Protein AF-0000000076656004 (afdb_homodimer)

Sequence (1010 aa):
MGSIISTLKSTASAISAGLKTVLTLHKQFSSLLERASSEPGFPVPEPTKSYWLDDPPFPALCDIQDDKLPSEVDIVVIGSGITGAAVTKSLLELSNSGLRVVVCEARQLCSGATGRNGGHIKSAPYDEFAMFKSKLGPENARRIVRFKRRHLEMMKQLGKGIEVAEVREVETVDVFVEREDFEKAKKQVEDVRAWMPEEKHRVWESEEARKEFGLNELVVGAVTYTAGALWPYRLVTSVWNDLLERFSGLSINTHTPVEKVSHNPDGSYTVTTPRGIIKAKHVIHTTNAHAGQLLPPVRGCVVGAIAHMSAQRPGSSFPPTQGNRSWSVIYSPGFDYITQRPDRPDGTPGDLMIGGGFFRSKEDGLDQVGIWDDSKNHALPLMHIRGVIPSVYEPNWGTGSSLIKAWTGIIGFTGDLMPLVGRAPGSKGSGEWMAAGFCGEGMVYAWLCGTALAVMMLGKEGEKLGEGVGRPGGRLEEWFPGDLLGVDKERLKRAYIANAAEFFEMGSIISTLKSTASAISAGLKTVLTLHKQFSSLLERASSEPGFPVPEPTKSYWLDDPPFPALCDIQDDKLPSEVDIVVIGSGITGAAVTKSLLELSNSGLRVVVCEARQLCSGATGRNGGHIKSAPYDEFAMFKSKLGPENARRIVRFKRRHLEMMKQLGKGIEVAEVREVETVDVFVEREDFEKAKKQVEDVRAWMPEEKHRVWESEEARKEFGLNELVVGAVTYTAGALWPYRLVTSVWNDLLERFSGLSINTHTPVEKVSHNPDGSYTVTTPRGIIKAKHVIHTTNAHAGQLLPPVRGCVVGAIAHMSAQRPGSSFPPTQGNRSWSVIYSPGFDYITQRPDRPDGTPGDLMIGGGFFRSKEDGLDQVGIWDDSKNHALPLMHIRGVIPSVYEPNWGTGSSLIKAWTGIIGFTGDLMPLVGRAPGSKGSGEWMAAGFCGEGMVYAWLCGTALAVMMLGKEGEKLGEGVGRPGGRLEEWFPGDLLGVDKERLKRAYIANAAEFFE

Radius of gyration: 32.16 Å; Cα contacts (8 Å, |Δi|>4): 2377; chains: 2; bounding box: 55×98×78 Å

Foldseek 3Di:
DVVVVCVVVVVVVVVVVVVVVVVVVVVLLVVLLVLLQDALDDFDAFFFDAPLPPPAPDPCQFQFADPADDAEFAEEEEAQALLSLLLVVLLCVVDDQPHFYEYEAQYTHNCAPLQHALQWLDDDLLLQQVLVCVPPNNVVSLLVSLLLVVLLVLLVLLCVVPVQFVKDKAKEKEWEQDPVVLVVSVVSQVVSCVSPVVWDKDKFAQVRVCVVQLWDNSTGIIMITMIIGTSRSNSSVVSVVVCVVPHVSYHYHYSWHFQEWDADPVQWIWTDTPRGIYIHNAYEYAPAQNSCNHFVLLRLLWWKFKWKKFWKFFAPLRDAPQQRYWYWYDDAPWIKTWGFHGADPVRRGGIIIIIICCLQAPPRNSVRISHSHFRDDDDRSVVCRVPPVCVGNPVSRHDDMDTPGMTMHIHIAFLSQAWEWFARPPDPHRRYTYTYHNHSNCSSHSSVSSSLNSCVNVVNQQPQADDDSSYDGGHSVVNDVCVQRYDDDVNSVNRRNVNNVVSSD/DVVVVCVVVVVVVVVVVVVVVVVVVVVLLVVLLVLLQDALDDFDAFFFDAPLPPPAPCVCQFQFADPADDAEFAEEEEAQALLSLLLVVLLCVVDDQPHFYEYEAQYTHNCAPLQHALQWLDDDLLLQQVLVCVPPNNVVSLQVSLLLVVLLVLLVLLCVVPVQFVKDKAKEKEWEQDPVVLVVSVVSQVVSCVSPVVWDKDKFAQVRCCVVQLWDNSTGIIMITMIIGTSRSNSSVVSVVVCVVPHVSYHYHYSWHFQEWDADPVQWIWTDTPRGIYIHNAYEYAPAQNSCNHFVLLRLLWWKFKWKKFWKFFAPLRDAPQQRYWYWYDDAPWIKTWGFHGADPVRRGGIIIIIICCLQAPPRNSVRISHSHFRDDDDRSVVCRVPPVCVGNPVSRHDDMDTPGMTMHIHIAFLSQAWEWFARPPDPHRRYTYTYHNHSNCSSHSSVSSSLNSCVNVVNQQPQADDDSSRDGGHSVVNDVCVQRYDDDVNSVSRRNVNNVVSSD

Structure (mmCIF, N/CA/C/O backbone):
data_AF-0000000076656004-model_v1
#
loop_
_entity.id
_entity.type
_entity.pdbx_description
1 polymer 'Related to FAD dependent oxidoreductase'
#
loop_
_atom_site.group_PDB
_atom_site.id
_atom_site.type_symbol
_atom_site.label_atom_id
_atom_site.label_alt_id
_atom_site.label_comp_id
_atom_site.label_asym_id
_atom_site.label_entity_id
_atom_site.label_seq_id
_atom_site.pdbx_PDB_ins_code
_atom_site.Cartn_x
_atom_site.Cartn_y
_atom_site.Cartn_z
_atom_site.occupancy
_atom_site.B_iso_or_equiv
_atom_site.auth_seq_id
_atom_site.auth_comp_id
_atom_site.auth_asym_id
_atom_site.auth_atom_id
_atom_site.pdbx_PDB_model_num
ATOM 1 N N . MET A 1 1 ? -3.578 -7.617 -43.719 1 31.55 1 MET A N 1
ATOM 2 C CA . MET A 1 1 ? -4.938 -7.254 -43.344 1 31.55 1 MET A CA 1
ATOM 3 C C . MET A 1 1 ? -5.25 -7.719 -41.906 1 31.55 1 MET A C 1
ATOM 5 O O . MET A 1 1 ? -5.922 -7.016 -41.156 1 31.55 1 MET A O 1
ATOM 9 N N . GLY A 1 2 ? -4.734 -8.812 -41.406 1 35.94 2 GLY A N 1
ATOM 10 C CA . GLY A 1 2 ? -4.852 -9.438 -40.125 1 35.94 2 GLY A CA 1
ATOM 11 C C . GLY A 1 2 ? -4.109 -8.695 -39.031 1 35.94 2 GLY A C 1
ATOM 12 O O . GLY A 1 2 ? -4.594 -8.586 -37.906 1 35.94 2 GLY A O 1
ATOM 13 N N . SER A 1 3 ? -2.971 -8.234 -39.375 1 37.84 3 SER A N 1
ATOM 14 C CA . SER A 1 3 ? -2.164 -7.426 -38.469 1 37.84 3 SER A CA 1
ATOM 15 C C . SER A 1 3 ? -2.84 -6.09 -38.156 1 37.84 3 SER A C 1
ATOM 17 O O . SER A 1 3 ? -2.785 -5.602 -37.031 1 37.84 3 SER A O 1
ATOM 19 N N . ILE A 1 4 ? -3.533 -5.598 -39.125 1 38.84 4 ILE A N 1
ATOM 20 C CA . ILE A 1 4 ? -4.227 -4.32 -39 1 38.84 4 ILE A CA 1
ATOM 21 C C . ILE A 1 4 ? -5.488 -4.488 -38.156 1 38.84 4 ILE A C 1
ATOM 23 O O . ILE A 1 4 ? -5.777 -3.658 -37.312 1 38.84 4 ILE A O 1
ATOM 27 N N . ILE A 1 5 ? -6.164 -5.5 -38.375 1 38.81 5 ILE A N 1
ATOM 28 C CA . ILE A 1 5 ? -7.414 -5.754 -37.656 1 38.81 5 ILE A CA 1
ATOM 29 C C . ILE A 1 5 ? -7.113 -6.07 -36.188 1 38.81 5 ILE A C 1
ATOM 31 O O . ILE A 1 5 ? -7.801 -5.582 -35.312 1 38.81 5 ILE A O 1
ATOM 35 N N . SER A 1 6 ? -6.098 -6.859 -36 1 41.84 6 SER A N 1
ATOM 36 C CA . SER A 1 6 ? -5.648 -7.168 -34.625 1 41.84 6 SER A CA 1
ATOM 37 C C . SER A 1 6 ? -5.203 -5.906 -33.906 1 41.84 6 SER A C 1
ATOM 39 O O . SER A 1 6 ? -5.508 -5.727 -32.719 1 41.84 6 SER A O 1
ATOM 41 N N . THR A 1 7 ? -4.598 -5.074 -34.625 1 43.38 7 THR A N 1
ATOM 42 C CA . THR A 1 7 ? -4.211 -3.773 -34.094 1 43.38 7 THR A CA 1
ATOM 43 C C . THR A 1 7 ? -5.445 -2.912 -33.812 1 43.38 7 THR A C 1
ATOM 45 O O . THR A 1 7 ? -5.488 -2.164 -32.844 1 43.38 7 THR A O 1
ATOM 48 N N . LEU A 1 8 ? -6.445 -3.086 -34.625 1 42.22 8 LEU A N 1
ATOM 49 C CA . LEU A 1 8 ? -7.648 -2.27 -34.5 1 42.22 8 LEU A CA 1
ATOM 50 C C . LEU A 1 8 ? -8.5 -2.744 -33.312 1 42.22 8 LEU A C 1
ATOM 52 O O . LEU A 1 8 ? -9.039 -1.929 -32.562 1 42.22 8 LEU A O 1
ATOM 56 N N . LYS A 1 9 ? -8.75 -4.066 -33.125 1 47.41 9 LYS A N 1
ATOM 57 C CA . LYS A 1 9 ? -9.547 -4.621 -32.031 1 47.41 9 LYS A CA 1
ATOM 58 C C . LYS A 1 9 ? -8.836 -4.449 -30.703 1 47.41 9 LYS A C 1
ATOM 60 O O . LYS A 1 9 ? -9.469 -4.141 -29.688 1 47.41 9 LYS A O 1
ATOM 65 N N . SER A 1 10 ? -7.512 -4.684 -30.828 1 51.84 10 SER A N 1
ATOM 66 C CA . SER A 1 10 ? -6.652 -4.363 -29.703 1 51.84 10 SER A CA 1
ATOM 67 C C . SER A 1 10 ? -6.754 -2.889 -29.328 1 51.84 10 SER A C 1
ATOM 69 O O . SER A 1 10 ? -6.824 -2.545 -28.141 1 51.84 10 SER A O 1
ATOM 71 N N . THR A 1 11 ? -6.961 -2.193 -30.406 1 50.56 11 THR A N 1
ATOM 72 C CA . THR A 1 11 ? -7.113 -0.756 -30.203 1 50.56 11 THR A CA 1
ATOM 73 C C . THR A 1 11 ? -8.492 -0.427 -29.656 1 50.56 11 THR A C 1
ATOM 75 O O . THR A 1 11 ? -8.625 0.424 -28.766 1 50.56 11 THR A O 1
ATOM 78 N N . ALA A 1 12 ? -9.477 -1.176 -30.062 1 51.28 12 ALA A N 1
ATOM 79 C CA . ALA A 1 12 ? -10.836 -0.898 -29.609 1 51.28 12 ALA A CA 1
ATOM 80 C C . ALA A 1 12 ? -11.023 -1.294 -28.141 1 51.28 12 ALA A C 1
ATOM 82 O O . ALA A 1 12 ? -11.641 -0.562 -27.375 1 51.28 12 ALA A O 1
ATOM 83 N N . SER A 1 13 ? -10.578 -2.584 -27.938 1 54.94 13 SER A N 1
ATOM 84 C CA . SER A 1 13 ? -10.625 -3.039 -26.547 1 54.94 13 SER A CA 1
ATOM 85 C C . SER A 1 13 ? -9.812 -2.125 -25.641 1 54.94 13 SER A C 1
ATOM 87 O O . SER A 1 13 ? -10.242 -1.798 -24.531 1 54.94 13 SER A O 1
ATOM 89 N N . ALA A 1 14 ? -8.742 -1.812 -26.234 1 55.97 14 ALA A N 1
ATOM 90 C CA . ALA A 1 14 ? -7.922 -0.841 -25.516 1 55.97 14 ALA A CA 1
ATOM 91 C C . ALA A 1 14 ? -8.656 0.485 -25.344 1 55.97 14 ALA A C 1
ATOM 93 O O . ALA A 1 14 ? -8.617 1.095 -24.266 1 55.97 14 ALA A O 1
ATOM 94 N N . ILE A 1 15 ? -9.406 0.75 -26.297 1 55.22 15 ILE A N 1
ATOM 95 C CA . ILE A 1 15 ? -10.172 1.99 -26.266 1 55.22 15 ILE A CA 1
ATOM 96 C C . ILE A 1 15 ? -11.336 1.849 -25.281 1 55.22 15 ILE A C 1
ATOM 98 O O . ILE A 1 15 ? -11.578 2.74 -24.469 1 55.22 15 ILE A O 1
ATOM 102 N N . SER A 1 16 ? -11.984 0.728 -25.344 1 61.31 16 SER A N 1
ATOM 103 C CA . SER A 1 16 ? -13.109 0.519 -24.438 1 61.31 16 SER A CA 1
ATOM 104 C C . SER A 1 16 ? -12.648 0.471 -22.984 1 61.31 16 SER A C 1
ATOM 106 O O . SER A 1 16 ? -13.266 1.081 -22.109 1 61.31 16 SER A O 1
ATOM 108 N N . ALA A 1 17 ? -11.633 -0.26 -22.828 1 62.03 17 ALA A N 1
ATOM 109 C CA . ALA A 1 17 ? -11.055 -0.296 -21.5 1 62.03 17 ALA A CA 1
ATOM 110 C C . ALA A 1 17 ? -10.602 1.093 -21.047 1 62.03 17 ALA A C 1
ATOM 112 O O . ALA A 1 17 ? -10.805 1.481 -19.906 1 62.03 17 ALA A O 1
ATOM 113 N N . GLY A 1 18 ? -10.102 1.726 -21.969 1 62.16 18 GLY A N 1
ATOM 114 C CA . GLY A 1 18 ? -9.719 3.104 -21.703 1 62.16 18 GLY A CA 1
ATOM 115 C C . GLY A 1 18 ? -10.891 3.99 -21.344 1 62.16 18 GLY A C 1
ATOM 116 O O . GLY A 1 18 ? -10.812 4.777 -20.406 1 62.16 18 GLY A O 1
ATOM 117 N N . LEU A 1 19 ? -11.992 3.717 -22 1 63.56 19 LEU A N 1
ATOM 118 C CA . LEU A 1 19 ? -13.188 4.512 -21.75 1 63.56 19 LEU A CA 1
ATOM 119 C C . LEU A 1 19 ? -13.773 4.207 -20.375 1 63.56 19 LEU A C 1
ATOM 121 O O . LEU A 1 19 ? -14.18 5.117 -19.641 1 63.56 19 LEU A O 1
ATOM 125 N N . LYS A 1 20 ? -13.906 3.023 -20.031 1 69.31 20 LYS A N 1
ATOM 126 C CA . LYS A 1 20 ? -14.43 2.639 -18.719 1 69.31 20 LYS A CA 1
ATOM 127 C C . LYS A 1 20 ? -13.562 3.207 -17.594 1 69.31 20 LYS A C 1
ATOM 129 O O . LYS A 1 20 ? -14.078 3.682 -16.578 1 69.31 20 LYS A O 1
ATOM 134 N N . THR A 1 21 ? -12.312 3.094 -17.844 1 70.19 21 THR A N 1
ATOM 135 C CA . THR A 1 21 ? -11.391 3.668 -16.859 1 70.19 21 THR A CA 1
ATOM 136 C C . THR A 1 21 ? -11.617 5.172 -16.734 1 70.19 21 THR A C 1
ATOM 138 O O . THR A 1 21 ? -11.625 5.699 -15.617 1 70.19 21 THR A O 1
ATOM 141 N N . VAL A 1 22 ? -11.883 5.758 -17.781 1 68.12 22 VAL A N 1
ATOM 142 C CA . VAL A 1 22 ? -12.125 7.195 -17.781 1 68.12 22 VAL A CA 1
ATOM 143 C C . VAL A 1 22 ? -13.422 7.496 -17.031 1 68.12 22 VAL A C 1
ATOM 145 O O . VAL A 1 22 ? -13.477 8.445 -16.234 1 68.12 22 VAL A O 1
ATOM 148 N N . LEU A 1 23 ? -14.391 6.68 -17.25 1 71.31 23 LEU A N 1
ATOM 149 C CA . LEU A 1 23 ? -15.672 6.883 -16.594 1 71.31 23 LEU A CA 1
ATOM 150 C C . LEU A 1 23 ? -15.547 6.672 -15.078 1 71.31 23 LEU A C 1
ATOM 152 O O . LEU A 1 23 ? -16.141 7.418 -14.297 1 71.31 23 LEU A O 1
ATOM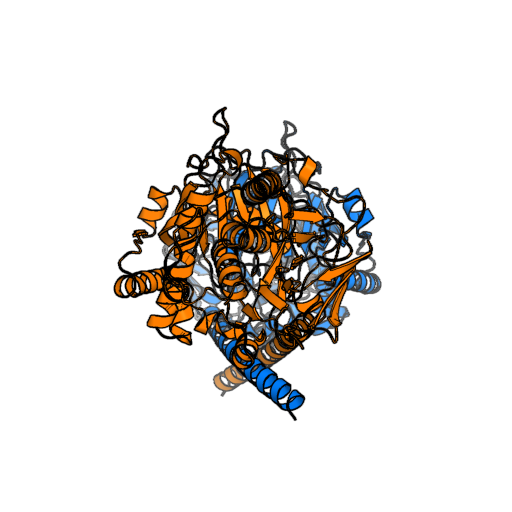 156 N N . THR A 1 24 ? -14.82 5.695 -14.734 1 76.31 24 THR A N 1
ATOM 157 C CA . THR A 1 24 ? -14.602 5.426 -13.312 1 76.31 24 THR A CA 1
ATOM 158 C C . THR A 1 24 ? -13.859 6.586 -12.656 1 76.31 24 THR A C 1
ATOM 160 O O . THR A 1 24 ? -14.234 7.031 -11.57 1 76.31 24 THR A O 1
ATOM 163 N N . LEU A 1 25 ? -12.914 7.051 -13.297 1 76 25 LEU A N 1
ATOM 164 C CA . LEU A 1 25 ? -12.141 8.18 -12.781 1 76 25 LEU A CA 1
ATOM 165 C C . LEU A 1 25 ? -13.016 9.422 -12.656 1 76 25 LEU A C 1
ATOM 167 O O . LEU A 1 25 ? -12.914 10.164 -11.68 1 76 25 LEU A O 1
ATOM 171 N N . HIS A 1 26 ? -13.875 9.625 -13.609 1 75.81 26 HIS A N 1
ATOM 172 C CA . HIS A 1 26 ? -14.812 10.75 -13.57 1 75.81 26 HIS A CA 1
ATOM 173 C C . HIS A 1 26 ? -15.734 10.648 -12.359 1 75.81 26 HIS A C 1
ATOM 175 O O . HIS A 1 26 ? -15.984 11.648 -11.68 1 75.81 26 HIS A O 1
ATOM 181 N N . LYS A 1 27 ? -16.188 9.469 -12.141 1 80.25 27 LYS A N 1
ATOM 182 C CA . LYS A 1 27 ? -17.078 9.266 -11 1 80.25 27 LYS A CA 1
ATOM 183 C C . LYS A 1 27 ? -16.359 9.523 -9.688 1 80.25 27 LYS A C 1
ATOM 185 O O . LYS A 1 27 ? -16.922 10.141 -8.773 1 80.25 27 LYS A O 1
ATOM 190 N N . GLN A 1 28 ? -15.203 9.047 -9.625 1 81.81 28 GLN A N 1
ATOM 191 C CA . GLN A 1 28 ? -14.398 9.242 -8.422 1 81.81 28 GLN A CA 1
ATOM 192 C C . GLN A 1 28 ? -14.109 10.719 -8.18 1 81.81 28 GLN A C 1
ATOM 194 O O . GLN A 1 28 ? -14.211 11.203 -7.051 1 81.81 28 GLN A O 1
ATOM 199 N N . PHE A 1 29 ? -13.781 11.445 -9.18 1 81.94 29 PHE A N 1
ATOM 200 C CA . PHE A 1 29 ? -13.477 12.867 -9.078 1 81.94 29 PHE A CA 1
ATOM 201 C C . PHE A 1 29 ? -14.734 13.664 -8.711 1 81.94 29 PHE A C 1
ATOM 203 O O . PHE A 1 29 ? -14.672 14.586 -7.902 1 81.94 29 PHE A O 1
ATOM 210 N N . SER A 1 30 ? -15.812 13.297 -9.32 1 83.44 30 SER A N 1
ATOM 211 C CA . SER A 1 30 ? -17.078 13.953 -9.008 1 83.44 30 SER A CA 1
ATOM 212 C C . SER A 1 30 ? -17.453 13.742 -7.543 1 83.44 30 SER A C 1
ATOM 214 O O . SER A 1 30 ? -17.891 14.68 -6.871 1 83.44 30 SER A O 1
ATOM 216 N N . SER A 1 31 ? -17.281 12.539 -7.117 1 86.94 31 SER A N 1
ATOM 217 C CA . SER A 1 31 ? -17.562 12.227 -5.723 1 86.94 31 SER A CA 1
ATOM 218 C C . SER A 1 31 ? -16.672 13.031 -4.785 1 86.94 31 SER A C 1
ATOM 220 O O . SER A 1 31 ? -17.125 13.531 -3.758 1 86.94 31 SER A O 1
ATOM 222 N N . LEU A 1 32 ? -15.461 13.188 -5.121 1 88.12 32 LEU A N 1
ATOM 223 C CA . LEU A 1 32 ? -14.508 13.961 -4.332 1 88.12 32 LEU A CA 1
ATOM 224 C C . LEU A 1 32 ? -14.938 15.422 -4.246 1 88.12 32 LEU A C 1
ATOM 226 O O . LEU A 1 32 ? -14.914 16.016 -3.168 1 88.12 32 LEU A O 1
ATOM 230 N N . LEU A 1 33 ? -15.312 15.984 -5.332 1 88.38 33 LEU A N 1
ATOM 231 C CA . LEU A 1 33 ? -15.695 17.391 -5.359 1 88.38 33 LEU A CA 1
ATOM 232 C C . LEU A 1 33 ? -16.969 17.625 -4.547 1 88.38 33 LEU A C 1
ATOM 234 O O . LEU A 1 33 ? -17.109 18.672 -3.895 1 88.38 33 LEU A O 1
ATOM 238 N N . GLU A 1 34 ? -17.828 16.641 -4.59 1 91 34 GLU A N 1
ATOM 239 C CA . GLU A 1 34 ? -19.047 16.734 -3.779 1 91 34 GLU A CA 1
ATOM 240 C C . GLU A 1 34 ? -18.719 16.734 -2.291 1 91 34 GLU A C 1
ATOM 242 O O . GLU A 1 34 ? -19.219 17.578 -1.536 1 91 34 GLU A O 1
ATOM 247 N N . ARG A 1 35 ? -17.875 15.891 -1.854 1 92.06 35 ARG A N 1
ATOM 248 C CA . ARG A 1 35 ? -17.438 15.852 -0.46 1 92.06 35 ARG A CA 1
ATOM 249 C C . ARG A 1 35 ? -16.719 17.141 -0.075 1 92.06 35 ARG A C 1
ATOM 251 O O . ARG A 1 35 ? -16.969 17.703 0.99 1 92.06 35 ARG A O 1
ATOM 258 N N . ALA A 1 36 ? -15.852 17.562 -0.961 1 91.25 36 ALA A N 1
ATOM 259 C CA . ALA A 1 36 ? -15.008 18.734 -0.702 1 91.25 36 ALA A CA 1
ATOM 260 C C . ALA A 1 36 ? -15.844 19.984 -0.501 1 91.25 36 ALA A C 1
ATOM 262 O O . ALA A 1 36 ? -15.461 20.891 0.252 1 91.25 36 ALA A O 1
ATOM 263 N N . SER A 1 37 ? -16.969 20.062 -1.106 1 91.69 37 SER A N 1
ATOM 264 C CA . SER A 1 37 ? -17.797 21.266 -1.069 1 91.69 37 SER A CA 1
ATOM 265 C C . SER A 1 37 ? -18.828 21.188 0.059 1 91.69 37 SER A C 1
ATOM 267 O O . SER A 1 37 ? -19.531 22.156 0.331 1 91.69 37 SER A O 1
ATOM 269 N N . SER A 1 38 ? -18.859 20.062 0.715 1 93.19 38 SER A N 1
ATOM 270 C CA . SER A 1 38 ? -19.828 19.875 1.79 1 93.19 38 SER A CA 1
ATOM 271 C C . SER A 1 38 ? -19.359 20.547 3.076 1 93.19 38 SER A C 1
ATOM 273 O O . SER A 1 38 ? -18.188 20.938 3.197 1 93.19 38 SER A O 1
ATOM 275 N N . GLU A 1 39 ? -20.297 20.75 3.98 1 95.44 39 GLU A N 1
ATOM 276 C CA . GLU A 1 39 ? -19.953 21.234 5.316 1 95.44 39 GLU A CA 1
ATOM 277 C C . GLU A 1 39 ? -19.109 20.203 6.066 1 95.44 39 GLU A C 1
ATOM 279 O O . GLU A 1 39 ? -19.484 19.016 6.121 1 95.44 39 GLU A O 1
ATOM 284 N N . PRO A 1 40 ? -18.016 20.641 6.621 1 96.69 40 PRO A N 1
ATOM 285 C CA . PRO A 1 40 ? -17.156 19.703 7.352 1 96.69 40 PRO A CA 1
ATOM 286 C C . PRO A 1 40 ? -17.859 19.078 8.555 1 96.69 40 PRO A C 1
ATOM 288 O O . PRO A 1 40 ? -17.547 17.938 8.922 1 96.69 40 PRO A O 1
ATOM 291 N N . GLY A 1 41 ? -18.812 19.844 9.102 1 96.38 41 GLY A N 1
ATOM 292 C CA . GLY A 1 41 ? -19.281 19.484 10.43 1 96.38 41 GLY A CA 1
ATOM 293 C C . GLY A 1 41 ? -18.281 19.781 11.523 1 96.38 41 GLY A C 1
ATOM 294 O O . GLY A 1 41 ? -17.156 20.234 11.242 1 96.38 41 GLY A O 1
ATOM 295 N N . PHE A 1 42 ? -18.688 19.625 12.82 1 96.69 42 PHE A N 1
ATOM 296 C CA . PHE A 1 42 ? -17.797 19.828 13.953 1 96.69 42 PHE A CA 1
ATOM 297 C C . PHE A 1 42 ? -16.859 18.641 14.133 1 96.69 42 PHE A C 1
ATOM 299 O O . PHE A 1 42 ? -17.156 17.531 13.656 1 96.69 42 PHE A O 1
ATOM 306 N N . PRO A 1 43 ? -15.656 18.844 14.742 1 97.38 43 PRO A N 1
ATOM 307 C CA . PRO A 1 43 ? -14.789 17.703 15.047 1 97.38 43 PRO A CA 1
ATOM 308 C C . PRO A 1 43 ? -15.508 16.594 15.812 1 97.38 43 PRO A C 1
ATOM 310 O O . PRO A 1 43 ? -16.234 16.875 16.766 1 97.38 43 PRO A O 1
ATOM 313 N N . VAL A 1 44 ? -15.32 15.398 15.367 1 96.75 44 VAL A N 1
ATOM 314 C CA . VAL A 1 44 ? -15.984 14.273 16.016 1 96.75 44 VAL A CA 1
ATOM 315 C C . VAL A 1 44 ? -15.555 14.195 17.484 1 96.75 44 VAL A C 1
ATOM 317 O O . VAL A 1 44 ? -14.375 14.406 17.797 1 96.75 44 VAL A O 1
ATOM 320 N N . PRO A 1 45 ? -16.453 13.953 18.375 1 95.31 45 PRO A N 1
ATOM 321 C CA . PRO A 1 45 ? -16.156 14.023 19.812 1 95.31 45 PRO A CA 1
ATOM 322 C C . PRO A 1 45 ? -15.211 12.922 20.266 1 95.31 45 PRO A C 1
ATOM 324 O O . PRO A 1 45 ? -14.492 13.094 21.25 1 95.31 45 PRO A O 1
ATOM 327 N N . GLU A 1 46 ? -15.242 11.695 19.578 1 96.06 46 GLU A N 1
ATOM 328 C CA . GLU A 1 46 ? -14.406 10.57 19.969 1 96.06 46 GLU A CA 1
ATOM 329 C C . GLU A 1 46 ? -13.414 10.195 18.875 1 96.06 46 GLU A C 1
ATOM 331 O O . GLU A 1 46 ? -13.562 9.156 18.219 1 96.06 46 GLU A O 1
ATOM 336 N N . PRO A 1 47 ? -12.383 10.961 18.703 1 97.94 47 PRO A N 1
ATOM 337 C CA . PRO A 1 47 ? -11.375 10.648 17.688 1 97.94 47 PRO A CA 1
ATOM 338 C C . PRO A 1 47 ? -10.469 9.492 18.094 1 97.94 47 PRO A C 1
ATOM 340 O O . PRO A 1 47 ? -10.516 9.039 19.234 1 97.94 47 PRO A O 1
ATOM 343 N N . THR A 1 48 ? -9.742 8.953 17.156 1 98.12 48 THR A N 1
ATOM 344 C CA . THR A 1 48 ? -8.672 8.023 17.5 1 98.12 48 THR A CA 1
ATOM 345 C C . THR A 1 48 ? -7.703 8.656 18.5 1 98.12 48 THR A C 1
ATOM 347 O O . THR A 1 48 ? -7.613 9.883 18.594 1 98.12 48 THR A O 1
ATOM 350 N N . LYS A 1 49 ? -6.992 7.91 19.234 1 97.44 49 LYS A N 1
ATOM 351 C CA . LYS A 1 49 ? -6.109 8.406 20.297 1 97.44 49 LYS A CA 1
ATOM 352 C C . LYS A 1 49 ? -4.688 8.594 19.766 1 97.44 49 LYS A C 1
ATOM 354 O O . LYS A 1 49 ? -4.027 7.629 19.391 1 97.44 49 LYS A O 1
ATOM 359 N N . SER A 1 50 ? -4.238 9.758 19.797 1 98.38 50 SER A N 1
ATOM 360 C CA . SER A 1 50 ? -2.902 10.102 19.328 1 98.38 50 SER A CA 1
ATOM 361 C C . SER A 1 50 ? -1.854 9.844 20.406 1 98.38 50 SER A C 1
ATOM 363 O O . SER A 1 50 ? -2.068 10.156 21.578 1 98.38 50 SER A O 1
ATOM 365 N N . TYR A 1 51 ? -0.748 9.344 19.984 1 98.56 51 TYR A N 1
ATOM 366 C CA . TYR A 1 51 ? 0.435 9.109 20.797 1 98.56 51 TYR A CA 1
ATOM 367 C C . TYR A 1 51 ? 0.88 10.391 21.484 1 98.56 51 TYR A C 1
ATOM 369 O O . TYR A 1 51 ? 1.312 10.367 22.641 1 98.56 51 TYR A O 1
ATOM 377 N N . TRP A 1 52 ? 0.753 11.484 20.906 1 98.69 52 TRP A N 1
ATOM 378 C CA . TRP A 1 52 ? 1.298 12.758 21.359 1 98.69 52 TRP A CA 1
ATOM 379 C C . TRP A 1 52 ? 0.566 13.258 22.594 1 98.69 52 TRP A C 1
ATOM 381 O O . TRP A 1 52 ? 1.093 14.086 23.344 1 98.69 52 TRP A O 1
ATOM 391 N N . LEU A 1 53 ? -0.638 12.789 22.781 1 98.38 53 LEU A N 1
ATOM 392 C CA . LEU A 1 53 ? -1.473 13.312 23.859 1 98.38 53 LEU A CA 1
ATOM 393 C C . LEU A 1 53 ? -1.262 12.508 25.141 1 98.38 53 LEU A C 1
ATOM 395 O O . LEU A 1 53 ? -1.772 12.883 26.188 1 98.38 53 LEU A O 1
ATOM 399 N N . ASP A 1 54 ? -0.481 11.469 25.047 1 97.75 54 ASP A N 1
ATOM 400 C CA . ASP A 1 54 ? -0.242 10.633 26.219 1 97.75 54 ASP A CA 1
ATOM 401 C C . ASP A 1 54 ? 0.619 11.359 27.25 1 97.75 54 ASP A C 1
ATOM 403 O O . ASP A 1 54 ? 1.539 12.094 26.891 1 97.75 54 ASP A O 1
ATOM 407 N N . ASP A 1 55 ? 0.353 11.172 28.5 1 97.31 55 ASP A N 1
ATOM 408 C CA . ASP A 1 55 ? 1.12 11.703 29.625 1 97.31 55 ASP A CA 1
ATOM 409 C C . ASP A 1 55 ? 1.354 13.211 29.453 1 97.31 55 ASP A C 1
ATOM 411 O O . ASP A 1 55 ? 2.5 13.656 29.406 1 97.31 55 ASP A O 1
ATOM 415 N N . PRO A 1 56 ? 0.308 14 29.422 1 98.31 56 PRO A N 1
ATOM 416 C CA . PRO A 1 56 ? 0.436 15.445 29.234 1 98.31 56 PRO A CA 1
ATOM 417 C C . PRO A 1 56 ? 1.256 16.109 30.328 1 98.31 56 PRO A C 1
ATOM 419 O O . PRO A 1 56 ? 1.067 15.82 31.516 1 98.31 56 PRO A O 1
ATOM 422 N N . PRO A 1 57 ? 2.125 17.031 29.984 1 97.94 57 PRO A N 1
ATOM 423 C CA . PRO A 1 57 ? 2.936 17.719 30.984 1 97.94 57 PRO A CA 1
ATOM 424 C C . PRO A 1 57 ? 2.109 18.641 31.875 1 97.94 57 PRO A C 1
ATOM 426 O O . PRO A 1 57 ? 2.5 18.922 33 1 97.94 57 PRO A O 1
ATOM 429 N N . PHE A 1 58 ? 0.982 19.125 31.438 1 98.38 58 PHE A N 1
ATOM 430 C CA . PHE A 1 58 ? 0.049 19.953 32.188 1 98.38 58 PHE A CA 1
ATOM 431 C C . PHE A 1 58 ? -1.356 19.375 32.125 1 98.38 58 PHE A C 1
ATOM 433 O O . PHE A 1 58 ? -2.24 19.906 31.469 1 98.38 58 PHE A O 1
ATOM 440 N N . PRO A 1 59 ? -1.635 18.406 32.938 1 98.19 59 PRO A N 1
ATOM 441 C CA . PRO A 1 59 ? -2.908 17.688 32.844 1 98.19 59 PRO A CA 1
ATOM 442 C C . PRO A 1 59 ? -4.113 18.594 33.094 1 98.19 59 PRO A C 1
ATOM 444 O O . PRO A 1 59 ? -5.184 18.359 32.5 1 98.19 59 PRO A O 1
ATOM 447 N N . ALA A 1 60 ? -3.943 19.672 33.875 1 97.81 60 ALA A N 1
ATOM 448 C CA . ALA A 1 60 ? -5.047 20.578 34.188 1 97.81 60 ALA A CA 1
ATOM 449 C C . ALA A 1 60 ? -5.512 21.344 32.938 1 97.81 60 ALA A C 1
ATOM 451 O O . ALA A 1 60 ? -6.652 21.797 32.875 1 97.81 60 ALA A O 1
ATOM 452 N N . LEU A 1 61 ? -4.664 21.438 31.938 1 98.56 61 LEU A N 1
ATOM 453 C CA . LEU A 1 61 ? -4.988 22.188 30.734 1 98.56 61 LEU A CA 1
ATOM 454 C C . LEU A 1 61 ? -5.82 21.328 29.781 1 98.56 61 LEU A C 1
ATOM 456 O O . LEU A 1 61 ? -6.5 21.859 28.891 1 98.56 61 LEU A O 1
ATOM 460 N N . CYS A 1 62 ? -5.758 20.031 29.922 1 98.5 62 CYS A N 1
ATOM 461 C CA . CYS A 1 62 ? -6.363 19.125 28.953 1 98.5 62 CYS A CA 1
ATOM 462 C C . CYS A 1 62 ? -7.848 19.422 28.781 1 98.5 62 CYS A C 1
ATOM 464 O O . CYS A 1 62 ? -8.352 19.5 27.656 1 98.5 62 CYS A O 1
ATOM 466 N N . ASP A 1 63 ? -8.555 19.609 29.875 1 98.44 63 ASP A N 1
ATOM 467 C CA . ASP A 1 63 ? -9.992 19.844 29.891 1 98.44 63 ASP A CA 1
ATOM 468 C C . ASP A 1 63 ? -10.336 21.156 30.594 1 98.44 63 ASP A C 1
ATOM 470 O O . ASP A 1 63 ? -11.344 21.25 31.297 1 98.44 63 ASP A O 1
ATOM 474 N N . ILE A 1 64 ? -9.438 22.156 30.406 1 98.56 64 ILE A N 1
ATOM 475 C CA . ILE A 1 64 ? -9.602 23.422 31.094 1 98.56 64 ILE A CA 1
ATOM 476 C C . ILE A 1 64 ? -10.859 24.125 30.594 1 98.56 64 ILE A C 1
ATOM 478 O O . ILE A 1 64 ? -11.164 24.094 29.406 1 98.56 64 ILE A O 1
ATOM 482 N N . GLN A 1 65 ? -11.656 24.703 31.5 1 96.75 65 GLN A N 1
ATOM 483 C CA . GLN A 1 65 ? -12.867 25.484 31.234 1 96.75 65 GLN A CA 1
ATOM 484 C C . GLN A 1 65 ? -13.203 26.406 32.375 1 96.75 65 GLN A C 1
ATOM 486 O O . GLN A 1 65 ? -13.031 26.047 33.562 1 96.75 65 GLN A O 1
ATOM 491 N N . ASP A 1 66 ? -13.672 27.594 32.031 1 96.81 66 ASP A N 1
ATOM 492 C CA . ASP A 1 66 ? -14.258 28.453 33.062 1 96.81 66 ASP A CA 1
ATOM 493 C C . ASP A 1 66 ? -15.641 27.969 33.469 1 96.81 66 ASP A C 1
ATOM 495 O O . ASP A 1 66 ? -16.328 27.297 32.688 1 96.81 66 ASP A O 1
ATOM 499 N N . ASP A 1 67 ? -16.016 28.312 34.688 1 96.25 67 ASP A N 1
ATOM 500 C CA . ASP A 1 67 ? -17.375 27.969 35.125 1 96.25 67 ASP A CA 1
ATOM 501 C C . ASP A 1 67 ? -18.422 28.625 34.219 1 96.25 67 ASP A C 1
ATOM 503 O O . ASP A 1 67 ? -19.391 27.984 33.812 1 96.25 67 ASP A O 1
ATOM 507 N N . LYS A 1 68 ? -18.156 29.875 33.969 1 96.25 68 LYS A N 1
ATOM 508 C CA . LYS A 1 68 ? -19.016 30.641 33.062 1 96.25 68 LYS A CA 1
ATOM 509 C C . LYS A 1 68 ? -18.203 31.422 32.031 1 96.25 68 LYS A C 1
ATOM 511 O O . LYS A 1 68 ? -17.172 32.031 32.406 1 96.25 68 LYS A O 1
ATOM 516 N N . LEU A 1 69 ? -18.719 31.375 30.828 1 97.81 69 LEU A N 1
ATOM 517 C CA . LEU A 1 69 ? -18.062 32.188 29.797 1 97.81 69 LEU A CA 1
ATOM 518 C C . LEU A 1 69 ? -18.297 33.656 30.047 1 97.81 69 LEU A C 1
ATOM 520 O O . LEU A 1 69 ? -19.375 34.062 30.469 1 97.81 69 LEU A O 1
ATOM 524 N N . PRO A 1 70 ? -17.312 34.438 29.781 1 96.44 70 PRO A N 1
ATOM 525 C CA . PRO A 1 70 ? -17.578 35.875 29.844 1 96.44 70 PRO A CA 1
ATOM 526 C C . PRO A 1 70 ? -18.594 36.344 28.797 1 96.44 70 PRO A C 1
ATOM 528 O O . PRO A 1 70 ? -18.625 35.812 27.688 1 96.44 70 PRO A O 1
ATOM 531 N N . SER A 1 71 ? -19.328 37.406 29.141 1 97.06 71 SER A N 1
ATOM 532 C CA . SER A 1 71 ? -20.359 37.875 28.234 1 97.06 71 SER A CA 1
ATOM 533 C C . SER A 1 71 ? -19.766 38.719 27.109 1 97.06 71 SER A C 1
ATOM 535 O O . SER A 1 71 ? -20.328 38.812 26.016 1 97.06 71 SER A O 1
ATOM 537 N N . GLU A 1 72 ? -18.656 39.406 27.422 1 97.62 72 GLU A N 1
ATOM 538 C CA . GLU A 1 72 ? -18.016 40.281 26.438 1 97.62 72 GLU A CA 1
ATOM 539 C C . GLU A 1 72 ? -16.5 40.25 26.578 1 97.62 72 GLU A C 1
ATOM 541 O O . GLU A 1 72 ? -15.969 40.25 27.688 1 97.62 72 GLU A O 1
ATOM 546 N N . VAL A 1 73 ? -15.852 40.188 25.469 1 98.06 73 VAL A N 1
ATOM 547 C CA . VAL A 1 73 ? -14.391 40.188 25.453 1 98.06 73 VAL A CA 1
ATOM 548 C C . VAL A 1 73 ? -13.906 40.969 24.219 1 98.06 73 VAL A C 1
ATOM 550 O O . VAL A 1 73 ? -14.711 41.375 23.391 1 98.06 73 VAL A O 1
ATOM 553 N N . ASP A 1 74 ? -12.602 41.219 24.172 1 97.56 74 ASP A N 1
ATOM 554 C CA . ASP A 1 74 ? -12.023 41.875 23 1 97.56 74 ASP A CA 1
ATOM 555 C C . ASP A 1 74 ? -11.883 40.906 21.828 1 97.56 74 ASP A C 1
ATOM 557 O O . ASP A 1 74 ? -12.141 41.281 20.688 1 97.56 74 ASP A O 1
ATOM 561 N N . ILE A 1 75 ? -11.438 39.688 22.156 1 98.31 75 ILE A N 1
ATOM 562 C CA . ILE A 1 75 ? -11.109 38.75 21.078 1 98.31 75 ILE A CA 1
ATOM 563 C C . ILE A 1 75 ? -11.57 37.344 21.453 1 98.31 75 ILE A C 1
ATOM 565 O O . ILE A 1 75 ? -11.367 36.906 22.578 1 98.31 75 ILE A O 1
ATOM 569 N N . VAL A 1 76 ? -12.203 36.594 20.531 1 98.88 76 VAL A N 1
ATOM 570 C CA . VAL A 1 76 ? -12.43 35.156 20.609 1 98.88 76 VAL A CA 1
ATOM 571 C C . VAL A 1 76 ? -11.555 34.438 19.594 1 98.88 76 VAL A C 1
ATOM 573 O O . VAL A 1 76 ? -11.57 34.781 18.406 1 98.88 76 VAL A O 1
ATOM 576 N N . VAL A 1 77 ? -10.727 33.562 20.047 1 98.94 77 VAL A N 1
ATOM 577 C CA . VAL A 1 77 ? -9.938 32.688 19.188 1 98.94 77 VAL A CA 1
ATOM 578 C C . VAL A 1 77 ? -10.586 31.297 19.141 1 98.94 77 VAL A C 1
ATOM 580 O O . VAL A 1 77 ? -10.828 30.688 20.188 1 98.94 77 VAL A O 1
ATOM 583 N N . ILE A 1 78 ? -10.906 30.812 17.953 1 98.94 78 ILE A N 1
ATOM 584 C CA . ILE A 1 78 ? -11.547 29.516 17.797 1 98.94 78 ILE A CA 1
ATOM 585 C C . ILE A 1 78 ? -10.5 28.484 17.375 1 98.94 78 ILE A C 1
ATOM 587 O O . ILE A 1 78 ? -10.078 28.453 16.219 1 98.94 78 ILE A O 1
ATOM 591 N N . GLY A 1 79 ? -10.141 27.578 18.297 1 98.81 79 GLY A N 1
ATOM 592 C CA . GLY A 1 79 ? -9.109 26.578 18.094 1 98.81 79 GLY A CA 1
ATOM 593 C C . GLY A 1 79 ? -7.883 26.812 18.953 1 98.81 79 GLY A C 1
ATOM 594 O O . GLY A 1 79 ? -7.391 27.938 19.062 1 98.81 79 GLY A O 1
ATOM 595 N N . SER A 1 80 ? -7.375 25.781 19.562 1 98.88 80 SER A N 1
ATOM 596 C CA . SER A 1 80 ? -6.277 25.922 20.516 1 98.88 80 SER A CA 1
ATOM 597 C C . SER A 1 80 ? -4.996 25.297 19.984 1 98.88 80 SER A C 1
ATOM 599 O O . SER A 1 80 ? -4.035 25.094 20.734 1 98.88 80 SER A O 1
ATOM 601 N N . GLY A 1 81 ? -4.926 24.969 18.703 1 98.81 81 GLY A N 1
ATOM 602 C CA . GLY A 1 81 ? -3.711 24.422 18.109 1 98.81 81 GLY A CA 1
ATOM 603 C C . GLY A 1 81 ? -2.598 25.453 18 1 98.81 81 GLY A C 1
ATOM 604 O O . GLY A 1 81 ? -2.672 26.531 18.594 1 98.81 81 GLY A O 1
ATOM 605 N N . ILE A 1 82 ? -1.655 25.062 17.203 1 98.94 82 ILE A N 1
ATOM 606 C CA . ILE A 1 82 ? -0.429 25.844 17.109 1 98.94 82 ILE A CA 1
ATOM 607 C C . ILE A 1 82 ? -0.742 27.219 16.531 1 98.94 82 ILE A C 1
ATOM 609 O O . ILE A 1 82 ? -0.143 28.219 16.922 1 98.94 82 ILE A O 1
ATOM 613 N N . THR A 1 83 ? -1.662 27.312 15.586 1 98.94 83 THR A N 1
ATOM 614 C CA . THR A 1 83 ? -2.037 28.594 15 1 98.94 83 THR A CA 1
ATOM 615 C C . THR A 1 83 ? -2.686 29.484 16.047 1 98.94 83 THR A C 1
ATOM 617 O O . THR A 1 83 ? -2.355 30.672 16.141 1 98.94 83 THR A O 1
ATOM 620 N N . GLY A 1 84 ? -3.629 28.938 16.812 1 98.94 84 GLY A N 1
ATOM 621 C CA . GLY A 1 84 ? -4.266 29.703 17.875 1 98.94 84 GLY A CA 1
ATOM 622 C C . GLY A 1 84 ? -3.287 30.188 18.922 1 98.94 84 GLY A C 1
ATOM 623 O O . GLY A 1 84 ? -3.373 31.344 19.375 1 98.94 84 GLY A O 1
ATOM 624 N N . ALA A 1 85 ? -2.393 29.344 19.297 1 98.88 85 ALA A N 1
ATOM 625 C CA . ALA A 1 85 ? -1.37 29.719 20.266 1 98.88 85 ALA A CA 1
ATOM 626 C C . ALA A 1 85 ? -0.5 30.844 19.734 1 98.88 85 ALA A C 1
ATOM 628 O O . ALA A 1 85 ? -0.187 31.797 20.469 1 98.88 85 ALA A O 1
ATOM 629 N N . ALA A 1 86 ? -0.109 30.766 18.5 1 98.88 86 ALA A N 1
ATOM 630 C CA . ALA A 1 86 ? 0.764 31.766 17.891 1 98.88 86 ALA A CA 1
ATOM 631 C C . ALA A 1 86 ? 0.084 33.125 17.844 1 98.88 86 ALA A C 1
ATOM 633 O O . ALA A 1 86 ? 0.689 34.156 18.188 1 98.88 86 ALA A O 1
ATOM 634 N N . VAL A 1 87 ? -1.173 33.125 17.375 1 98.5 87 VAL A N 1
ATOM 635 C CA . VAL A 1 87 ? -1.909 34.406 17.266 1 98.5 87 VAL A CA 1
ATOM 636 C C . VAL A 1 87 ? -2.098 35 18.656 1 98.5 87 VAL A C 1
ATOM 638 O O . VAL A 1 87 ? -1.864 36.188 18.844 1 98.5 87 VAL A O 1
ATOM 641 N N . THR A 1 88 ? -2.482 34.219 19.609 1 98.56 88 THR A N 1
ATOM 642 C CA . THR A 1 88 ? -2.754 34.688 20.953 1 98.56 88 THR A CA 1
ATOM 643 C C . THR A 1 88 ? -1.482 35.219 21.609 1 98.56 88 THR A C 1
ATOM 645 O O . THR A 1 88 ? -1.488 36.312 22.188 1 98.56 88 THR A O 1
ATOM 648 N N . LYS A 1 89 ? -0.406 34.469 21.5 1 98.31 89 LYS A N 1
ATOM 649 C CA . LYS A 1 89 ? 0.87 34.875 22.062 1 98.31 89 LYS A CA 1
ATOM 650 C C . LYS A 1 89 ? 1.29 36.25 21.5 1 98.31 89 LYS A C 1
ATOM 652 O O . LYS A 1 89 ? 1.677 37.125 22.25 1 98.31 89 LYS A O 1
ATOM 657 N N . SER A 1 90 ? 1.247 36.344 20.219 1 98.19 90 SER A N 1
ATOM 658 C CA . SER A 1 90 ? 1.684 37.562 19.562 1 98.19 90 SER A CA 1
ATOM 659 C C . SER A 1 90 ? 0.786 38.75 19.938 1 98.19 90 SER A C 1
ATOM 661 O O . SER A 1 90 ? 1.271 39.844 20.172 1 98.19 90 SER A O 1
ATOM 663 N N . LEU A 1 91 ? -0.525 38.531 19.969 1 97.81 91 LEU A N 1
ATOM 664 C CA . LEU A 1 91 ? -1.463 39.594 20.328 1 97.81 91 LEU A CA 1
ATOM 665 C C . LEU A 1 91 ? -1.172 40.094 21.734 1 97.81 91 LEU A C 1
ATOM 667 O O . LEU A 1 91 ? -1.088 41.312 21.953 1 97.81 91 LEU A O 1
ATOM 671 N N . LEU A 1 92 ? -1.019 39.188 22.641 1 97.69 92 LEU A N 1
ATOM 672 C CA . LEU A 1 92 ? -0.843 39.562 24.047 1 97.69 92 LEU A CA 1
ATOM 673 C C . LEU A 1 92 ? 0.501 40.25 24.266 1 97.69 92 LEU A C 1
ATOM 675 O O . LEU A 1 92 ? 0.595 41.188 25.031 1 97.69 92 LEU A O 1
ATOM 679 N N . GLU A 1 93 ? 1.537 39.781 23.578 1 96.94 93 GLU A N 1
ATOM 680 C CA . GLU A 1 93 ? 2.881 40.312 23.781 1 96.94 93 GLU A CA 1
ATOM 681 C C . GLU A 1 93 ? 3.057 41.656 23.078 1 96.94 93 GLU A C 1
ATOM 683 O O . GLU A 1 93 ? 3.848 42.5 23.531 1 96.94 93 GLU A O 1
ATOM 688 N N . LEU A 1 94 ? 2.338 41.844 21.984 1 95.88 94 LEU A N 1
ATOM 689 C CA . LEU A 1 94 ? 2.523 43.062 21.188 1 95.88 94 LEU A CA 1
ATOM 690 C C . LEU A 1 94 ? 1.532 44.125 21.609 1 95.88 94 LEU A C 1
ATOM 692 O O . LEU A 1 94 ? 1.653 45.281 21.203 1 95.88 94 LEU A O 1
ATOM 696 N N . SER A 1 95 ? 0.564 43.688 22.328 1 90.88 95 SER A N 1
ATOM 697 C CA . SER A 1 95 ? -0.417 44.656 22.812 1 90.88 95 SER A CA 1
ATOM 698 C C . SER A 1 95 ? -0.127 45.094 24.234 1 90.88 95 SER A C 1
ATOM 700 O O . SER A 1 95 ? 0.793 44.562 24.875 1 90.88 95 SER A O 1
ATOM 702 N N . ASN A 1 96 ? -0.965 46.062 24.688 1 76.88 96 ASN A N 1
ATOM 703 C CA . ASN A 1 96 ? -0.862 46.469 26.094 1 76.88 96 ASN A CA 1
ATOM 704 C C . ASN A 1 96 ? -1.588 45.5 27.016 1 76.88 96 ASN A C 1
ATOM 706 O O . ASN A 1 96 ? -2.49 44.781 26.578 1 76.88 96 ASN A O 1
ATOM 710 N N . SER A 1 97 ? -1.201 45.062 28.188 1 67.94 97 SER A N 1
ATOM 711 C CA . SER A 1 97 ? -1.554 44.031 29.172 1 67.94 97 SER A CA 1
ATOM 712 C C . SER A 1 97 ? -3.055 44.031 29.438 1 67.94 97 SER A C 1
ATOM 714 O O . SER A 1 97 ? -3.6 43 29.891 1 67.94 97 SER A O 1
ATOM 716 N N . GLY A 1 98 ? -3.922 44.719 28.766 1 87.25 98 GLY A N 1
ATOM 717 C CA . GLY A 1 98 ? -5.309 44.75 29.203 1 87.25 98 GLY A CA 1
ATOM 718 C C . GLY A 1 98 ? -6.25 44.062 28.219 1 87.25 98 GLY A C 1
ATOM 719 O O . GLY A 1 98 ? -7.473 44.125 28.391 1 87.25 98 GLY A O 1
ATOM 720 N N . LEU A 1 99 ? -5.723 43.312 27.312 1 94.44 99 LEU A N 1
ATOM 721 C CA . LEU A 1 99 ? -6.535 42.656 26.297 1 94.44 99 LEU A CA 1
ATOM 722 C C . LEU A 1 99 ? -7.242 41.438 26.891 1 94.44 99 LEU A C 1
ATOM 724 O O . LEU A 1 99 ? -6.621 40.625 27.578 1 94.44 99 LEU A O 1
ATOM 728 N N . ARG A 1 100 ? -8.586 41.25 26.766 1 97.31 100 ARG A N 1
ATOM 729 C CA . ARG A 1 100 ? -9.367 40.094 27.156 1 97.31 100 ARG A CA 1
ATOM 730 C C . ARG A 1 100 ? -9.562 39.125 25.984 1 97.31 100 ARG A C 1
ATOM 732 O O . ARG A 1 100 ? -10.234 39.469 25.016 1 97.31 100 ARG A O 1
ATOM 739 N N . VAL A 1 101 ? -8.977 37.969 26.125 1 98.12 101 VAL A N 1
ATOM 740 C CA . VAL A 1 101 ? -9 36.969 25.047 1 98.12 101 VAL A CA 1
ATOM 741 C C . VAL A 1 101 ? -9.617 35.656 25.578 1 98.12 101 VAL A C 1
ATOM 743 O O . VAL A 1 101 ? -9.227 35.156 26.625 1 98.12 101 VAL A O 1
ATOM 746 N N . VAL A 1 102 ? -10.602 35.094 24.859 1 98.69 102 VAL A N 1
ATOM 747 C CA . VAL A 1 102 ? -11.156 33.781 25.156 1 98.69 102 VAL A CA 1
ATOM 748 C C . VAL A 1 102 ? -10.82 32.812 24.016 1 98.69 102 VAL A C 1
ATOM 750 O O . VAL A 1 102 ? -11.07 33.125 22.844 1 98.69 102 VAL A O 1
ATOM 753 N N . VAL A 1 103 ? -10.203 31.734 24.359 1 98.88 103 VAL A N 1
ATOM 754 C CA . VAL A 1 103 ? -9.945 30.656 23.406 1 98.88 103 VAL A CA 1
ATOM 755 C C . VAL A 1 103 ? -11.008 29.562 23.562 1 98.88 103 VAL A C 1
ATOM 757 O O . VAL A 1 103 ? -11.234 29.062 24.656 1 98.88 103 VAL A O 1
ATOM 760 N N . CYS A 1 104 ? -11.695 29.25 22.469 1 98.88 104 CYS A N 1
ATOM 761 C CA . CYS A 1 104 ? -12.672 28.172 22.438 1 98.88 104 CYS A CA 1
ATOM 762 C C . CYS A 1 104 ? -12.133 26.969 21.672 1 98.88 104 CYS A C 1
ATOM 764 O O . CYS A 1 104 ? -11.727 27.094 20.516 1 98.88 104 CYS A O 1
ATOM 766 N N . GLU A 1 105 ? -12.07 25.859 22.25 1 98.75 105 GLU A N 1
ATOM 767 C CA . GLU A 1 105 ? -11.656 24.578 21.672 1 98.75 105 GLU A CA 1
ATOM 768 C C . GLU A 1 105 ? -12.789 23.562 21.719 1 98.75 105 GLU A C 1
ATOM 770 O O . GLU A 1 105 ? -13.438 23.391 22.75 1 98.75 105 GLU A O 1
ATOM 775 N N . ALA A 1 106 ? -13.062 22.938 20.562 1 98.44 106 ALA A N 1
ATOM 776 C CA . ALA A 1 106 ? -14.211 22.047 20.438 1 98.44 106 ALA A CA 1
ATOM 777 C C . ALA A 1 106 ? -14 20.766 21.234 1 98.44 106 ALA A C 1
ATOM 779 O O . ALA A 1 106 ? -14.953 20.172 21.75 1 98.44 106 ALA A O 1
ATOM 780 N N . ARG A 1 107 ? -12.742 20.312 21.312 1 98.12 107 ARG A N 1
ATOM 781 C CA . ARG A 1 107 ? -12.391 19.094 22.031 1 98.12 107 ARG A CA 1
ATOM 782 C C . ARG A 1 107 ? -11.453 19.375 23.188 1 98.12 107 ARG A C 1
ATOM 784 O O . ARG A 1 107 ? -11.641 20.359 23.922 1 98.12 107 ARG A O 1
ATOM 791 N N . GLN A 1 108 ? -10.57 18.484 23.469 1 98.38 108 GLN A N 1
ATOM 792 C CA . GLN A 1 108 ? -9.492 18.734 24.422 1 98.38 108 GLN A CA 1
ATOM 793 C C . GLN A 1 108 ? -8.461 19.703 23.828 1 98.38 108 GLN A C 1
ATOM 795 O O . GLN A 1 108 ? -8.336 19.812 22.609 1 98.38 108 GLN A O 1
ATOM 800 N N . LEU A 1 109 ? -7.777 20.359 24.719 1 98.62 109 LEU A N 1
ATOM 801 C CA . LEU A 1 109 ? -6.797 21.359 24.312 1 98.62 109 LEU A CA 1
ATOM 802 C C . LEU A 1 109 ? -5.797 20.781 23.328 1 98.62 109 LEU A C 1
ATOM 804 O O . LEU A 1 109 ? -5.203 19.734 23.594 1 98.62 109 LEU A O 1
ATOM 808 N N . CYS A 1 110 ? -5.629 21.391 22.188 1 98.56 110 CYS A N 1
ATOM 809 C CA . CYS A 1 110 ? -4.582 21.109 21.203 1 98.56 110 CYS A CA 1
ATOM 810 C C . CYS A 1 110 ? -4.66 19.672 20.719 1 98.56 110 CYS A C 1
ATOM 812 O O . CYS A 1 110 ? -3.631 19.047 20.453 1 98.56 110 CYS A O 1
ATOM 814 N N . SER A 1 111 ? -5.879 19.094 20.609 1 98.12 111 SER A N 1
ATOM 815 C CA . SER A 1 111 ? -6.016 17.672 20.312 1 98.12 111 SER A CA 1
ATOM 816 C C . SER A 1 111 ? -6.293 17.438 18.828 1 98.12 111 SER A C 1
ATOM 818 O O . SER A 1 111 ? -6.367 16.281 18.391 1 98.12 111 SER A O 1
ATOM 820 N N . GLY A 1 112 ? -6.469 18.547 18.031 1 97.94 112 GLY A N 1
ATOM 821 C CA . GLY A 1 112 ? -6.703 18.406 16.609 1 97.94 112 GLY A CA 1
ATOM 822 C C . GLY A 1 112 ? -5.441 18.125 15.82 1 97.94 112 GLY A C 1
ATOM 823 O O . GLY A 1 112 ? -4.617 17.312 16.234 1 97.94 112 GLY A O 1
ATOM 824 N N . ALA A 1 113 ? -5.246 18.766 14.656 1 98.25 113 ALA A N 1
ATOM 825 C CA . ALA A 1 113 ? -4.16 18.484 13.727 1 98.25 113 ALA A CA 1
ATOM 826 C C . ALA A 1 113 ? -2.801 18.641 14.406 1 98.25 113 ALA A C 1
ATOM 828 O O . ALA A 1 113 ? -1.89 17.844 14.172 1 98.25 113 ALA A O 1
ATOM 829 N N . THR A 1 114 ? -2.629 19.578 15.281 1 98.62 114 THR A N 1
ATOM 830 C CA . THR A 1 114 ? -1.354 19.828 15.953 1 98.62 114 THR A CA 1
ATOM 831 C C . THR A 1 114 ? -0.97 18.641 16.828 1 98.62 114 THR A C 1
ATOM 833 O O . THR A 1 114 ? 0.194 18.234 16.859 1 98.62 114 THR A O 1
ATOM 836 N N . GLY A 1 115 ? -1.878 18.062 17.516 1 98.56 115 GLY A N 1
ATOM 837 C CA . GLY A 1 115 ? -1.61 16.953 18.391 1 98.56 115 GLY A CA 1
ATOM 838 C C . GLY A 1 115 ? -1.631 15.609 17.672 1 98.56 115 GLY A C 1
ATOM 839 O O . GLY A 1 115 ? -1.666 14.555 18.328 1 98.56 115 GLY A O 1
ATOM 840 N N . ARG A 1 116 ? -1.578 15.602 16.312 1 98.62 116 ARG A N 1
ATOM 841 C CA . ARG A 1 116 ? -1.769 14.336 15.609 1 98.62 116 ARG A CA 1
ATOM 842 C C . ARG A 1 116 ? -0.79 14.195 14.445 1 98.62 116 ARG A C 1
ATOM 844 O O . ARG A 1 116 ? -0.829 13.211 13.711 1 98.62 116 ARG A O 1
ATOM 851 N N . ASN A 1 117 ? 0.105 15.125 14.234 1 98.12 117 ASN A N 1
ATOM 852 C CA . ASN A 1 117 ? 0.988 15.141 13.078 1 98.12 117 ASN A CA 1
ATOM 853 C C . ASN A 1 117 ? 2.227 14.281 13.305 1 98.12 117 ASN A C 1
ATOM 855 O O . ASN A 1 117 ? 2.273 13.484 14.25 1 98.12 117 ASN A O 1
ATOM 859 N N . GLY A 1 118 ? 3.223 14.359 12.438 1 98.19 118 GLY A N 1
ATOM 860 C CA . GLY A 1 118 ? 4.359 13.453 12.438 1 98.19 118 GLY A CA 1
ATOM 861 C C . GLY A 1 118 ? 5.512 13.938 13.297 1 98.19 118 GLY A C 1
ATOM 862 O O . GLY A 1 118 ? 6.516 13.242 13.445 1 98.19 118 GLY A O 1
ATOM 863 N N . GLY A 1 119 ? 5.41 15.148 13.852 1 98.62 119 GLY A N 1
ATOM 864 C CA . GLY A 1 119 ? 6.449 15.688 14.719 1 98.62 119 GLY A CA 1
ATOM 865 C C . GLY A 1 119 ? 7.621 16.266 13.945 1 98.62 119 GLY A C 1
ATOM 866 O O . GLY A 1 119 ? 8.734 16.344 14.469 1 98.62 119 GLY A O 1
ATOM 867 N N . HIS A 1 120 ? 7.371 16.625 12.727 1 98.62 120 HIS A N 1
ATOM 868 C CA . HIS A 1 120 ? 8.414 17.188 11.883 1 98.62 120 HIS A CA 1
ATOM 869 C C . HIS A 1 120 ? 8.391 18.719 11.93 1 98.62 120 HIS A C 1
ATOM 871 O O . HIS A 1 120 ? 7.32 19.328 11.969 1 98.62 120 HIS A O 1
ATOM 877 N N . ILE A 1 121 ? 9.508 19.312 11.992 1 98.69 121 ILE A N 1
ATOM 878 C CA . ILE A 1 121 ? 9.719 20.656 11.492 1 98.69 121 ILE A CA 1
ATOM 879 C C . ILE A 1 121 ? 10.492 20.609 10.172 1 98.69 121 ILE A C 1
ATOM 881 O O . ILE A 1 121 ? 11.719 20.766 10.164 1 98.69 121 ILE A O 1
ATOM 885 N N . LYS A 1 122 ? 9.742 20.312 9.094 1 98.19 122 LYS A N 1
ATOM 886 C CA . LYS A 1 122 ? 10.461 19.969 7.863 1 98.19 122 LYS A CA 1
ATOM 887 C C . LYS A 1 122 ? 9.812 20.641 6.652 1 98.19 122 LYS A C 1
ATOM 889 O O . LYS A 1 122 ? 8.609 20.516 6.438 1 98.19 122 LYS A O 1
ATOM 894 N N . SER A 1 123 ? 10.578 21.391 5.934 1 97.25 123 SER A N 1
ATOM 895 C CA . SER A 1 123 ? 10.383 21.812 4.551 1 97.25 123 SER A CA 1
ATOM 896 C C . SER A 1 123 ? 11.477 21.266 3.643 1 97.25 123 SER A C 1
ATOM 898 O O . SER A 1 123 ? 12.656 21.281 4 1 97.25 123 SER A O 1
ATOM 900 N N . ALA A 1 124 ? 11.078 20.656 2.553 1 97.94 124 ALA A N 1
ATOM 901 C CA . ALA A 1 124 ? 12.047 20.156 1.581 1 97.94 124 ALA A CA 1
ATOM 902 C C . ALA A 1 124 ? 12.305 21.203 0.488 1 97.94 124 ALA A C 1
ATOM 904 O O . ALA A 1 124 ? 11.633 21.203 -0.545 1 97.94 124 ALA A O 1
ATOM 905 N N . PRO A 1 125 ? 13.344 21.969 0.625 1 98.31 125 PRO A N 1
ATOM 906 C CA . PRO A 1 125 ? 13.523 23.125 -0.261 1 98.31 125 PRO A CA 1
ATOM 907 C C . PRO A 1 125 ? 13.602 22.734 -1.733 1 98.31 125 PRO A C 1
ATOM 909 O O . PRO A 1 125 ? 13.016 23.406 -2.59 1 98.31 125 PRO A O 1
ATOM 912 N N . TYR A 1 126 ? 14.305 21.656 -2.07 1 98.19 126 TYR A N 1
ATOM 913 C CA . TYR A 1 126 ? 14.5 21.297 -3.469 1 98.19 126 TYR A CA 1
ATOM 914 C C . TYR A 1 126 ? 13.172 20.906 -4.121 1 98.19 126 TYR A C 1
ATOM 916 O O . TYR A 1 126 ? 12.883 21.328 -5.242 1 98.19 126 TYR A O 1
ATOM 924 N N . ASP A 1 127 ? 12.445 20.203 -3.436 1 97.06 127 ASP A N 1
ATOM 925 C CA . ASP A 1 127 ? 11.172 19.719 -3.959 1 97.06 127 ASP A CA 1
ATOM 926 C C . ASP A 1 127 ? 10.133 20.844 -4 1 97.06 127 ASP A C 1
ATOM 928 O O . ASP A 1 127 ? 9.438 21.016 -5.004 1 97.06 127 ASP A O 1
ATOM 932 N N . GLU A 1 128 ? 10.016 21.609 -2.908 1 96.88 128 GLU A N 1
ATOM 933 C CA . GLU A 1 128 ? 9.016 22.656 -2.795 1 96.88 128 GLU A CA 1
ATOM 934 C C . GLU A 1 128 ? 9.32 23.812 -3.75 1 96.88 128 GLU A C 1
ATOM 936 O O . GLU A 1 128 ? 8.406 24.406 -4.324 1 96.88 128 GLU A O 1
ATOM 941 N N . PHE A 1 129 ? 10.586 24.141 -3.889 1 98.06 129 PHE A N 1
ATOM 942 C CA . PHE A 1 129 ? 10.953 25.172 -4.855 1 98.06 129 PHE A CA 1
ATOM 943 C C . PHE A 1 129 ? 10.5 24.781 -6.258 1 98.06 129 PHE A C 1
ATOM 945 O O . PHE A 1 129 ? 9.906 25.594 -6.969 1 98.06 129 PHE A O 1
ATOM 952 N N . ALA A 1 130 ? 10.82 23.562 -6.645 1 96.94 130 ALA A N 1
ATOM 953 C CA . ALA A 1 130 ? 10.43 23.078 -7.969 1 96.94 130 ALA A CA 1
ATOM 954 C C . ALA A 1 130 ? 8.914 23.125 -8.148 1 96.94 130 ALA A C 1
ATOM 956 O O . ALA A 1 130 ? 8.422 23.531 -9.203 1 96.94 130 ALA A O 1
ATOM 957 N N . MET A 1 131 ? 8.203 22.719 -7.156 1 94.75 131 MET A N 1
ATOM 958 C CA . MET A 1 131 ? 6.746 22.672 -7.199 1 94.75 131 MET A CA 1
ATOM 959 C C . MET A 1 131 ? 6.156 24.062 -7.418 1 94.75 131 MET A C 1
ATOM 961 O O . MET A 1 131 ? 5.316 24.25 -8.297 1 94.75 131 MET A O 1
ATOM 965 N N . PHE A 1 132 ? 6.562 25.047 -6.645 1 96.31 132 PHE A N 1
ATOM 966 C CA . PHE A 1 132 ? 5.98 26.375 -6.691 1 96.31 132 PHE A CA 1
ATOM 967 C C . PHE A 1 132 ? 6.535 27.172 -7.871 1 96.31 132 PHE A C 1
ATOM 969 O O . PHE A 1 132 ? 5.867 28.062 -8.398 1 96.31 132 PHE A O 1
ATOM 976 N N . LYS A 1 133 ? 7.805 26.891 -8.273 1 96.38 133 LYS A N 1
ATOM 977 C CA . LYS A 1 133 ? 8.422 27.578 -9.398 1 96.38 133 LYS A CA 1
ATOM 978 C C . LYS A 1 133 ? 7.574 27.438 -10.664 1 96.38 133 LYS A C 1
ATOM 980 O O . LYS A 1 133 ? 7.422 28.406 -11.422 1 96.38 133 LYS A O 1
ATOM 985 N N . SER A 1 134 ? 7.039 26.312 -10.828 1 89.5 134 SER A N 1
ATOM 986 C CA . SER A 1 134 ? 6.258 26 -12.023 1 89.5 134 SER A CA 1
ATOM 987 C C . SER A 1 134 ? 5.004 26.859 -12.094 1 89.5 134 SER A C 1
ATOM 989 O O . SER A 1 134 ? 4.535 27.188 -13.188 1 89.5 134 SER A O 1
ATOM 991 N N . LYS A 1 135 ? 4.5 27.344 -10.977 1 89.38 135 LYS A N 1
ATOM 992 C CA . LYS A 1 135 ? 3.213 28.047 -10.93 1 89.38 135 LYS A CA 1
ATOM 993 C C . LYS A 1 135 ? 3.395 29.516 -10.609 1 89.38 135 LYS A C 1
ATOM 995 O O . LYS A 1 135 ? 2.625 30.359 -11.078 1 89.38 135 LYS A O 1
ATOM 1000 N N . LEU A 1 136 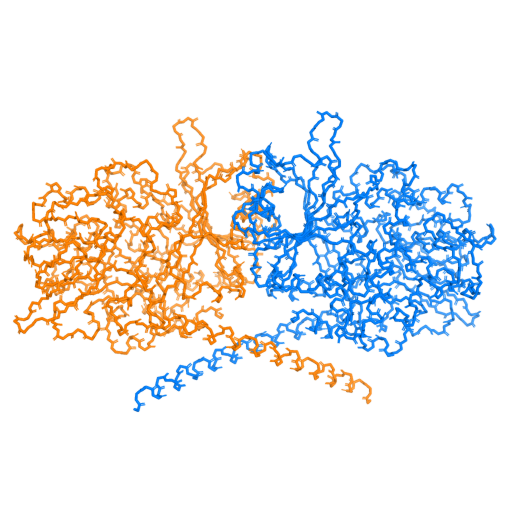? 4.422 29.844 -9.812 1 95.38 136 LEU A N 1
ATOM 1001 C CA . LEU A 1 136 ? 4.527 31.188 -9.266 1 95.38 136 LEU A CA 1
ATOM 1002 C C . LEU A 1 136 ? 5.762 31.906 -9.805 1 95.38 136 LEU A C 1
ATOM 1004 O O . LEU A 1 136 ? 5.926 33.125 -9.602 1 95.38 136 LEU A O 1
ATOM 1008 N N . GLY A 1 137 ? 6.629 31.219 -10.562 1 96.75 137 GLY A N 1
ATOM 1009 C CA . GLY A 1 137 ? 7.938 31.734 -10.906 1 96.75 137 GLY A CA 1
ATOM 1010 C C . GLY A 1 137 ? 8.961 31.562 -9.805 1 96.75 137 GLY A C 1
ATOM 1011 O O . GLY A 1 137 ? 8.602 31.312 -8.648 1 96.75 137 GLY A O 1
ATOM 1012 N N . PRO A 1 138 ? 10.234 31.641 -10.133 1 97.38 138 PRO A N 1
ATOM 1013 C CA . PRO A 1 138 ? 11.305 31.297 -9.188 1 97.38 138 PRO A CA 1
ATOM 1014 C C . PRO A 1 138 ? 11.359 32.25 -8 1 97.38 138 PRO A C 1
ATOM 1016 O O . PRO A 1 138 ? 11.633 31.828 -6.875 1 97.38 138 PRO A O 1
ATOM 1019 N N . GLU A 1 139 ? 11.078 33.531 -8.195 1 97.81 139 GLU A N 1
ATOM 1020 C CA . GLU A 1 139 ? 11.188 34.5 -7.113 1 97.81 139 GLU A CA 1
ATOM 1021 C C . GLU A 1 139 ? 10.141 34.25 -6.031 1 97.81 139 GLU A C 1
ATOM 1023 O O . GLU A 1 139 ? 10.453 34.281 -4.84 1 97.81 139 GLU A O 1
ATOM 1028 N N . ASN A 1 140 ? 8.945 34.031 -6.43 1 98 140 ASN A N 1
ATOM 1029 C CA . ASN A 1 140 ? 7.875 33.781 -5.473 1 98 140 ASN A CA 1
ATOM 1030 C C . ASN A 1 140 ? 8.039 32.406 -4.816 1 98 140 ASN A C 1
ATOM 1032 O O . ASN A 1 140 ? 7.734 32.25 -3.633 1 98 140 ASN A O 1
ATOM 1036 N N . ALA A 1 141 ? 8.523 31.438 -5.59 1 98.06 141 ALA A N 1
ATOM 1037 C CA . ALA A 1 141 ? 8.812 30.125 -5.016 1 98.06 141 ALA A CA 1
ATOM 1038 C C . ALA A 1 141 ? 9.844 30.234 -3.895 1 98.06 141 ALA A C 1
ATOM 1040 O O . ALA A 1 141 ? 9.664 29.641 -2.822 1 98.06 141 ALA A O 1
ATOM 1041 N N . ARG A 1 142 ? 10.859 31 -4.176 1 98 142 ARG A N 1
ATOM 1042 C CA . ARG A 1 142 ? 11.906 31.219 -3.184 1 98 142 ARG A CA 1
ATOM 1043 C C . ARG A 1 142 ? 11.344 31.875 -1.929 1 98 142 ARG A C 1
ATOM 1045 O O . ARG A 1 142 ? 11.703 31.5 -0.811 1 98 142 ARG A O 1
ATOM 1052 N N . ARG A 1 143 ? 10.453 32.844 -2.035 1 98.06 143 ARG A N 1
ATOM 1053 C CA . ARG A 1 143 ? 9.859 33.562 -0.902 1 98.06 143 ARG A CA 1
ATOM 1054 C C . ARG A 1 143 ? 9.055 32.594 -0.028 1 98.06 143 ARG A C 1
ATOM 1056 O O . ARG A 1 143 ? 9.141 32.656 1.201 1 98.06 143 ARG A O 1
ATOM 1063 N N . ILE A 1 144 ? 8.312 31.688 -0.661 1 98.19 144 ILE A N 1
ATOM 1064 C CA . ILE A 1 144 ? 7.488 30.734 0.07 1 98.19 144 ILE A CA 1
ATOM 1065 C C . ILE A 1 144 ? 8.383 29.75 0.821 1 98.19 144 ILE A C 1
ATOM 1067 O O . ILE A 1 144 ? 8.172 29.484 2.006 1 98.19 144 ILE A O 1
ATOM 1071 N N . VAL A 1 145 ? 9.406 29.25 0.138 1 98.38 145 VAL A N 1
ATOM 1072 C CA . VAL A 1 145 ? 10.281 28.25 0.738 1 98.38 145 VAL A CA 1
ATOM 1073 C C . VAL A 1 145 ? 11.07 28.875 1.89 1 98.38 145 VAL A C 1
ATOM 1075 O O . VAL A 1 145 ? 11.227 28.25 2.945 1 98.38 145 VAL A O 1
ATOM 1078 N N . ARG A 1 146 ? 11.523 30.078 1.732 1 98.31 146 ARG A N 1
ATOM 1079 C CA . ARG A 1 146 ? 12.25 30.766 2.799 1 98.31 146 ARG A CA 1
ATOM 1080 C C . ARG A 1 146 ? 11.352 31 4.008 1 98.31 146 ARG A C 1
ATOM 1082 O O . ARG A 1 146 ? 11.797 30.875 5.152 1 98.31 146 ARG A O 1
ATOM 1089 N N . PHE A 1 147 ? 10.156 31.391 3.713 1 98.56 147 PHE A N 1
ATOM 1090 C CA . PHE A 1 147 ? 9.195 31.562 4.793 1 98.56 147 PHE A CA 1
ATOM 1091 C C . PHE A 1 147 ? 9.039 30.281 5.59 1 98.56 147 PHE A C 1
ATOM 1093 O O . PHE A 1 147 ? 9.102 30.297 6.82 1 98.56 147 PHE A O 1
ATOM 1100 N N . LYS A 1 148 ? 8.883 29.156 4.918 1 98.69 148 LYS A N 1
ATOM 1101 C CA . LYS A 1 148 ? 8.734 27.859 5.562 1 98.69 148 LYS A CA 1
ATOM 1102 C C . LYS A 1 148 ? 9.992 27.484 6.344 1 98.69 148 LYS A C 1
ATOM 1104 O O . LYS A 1 148 ? 9.906 27.047 7.492 1 98.69 148 LYS A O 1
ATOM 1109 N N . ARG A 1 149 ? 11.125 27.734 5.73 1 98.44 149 ARG A N 1
ATOM 1110 C CA . ARG A 1 149 ? 12.406 27.359 6.316 1 98.44 149 ARG A CA 1
ATOM 1111 C C . ARG A 1 149 ? 12.688 28.156 7.582 1 98.44 149 ARG A C 1
ATOM 1113 O O . ARG A 1 149 ? 13.383 27.688 8.484 1 98.44 149 ARG A O 1
ATOM 1120 N N . ARG A 1 150 ? 12.102 29.297 7.754 1 98.19 150 ARG A N 1
ATOM 1121 C CA . ARG A 1 150 ? 12.297 30.156 8.914 1 98.19 150 ARG A CA 1
ATOM 1122 C C . ARG A 1 150 ? 11.711 29.531 10.172 1 98.19 150 ARG A C 1
ATOM 1124 O O . ARG A 1 150 ? 12.125 29.844 11.289 1 98.19 150 ARG A O 1
ATOM 1131 N N . HIS A 1 151 ? 10.797 28.625 10 1 98.75 151 HIS A N 1
ATOM 1132 C CA . HIS A 1 151 ? 10.102 28.047 11.141 1 98.75 151 HIS A CA 1
ATOM 1133 C C . HIS A 1 151 ? 11.047 27.219 12.008 1 98.75 151 HIS A C 1
ATOM 1135 O O . HIS A 1 151 ? 10.859 27.125 13.219 1 98.75 151 HIS A O 1
ATOM 1141 N N . LEU A 1 152 ? 12.047 26.609 11.375 1 98.44 152 LEU A N 1
ATOM 1142 C CA . LEU A 1 152 ? 12.969 25.797 12.164 1 98.44 152 LEU A CA 1
ATOM 1143 C C . LEU A 1 152 ? 13.586 26.625 13.289 1 98.44 152 LEU A C 1
ATOM 1145 O O . LEU A 1 152 ? 13.555 26.219 14.453 1 98.44 152 LEU A O 1
ATOM 1149 N N . GLU A 1 153 ? 14.102 27.766 12.945 1 97.94 153 GLU A N 1
ATOM 1150 C CA . GLU A 1 153 ? 14.719 28.625 13.961 1 97.94 153 GLU A CA 1
ATOM 1151 C C . GLU A 1 153 ? 13.68 29.125 14.953 1 97.94 153 GLU A C 1
ATOM 1153 O O . GLU A 1 153 ? 13.953 29.219 16.156 1 97.94 153 GLU A O 1
ATOM 1158 N N . MET A 1 154 ? 12.5 29.484 14.523 1 98.38 154 MET A N 1
ATOM 1159 C CA . MET A 1 154 ? 11.438 29.969 15.398 1 98.38 154 MET A CA 1
ATOM 1160 C C . MET A 1 154 ? 11.016 28.906 16.391 1 98.38 154 MET A C 1
ATOM 1162 O O . MET A 1 154 ? 10.82 29.188 17.578 1 98.38 154 MET A O 1
ATOM 1166 N N . MET A 1 155 ? 10.867 27.656 15.898 1 98.44 155 MET A N 1
ATOM 1167 C CA . MET A 1 155 ? 10.453 26.562 16.766 1 98.44 155 MET A CA 1
ATOM 1168 C C . MET A 1 155 ? 11.531 26.234 17.797 1 98.44 155 MET A C 1
ATOM 1170 O O . MET A 1 155 ? 11.227 25.906 18.938 1 98.44 155 MET A O 1
ATOM 1174 N N . LYS A 1 156 ? 12.773 26.328 17.359 1 98.38 156 LYS A N 1
ATOM 1175 C CA . LYS A 1 156 ? 13.875 26.125 18.297 1 98.38 156 LYS A CA 1
ATOM 1176 C C . LYS A 1 156 ? 13.859 27.172 19.406 1 98.38 156 LYS A C 1
ATOM 1178 O O . LYS A 1 156 ? 14.078 26.844 20.578 1 98.38 156 LYS A O 1
ATOM 1183 N N . GLN A 1 157 ? 13.578 28.406 19.031 1 98.38 157 GLN A N 1
ATOM 1184 C CA . GLN A 1 157 ? 13.461 29.469 20.031 1 98.38 157 GLN A CA 1
ATOM 1185 C C . GLN A 1 157 ? 12.328 29.172 21.016 1 98.38 157 GLN A C 1
ATOM 1187 O O . GLN A 1 157 ? 12.492 29.312 22.219 1 98.38 157 GLN A O 1
ATOM 1192 N N . LEU A 1 158 ? 11.25 28.781 20.469 1 98.06 158 LEU A N 1
ATOM 1193 C CA . LEU A 1 158 ? 10.078 28.5 21.297 1 98.06 158 LEU A CA 1
ATOM 1194 C C . LEU A 1 158 ? 10.359 27.359 22.266 1 98.06 158 LEU A C 1
ATOM 1196 O O . LEU A 1 158 ? 9.836 27.344 23.375 1 98.06 158 LEU A O 1
ATOM 1200 N N . GLY A 1 159 ? 11.086 26.422 21.797 1 98.19 159 GLY A N 1
ATOM 1201 C CA . GLY A 1 159 ? 11.344 25.219 22.578 1 98.19 159 GLY A CA 1
ATOM 1202 C C . GLY A 1 159 ? 12.453 25.391 23.594 1 98.19 159 GLY A C 1
ATOM 1203 O O . GLY A 1 159 ? 12.656 24.531 24.453 1 98.19 159 GLY A O 1
ATOM 1204 N N . LYS A 1 160 ? 13.188 26.547 23.469 1 97.56 160 LYS A N 1
ATOM 1205 C CA . LYS A 1 160 ? 14.281 26.781 24.406 1 97.56 160 LYS A CA 1
ATOM 1206 C C . LYS A 1 160 ? 13.789 26.781 25.844 1 97.56 160 LYS A C 1
ATOM 1208 O O . LYS A 1 160 ? 12.859 27.516 26.188 1 97.56 160 LYS A O 1
ATOM 1213 N N . GLY A 1 161 ? 14.336 25.938 26.688 1 95.88 161 GLY A N 1
ATOM 1214 C CA . GLY A 1 161 ? 13.953 25.844 28.094 1 95.88 161 GLY A CA 1
ATOM 1215 C C . GLY A 1 161 ? 12.781 24.906 28.328 1 95.88 161 GLY A C 1
ATOM 1216 O O . GLY A 1 161 ? 12.375 24.688 29.469 1 95.88 161 GLY A O 1
ATOM 1217 N N . ILE A 1 162 ? 12.227 24.359 27.281 1 97.75 162 ILE A N 1
ATOM 1218 C CA . ILE A 1 162 ? 11.125 23.406 27.391 1 97.75 162 ILE A CA 1
ATOM 1219 C C . ILE A 1 162 ? 11.602 22.031 26.969 1 97.75 162 ILE A C 1
ATOM 1221 O O . ILE A 1 162 ? 11.203 21.531 25.906 1 97.75 162 ILE A O 1
ATOM 1225 N N . GLU A 1 163 ? 12.25 21.344 27.797 1 96.5 163 GLU A N 1
ATOM 1226 C CA . GLU A 1 163 ? 12.891 20.078 27.469 1 96.5 163 GLU A CA 1
ATOM 1227 C C . GLU A 1 163 ? 11.867 19.016 27.078 1 96.5 163 GLU A C 1
ATOM 1229 O O . GLU A 1 163 ? 12.125 18.172 26.219 1 96.5 163 GLU A O 1
ATOM 1234 N N . VAL A 1 164 ? 10.703 19.078 27.641 1 96.94 164 VAL A N 1
ATOM 1235 C CA . VAL A 1 164 ? 9.68 18.062 27.438 1 96.94 164 VAL A CA 1
ATOM 1236 C C . VAL A 1 164 ? 9.18 18.109 26 1 96.94 164 VAL A C 1
ATOM 1238 O O . VAL A 1 164 ? 8.625 17.141 25.484 1 96.94 164 VAL A O 1
ATOM 1241 N N . ALA A 1 165 ? 9.422 19.234 25.328 1 98.25 165 ALA A N 1
ATOM 1242 C CA . ALA A 1 165 ? 8.945 19.406 23.969 1 98.25 165 ALA A CA 1
ATOM 1243 C C . ALA A 1 165 ? 9.891 18.766 22.953 1 98.25 165 ALA A C 1
ATOM 1245 O O . ALA A 1 165 ? 9.531 18.578 21.797 1 98.25 165 ALA A O 1
ATOM 1246 N N . GLU A 1 166 ? 11.109 18.453 23.328 1 98.06 166 GLU A N 1
ATOM 1247 C CA . GLU A 1 166 ? 12.094 17.719 22.531 1 98.06 166 GLU A CA 1
ATOM 1248 C C . GLU A 1 166 ? 12.375 18.438 21.203 1 98.06 166 GLU A C 1
ATOM 1250 O O . GLU A 1 166 ? 12.555 17.781 20.172 1 98.06 166 GLU A O 1
ATOM 1255 N N . VAL A 1 167 ? 12.258 19.797 21.156 1 98.69 167 VAL A N 1
ATOM 1256 C CA . VAL A 1 167 ? 12.57 20.516 19.938 1 98.69 167 VAL A CA 1
ATOM 1257 C C . VAL A 1 167 ? 14.055 20.406 19.625 1 98.69 167 VAL A C 1
ATOM 1259 O O . VAL A 1 167 ? 14.898 20.75 20.453 1 98.69 167 VAL A O 1
ATOM 1262 N N . ARG A 1 168 ? 14.359 19.953 18.406 1 98.25 168 ARG A N 1
ATOM 1263 C CA . ARG A 1 168 ? 15.758 19.75 18.047 1 98.25 168 ARG A CA 1
ATOM 1264 C C . ARG A 1 168 ? 15.938 19.797 16.531 1 98.25 168 ARG A C 1
ATOM 1266 O O . ARG A 1 168 ? 15 19.516 15.781 1 98.25 168 ARG A O 1
ATOM 1273 N N . GLU A 1 169 ? 17.109 20.203 16.141 1 98.19 169 GLU A N 1
ATOM 1274 C CA . GLU A 1 169 ? 17.5 20.078 14.742 1 98.19 169 GLU A CA 1
ATOM 1275 C C . GLU A 1 169 ? 17.922 18.656 14.398 1 98.19 169 GLU A C 1
ATOM 1277 O O . GLU A 1 169 ? 18.547 17.984 15.219 1 98.19 169 GLU A O 1
ATOM 1282 N N . VAL A 1 170 ? 17.562 18.156 13.203 1 98.69 170 VAL A N 1
ATOM 1283 C CA . VAL A 1 170 ? 17.953 16.828 12.773 1 98.69 170 VAL A CA 1
ATOM 1284 C C . VAL A 1 170 ? 18.438 16.875 11.328 1 98.69 170 VAL A C 1
ATOM 1286 O O . VAL A 1 170 ? 18.188 17.844 10.609 1 98.69 170 VAL A O 1
ATOM 1289 N N . GLU A 1 171 ? 19.219 15.875 10.961 1 98.38 171 GLU A N 1
ATOM 1290 C CA . GLU A 1 171 ? 19.438 15.586 9.547 1 98.38 171 GLU A CA 1
ATOM 1291 C C . GLU A 1 171 ? 18.281 14.758 8.969 1 98.38 171 GLU A C 1
ATOM 1293 O O . GLU A 1 171 ? 17.953 13.695 9.492 1 98.38 171 GLU A O 1
ATOM 1298 N N . THR A 1 172 ? 17.656 15.312 7.973 1 98.81 172 THR A N 1
ATOM 1299 C CA . THR A 1 172 ? 16.625 14.523 7.316 1 98.81 172 THR A CA 1
ATOM 1300 C C . THR A 1 172 ? 17.172 13.828 6.074 1 98.81 172 THR A C 1
ATOM 1302 O O . THR A 1 172 ? 18.031 14.375 5.387 1 98.81 172 THR A O 1
ATOM 1305 N N . VAL A 1 173 ? 16.75 12.594 5.871 1 98.81 173 VAL A N 1
ATOM 1306 C CA . VAL A 1 173 ? 17.156 11.781 4.73 1 98.81 173 VAL A CA 1
ATOM 1307 C C . VAL A 1 173 ? 15.945 11.414 3.887 1 98.81 173 VAL A C 1
ATOM 1309 O O . VAL A 1 173 ? 15.086 10.648 4.328 1 98.81 173 VAL A O 1
ATOM 1312 N N . ASP A 1 174 ? 15.82 11.992 2.709 1 98.88 174 ASP A N 1
ATOM 1313 C CA . ASP A 1 174 ? 14.844 11.523 1.726 1 98.88 174 ASP A CA 1
ATOM 1314 C C . ASP A 1 174 ? 15.367 10.305 0.976 1 98.88 174 ASP A C 1
ATOM 1316 O O . ASP A 1 174 ? 16.344 10.391 0.23 1 98.88 174 ASP A O 1
ATOM 1320 N N . VAL A 1 175 ? 14.711 9.211 1.192 1 98.81 175 VAL A N 1
ATOM 1321 C CA . VAL A 1 175 ? 15.102 7.922 0.622 1 98.81 175 VAL A CA 1
ATOM 1322 C C . VAL A 1 175 ? 14.234 7.613 -0.596 1 98.81 175 VAL A C 1
ATOM 1324 O O . VAL A 1 175 ? 13.008 7.605 -0.504 1 98.81 175 VAL A O 1
ATOM 1327 N N . PHE A 1 176 ? 14.898 7.348 -1.758 1 98.88 176 PHE A N 1
ATOM 1328 C CA . PHE A 1 176 ? 14.164 7.105 -2.994 1 98.88 176 PHE A CA 1
ATOM 1329 C C . PHE A 1 176 ? 14.141 5.617 -3.328 1 98.88 176 PHE A C 1
ATOM 1331 O O . PHE A 1 176 ? 15.18 4.961 -3.324 1 98.88 176 PHE A O 1
ATOM 1338 N N . VAL A 1 177 ? 12.953 5.074 -3.695 1 98.44 177 VAL A N 1
ATOM 1339 C CA . VAL A 1 177 ? 12.844 3.65 -4 1 98.44 177 VAL A CA 1
ATOM 1340 C C . VAL A 1 177 ? 12.57 3.463 -5.492 1 98.44 177 VAL A C 1
ATOM 1342 O O . VAL A 1 177 ? 12.484 2.332 -5.977 1 98.44 177 VAL A O 1
ATOM 1345 N N . GLU A 1 178 ? 12.438 4.539 -6.234 1 96.94 178 GLU A N 1
ATOM 1346 C CA . GLU A 1 178 ? 12.289 4.535 -7.688 1 96.94 178 GLU A CA 1
ATOM 1347 C C . GLU A 1 178 ? 13.359 5.391 -8.359 1 96.94 178 GLU A C 1
ATOM 1349 O O . GLU A 1 178 ? 13.57 6.543 -7.969 1 96.94 178 GLU A O 1
ATOM 1354 N N . ARG A 1 179 ? 13.984 4.91 -9.359 1 96.94 179 ARG A N 1
ATOM 1355 C CA . ARG A 1 179 ? 15.102 5.574 -10.016 1 96.94 179 ARG A CA 1
ATOM 1356 C C . ARG A 1 179 ? 14.664 6.891 -10.648 1 96.94 179 ARG A C 1
ATOM 1358 O O . ARG A 1 179 ? 15.375 7.898 -10.555 1 96.94 179 ARG A O 1
ATOM 1365 N N . GLU A 1 180 ? 13.523 6.887 -11.281 1 96.25 180 GLU A N 1
ATOM 1366 C CA . GLU A 1 180 ? 13.031 8.086 -11.945 1 96.25 180 GLU A CA 1
ATOM 1367 C C . GLU A 1 180 ? 12.828 9.227 -10.953 1 96.25 180 GLU A C 1
ATOM 1369 O O . GLU A 1 180 ? 13.133 10.383 -11.25 1 96.25 180 GLU A O 1
ATOM 1374 N N . ASP A 1 181 ? 12.32 8.914 -9.82 1 97.56 181 ASP A N 1
ATOM 1375 C CA . ASP A 1 181 ? 12.109 9.914 -8.773 1 97.56 181 ASP A CA 1
ATOM 1376 C C . ASP A 1 181 ? 13.438 10.484 -8.281 1 97.56 181 ASP A C 1
ATOM 1378 O O . ASP A 1 181 ? 13.547 11.695 -8.047 1 97.56 181 ASP A O 1
ATOM 1382 N N . PHE A 1 182 ? 14.438 9.594 -8.133 1 98.75 182 PHE A N 1
ATOM 1383 C CA . PHE A 1 182 ? 15.75 10.016 -7.656 1 98.75 182 PHE A CA 1
ATOM 1384 C C . PHE A 1 182 ? 16.422 10.93 -8.664 1 98.75 182 PHE A C 1
ATOM 1386 O O . PHE A 1 182 ? 17 11.953 -8.297 1 98.75 182 PHE A O 1
ATOM 1393 N N . GLU A 1 183 ? 16.328 10.586 -9.938 1 98.62 183 GLU A N 1
ATOM 1394 C CA . GLU A 1 183 ? 16.922 11.414 -10.984 1 98.62 183 GLU A CA 1
ATOM 1395 C C . GLU A 1 183 ? 16.266 12.789 -11.039 1 98.62 183 GLU A C 1
ATOM 1397 O O . GLU A 1 183 ? 16.938 13.805 -11.234 1 98.62 183 GLU A O 1
ATOM 1402 N N . LYS A 1 184 ? 14.992 12.797 -10.852 1 98 184 LYS A N 1
ATOM 1403 C CA . LYS A 1 184 ? 14.273 14.062 -10.781 1 98 184 LYS A CA 1
ATOM 1404 C C . LYS A 1 184 ? 14.75 14.898 -9.594 1 98 184 LYS A C 1
ATOM 1406 O O . LYS A 1 184 ? 14.969 16.109 -9.719 1 98 184 LYS A O 1
ATOM 1411 N N . ALA A 1 185 ? 14.914 14.281 -8.461 1 98.56 185 ALA A N 1
ATOM 1412 C CA . ALA A 1 185 ? 15.375 14.969 -7.254 1 98.56 185 ALA A CA 1
ATOM 1413 C C . ALA A 1 185 ? 16.766 15.562 -7.453 1 98.56 185 ALA A C 1
ATOM 1415 O O . ALA A 1 185 ? 17.047 16.672 -6.98 1 98.56 185 ALA A O 1
ATOM 1416 N N . LYS A 1 186 ? 17.641 14.82 -8.117 1 98.44 186 LYS A N 1
ATOM 1417 C CA . LYS A 1 186 ? 18.984 15.32 -8.398 1 98.44 186 LYS A CA 1
ATOM 1418 C C . LYS A 1 186 ? 18.922 16.625 -9.188 1 98.44 186 LYS A C 1
ATOM 1420 O O . LYS A 1 186 ? 19.656 17.578 -8.875 1 98.44 186 LYS A O 1
ATOM 1425 N N . LYS A 1 187 ? 18.078 16.672 -10.148 1 98.31 187 LYS A N 1
ATOM 1426 C CA . LYS A 1 187 ? 17.922 17.875 -10.961 1 98.31 187 LYS A CA 1
ATOM 1427 C C . LYS A 1 187 ? 17.344 19.016 -10.141 1 98.31 187 LYS A C 1
ATOM 1429 O O . LYS A 1 187 ? 17.734 20.172 -10.32 1 98.31 187 LYS A O 1
ATOM 1434 N N . GLN A 1 188 ? 16.422 18.703 -9.297 1 98.38 188 GLN A N 1
ATOM 1435 C CA . GLN A 1 188 ? 15.805 19.719 -8.438 1 98.38 188 GLN A CA 1
ATOM 1436 C C . GLN A 1 188 ? 16.828 20.297 -7.465 1 98.38 188 GLN A C 1
ATOM 1438 O O . GLN A 1 188 ? 16.797 21.5 -7.172 1 98.38 188 GLN A O 1
ATOM 1443 N N . VAL A 1 189 ? 17.672 19.453 -6.895 1 98.5 189 VAL A N 1
ATOM 1444 C CA . VAL A 1 189 ? 18.719 19.906 -5.98 1 98.5 189 VAL A CA 1
ATOM 1445 C C . VAL A 1 189 ? 19.641 20.891 -6.695 1 98.5 189 VAL A C 1
ATOM 1447 O O . VAL A 1 189 ? 20.031 21.906 -6.133 1 98.5 189 VAL A O 1
ATOM 1450 N N . GLU A 1 190 ? 19.984 20.609 -7.922 1 97.19 190 GLU A N 1
ATOM 1451 C CA . GLU A 1 190 ? 20.828 21.5 -8.711 1 97.19 190 GLU A CA 1
ATOM 1452 C C . GLU A 1 190 ? 20.125 22.828 -8.953 1 97.19 190 GLU A C 1
ATOM 1454 O O . GLU A 1 190 ? 20.75 23.891 -8.859 1 97.19 190 GLU A O 1
ATOM 1459 N N . ASP A 1 191 ? 18.906 22.75 -9.203 1 96.5 191 ASP A N 1
ATOM 1460 C CA . ASP A 1 191 ? 18.125 23.953 -9.508 1 96.5 191 ASP A CA 1
ATOM 1461 C C . ASP A 1 191 ? 18.016 24.859 -8.281 1 96.5 191 ASP A C 1
ATOM 1463 O O . ASP A 1 191 ? 18.219 26.078 -8.391 1 96.5 191 ASP A O 1
ATOM 1467 N N . VAL A 1 192 ? 17.703 24.312 -7.141 1 97.31 192 VAL A N 1
ATOM 1468 C CA . VAL A 1 192 ? 17.484 25.125 -5.949 1 97.31 192 VAL A CA 1
ATOM 1469 C C . VAL A 1 192 ? 18.797 25.734 -5.48 1 97.31 192 VAL A C 1
ATOM 1471 O O . VAL A 1 192 ? 18.812 26.828 -4.91 1 97.31 192 VAL A O 1
ATOM 1474 N N . ARG A 1 193 ? 19.859 25.094 -5.723 1 96.31 193 ARG A N 1
ATOM 1475 C CA . ARG A 1 193 ? 21.172 25.625 -5.352 1 96.31 193 ARG A CA 1
ATOM 1476 C C . ARG A 1 193 ? 21.422 26.969 -5.996 1 96.31 193 ARG A C 1
ATOM 1478 O O . ARG A 1 193 ? 22.047 27.844 -5.391 1 96.31 193 ARG A O 1
ATOM 1485 N N . ALA A 1 194 ? 20.953 27.203 -7.137 1 95.75 194 ALA A N 1
ATOM 1486 C CA . ALA A 1 194 ? 21.125 28.453 -7.867 1 95.75 194 ALA A CA 1
ATOM 1487 C C . ALA A 1 194 ? 20.281 29.562 -7.27 1 95.75 194 ALA A C 1
ATOM 1489 O O . ALA A 1 194 ? 20.688 30.734 -7.262 1 95.75 194 ALA A O 1
ATOM 1490 N N . TRP A 1 195 ? 19.172 29.234 -6.75 1 96.62 195 TRP A N 1
ATOM 1491 C CA . TRP A 1 195 ? 18.188 30.219 -6.32 1 96.62 195 TRP A CA 1
ATOM 1492 C C . TRP A 1 195 ? 18.25 30.438 -4.812 1 96.62 195 TRP A C 1
ATOM 1494 O O . TRP A 1 195 ? 17.906 31.5 -4.316 1 96.62 195 TRP A O 1
ATOM 1504 N N . MET A 1 196 ? 18.672 29.406 -4.102 1 97.56 196 MET A N 1
ATOM 1505 C CA . MET A 1 196 ? 18.766 29.438 -2.643 1 97.56 196 MET A CA 1
ATOM 1506 C C . MET A 1 196 ? 20.078 28.828 -2.166 1 97.56 196 MET A C 1
ATOM 1508 O O . MET A 1 196 ? 20.078 27.781 -1.508 1 97.56 196 MET A O 1
ATOM 1512 N N . PRO A 1 197 ? 21.141 29.516 -2.342 1 96.12 197 PRO A N 1
ATOM 1513 C CA . PRO A 1 197 ? 22.469 28.969 -2.033 1 96.12 197 PRO A CA 1
ATOM 1514 C C . PRO A 1 197 ? 22.656 28.703 -0.542 1 96.12 197 PRO A C 1
ATOM 1516 O O . PRO A 1 197 ? 23.562 27.953 -0.157 1 96.12 197 PRO A O 1
ATOM 1519 N N . GLU A 1 198 ? 21.844 29.266 0.318 1 96.06 198 GLU A N 1
ATOM 1520 C CA . GLU A 1 198 ? 21.938 29.047 1.759 1 96.06 198 GLU A CA 1
ATOM 1521 C C . GLU A 1 198 ? 21.453 27.656 2.139 1 96.06 198 GLU A C 1
ATOM 1523 O O . GLU A 1 198 ? 21.75 27.156 3.23 1 96.06 198 GLU A O 1
ATOM 1528 N N . GLU A 1 199 ? 20.688 27.031 1.227 1 96.81 199 GLU A N 1
ATOM 1529 C CA . GLU A 1 199 ? 20.203 25.688 1.478 1 96.81 199 GLU A CA 1
ATOM 1530 C C . GLU A 1 199 ? 21.219 24.625 1.034 1 96.81 199 GLU A C 1
ATOM 1532 O O . GLU A 1 199 ? 21.609 24.594 -0.135 1 96.81 199 GLU A O 1
ATOM 1537 N N . LYS A 1 200 ? 21.656 23.828 1.937 1 97.44 200 LYS A N 1
ATOM 1538 C CA . LYS A 1 200 ? 22.656 22.812 1.645 1 97.44 200 LYS A CA 1
ATOM 1539 C C . LYS A 1 200 ? 22.016 21.422 1.537 1 97.44 200 LYS A C 1
ATOM 1541 O O . LYS A 1 200 ? 21.312 20.984 2.455 1 97.44 200 LYS A O 1
ATOM 1546 N N . HIS A 1 201 ? 22.203 20.797 0.402 1 98.38 201 HIS A N 1
ATOM 1547 C CA . HIS A 1 201 ? 21.766 19.438 0.145 1 98.38 201 HIS A CA 1
ATOM 1548 C C . HIS A 1 201 ? 22.953 18.547 -0.221 1 98.38 201 HIS A C 1
ATOM 1550 O O . HIS A 1 201 ? 23.891 19 -0.864 1 98.38 201 HIS A O 1
ATOM 1556 N N . ARG A 1 202 ? 22.891 17.359 0.173 1 98.56 202 ARG A N 1
ATOM 1557 C CA . ARG A 1 202 ? 23.828 16.344 -0.295 1 98.56 202 ARG A CA 1
ATOM 1558 C C . ARG A 1 202 ? 23.109 15.195 -0.988 1 98.56 202 ARG A C 1
ATOM 1560 O O . ARG A 1 202 ? 22.141 14.656 -0.452 1 98.56 202 ARG A O 1
ATOM 1567 N N . VAL A 1 203 ? 23.547 14.891 -2.189 1 98.75 203 VAL A N 1
ATOM 1568 C CA . VAL A 1 203 ? 23.016 13.773 -2.959 1 98.75 203 VAL A CA 1
ATOM 1569 C C . VAL A 1 203 ? 23.859 12.523 -2.715 1 98.75 203 VAL A C 1
ATOM 1571 O O . VAL A 1 203 ? 25.094 12.586 -2.777 1 98.75 203 VAL A O 1
ATOM 1574 N N . TRP A 1 204 ? 23.203 11.398 -2.367 1 98.81 204 TRP A N 1
ATOM 1575 C CA . TRP A 1 204 ? 23.859 10.109 -2.146 1 98.81 204 TRP A CA 1
ATOM 1576 C C . TRP A 1 204 ? 23.422 9.094 -3.191 1 98.81 204 TRP A C 1
ATOM 1578 O O . TRP A 1 204 ? 22.266 8.703 -3.236 1 98.81 204 TRP A O 1
ATOM 1588 N N . GLU A 1 205 ? 24.359 8.625 -4.027 1 98.56 205 GLU A N 1
ATOM 1589 C CA . GLU A 1 205 ? 24.047 7.578 -4.992 1 98.56 205 GLU A CA 1
ATOM 1590 C C . GLU A 1 205 ? 23.75 6.254 -4.289 1 98.56 205 GLU A C 1
ATOM 1592 O O . GLU A 1 205 ? 23.953 6.129 -3.08 1 98.56 205 GLU A O 1
ATOM 1597 N N . SER A 1 206 ? 23.266 5.289 -5.02 1 97.5 206 SER A N 1
ATOM 1598 C CA . SER A 1 206 ? 22.641 4.074 -4.5 1 97.5 206 SER A CA 1
ATOM 1599 C C . SER A 1 206 ? 23.547 3.389 -3.477 1 97.5 206 SER A C 1
ATOM 1601 O O . SER A 1 206 ? 23.219 3.324 -2.291 1 97.5 206 SER A O 1
ATOM 1603 N N . GLU A 1 207 ? 24.734 2.953 -3.818 1 97.75 207 GLU A N 1
ATOM 1604 C CA . GLU A 1 207 ? 25.625 2.213 -2.938 1 97.75 207 GLU A CA 1
ATOM 1605 C C . GLU A 1 207 ? 26.062 3.066 -1.749 1 97.75 207 GLU A C 1
ATOM 1607 O O . GLU A 1 207 ? 26.141 2.578 -0.619 1 97.75 207 GLU A O 1
ATOM 1612 N N . GLU A 1 208 ? 26.375 4.34 -1.996 1 98.38 208 GLU A N 1
ATOM 1613 C CA . GLU A 1 208 ? 26.781 5.262 -0.942 1 98.38 208 GLU A CA 1
ATOM 1614 C C . GLU A 1 208 ? 25.672 5.469 0.078 1 98.38 208 GLU A C 1
ATOM 1616 O O . GLU A 1 208 ? 25.922 5.461 1.286 1 98.38 208 GLU A O 1
ATOM 1621 N N . ALA A 1 209 ? 24.469 5.688 -0.405 1 98.56 209 ALA A N 1
ATOM 1622 C CA . ALA A 1 209 ? 23.328 5.875 0.484 1 98.56 209 ALA A CA 1
ATOM 1623 C C . ALA A 1 209 ? 23.109 4.645 1.362 1 98.56 209 ALA A C 1
ATOM 1625 O O . ALA A 1 209 ? 22.875 4.77 2.568 1 98.56 209 ALA A O 1
ATOM 1626 N N . ARG A 1 210 ? 23.141 3.465 0.75 1 98.31 210 ARG A N 1
ATOM 1627 C CA . ARG A 1 210 ? 22.922 2.211 1.462 1 98.31 210 ARG A CA 1
ATOM 1628 C C . ARG A 1 210 ? 23.969 2.002 2.551 1 98.31 210 ARG A C 1
ATOM 1630 O O . ARG A 1 210 ? 23.625 1.632 3.678 1 98.31 210 ARG A O 1
ATOM 1637 N N . LYS A 1 211 ? 25.203 2.318 2.256 1 98.12 211 LYS A N 1
ATOM 1638 C CA . LYS A 1 211 ? 26.281 2.166 3.217 1 98.12 211 LYS A CA 1
ATOM 1639 C C . LYS A 1 211 ? 26.188 3.201 4.336 1 98.12 211 LYS A C 1
ATOM 1641 O O . LYS A 1 211 ? 26.312 2.863 5.512 1 98.12 211 LYS A O 1
ATOM 1646 N N . GLU A 1 212 ? 25.938 4.43 3.986 1 98.12 212 GLU A N 1
ATOM 1647 C CA . GLU A 1 212 ? 25.938 5.535 4.938 1 98.12 212 GLU A CA 1
ATOM 1648 C C . GLU A 1 212 ? 24.797 5.414 5.938 1 98.12 212 GLU A C 1
ATOM 1650 O O . GLU A 1 212 ? 24.969 5.707 7.125 1 98.12 212 GLU A O 1
ATOM 1655 N N . PHE A 1 213 ? 23.688 4.938 5.48 1 98.31 213 PHE A N 1
ATOM 1656 C CA . PHE A 1 213 ? 22.5 5.039 6.32 1 98.31 213 PHE A CA 1
ATOM 1657 C C . PHE A 1 213 ? 21.984 3.658 6.711 1 98.31 213 PHE A C 1
ATOM 1659 O O . PHE A 1 213 ? 20.969 3.533 7.387 1 98.31 213 PHE A O 1
ATOM 1666 N N . GLY A 1 214 ? 22.672 2.586 6.277 1 98.06 214 GLY A N 1
ATOM 1667 C CA . GLY A 1 214 ? 22.297 1.228 6.629 1 98.06 214 GLY A CA 1
ATOM 1668 C C . GLY A 1 214 ? 21.062 0.743 5.875 1 98.06 214 GLY A C 1
ATOM 1669 O O . GLY A 1 214 ? 20.312 -0.105 6.371 1 98.06 214 GLY A O 1
ATOM 1670 N N . LEU A 1 215 ? 20.766 1.281 4.68 1 98.5 215 LEU A N 1
ATOM 1671 C CA . LEU A 1 215 ? 19.609 0.936 3.861 1 98.5 215 LEU A CA 1
ATOM 1672 C C . LEU A 1 215 ? 19.922 -0.255 2.961 1 98.5 215 LEU A C 1
ATOM 1674 O O . LEU A 1 215 ? 21.078 -0.662 2.836 1 98.5 215 LEU A O 1
ATOM 1678 N N . ASN A 1 216 ? 18.906 -0.825 2.391 1 98 216 ASN A N 1
ATOM 1679 C CA . ASN A 1 216 ? 19.141 -2.023 1.59 1 98 216 ASN A CA 1
ATOM 1680 C C . ASN A 1 216 ? 18.953 -1.745 0.101 1 98 216 ASN A C 1
ATOM 1682 O O . ASN A 1 216 ? 18.938 -0.588 -0.323 1 98 216 ASN A O 1
ATOM 1686 N N . GLU A 1 217 ? 18.828 -2.773 -0.729 1 97.12 217 GLU A N 1
ATOM 1687 C CA . GLU A 1 217 ? 18.922 -2.699 -2.184 1 97.12 217 GLU A CA 1
ATOM 1688 C C . GLU A 1 217 ? 17.641 -2.113 -2.785 1 97.12 217 GLU A C 1
ATOM 1690 O O . GLU A 1 217 ? 17.625 -1.739 -3.959 1 97.12 217 GLU A O 1
ATOM 1695 N N . LEU A 1 218 ? 16.609 -1.996 -2.018 1 98.06 218 LEU A N 1
ATOM 1696 C CA . LEU A 1 218 ? 15.391 -1.365 -2.512 1 98.06 218 LEU A CA 1
ATOM 1697 C C . LEU A 1 218 ? 15.609 0.123 -2.76 1 98.06 218 LEU A C 1
ATOM 1699 O O . LEU A 1 218 ? 14.836 0.759 -3.477 1 98.06 218 LEU A O 1
ATOM 1703 N N . VAL A 1 219 ? 16.625 0.723 -2.109 1 98.62 219 VAL A N 1
ATOM 1704 C CA . VAL A 1 219 ? 16.891 2.158 -2.152 1 98.62 219 VAL A CA 1
ATOM 1705 C C . VAL A 1 219 ? 17.844 2.479 -3.305 1 98.62 219 VAL A C 1
ATOM 1707 O O . VAL A 1 219 ? 18.906 1.88 -3.42 1 98.62 219 VAL A O 1
ATOM 1710 N N . VAL A 1 220 ? 17.453 3.492 -4.109 1 98.5 220 VAL A N 1
ATOM 1711 C CA . VAL A 1 220 ? 18.219 3.781 -5.32 1 98.5 220 VAL A CA 1
ATOM 1712 C C . VAL A 1 220 ? 18.969 5.094 -5.148 1 98.5 220 VAL A C 1
ATOM 1714 O O . VAL A 1 220 ? 19.719 5.512 -6.043 1 98.5 220 VAL A O 1
ATOM 1717 N N . GLY A 1 221 ? 18.797 5.758 -4.055 1 98.81 221 GLY A N 1
ATOM 1718 C CA . GLY A 1 221 ? 19.484 6.996 -3.734 1 98.81 221 GLY A CA 1
ATOM 1719 C C . GLY A 1 221 ? 18.844 7.758 -2.592 1 98.81 221 GLY A C 1
ATOM 1720 O O . GLY A 1 221 ? 17.797 7.355 -2.076 1 98.81 221 GLY A O 1
ATOM 1721 N N . ALA A 1 222 ? 19.484 8.852 -2.15 1 98.94 222 ALA A N 1
ATOM 1722 C CA . ALA A 1 222 ? 18.984 9.656 -1.046 1 98.94 222 ALA A CA 1
ATOM 1723 C C . ALA A 1 222 ? 19.422 11.109 -1.178 1 98.94 222 ALA A C 1
ATOM 1725 O O . ALA A 1 222 ? 20.375 11.414 -1.912 1 98.94 222 ALA A O 1
ATOM 1726 N N . VAL A 1 223 ? 18.734 12.016 -0.612 1 98.94 223 VAL A N 1
ATOM 1727 C CA . VAL A 1 223 ? 19.094 13.422 -0.45 1 98.94 223 VAL A CA 1
ATOM 1728 C C . VAL A 1 223 ? 19 13.812 1.022 1 98.94 223 VAL A C 1
ATOM 1730 O O . VAL A 1 223 ? 18.016 13.492 1.693 1 98.94 223 VAL A O 1
ATOM 1733 N N . THR A 1 224 ? 20.047 14.438 1.566 1 98.81 224 THR A N 1
ATOM 1734 C CA . THR A 1 224 ? 20 14.898 2.951 1 98.81 224 THR A CA 1
ATOM 1735 C C . THR A 1 224 ? 20.047 16.422 3.016 1 98.81 224 THR A C 1
ATOM 1737 O O . THR A 1 224 ? 20.594 17.078 2.127 1 98.81 224 THR A O 1
ATOM 1740 N N . TYR A 1 225 ? 19.422 16.984 3.973 1 98.62 225 TYR A N 1
ATOM 1741 C CA . TYR A 1 225 ? 19.422 18.391 4.328 1 98.62 225 TYR A CA 1
ATOM 1742 C C . TYR A 1 225 ? 18.953 18.594 5.762 1 98.62 225 TYR A C 1
ATOM 1744 O O . TYR A 1 225 ? 18.703 17.625 6.484 1 98.62 225 TYR A O 1
ATOM 1752 N N . THR A 1 226 ? 18.875 19.828 6.219 1 98.38 226 THR A N 1
ATOM 1753 C CA . THR A 1 226 ? 18.562 20.125 7.609 1 98.38 226 THR A CA 1
ATOM 1754 C C . THR A 1 226 ? 17.062 20.234 7.816 1 98.38 226 THR A C 1
ATOM 1756 O O . THR A 1 226 ? 16.344 20.781 6.977 1 98.38 226 THR A O 1
ATOM 1759 N N . ALA A 1 227 ? 16.547 19.719 8.898 1 98.62 227 ALA A N 1
ATOM 1760 C CA . ALA A 1 227 ? 15.164 19.797 9.359 1 98.62 227 ALA A CA 1
ATOM 1761 C C . ALA A 1 227 ? 15.102 19.812 10.883 1 98.62 227 ALA A C 1
ATOM 1763 O O . ALA A 1 227 ? 16.094 20.109 11.555 1 98.62 227 ALA A O 1
ATOM 1764 N N . GLY A 1 228 ? 13.945 19.672 11.414 1 98.75 228 GLY A N 1
ATOM 1765 C CA . GLY A 1 228 ? 13.758 19.562 12.852 1 98.75 228 GLY A CA 1
ATOM 1766 C C . GLY A 1 228 ? 12.703 18.547 13.25 1 98.75 228 GLY A C 1
ATOM 1767 O O . GLY A 1 228 ? 11.984 18.031 12.391 1 98.75 228 GLY A O 1
ATOM 1768 N N . ALA A 1 229 ? 12.672 18.188 14.492 1 98.81 229 ALA A N 1
ATOM 1769 C CA . ALA A 1 229 ? 11.664 17.312 15.094 1 98.81 229 ALA A CA 1
ATOM 1770 C C . ALA A 1 229 ? 11.273 17.797 16.484 1 98.81 229 ALA A C 1
ATOM 1772 O O . ALA A 1 229 ? 12.008 18.562 17.109 1 98.81 229 ALA A O 1
ATOM 1773 N N . LEU A 1 230 ? 10.109 17.422 16.922 1 98.81 230 LEU A N 1
ATOM 1774 C CA . LEU A 1 230 ? 9.609 17.859 18.219 1 98.81 230 LEU A CA 1
ATOM 1775 C C . LEU A 1 230 ? 8.43 17 18.656 1 98.81 230 LEU A C 1
ATOM 1777 O O . LEU A 1 230 ? 7.949 16.156 17.906 1 98.81 230 LEU A O 1
ATOM 1781 N N . TRP A 1 231 ? 8.055 17.109 19.938 1 98.81 231 TRP A N 1
ATOM 1782 C CA . TRP A 1 231 ? 6.75 16.719 20.453 1 98.81 231 TRP A CA 1
ATOM 1783 C C . TRP A 1 231 ? 5.762 17.875 20.375 1 98.81 231 TRP A C 1
ATOM 1785 O O . TRP A 1 231 ? 5.719 18.719 21.266 1 98.81 231 TRP A O 1
ATOM 1795 N N . PRO A 1 232 ? 4.895 17.891 19.328 1 98.75 232 PRO A N 1
ATOM 1796 C CA . PRO A 1 232 ? 4.113 19.094 19.047 1 98.75 232 PRO A CA 1
ATOM 1797 C C . PRO A 1 232 ? 3.154 19.469 20.172 1 98.75 232 PRO A C 1
ATOM 1799 O O . PRO A 1 232 ? 3.088 20.625 20.562 1 98.75 232 PRO A O 1
ATOM 1802 N N . TYR A 1 233 ? 2.428 18.516 20.688 1 98.75 233 TYR A N 1
ATOM 1803 C CA . TYR A 1 233 ? 1.467 18.75 21.766 1 98.75 233 TYR A CA 1
ATOM 1804 C C . TYR A 1 233 ? 2.146 19.359 22.984 1 98.75 233 TYR A C 1
ATOM 1806 O O . TYR A 1 233 ? 1.634 20.312 23.578 1 98.75 233 TYR A O 1
ATOM 1814 N N . ARG A 1 234 ? 3.254 18.875 23.344 1 98.88 234 ARG A N 1
ATOM 1815 C CA . ARG A 1 234 ? 3.936 19.344 24.531 1 98.88 234 ARG A CA 1
ATOM 1816 C C . ARG A 1 234 ? 4.48 20.766 24.344 1 98.88 234 ARG A C 1
ATOM 1818 O O . ARG A 1 234 ? 4.465 21.578 25.266 1 98.88 234 ARG A O 1
ATOM 1825 N N . LEU A 1 235 ? 4.957 21.031 23.141 1 98.81 235 LEU A N 1
ATOM 1826 C CA . LEU A 1 235 ? 5.41 22.391 22.891 1 98.81 235 LEU A CA 1
ATOM 1827 C C . LEU A 1 235 ? 4.254 23.391 23.016 1 98.81 235 LEU A C 1
ATOM 1829 O O . LEU A 1 235 ? 4.355 24.375 23.734 1 98.81 235 LEU A O 1
ATOM 1833 N N . VAL A 1 236 ? 3.15 23.109 22.375 1 98.81 236 VAL A N 1
ATOM 1834 C CA . VAL A 1 236 ? 2.049 24.047 22.281 1 98.81 236 VAL A CA 1
ATOM 1835 C C . VAL A 1 236 ? 1.373 24.203 23.641 1 98.81 236 VAL A C 1
ATOM 1837 O O . VAL A 1 236 ? 0.997 25.312 24.047 1 98.81 236 VAL A O 1
ATOM 1840 N N . THR A 1 237 ? 1.238 23.109 24.406 1 98.81 237 THR A N 1
ATOM 1841 C CA . THR A 1 237 ? 0.624 23.203 25.719 1 98.81 237 THR A CA 1
ATOM 1842 C C . THR A 1 237 ? 1.53 23.969 26.688 1 98.81 237 THR A C 1
ATOM 1844 O O . THR A 1 237 ? 1.048 24.672 27.578 1 98.81 237 THR A O 1
ATOM 1847 N N . SER A 1 238 ? 2.842 23.828 26.484 1 98.81 238 SER A N 1
ATOM 1848 C CA . SER A 1 238 ? 3.77 24.625 27.281 1 98.81 238 SER A CA 1
ATOM 1849 C C . SER A 1 238 ? 3.615 26.125 27 1 98.81 238 SER A C 1
ATOM 1851 O O . SER A 1 238 ? 3.691 26.938 27.906 1 98.81 238 SER A O 1
ATOM 1853 N N . VAL A 1 239 ? 3.391 26.438 25.75 1 98.75 239 VAL A N 1
ATOM 1854 C CA . VAL A 1 239 ? 3.16 27.828 25.359 1 98.75 239 VAL A CA 1
ATOM 1855 C C . VAL A 1 239 ? 1.875 28.344 26.016 1 98.75 239 VAL A C 1
ATOM 1857 O O . VAL A 1 239 ? 1.854 29.422 26.609 1 98.75 239 VAL A O 1
ATOM 1860 N N . TRP A 1 240 ? 0.812 27.562 25.953 1 98.81 240 TRP A N 1
ATOM 1861 C CA . TRP A 1 240 ? -0.455 27.953 26.562 1 98.81 240 TRP A CA 1
ATOM 1862 C C . TRP A 1 240 ? -0.3 28.141 28.078 1 98.81 240 TRP A C 1
ATOM 1864 O O . TRP A 1 240 ? -0.826 29.094 28.641 1 98.81 240 TRP A O 1
ATOM 1874 N N . ASN A 1 241 ? 0.381 27.172 28.688 1 98.69 241 ASN A N 1
ATOM 1875 C CA . ASN A 1 241 ? 0.6 27.266 30.125 1 98.69 241 ASN A CA 1
ATOM 1876 C C . ASN A 1 241 ? 1.301 28.562 30.5 1 98.69 241 ASN A C 1
ATOM 1878 O O . ASN A 1 241 ? 0.9 29.234 31.453 1 98.69 241 ASN A O 1
ATOM 1882 N N . ASP A 1 242 ? 2.352 28.906 29.797 1 98.12 242 ASP A N 1
ATOM 1883 C CA . ASP A 1 242 ? 3.105 30.125 30.031 1 98.12 242 ASP A CA 1
ATOM 1884 C C . ASP A 1 242 ? 2.215 31.359 29.859 1 98.12 242 ASP A C 1
ATOM 1886 O O . ASP A 1 242 ? 2.271 32.281 30.672 1 98.12 242 ASP A O 1
ATOM 1890 N N . LEU A 1 243 ? 1.396 31.406 28.828 1 97.88 243 LEU A N 1
ATOM 1891 C CA . LEU A 1 243 ? 0.531 32.531 28.547 1 97.88 243 LEU A CA 1
ATOM 1892 C C . LEU A 1 243 ? -0.49 32.719 29.672 1 97.88 243 LEU A C 1
ATOM 1894 O O . LEU A 1 243 ? -0.756 33.875 30.078 1 97.88 243 LEU A O 1
ATOM 1898 N N . LEU A 1 244 ? -1.058 31.625 30.109 1 97.94 244 LEU A N 1
ATOM 1899 C CA . LEU A 1 244 ? -2.049 31.703 31.188 1 97.94 244 LEU A CA 1
ATOM 1900 C C . LEU A 1 244 ? -1.434 32.25 32.469 1 97.94 244 LEU A C 1
ATOM 1902 O O . LEU A 1 244 ? -2.102 32.969 33.219 1 97.94 244 LEU A O 1
ATOM 1906 N N . GLU A 1 245 ? -0.201 31.969 32.688 1 97.31 245 GLU A N 1
ATOM 1907 C CA . GLU A 1 245 ? 0.501 32.438 33.875 1 97.31 245 GLU A CA 1
ATOM 1908 C C . GLU A 1 245 ? 0.808 33.938 33.75 1 97.31 245 GLU A C 1
ATOM 1910 O O . GLU A 1 245 ? 0.769 34.656 34.75 1 97.31 245 GLU A O 1
ATOM 1915 N N . ARG A 1 246 ? 1.053 34.406 32.594 1 96.25 246 ARG A N 1
ATOM 1916 C CA . ARG A 1 246 ? 1.559 35.75 32.375 1 96.25 246 ARG A CA 1
ATOM 1917 C C . ARG A 1 246 ? 0.414 36.75 32.188 1 96.25 246 ARG A C 1
ATOM 1919 O O . ARG A 1 246 ? 0.557 37.938 32.469 1 96.25 246 ARG A O 1
ATOM 1926 N N . PHE A 1 247 ? -0.711 36.281 31.703 1 97.06 247 PHE A N 1
ATOM 1927 C CA . PHE A 1 247 ? -1.746 37.219 31.266 1 97.06 247 PHE A CA 1
ATOM 1928 C C . PHE A 1 247 ? -3.094 36.844 31.875 1 97.06 247 PHE A C 1
ATOM 1930 O O . PHE A 1 247 ? -3.748 35.906 31.422 1 97.06 247 PHE A O 1
ATOM 1937 N N . SER A 1 248 ? -3.639 37.656 32.75 1 95.56 248 SER A N 1
ATOM 1938 C CA . SER A 1 248 ? -4.852 37.344 33.5 1 95.56 248 SER A CA 1
ATOM 1939 C C . SER A 1 248 ? -6.098 37.531 32.625 1 95.56 248 SER A C 1
ATOM 1941 O O . SER A 1 248 ? -7.168 37.031 32.969 1 95.56 248 SER A O 1
ATOM 1943 N N . GLY A 1 249 ? -5.965 38.188 31.531 1 95.94 249 GLY A N 1
ATOM 1944 C CA . GLY A 1 249 ? -7.094 38.438 30.656 1 95.94 249 GLY A CA 1
ATOM 1945 C C . GLY A 1 249 ? -7.352 37.281 29.703 1 95.94 249 GLY A C 1
ATOM 1946 O O . GLY A 1 249 ? -8.336 37.281 28.953 1 95.94 249 GLY A O 1
ATOM 1947 N N . LEU A 1 250 ? -6.516 36.281 29.75 1 97.56 250 LEU A N 1
ATOM 1948 C CA . LEU A 1 250 ? -6.641 35.125 28.875 1 97.56 250 LEU A CA 1
ATOM 1949 C C . LEU A 1 250 ? -7.461 34.031 29.547 1 97.56 250 LEU A C 1
ATOM 1951 O O . LEU A 1 250 ? -7.227 33.688 30.703 1 97.56 250 LEU A O 1
ATOM 1955 N N . SER A 1 251 ? -8.422 33.531 28.844 1 97.88 251 SER A N 1
ATOM 1956 C CA . SER A 1 251 ? -9.195 32.375 29.266 1 97.88 251 SER A CA 1
ATOM 1957 C C . SER A 1 251 ? -9.25 31.328 28.156 1 97.88 251 SER A C 1
ATOM 1959 O O . SER A 1 251 ? -9.398 31.672 26.969 1 97.88 251 SER A O 1
ATOM 1961 N N . ILE A 1 252 ? -9.047 30.062 28.531 1 98.81 252 ILE A N 1
ATOM 1962 C CA . ILE A 1 252 ? -9.148 28.953 27.578 1 98.81 252 ILE A CA 1
ATOM 1963 C C . ILE A 1 252 ? -10.305 28.047 27.984 1 98.81 252 ILE A C 1
ATOM 1965 O O . ILE A 1 252 ? -10.414 27.641 29.141 1 98.81 252 ILE A O 1
ATOM 1969 N N . ASN A 1 253 ? -11.172 27.766 27.062 1 98.81 253 ASN A N 1
ATOM 1970 C CA . ASN A 1 253 ? -12.344 26.938 27.312 1 98.81 253 ASN A CA 1
ATOM 1971 C C . ASN A 1 253 ? -12.414 25.766 26.344 1 98.81 253 ASN A C 1
ATOM 1973 O O . ASN A 1 253 ? -12.781 25.938 25.172 1 98.81 253 ASN A O 1
ATOM 1977 N N . THR A 1 254 ? -12.109 24.562 26.812 1 98.62 254 THR A N 1
ATOM 1978 C CA . THR A 1 254 ? -12.211 23.328 26.047 1 98.62 254 THR A CA 1
ATOM 1979 C C . THR A 1 254 ? -13.648 22.812 26.031 1 98.62 254 THR A C 1
ATOM 1981 O O . THR A 1 254 ? -14.516 23.375 26.719 1 98.62 254 THR A O 1
ATOM 1984 N N . HIS A 1 255 ? -13.906 21.812 25.125 1 98.06 255 HIS A N 1
ATOM 1985 C CA . HIS A 1 255 ? -15.25 21.25 24.969 1 98.06 255 HIS A CA 1
ATOM 1986 C C . HIS A 1 255 ? -16.281 22.359 24.75 1 98.06 255 HIS A C 1
ATOM 1988 O O . HIS A 1 255 ? -17.359 22.328 25.344 1 98.06 255 HIS A O 1
ATOM 1994 N N . THR A 1 256 ? -15.906 23.328 24.047 1 98.5 256 THR A N 1
ATOM 1995 C CA . THR A 1 256 ? -16.719 24.5 23.75 1 98.5 256 THR A CA 1
ATOM 1996 C C . THR A 1 256 ? -16.719 24.797 22.25 1 98.5 256 THR A C 1
ATOM 1998 O O . THR A 1 256 ? -16.156 25.797 21.812 1 98.5 256 THR A O 1
ATOM 2001 N N . PRO A 1 257 ? -17.391 23.922 21.5 1 98.5 257 PRO A N 1
ATOM 2002 C CA . PRO A 1 257 ? -17.453 24.172 20.062 1 98.5 257 PRO A CA 1
ATOM 2003 C C . PRO A 1 257 ? -18.234 25.453 19.734 1 98.5 257 PRO A C 1
ATOM 2005 O O . PRO A 1 257 ? -19.344 25.641 20.234 1 98.5 257 PRO A O 1
ATOM 2008 N N . VAL A 1 258 ? -17.625 26.312 18.953 1 98.88 258 VAL A N 1
ATOM 2009 C CA . VAL A 1 258 ? -18.359 27.469 18.438 1 98.88 258 VAL A CA 1
ATOM 2010 C C . VAL A 1 258 ? -19.312 27.031 17.328 1 98.88 258 VAL A C 1
ATOM 2012 O O . VAL A 1 258 ? -18.875 26.406 16.344 1 98.88 258 VAL A O 1
ATOM 2015 N N . GLU A 1 259 ? -20.547 27.422 17.438 1 98.5 259 GLU A N 1
ATOM 2016 C CA . GLU A 1 259 ? -21.562 26.938 16.5 1 98.5 259 GLU A CA 1
ATOM 2017 C C . GLU A 1 259 ? -21.891 27.984 15.453 1 98.5 259 GLU A C 1
ATOM 2019 O O . GLU A 1 259 ? -22.281 27.656 14.336 1 98.5 259 GLU A O 1
ATOM 2024 N N . LYS A 1 260 ? -21.75 29.203 15.906 1 98.12 260 LYS A N 1
ATOM 2025 C CA . LYS A 1 260 ? -22.156 30.281 15.023 1 98.12 260 LYS A CA 1
ATOM 2026 C C . LYS A 1 260 ? -21.438 31.578 15.375 1 98.12 260 LYS A C 1
ATOM 2028 O O . LYS A 1 260 ? -21.156 31.859 16.547 1 98.12 260 LYS A O 1
ATOM 2033 N N . VAL A 1 261 ? -21.062 32.375 14.391 1 98.25 261 VAL A N 1
ATOM 2034 C CA . VAL A 1 261 ? -20.531 33.719 14.516 1 98.25 261 VAL A CA 1
ATOM 2035 C C . VAL A 1 261 ? -21.406 34.688 13.719 1 98.25 261 VAL A C 1
ATOM 2037 O O . VAL A 1 261 ? -21.641 34.5 12.523 1 98.25 261 VAL A O 1
ATOM 2040 N N . SER A 1 262 ? -21.906 35.688 14.383 1 97 262 SER A N 1
ATOM 2041 C CA . SER A 1 262 ? -22.75 36.656 13.719 1 97 262 SER A CA 1
ATOM 2042 C C . SER A 1 262 ? -22.234 38.062 13.938 1 97 262 SER A C 1
ATOM 2044 O O . SER A 1 262 ? -21.688 38.375 15.008 1 97 262 SER A O 1
ATOM 2046 N N . HIS A 1 263 ? -22.375 38.875 12.945 1 97.12 263 HIS A N 1
ATOM 2047 C CA . HIS A 1 263 ? -22 40.281 13.023 1 97.12 263 HIS A CA 1
ATOM 2048 C C . HIS A 1 263 ? -23.141 41.125 13.531 1 97.12 263 HIS A C 1
ATOM 2050 O O . HIS A 1 263 ? -24.281 40.969 13.086 1 97.12 263 HIS A O 1
ATOM 2056 N N . ASN A 1 264 ? -22.844 42.031 14.43 1 96.69 264 ASN A N 1
ATOM 2057 C CA . ASN A 1 264 ? -23.844 42.906 15 1 96.69 264 ASN A CA 1
ATOM 2058 C C . ASN A 1 264 ? -23.812 44.281 14.352 1 96.69 264 ASN A C 1
ATOM 2060 O O . ASN A 1 264 ? -22.781 44.719 13.82 1 96.69 264 ASN A O 1
ATOM 2064 N N . PRO A 1 265 ? -24.875 45.031 14.5 1 95.06 265 PRO A N 1
ATOM 2065 C CA . PRO A 1 265 ? -24.938 46.375 13.906 1 95.06 265 PRO A CA 1
ATOM 2066 C C . PRO A 1 265 ? -23.891 47.312 14.477 1 95.06 265 PRO A C 1
ATOM 2068 O O . PRO A 1 265 ? -23.422 48.219 13.781 1 95.06 265 PRO A O 1
ATOM 2071 N N . ASP A 1 266 ? -23.516 47.094 15.703 1 95.25 266 ASP A N 1
ATOM 2072 C CA . ASP A 1 266 ? -22.562 48 16.344 1 95.25 266 ASP A CA 1
ATOM 2073 C C . ASP A 1 266 ? -21.125 47.625 15.984 1 95.25 266 ASP A C 1
ATOM 2075 O O . ASP A 1 266 ? -20.172 48.219 16.516 1 95.25 266 ASP A O 1
ATOM 2079 N N . GLY A 1 267 ? -20.984 46.688 15.172 1 94.88 267 GLY A N 1
ATOM 2080 C CA . GLY A 1 267 ? -19.656 46.312 14.695 1 94.88 267 GLY A CA 1
ATOM 2081 C C . GLY A 1 267 ? -19.062 45.156 15.43 1 94.88 267 GLY A C 1
ATOM 2082 O O . GLY A 1 267 ? -18.094 44.531 14.953 1 94.88 267 GLY A O 1
ATOM 2083 N N . SER A 1 268 ? -19.656 44.781 16.516 1 96.94 268 SER A N 1
ATOM 2084 C CA . SER A 1 268 ? -19.172 43.625 17.297 1 96.94 268 SER A CA 1
ATOM 2085 C C . SER A 1 268 ? -19.672 42.312 16.703 1 96.94 268 SER A C 1
ATOM 2087 O O . SER A 1 268 ? -20.391 42.312 15.695 1 96.94 268 SER A O 1
ATOM 2089 N N . TYR A 1 269 ? -19.188 41.25 17.312 1 98.25 269 TYR A N 1
ATOM 2090 C CA . TYR A 1 269 ? -19.594 39.906 16.891 1 98.25 269 TYR A CA 1
ATOM 2091 C C . TYR A 1 269 ? -20.219 39.156 18.062 1 98.25 269 TYR A C 1
ATOM 2093 O O . TYR A 1 269 ? -19.844 39.375 19.219 1 98.25 269 TYR A O 1
ATOM 2101 N N . THR A 1 270 ? -21.203 38.312 17.703 1 98.56 270 THR A N 1
ATOM 2102 C CA . THR A 1 270 ? -21.766 37.375 18.641 1 98.56 270 THR A CA 1
ATOM 2103 C C . THR A 1 270 ? -21.281 35.969 18.344 1 98.56 270 THR A C 1
ATOM 2105 O O . THR A 1 270 ? -21.5 35.438 17.234 1 98.56 270 THR A O 1
ATOM 2108 N N . VAL A 1 271 ? -20.594 35.344 19.266 1 98.75 271 VAL A N 1
ATOM 2109 C CA . VAL A 1 271 ? -20.109 33.969 19.172 1 98.75 271 VAL A CA 1
ATOM 2110 C C . VAL A 1 271 ? -21 33.062 20 1 98.75 271 VAL A C 1
ATOM 2112 O O . VAL A 1 271 ? -21.078 33.219 21.234 1 98.75 271 VAL A O 1
ATOM 2115 N N . THR A 1 272 ? -21.641 32.094 19.359 1 98.75 272 THR A N 1
ATOM 2116 C CA . THR A 1 272 ? -22.5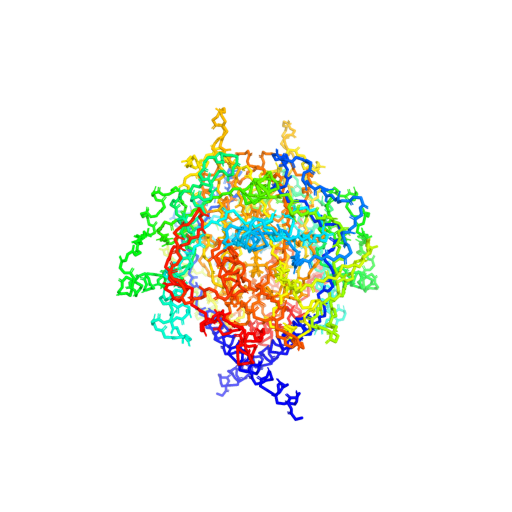94 31.203 20.016 1 98.75 272 THR A CA 1
ATOM 2117 C C . THR A 1 272 ? -21.969 29.844 20.25 1 98.75 272 THR A C 1
ATOM 2119 O O . THR A 1 272 ? -21.406 29.234 19.328 1 98.75 272 THR A O 1
ATOM 2122 N N . THR A 1 273 ? -22.016 29.344 21.469 1 98.44 273 THR A N 1
ATOM 2123 C CA . THR A 1 273 ? -21.578 28 21.859 1 98.44 273 THR A CA 1
ATOM 2124 C C . THR A 1 273 ? -22.641 27.312 22.688 1 98.44 273 THR A C 1
ATOM 2126 O O . THR A 1 273 ? -23.578 27.953 23.188 1 98.44 273 THR A O 1
ATOM 2129 N N . PRO A 1 274 ? -22.531 25.984 22.844 1 97.56 274 PRO A N 1
ATOM 2130 C CA . PRO A 1 274 ? -23.469 25.297 23.75 1 97.56 274 PRO A CA 1
ATOM 2131 C C . PRO A 1 274 ? -23.344 25.75 25.203 1 97.56 274 PRO A C 1
ATOM 2133 O O . PRO A 1 274 ? -24.25 25.531 26 1 97.56 274 PRO A O 1
ATOM 2136 N N . ARG A 1 275 ? -22.281 26.453 25.531 1 97.88 275 ARG A N 1
ATOM 2137 C CA . ARG A 1 275 ? -22.031 26.844 26.906 1 97.88 275 ARG A CA 1
ATOM 2138 C C . ARG A 1 275 ? -22.422 28.297 27.141 1 97.88 275 ARG A C 1
ATOM 2140 O O . ARG A 1 275 ? -22.344 28.797 28.266 1 97.88 275 ARG A O 1
ATOM 2147 N N . GLY A 1 276 ? -22.859 29 26.031 1 97.88 276 GLY A N 1
ATOM 2148 C CA . GLY A 1 276 ? -23.266 30.391 26.156 1 97.88 276 GLY A CA 1
ATOM 2149 C C . GLY A 1 276 ? -22.828 31.25 24.984 1 97.88 276 GLY A C 1
ATOM 2150 O O . GLY A 1 276 ? -22.312 30.75 23.984 1 97.88 276 GLY A O 1
ATOM 2151 N N . ILE A 1 277 ? -23.094 32.531 25.172 1 98.38 277 ILE A N 1
ATOM 2152 C CA . ILE A 1 277 ? -22.844 33.5 24.109 1 98.38 277 ILE A CA 1
ATOM 2153 C C . ILE A 1 277 ? -21.766 34.5 24.547 1 98.38 277 ILE A C 1
ATOM 2155 O O . ILE A 1 277 ? -21.75 34.938 25.703 1 98.38 277 ILE A O 1
ATOM 2159 N N . ILE A 1 278 ? -20.859 34.812 23.641 1 98.75 278 ILE A N 1
ATOM 2160 C CA . ILE A 1 278 ? -19.828 35.781 23.906 1 98.75 278 ILE A CA 1
ATOM 2161 C C . ILE A 1 278 ? -19.906 36.906 22.875 1 98.75 278 ILE A C 1
ATOM 2163 O O . ILE A 1 278 ? -19.922 36.656 21.656 1 98.75 278 ILE A O 1
ATOM 2167 N N . LYS A 1 279 ? -20.016 38.094 23.297 1 98.62 279 LYS A N 1
ATOM 2168 C CA . LYS A 1 279 ? -19.828 39.25 22.422 1 98.62 279 LYS A CA 1
ATOM 2169 C C . LYS A 1 279 ? -18.359 39.625 22.328 1 98.62 279 LYS A C 1
ATOM 2171 O O . LYS A 1 279 ? -17.656 39.656 23.328 1 98.62 279 LYS A O 1
ATOM 2176 N N . ALA A 1 280 ? -17.875 39.906 21.141 1 98.38 280 ALA A N 1
ATOM 2177 C CA . ALA A 1 280 ? -16.469 40.188 20.953 1 98.38 280 ALA A CA 1
ATOM 2178 C C . ALA A 1 280 ? -16.25 41.219 19.859 1 98.38 280 ALA A C 1
ATOM 2180 O O . ALA A 1 280 ? -17.078 41.375 18.953 1 98.38 280 ALA A O 1
ATOM 2181 N N . LYS A 1 281 ? -15.172 41.969 19.938 1 97.44 281 LYS A N 1
ATOM 2182 C CA . LYS A 1 281 ? -14.789 42.906 18.891 1 97.44 281 LYS A CA 1
ATOM 2183 C C . LYS A 1 281 ? -14.164 42.188 17.703 1 97.44 281 LYS A C 1
ATOM 2185 O O . LYS A 1 281 ? -14.383 42.562 16.547 1 97.44 281 LYS A O 1
ATOM 2190 N N . HIS A 1 282 ? -13.375 41.188 17.953 1 98 282 HIS A N 1
ATOM 2191 C CA . HIS A 1 282 ? -12.711 40.406 16.922 1 98 282 HIS A CA 1
ATOM 2192 C C . HIS A 1 282 ? -12.953 38.906 17.141 1 98 282 HIS A C 1
ATOM 2194 O O . HIS A 1 282 ? -13.07 38.469 18.281 1 98 282 HIS A O 1
ATOM 2200 N N . VAL A 1 283 ? -13.062 38.156 16.047 1 98.81 283 VAL A N 1
ATOM 2201 C CA . VAL A 1 283 ? -13.141 36.719 16.047 1 98.81 283 VAL A CA 1
ATOM 2202 C C . VAL A 1 283 ? -12.07 36.125 15.117 1 98.81 283 VAL A C 1
ATOM 2204 O O . VAL A 1 283 ? -11.938 36.562 13.969 1 98.81 283 VAL A O 1
ATOM 2207 N N . ILE A 1 284 ? -11.281 35.188 15.594 1 98.88 284 ILE A N 1
ATOM 2208 C CA . ILE A 1 284 ? -10.188 34.625 14.82 1 98.88 284 ILE A CA 1
ATOM 2209 C C . ILE A 1 284 ? -10.43 33.125 14.625 1 98.88 284 ILE A C 1
ATOM 2211 O O . ILE A 1 284 ? -10.461 32.375 15.594 1 98.88 284 ILE A O 1
ATOM 2215 N N . HIS A 1 285 ? -10.539 32.719 13.375 1 98.81 285 HIS A N 1
ATOM 2216 C CA . HIS A 1 285 ? -10.727 31.312 13.016 1 98.81 285 HIS A CA 1
ATOM 2217 C C . HIS A 1 285 ? -9.391 30.625 12.789 1 98.81 285 HIS A C 1
ATOM 2219 O O . HIS A 1 285 ? -8.734 30.828 11.766 1 98.81 285 HIS A O 1
ATOM 2225 N N . THR A 1 286 ? -8.992 29.781 13.695 1 98.81 286 THR A N 1
ATOM 2226 C CA . THR A 1 286 ? -7.812 28.938 13.57 1 98.81 286 THR A CA 1
ATOM 2227 C C . THR A 1 286 ? -8.203 27.453 13.586 1 98.81 286 THR A C 1
ATOM 2229 O O . THR A 1 286 ? -7.582 26.656 14.289 1 98.81 286 THR A O 1
ATOM 2232 N N . THR A 1 287 ? -9.195 27.094 12.719 1 98.44 287 THR A N 1
ATOM 2233 C CA . THR A 1 287 ? -9.844 25.797 12.773 1 98.44 287 THR A CA 1
ATOM 2234 C C . THR A 1 287 ? -9.359 24.906 11.633 1 98.44 287 THR A C 1
ATOM 2236 O O . THR A 1 287 ? -9.844 23.781 11.469 1 98.44 287 THR A O 1
ATOM 2239 N N . ASN A 1 288 ? -8.445 25.391 10.844 1 98.31 288 ASN A N 1
ATOM 2240 C CA . ASN A 1 288 ? -7.785 24.641 9.781 1 98.31 288 ASN A CA 1
ATOM 2241 C C . ASN A 1 288 ? -8.789 23.891 8.922 1 98.31 288 ASN A C 1
ATOM 2243 O O . ASN A 1 288 ? -9.688 24.484 8.328 1 98.31 288 ASN A O 1
ATOM 2247 N N . ALA A 1 289 ? -8.828 22.594 8.945 1 98.06 289 ALA A N 1
ATOM 2248 C CA . ALA A 1 289 ? -9.633 21.766 8.047 1 98.06 289 ALA A CA 1
ATOM 2249 C C . ALA A 1 289 ? -11.117 22.047 8.227 1 98.06 289 ALA A C 1
ATOM 2251 O O . ALA A 1 289 ? -11.914 21.828 7.31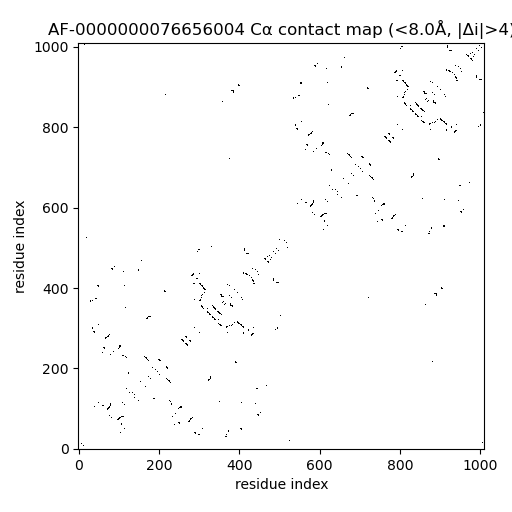6 1 98.06 289 ALA A O 1
ATOM 2252 N N . HIS A 1 290 ? -11.531 22.562 9.359 1 98.25 290 HIS A N 1
ATOM 2253 C CA . HIS A 1 290 ? -12.945 22.734 9.664 1 98.25 290 HIS A CA 1
ATOM 2254 C C . HIS A 1 290 ? -13.375 24.188 9.438 1 98.25 290 HIS A C 1
ATOM 2256 O O . HIS A 1 290 ? -14.469 24.578 9.852 1 98.25 290 HIS A O 1
ATOM 2262 N N . ALA A 1 291 ? -12.531 24.984 8.867 1 98.06 291 ALA A N 1
ATOM 2263 C CA . ALA A 1 291 ? -12.797 26.406 8.672 1 98.06 291 ALA A CA 1
ATOM 2264 C C . ALA A 1 291 ? -14.133 26.625 7.973 1 98.06 291 ALA A C 1
ATOM 2266 O O . ALA A 1 291 ? -14.875 27.547 8.305 1 98.06 291 ALA A O 1
ATOM 2267 N N . GLY A 1 292 ? -14.461 25.719 7.035 1 97.5 292 GLY A N 1
ATOM 2268 C CA . GLY A 1 292 ? -15.656 25.875 6.227 1 97.5 292 GLY A CA 1
ATOM 2269 C C . GLY A 1 292 ? -16.938 25.719 7.023 1 97.5 292 GLY A C 1
ATOM 2270 O O . GLY A 1 292 ? -18.016 26.078 6.551 1 97.5 292 GLY A O 1
ATOM 2271 N N . GLN A 1 293 ? -16.828 25.172 8.211 1 97.94 293 GLN A N 1
ATOM 2272 C CA . GLN A 1 293 ? -18.016 25.016 9.039 1 97.94 293 GLN A CA 1
ATOM 2273 C C . GLN A 1 293 ? -18.578 26.359 9.453 1 97.94 293 GLN A C 1
ATOM 2275 O O . GLN A 1 293 ? -19.797 26.547 9.508 1 97.94 293 GLN A O 1
ATOM 2280 N N . LEU A 1 294 ? -17.672 27.344 9.758 1 97.81 294 LEU A N 1
ATOM 2281 C CA . LEU A 1 294 ? -18.094 28.641 10.258 1 97.81 294 LEU A CA 1
ATOM 2282 C C . LEU A 1 294 ? -17.891 29.719 9.203 1 97.81 294 LEU A C 1
ATOM 2284 O O . LEU A 1 294 ? -18.406 30.828 9.344 1 97.81 294 LEU A O 1
ATOM 2288 N N . LEU A 1 295 ? -17.141 29.391 8.141 1 97.25 295 LEU A N 1
ATOM 2289 C CA . LEU A 1 295 ? -16.875 30.312 7.039 1 97.25 295 LEU A CA 1
ATOM 2290 C C . LEU A 1 295 ? -17.281 29.688 5.703 1 97.25 295 LEU A C 1
ATOM 2292 O O . LEU A 1 295 ? -16.438 29.234 4.934 1 97.25 295 LEU A O 1
ATOM 2296 N N . PRO A 1 296 ? -18.516 29.781 5.348 1 95.88 296 PRO A N 1
ATOM 2297 C CA . PRO A 1 296 ? -19.031 29.125 4.148 1 95.88 296 PRO A CA 1
ATOM 2298 C C . PRO A 1 296 ? -18.266 29.516 2.885 1 95.88 296 PRO A C 1
ATOM 2300 O O . PRO A 1 296 ? -18.047 28.672 2.008 1 95.88 296 PRO A O 1
ATOM 2303 N N . PRO A 1 297 ? -17.766 30.719 2.738 1 95.62 297 PRO A N 1
ATOM 2304 C CA . PRO A 1 297 ? -17.109 31.078 1.485 1 95.62 297 PRO A CA 1
ATOM 2305 C C . PRO A 1 297 ? -15.844 30.266 1.217 1 95.62 297 PRO A C 1
ATOM 2307 O O . PRO A 1 297 ? -15.352 30.234 0.086 1 95.62 297 PRO A O 1
ATOM 2310 N N . VAL A 1 298 ? -15.266 29.578 2.238 1 97.25 298 VAL A N 1
ATOM 2311 C CA . VAL A 1 298 ? -14.023 28.859 2 1 97.25 298 VAL A CA 1
ATOM 2312 C C . VAL A 1 298 ? -14.328 27.391 1.7 1 97.25 298 VAL A C 1
ATOM 2314 O O . VAL A 1 298 ? -13.406 26.594 1.494 1 97.25 298 VAL A O 1
ATOM 2317 N N . ARG A 1 299 ? -15.648 27 1.7 1 96.06 299 ARG A N 1
ATOM 2318 C CA . ARG A 1 299 ? -16 25.641 1.306 1 96.06 299 ARG A CA 1
ATOM 2319 C C . ARG A 1 299 ? -15.531 25.344 -0.113 1 96.06 299 ARG A C 1
ATOM 2321 O O . ARG A 1 299 ? -15.695 26.172 -1.014 1 96.06 299 ARG A O 1
ATOM 2328 N N . GLY A 1 300 ? -14.875 24.188 -0.243 1 95.56 300 GLY A N 1
ATOM 2329 C CA . GLY A 1 300 ? -14.289 23.828 -1.523 1 95.56 300 GLY A CA 1
ATOM 2330 C C . GLY A 1 300 ? -12.883 24.344 -1.713 1 95.56 300 GLY A C 1
ATOM 2331 O O . GLY A 1 300 ? -12.156 23.891 -2.592 1 95.56 300 GLY A O 1
ATOM 2332 N N . CYS A 1 301 ? -12.492 25.344 -0.9 1 96.31 301 CYS A N 1
ATOM 2333 C CA . CYS A 1 301 ? -11.164 25.922 -0.977 1 96.31 301 CYS A CA 1
ATOM 2334 C C . CYS A 1 301 ? -10.266 25.391 0.128 1 96.31 301 CYS A C 1
ATOM 2336 O O . CYS A 1 301 ? -9.086 25.109 -0.106 1 96.31 301 CYS A O 1
ATOM 2338 N N . VAL A 1 302 ? -10.766 25.297 1.309 1 97.75 302 VAL A N 1
ATOM 2339 C CA . VAL A 1 302 ? -10.141 24.594 2.418 1 97.75 302 VAL A CA 1
ATOM 2340 C C . VAL A 1 302 ? -10.891 23.281 2.67 1 97.75 302 VAL A C 1
ATOM 2342 O O . VAL A 1 302 ? -12 23.281 3.197 1 97.75 302 VAL A O 1
ATOM 2345 N N . VAL A 1 303 ? -10.227 22.172 2.338 1 97.69 303 VAL A N 1
ATOM 2346 C CA . VAL A 1 303 ? -10.906 20.875 2.318 1 97.69 303 VAL A CA 1
ATOM 2347 C C . VAL A 1 303 ? -10.195 19.906 3.266 1 97.69 303 VAL A C 1
ATOM 2349 O O . VAL A 1 303 ? -8.969 19.875 3.322 1 97.69 303 VAL A O 1
ATOM 2352 N N . GLY A 1 304 ? -11.023 19.234 4.023 1 97.94 304 GLY A N 1
ATOM 2353 C CA . GLY A 1 304 ? -10.461 18.203 4.887 1 97.94 304 GLY A CA 1
ATOM 2354 C C . GLY A 1 304 ? -9.953 17 4.125 1 97.94 304 GLY A C 1
ATOM 2355 O O . GLY A 1 304 ? -10.531 16.609 3.109 1 97.94 304 GLY A O 1
ATOM 2356 N N . ALA A 1 305 ? -8.867 16.438 4.562 1 97.69 305 ALA A N 1
ATOM 2357 C CA . ALA A 1 305 ? -8.352 15.133 4.141 1 97.69 305 ALA A CA 1
ATOM 2358 C C . ALA A 1 305 ? -7.848 14.328 5.332 1 97.69 305 ALA A C 1
ATOM 2360 O O . ALA A 1 305 ? -7.211 14.875 6.238 1 97.69 305 ALA A O 1
ATOM 2361 N N . ILE A 1 306 ? -8.156 13.07 5.305 1 98.19 306 ILE A N 1
ATOM 2362 C CA . ILE A 1 306 ? -7.758 12.242 6.434 1 98.19 306 ILE A CA 1
ATOM 2363 C C . ILE A 1 306 ? -6.371 11.656 6.172 1 98.19 306 ILE A C 1
ATOM 2365 O O . ILE A 1 306 ? -6.078 11.211 5.059 1 98.19 306 ILE A O 1
ATOM 2369 N N . ALA A 1 307 ? -5.457 11.781 7.133 1 98.25 307 ALA A N 1
ATOM 2370 C CA . ALA A 1 307 ? -4.109 11.219 7.086 1 98.25 307 ALA A CA 1
ATOM 2371 C C . ALA A 1 307 ? -3.896 10.211 8.219 1 98.25 307 ALA A C 1
ATOM 2373 O O . ALA A 1 307 ? -4.688 10.156 9.164 1 98.25 307 ALA A O 1
ATOM 2374 N N . HIS A 1 308 ? -2.852 9.375 8.117 1 98.75 308 HIS A N 1
ATOM 2375 C CA . HIS A 1 308 ? -2.625 8.273 9.047 1 98.75 308 HIS A CA 1
ATOM 2376 C C . HIS A 1 308 ? -1.237 8.359 9.68 1 98.75 308 HIS A C 1
ATOM 2378 O O . HIS A 1 308 ? -0.268 8.719 9.008 1 98.75 308 HIS A O 1
ATOM 2384 N N . MET A 1 309 ? -1.177 8.07 10.984 1 98.69 309 MET A N 1
ATOM 2385 C CA . MET A 1 309 ? 0.04 8.086 11.797 1 98.69 309 MET A CA 1
ATOM 2386 C C . MET A 1 309 ? 0.167 6.812 12.617 1 98.69 309 MET A C 1
ATOM 2388 O O . MET A 1 309 ? -0.834 6.16 12.914 1 98.69 309 MET A O 1
ATOM 2392 N N . SER A 1 310 ? 1.415 6.484 12.953 1 98.62 310 SER A N 1
ATOM 2393 C CA . SER A 1 310 ? 1.674 5.406 13.906 1 98.62 310 SER A CA 1
ATOM 2394 C C . SER A 1 310 ? 2.936 5.68 14.719 1 98.62 310 SER A C 1
ATOM 2396 O O . SER A 1 310 ? 3.812 6.426 14.273 1 98.62 310 SER A O 1
ATOM 2398 N N . ALA A 1 311 ? 2.979 5.242 15.906 1 98.5 311 ALA A N 1
ATOM 2399 C CA . ALA A 1 311 ? 4.18 5.117 16.734 1 98.5 311 ALA A CA 1
ATOM 2400 C C . ALA A 1 311 ? 4.625 3.662 16.828 1 98.5 311 ALA A C 1
ATOM 2402 O O . ALA A 1 311 ? 3.836 2.783 17.188 1 98.5 311 ALA A O 1
ATOM 2403 N N . GLN A 1 312 ? 5.859 3.43 16.453 1 97.38 312 GLN A N 1
ATOM 2404 C CA . GLN A 1 312 ? 6.367 2.061 16.406 1 97.38 312 GLN A CA 1
ATOM 2405 C C . GLN A 1 312 ? 7.719 1.953 17.109 1 97.38 312 GLN A C 1
ATOM 2407 O O . GLN A 1 312 ? 8.562 2.844 16.984 1 97.38 312 GLN A O 1
ATOM 2412 N N . ARG A 1 313 ? 7.941 0.855 17.844 1 96.44 313 ARG A N 1
ATOM 2413 C CA . ARG A 1 313 ? 9.273 0.515 18.344 1 96.44 313 ARG A CA 1
ATOM 2414 C C . ARG A 1 313 ? 10.156 -0.016 17.219 1 96.44 313 ARG A C 1
ATOM 2416 O O . ARG A 1 313 ? 9.742 -0.891 16.453 1 96.44 313 ARG A O 1
ATOM 2423 N N . PRO A 1 314 ? 11.328 0.542 17.094 1 96.25 314 PRO A N 1
ATOM 2424 C CA . PRO A 1 314 ? 12.203 0.022 16.031 1 96.25 314 PRO A CA 1
ATOM 2425 C C . PRO A 1 314 ? 12.711 -1.389 16.328 1 96.25 314 PRO A C 1
ATOM 2427 O O . PRO A 1 314 ? 12.68 -1.83 17.484 1 96.25 314 PRO A O 1
ATOM 2430 N N . GLY A 1 315 ? 13.109 -2.088 15.273 1 95.12 315 GLY A N 1
ATOM 2431 C CA . GLY A 1 315 ? 13.75 -3.381 15.461 1 95.12 315 GLY A CA 1
ATOM 2432 C C . GLY A 1 315 ? 15.086 -3.289 16.188 1 95.12 315 GLY A C 1
ATOM 2433 O O . GLY A 1 315 ? 15.672 -2.213 16.266 1 95.12 315 GLY A O 1
ATOM 2434 N N . SER A 1 316 ? 15.555 -4.406 16.641 1 94.69 316 SER A N 1
ATOM 2435 C CA . SER A 1 316 ? 16.719 -4.465 17.516 1 94.69 316 SER A CA 1
ATOM 2436 C C . SER A 1 316 ? 18 -4.098 16.75 1 94.69 316 SER A C 1
ATOM 2438 O O . SER A 1 316 ? 19 -3.727 17.375 1 94.69 316 SER A O 1
ATOM 2440 N N . SER A 1 317 ? 18 -4.164 15.414 1 96.25 317 SER A N 1
ATOM 2441 C CA . SER A 1 317 ? 19.219 -3.912 14.648 1 96.25 317 SER A CA 1
ATOM 2442 C C . SER A 1 317 ? 19.141 -2.572 13.922 1 96.25 317 SER A C 1
ATOM 2444 O O . SER A 1 317 ? 20.047 -2.229 13.148 1 96.25 317 SER A O 1
ATOM 2446 N N . PHE A 1 318 ? 18.031 -1.825 14.172 1 96.81 318 PHE A N 1
ATOM 2447 C CA . PHE A 1 318 ? 17.906 -0.509 13.555 1 96.81 318 PHE A CA 1
ATOM 2448 C C . PHE A 1 318 ? 19.062 0.396 13.969 1 96.81 318 PHE A C 1
ATOM 2450 O O . PHE A 1 318 ? 19.391 0.488 15.156 1 96.81 318 PHE A O 1
ATOM 2457 N N . PRO A 1 319 ? 19.672 1.108 12.977 1 96.12 319 PRO A N 1
ATOM 2458 C CA . PRO A 1 319 ? 20.844 1.929 13.312 1 96.12 319 PRO A CA 1
ATOM 2459 C C . PRO A 1 319 ? 20.516 3.018 14.336 1 96.12 319 PRO A C 1
ATOM 2461 O O . PRO A 1 319 ? 19.516 3.73 14.195 1 96.12 319 PRO A O 1
ATOM 2464 N N . PRO A 1 320 ? 21.281 3.088 15.344 1 93.62 320 PRO A N 1
ATOM 2465 C CA . PRO A 1 320 ? 21.062 4.113 16.359 1 93.62 320 PRO A CA 1
ATOM 2466 C C . PRO A 1 320 ? 21.25 5.531 15.828 1 93.62 320 PRO A C 1
ATOM 2468 O O . PRO A 1 320 ? 22.266 5.832 15.211 1 93.62 320 PRO A O 1
ATOM 2471 N N . THR A 1 321 ? 20.281 6.406 16.031 1 94.62 321 THR A N 1
ATOM 2472 C CA . THR A 1 321 ? 20.391 7.801 15.617 1 94.62 321 THR A CA 1
ATOM 2473 C C . THR A 1 321 ? 20.281 8.727 16.828 1 94.62 321 THR A C 1
ATOM 2475 O O . THR A 1 321 ? 20.562 9.922 16.719 1 94.62 321 THR A O 1
ATOM 2478 N N . GLN A 1 322 ? 19.859 8.211 17.969 1 95.62 322 GLN A N 1
ATOM 2479 C CA . GLN A 1 322 ? 19.625 8.969 19.203 1 95.62 322 GLN A CA 1
ATOM 2480 C C . GLN A 1 322 ? 18.594 10.07 18.969 1 95.62 322 GLN A C 1
ATOM 2482 O O . GLN A 1 322 ? 18.656 11.125 19.609 1 95.62 322 GLN A O 1
ATOM 2487 N N . GLY A 1 323 ? 17.797 9.914 18.016 1 97 323 GLY A N 1
ATOM 2488 C CA . GLY A 1 323 ? 16.766 10.875 17.719 1 97 323 GLY A CA 1
ATOM 2489 C C . GLY A 1 323 ? 17.25 12.039 16.875 1 97 323 GLY A C 1
ATOM 2490 O O . GLY A 1 323 ? 16.547 13.039 16.719 1 97 323 GLY A O 1
ATOM 2491 N N . ASN A 1 324 ? 18.391 11.969 16.234 1 97.81 324 ASN A N 1
ATOM 2492 C CA . ASN A 1 324 ? 19 13.086 15.516 1 97.81 324 ASN A CA 1
ATOM 2493 C C . ASN A 1 324 ? 18.812 12.953 14.008 1 97.81 324 ASN A C 1
ATOM 2495 O O . ASN A 1 324 ? 19.5 13.625 13.234 1 97.81 324 ASN A O 1
ATOM 2499 N N . ARG A 1 325 ? 17.906 12.117 13.594 1 98.12 325 ARG A N 1
ATOM 2500 C CA . ARG A 1 325 ? 17.625 11.914 12.18 1 98.12 325 ARG A CA 1
ATOM 2501 C C . ARG A 1 325 ? 16.125 11.766 11.938 1 98.12 325 ARG A C 1
ATOM 2503 O O . ARG A 1 325 ? 15.414 11.227 12.781 1 98.12 325 ARG A O 1
ATOM 2510 N N . SER A 1 326 ? 15.648 12.266 10.852 1 98.69 326 SER A N 1
ATOM 2511 C CA . SER A 1 326 ? 14.312 11.977 10.336 1 98.69 326 SER A CA 1
ATOM 2512 C C . SER A 1 326 ? 14.375 11.469 8.898 1 98.69 326 SER A C 1
ATOM 2514 O O . SER A 1 326 ? 15.414 11.562 8.242 1 98.69 326 SER A O 1
ATOM 2516 N N . TRP A 1 327 ? 13.336 10.867 8.367 1 98.75 327 TRP A N 1
ATOM 2517 C CA . TRP A 1 327 ? 13.344 10.234 7.055 1 98.75 327 TRP A CA 1
ATOM 2518 C C . TRP A 1 327 ? 12.094 10.609 6.266 1 98.75 327 TRP A C 1
ATOM 2520 O O . TRP A 1 327 ? 11.07 10.969 6.848 1 98.75 327 TRP A O 1
ATOM 2530 N N . SER A 1 328 ? 12.188 10.578 5.012 1 98.75 328 SER A N 1
ATOM 2531 C CA . SER A 1 328 ? 11.078 10.406 4.078 1 98.75 328 SER A CA 1
ATOM 2532 C C . SER A 1 328 ? 11.359 9.273 3.098 1 98.75 328 SER A C 1
ATOM 2534 O O . SER A 1 328 ? 12.492 9.117 2.627 1 98.75 328 SER A O 1
ATOM 2536 N N . VAL A 1 329 ? 10.484 8.406 2.924 1 98.81 329 VAL A N 1
ATOM 2537 C CA . VAL A 1 329 ? 10.547 7.441 1.834 1 98.81 329 VAL A CA 1
ATOM 2538 C C . VAL A 1 329 ? 9.711 7.934 0.655 1 98.81 329 VAL A C 1
ATOM 2540 O O . VAL A 1 329 ? 8.492 8.062 0.764 1 98.81 329 VAL A O 1
ATOM 2543 N N . ILE A 1 330 ? 10.398 8.133 -0.488 1 98.44 330 ILE A N 1
ATOM 2544 C CA . ILE A 1 330 ? 9.797 8.852 -1.602 1 98.44 330 ILE A CA 1
ATOM 2545 C C . ILE A 1 330 ? 9.438 7.875 -2.717 1 98.44 330 ILE A C 1
ATOM 2547 O O . ILE A 1 330 ? 10.266 7.059 -3.125 1 98.44 330 ILE A O 1
ATOM 2551 N N . TYR A 1 331 ? 8.219 7.922 -3.125 1 95.69 331 TYR A N 1
ATOM 2552 C CA . TYR A 1 331 ? 7.688 7.281 -4.324 1 95.69 331 TYR A CA 1
ATOM 2553 C C . TYR A 1 331 ? 6.641 8.156 -4.996 1 95.69 331 TYR A C 1
ATOM 2555 O O . TYR A 1 331 ? 6.086 9.07 -4.367 1 95.69 331 TYR A O 1
ATOM 2563 N N . SER A 1 332 ? 6.324 7.996 -6.281 1 90.5 332 SER A N 1
ATOM 2564 C CA . SER A 1 332 ? 5.387 8.867 -6.98 1 90.5 332 SER A CA 1
ATOM 2565 C C . SER A 1 332 ? 4.133 8.109 -7.402 1 90.5 332 SER A C 1
ATOM 2567 O O . SER A 1 332 ? 4.223 7.035 -7.992 1 90.5 332 SER A O 1
ATOM 2569 N N . PRO A 1 333 ? 3.082 8.68 -7.117 1 89.5 333 PRO A N 1
ATOM 2570 C CA . PRO A 1 333 ? 2.898 9.828 -6.219 1 89.5 333 PRO A CA 1
ATOM 2571 C C . PRO A 1 333 ? 2.986 9.438 -4.746 1 89.5 333 PRO A C 1
ATOM 2573 O O . PRO A 1 333 ? 2.656 8.312 -4.379 1 89.5 333 PRO A O 1
ATOM 2576 N N . GLY A 1 334 ? 3.479 10.328 -3.955 1 92.44 334 GLY A N 1
ATOM 2577 C CA . GLY A 1 334 ? 3.369 10.172 -2.512 1 92.44 334 GLY A CA 1
ATOM 2578 C C . GLY A 1 334 ? 4.711 10 -1.827 1 92.44 334 GLY A C 1
ATOM 2579 O O . GLY A 1 334 ? 5.754 9.961 -2.488 1 92.44 334 GLY A O 1
ATOM 2580 N N . PHE A 1 335 ? 4.691 9.992 -0.6 1 97.06 335 PHE A N 1
ATOM 2581 C CA . PHE A 1 335 ? 5.82 9.789 0.3 1 97.06 335 PHE A CA 1
ATOM 2582 C C . PHE A 1 335 ? 5.34 9.43 1.7 1 97.06 335 PHE A C 1
ATOM 2584 O O . PHE A 1 335 ? 4.168 9.625 2.029 1 97.06 335 PHE A O 1
ATOM 2591 N N . ASP A 1 336 ? 6.18 8.867 2.438 1 98.38 336 ASP A N 1
ATOM 2592 C CA . ASP A 1 336 ? 6.004 8.641 3.871 1 98.38 336 ASP A CA 1
ATOM 2593 C C . ASP A 1 336 ? 7.023 9.438 4.68 1 98.38 336 ASP A C 1
ATOM 2595 O O . ASP A 1 336 ? 8.094 9.781 4.172 1 98.38 336 ASP A O 1
ATOM 2599 N N . TYR A 1 337 ? 6.688 9.828 5.844 1 98.62 337 TYR A N 1
ATOM 2600 C CA . TYR A 1 337 ? 7.543 10.672 6.668 1 98.62 337 TYR A CA 1
ATOM 2601 C C . TYR A 1 337 ? 7.711 10.086 8.062 1 98.62 337 TYR A C 1
ATOM 2603 O O . TYR A 1 337 ? 6.754 9.562 8.641 1 98.62 337 TYR A O 1
ATOM 2611 N N . ILE A 1 338 ? 8.961 10.125 8.625 1 98.81 338 ILE A N 1
ATOM 2612 C CA . ILE A 1 338 ? 9.32 9.445 9.867 1 98.81 338 ILE A CA 1
ATOM 2613 C C . ILE A 1 338 ? 10.195 10.359 10.727 1 98.81 338 ILE A C 1
ATOM 2615 O O . ILE A 1 338 ? 11.156 10.953 10.227 1 98.81 338 ILE A O 1
ATOM 2619 N N . THR A 1 339 ? 9.852 10.539 11.945 1 98.75 339 THR A N 1
ATOM 2620 C CA . THR A 1 339 ? 10.766 11.039 12.969 1 98.75 339 THR A CA 1
ATOM 2621 C C . THR A 1 339 ? 11.031 9.969 14.023 1 98.75 339 THR A C 1
ATOM 2623 O O . THR A 1 339 ? 10.32 8.969 14.102 1 98.75 339 THR A O 1
ATOM 2626 N N . GLN A 1 340 ? 12.086 10.156 14.758 1 98.62 340 GLN A N 1
ATOM 2627 C CA . GLN A 1 340 ? 12.383 9.297 15.898 1 98.62 340 GLN A CA 1
ATOM 2628 C C . GLN A 1 340 ? 12.562 10.117 17.172 1 98.62 340 GLN A C 1
ATOM 2630 O O . GLN A 1 340 ? 13.25 11.141 17.172 1 98.62 340 GLN A O 1
ATOM 2635 N N . ARG A 1 341 ? 11.938 9.711 18.203 1 98.38 341 ARG A N 1
ATOM 2636 C CA . ARG A 1 341 ? 12.148 10.359 19.484 1 98.38 341 ARG A CA 1
ATOM 2637 C C . ARG A 1 341 ? 13.555 10.094 20 1 98.38 341 ARG A C 1
ATOM 2639 O O . ARG A 1 341 ? 14.188 9.109 19.625 1 98.38 341 ARG A O 1
ATOM 2646 N N . PRO A 1 342 ? 14.055 10.945 20.906 1 97.75 342 PRO A N 1
ATOM 2647 C CA . PRO A 1 342 ? 15.336 10.656 21.547 1 97.75 342 PRO A CA 1
ATOM 2648 C C . PRO A 1 342 ? 15.328 9.344 22.328 1 97.75 342 PRO A C 1
ATOM 2650 O O . PRO A 1 342 ? 14.258 8.875 22.734 1 97.75 342 PRO A O 1
ATOM 2653 N N . ASP A 1 343 ? 16.516 8.781 22.5 1 97.19 343 ASP A N 1
ATOM 2654 C CA . ASP A 1 343 ? 16.641 7.574 23.312 1 97.19 343 ASP A CA 1
ATOM 2655 C C . ASP A 1 343 ? 16.141 7.816 24.734 1 97.19 343 ASP A C 1
ATOM 2657 O O . ASP A 1 343 ? 16.234 8.93 25.25 1 97.19 343 ASP A O 1
ATOM 2661 N N . ARG A 1 344 ? 15.609 6.785 25.266 1 94.06 344 ARG A N 1
ATOM 2662 C CA . ARG A 1 344 ? 15.234 6.84 26.672 1 94.06 344 ARG A CA 1
ATOM 2663 C C . ARG A 1 344 ? 16.469 6.848 27.562 1 94.06 344 ARG A C 1
ATOM 2665 O O . ARG A 1 344 ? 17.562 6.508 27.125 1 94.06 344 ARG A O 1
ATOM 2672 N N . PRO A 1 345 ? 16.281 7.246 28.766 1 92.69 345 PRO A N 1
ATOM 2673 C CA . PRO A 1 345 ? 17.422 7.332 29.672 1 92.69 345 PRO A CA 1
ATOM 2674 C C . PRO A 1 345 ? 18.172 6.004 29.812 1 92.69 345 PRO A C 1
ATOM 2676 O O . PRO A 1 345 ? 19.375 5.988 30.031 1 92.69 345 PRO A O 1
ATOM 2679 N N . ASP A 1 346 ? 17.516 4.859 29.625 1 93.88 346 ASP A N 1
ATOM 2680 C CA . ASP A 1 346 ? 18.125 3.543 29.797 1 93.88 346 ASP A CA 1
ATOM 2681 C C . ASP A 1 346 ? 18.828 3.088 28.516 1 93.88 346 ASP A C 1
ATOM 2683 O O . ASP A 1 346 ? 19.328 1.966 28.438 1 93.88 346 ASP A O 1
ATOM 2687 N N . GLY A 1 347 ? 18.797 3.877 27.531 1 91.5 347 GLY A N 1
ATOM 2688 C CA . GLY A 1 347 ? 19.5 3.578 26.281 1 91.5 347 GLY A CA 1
ATOM 2689 C C . GLY A 1 347 ? 18.594 2.963 25.234 1 91.5 347 GLY A C 1
ATOM 2690 O O . GLY A 1 347 ? 19.016 2.785 24.078 1 91.5 347 GLY A O 1
ATOM 2691 N N . THR A 1 348 ? 17.406 2.656 25.594 1 93 348 THR A N 1
ATOM 2692 C CA . THR A 1 348 ? 16.453 2.119 24.625 1 93 348 THR A CA 1
ATOM 2693 C C . THR A 1 348 ? 16.156 3.146 23.547 1 93 348 THR A C 1
ATOM 2695 O O . THR A 1 348 ? 15.883 4.312 23.844 1 93 348 THR A O 1
ATOM 2698 N N . PRO A 1 349 ? 16.234 2.682 22.312 1 95.62 349 PRO A N 1
ATOM 2699 C CA . PRO A 1 349 ? 15.953 3.631 21.234 1 95.62 349 PRO A CA 1
ATOM 2700 C C . PRO A 1 349 ? 14.547 4.227 21.312 1 95.62 349 PRO A C 1
ATOM 2702 O O . PRO A 1 349 ? 13.602 3.529 21.703 1 95.62 349 PRO A O 1
ATOM 2705 N N . GLY A 1 350 ? 14.445 5.512 21 1 97.5 350 GLY A N 1
ATOM 2706 C CA . GLY A 1 350 ? 13.141 6.148 20.953 1 97.5 350 GLY A CA 1
ATOM 2707 C C . GLY A 1 350 ? 12.227 5.562 19.891 1 97.5 350 GLY A C 1
ATOM 2708 O O . GLY A 1 350 ? 12.695 4.961 18.922 1 97.5 350 GLY A O 1
ATOM 2709 N N . ASP A 1 351 ? 10.953 5.715 20.078 1 97.88 351 ASP A N 1
ATOM 2710 C CA . ASP A 1 351 ? 9.953 5.219 19.141 1 97.88 351 ASP A CA 1
ATOM 2711 C C . ASP A 1 351 ? 10.031 5.969 17.812 1 97.88 351 ASP A C 1
ATOM 2713 O O . ASP A 1 351 ? 10.43 7.133 17.781 1 97.88 351 ASP A O 1
ATOM 2717 N N . LEU A 1 352 ? 9.711 5.277 16.766 1 98.5 352 LEU A N 1
ATOM 2718 C CA . LEU A 1 352 ? 9.547 5.875 15.453 1 98.5 352 LEU A CA 1
ATOM 2719 C C . LEU A 1 352 ? 8.117 6.387 15.266 1 98.5 352 LEU A C 1
ATOM 2721 O O . LEU A 1 352 ? 7.156 5.656 15.5 1 98.5 352 LEU A O 1
ATOM 2725 N N . MET A 1 353 ? 7.984 7.676 14.922 1 98.81 353 MET A N 1
ATOM 2726 C CA . MET A 1 353 ? 6.711 8.25 14.5 1 98.81 353 MET A CA 1
ATOM 2727 C C . MET A 1 353 ? 6.566 8.188 12.984 1 98.81 353 MET A C 1
ATOM 2729 O O . MET A 1 353 ? 7.234 8.93 12.258 1 98.81 353 MET A O 1
ATOM 2733 N N . ILE A 1 354 ? 5.723 7.344 12.469 1 98.81 354 ILE A N 1
ATOM 2734 C CA . ILE A 1 354 ? 5.648 7.035 11.039 1 98.81 354 ILE A CA 1
ATOM 2735 C C . ILE A 1 354 ? 4.277 7.441 10.5 1 98.81 354 ILE A C 1
ATOM 2737 O O . ILE A 1 354 ? 3.25 6.93 10.938 1 98.81 354 ILE A O 1
ATOM 2741 N N . GLY A 1 355 ? 4.242 8.391 9.594 1 98.69 355 GLY A N 1
ATOM 2742 C CA . GLY A 1 355 ? 3.039 8.797 8.891 1 98.69 355 GLY A CA 1
ATOM 2743 C C . GLY A 1 355 ? 3.15 8.648 7.383 1 98.69 355 GLY A C 1
ATOM 2744 O O . GLY A 1 355 ? 4.254 8.516 6.848 1 98.69 355 GLY A O 1
ATOM 2745 N N . GLY A 1 356 ? 2.094 8.625 6.75 1 98.19 356 GLY A N 1
ATOM 2746 C CA . GLY A 1 356 ? 2.064 8.5 5.305 1 98.19 356 GLY A CA 1
ATOM 2747 C C . GLY A 1 356 ? 0.946 7.602 4.805 1 98.19 356 GLY A C 1
ATOM 2748 O O . GLY A 1 356 ? -0.135 7.562 5.398 1 98.19 356 GLY A O 1
ATOM 2749 N N . GLY A 1 357 ? 1.121 7.035 3.666 1 97.88 357 GLY A N 1
ATOM 2750 C CA . GLY A 1 357 ? 0.185 6.098 3.061 1 97.88 357 GLY A CA 1
ATOM 2751 C C . GLY A 1 357 ? -1.013 6.781 2.426 1 97.88 357 GLY A C 1
ATOM 2752 O O . GLY A 1 357 ? -1.995 6.121 2.076 1 97.88 357 GLY A O 1
ATOM 2753 N N . PHE A 1 358 ? -0.976 8.109 2.25 1 96.81 358 PHE A N 1
ATOM 2754 C CA . PHE A 1 358 ? -2.121 8.844 1.726 1 96.81 358 PHE A CA 1
ATOM 2755 C C . PHE A 1 358 ? -2.518 8.32 0.35 1 96.81 358 PHE A C 1
ATOM 2757 O O . PHE A 1 358 ? -3.682 7.988 0.118 1 96.81 358 PHE A O 1
ATOM 2764 N N . PHE A 1 359 ? -1.554 8.148 -0.529 1 94.88 359 PHE A N 1
ATOM 2765 C CA . PHE A 1 359 ? -1.814 7.707 -1.895 1 94.88 359 PHE A CA 1
ATOM 2766 C C . PHE A 1 359 ? -1.844 6.188 -1.976 1 94.88 359 PHE A C 1
ATOM 2768 O O . PHE A 1 359 ? -1.963 5.621 -3.064 1 94.88 359 PHE A O 1
ATOM 2775 N N . ARG A 1 360 ? -1.669 5.531 -0.847 1 96.81 360 ARG A N 1
ATOM 2776 C CA . ARG A 1 360 ? -1.737 4.074 -0.771 1 96.81 360 ARG A CA 1
ATOM 2777 C C . ARG A 1 360 ? -3.096 3.615 -0.251 1 96.81 360 ARG A C 1
ATOM 2779 O O . ARG A 1 360 ? -3.273 2.441 0.082 1 96.81 360 ARG A O 1
ATOM 2786 N N . SER A 1 361 ? -4.043 4.562 -0.121 1 95.81 361 SER A N 1
ATOM 2787 C CA . SER A 1 361 ? -5.43 4.219 0.193 1 95.81 361 SER A CA 1
ATOM 2788 C C . SER A 1 361 ? -6.164 3.701 -1.039 1 95.81 361 SER A C 1
ATOM 2790 O O . SER A 1 361 ? -5.566 3.551 -2.107 1 95.81 361 SER A O 1
ATOM 2792 N N . LYS A 1 362 ? -7.461 3.457 -0.742 1 91.12 362 LYS A N 1
ATOM 2793 C CA . LYS A 1 362 ? -8.32 3.109 -1.867 1 91.12 362 LYS A CA 1
ATOM 2794 C C . LYS A 1 362 ? -8.391 4.25 -2.879 1 91.12 362 LYS A C 1
ATOM 2796 O O . LYS A 1 362 ? -8.297 5.422 -2.51 1 91.12 362 LYS A O 1
ATOM 2801 N N . GLU A 1 363 ? -8.453 4.02 -4.129 1 88 363 GLU A N 1
ATOM 2802 C CA . GLU A 1 363 ? -8.602 4.996 -5.203 1 88 363 GLU A CA 1
ATOM 2803 C C . GLU A 1 363 ? -7.426 5.969 -5.238 1 88 363 GLU A C 1
ATOM 2805 O O . GLU A 1 363 ? -7.605 7.16 -5.492 1 88 363 GLU A O 1
ATOM 2810 N N . ASP A 1 364 ? -6.215 5.582 -4.773 1 88.88 364 ASP A N 1
ATOM 2811 C CA . ASP A 1 364 ? -4.969 6.34 -4.867 1 88.88 364 ASP A CA 1
ATOM 2812 C C . ASP A 1 364 ? -5.074 7.664 -4.117 1 88.88 364 ASP A C 1
ATOM 2814 O O . ASP A 1 364 ? -4.594 8.695 -4.594 1 88.88 364 ASP A O 1
ATOM 2818 N N . GLY A 1 365 ? -5.84 7.684 -3.025 1 92.75 365 GLY A N 1
ATOM 2819 C CA . GLY A 1 365 ? -5.906 8.859 -2.176 1 92.75 365 GLY A CA 1
ATOM 2820 C C . GLY A 1 365 ? -7.152 9.695 -2.406 1 92.75 365 GLY A C 1
ATOM 2821 O O . GLY A 1 365 ? -7.516 10.523 -1.57 1 92.75 365 GLY A O 1
ATOM 2822 N N . LEU A 1 366 ? -7.922 9.539 -3.537 1 90.88 366 LEU A N 1
ATOM 2823 C CA . LEU A 1 366 ? -9.102 10.344 -3.824 1 90.88 366 LEU A CA 1
ATOM 2824 C C . LEU A 1 366 ? -10.18 10.133 -2.768 1 90.88 366 LEU A C 1
ATOM 2826 O O . LEU A 1 366 ? -10.93 11.055 -2.441 1 90.88 366 LEU A O 1
ATOM 2830 N N . ASP A 1 367 ? -10.172 8.914 -2.191 1 93.38 367 ASP A N 1
ATOM 2831 C CA . ASP A 1 367 ? -11.188 8.57 -1.194 1 93.38 367 ASP A CA 1
ATOM 2832 C C . ASP A 1 367 ? -10.867 9.203 0.156 1 93.38 367 ASP A C 1
ATOM 2834 O O . ASP A 1 367 ? -11.711 9.211 1.057 1 93.38 367 ASP A O 1
ATOM 2838 N N . GLN A 1 368 ? -9.68 9.797 0.276 1 95.81 368 GLN A N 1
ATOM 2839 C CA . GLN A 1 368 ? -9.234 10.367 1.546 1 95.81 368 GLN A CA 1
ATOM 2840 C C . GLN A 1 368 ? -9.562 11.852 1.629 1 95.81 368 GLN A C 1
ATOM 2842 O O . GLN A 1 368 ? -9.453 12.461 2.695 1 95.81 368 GLN A O 1
ATOM 2847 N N . VAL A 1 369 ? -9.984 12.508 0.538 1 95.12 369 VAL A N 1
ATOM 2848 C CA . VAL A 1 369 ? -10.25 13.938 0.458 1 95.12 369 VAL A CA 1
ATOM 2849 C C . VAL A 1 369 ? -11.727 14.211 0.748 1 95.12 369 VAL A C 1
ATOM 2851 O O . VAL A 1 369 ? -12.602 13.453 0.312 1 95.12 369 VAL A O 1
ATOM 2854 N N . GLY A 1 370 ? -11.977 15.242 1.459 1 96.62 370 GLY A N 1
ATOM 2855 C CA . GLY A 1 370 ? -13.336 15.547 1.867 1 96.62 370 GLY A CA 1
ATOM 2856 C C . GLY A 1 370 ? -13.82 14.703 3.031 1 96.62 370 GLY A C 1
ATOM 2857 O O . GLY A 1 370 ? -15.016 14.453 3.178 1 96.62 370 GLY A O 1
ATOM 2858 N N . ILE A 1 371 ? -12.875 14.172 3.758 1 96.44 371 ILE A N 1
ATOM 2859 C CA . ILE A 1 371 ? -13.164 13.359 4.934 1 96.44 371 ILE A CA 1
ATOM 2860 C C . ILE A 1 371 ? -12.758 14.117 6.195 1 96.44 371 ILE A C 1
ATOM 2862 O O . ILE A 1 371 ? -11.633 14.594 6.305 1 96.44 371 ILE A O 1
ATOM 2866 N N . TRP A 1 372 ? -13.68 14.266 7.211 1 97.25 372 TRP A N 1
ATOM 2867 C CA . TRP A 1 372 ? -13.406 15.023 8.43 1 97.25 372 TRP A CA 1
ATOM 2868 C C . TRP A 1 372 ? -13.609 14.156 9.664 1 97.25 372 TRP A C 1
ATOM 2870 O O . TRP A 1 372 ? -13.602 14.656 10.797 1 97.25 372 TRP A O 1
ATOM 2880 N N . ASP A 1 373 ? -13.852 12.812 9.469 1 97.19 373 ASP A N 1
ATOM 2881 C CA . ASP A 1 373 ? -14.07 11.867 10.57 1 97.19 373 ASP A CA 1
ATOM 2882 C C . ASP A 1 373 ? -12.781 11.141 10.93 1 97.19 373 ASP A C 1
ATOM 2884 O O . ASP A 1 373 ? -12.406 10.156 10.281 1 97.19 373 ASP A O 1
ATOM 2888 N N . ASP A 1 374 ? -12.148 11.578 11.969 1 98.31 374 ASP A N 1
ATOM 2889 C CA . ASP A 1 374 ? -10.898 10.953 12.398 1 98.31 374 ASP A CA 1
ATOM 2890 C C . ASP A 1 374 ? -11.141 9.992 13.562 1 98.31 374 ASP A C 1
ATOM 2892 O O . ASP A 1 374 ? -10.258 9.781 14.398 1 98.31 374 ASP A O 1
ATOM 2896 N N . SER A 1 375 ? -12.336 9.406 13.672 1 97.88 375 SER A N 1
ATOM 2897 C CA . SER A 1 375 ? -12.664 8.445 14.719 1 97.88 375 SER A CA 1
ATOM 2898 C C . SER A 1 375 ? -12.242 7.031 14.328 1 97.88 375 SER A C 1
ATOM 2900 O O . SER A 1 375 ? -12.359 6.098 15.125 1 97.88 375 SER A O 1
ATOM 2902 N N . LYS A 1 376 ? -11.68 6.848 13.148 1 95.62 376 LYS A N 1
ATOM 2903 C CA . LYS A 1 376 ? -11.328 5.512 12.68 1 95.62 376 LYS A CA 1
ATOM 2904 C C . LYS A 1 376 ? -10.023 5.535 11.891 1 95.62 376 LYS A C 1
ATOM 2906 O O . LYS A 1 376 ? -9.648 6.57 11.336 1 95.62 376 LYS A O 1
ATOM 2911 N N . ASN A 1 377 ? -9.344 4.387 11.906 1 97 377 ASN A N 1
ATOM 2912 C CA . ASN A 1 377 ? -8.234 4.137 10.984 1 97 377 ASN A CA 1
ATOM 2913 C C . ASN A 1 377 ? -8.719 3.461 9.703 1 97 377 ASN A C 1
ATOM 2915 O O . ASN A 1 377 ? -9.773 2.82 9.695 1 97 377 ASN A O 1
ATOM 2919 N N . HIS A 1 378 ? -8.016 3.678 8.648 1 97.69 378 HIS A N 1
ATOM 2920 C CA . HIS A 1 378 ? -8.281 2.955 7.41 1 97.69 378 HIS A CA 1
ATOM 2921 C C . HIS A 1 378 ? -7.211 1.905 7.145 1 97.69 378 HIS A C 1
ATOM 2923 O O . HIS A 1 378 ? -6.027 2.139 7.41 1 97.69 378 HIS A O 1
ATOM 2929 N N . ALA A 1 379 ? -7.578 0.821 6.57 1 98.31 379 ALA A N 1
ATOM 2930 C CA . ALA A 1 379 ? -6.766 -0.391 6.527 1 98.31 379 ALA A CA 1
ATOM 2931 C C . ALA A 1 379 ? -5.555 -0.208 5.621 1 98.31 379 ALA A C 1
ATOM 2933 O O . ALA A 1 379 ? -4.414 -0.395 6.051 1 98.31 379 ALA A O 1
ATOM 2934 N N . LEU A 1 380 ? -5.789 0.205 4.379 1 98.31 380 LEU A N 1
ATOM 2935 C CA . LEU A 1 380 ? -4.746 0.16 3.359 1 98.31 380 LEU A CA 1
ATOM 2936 C C . LEU A 1 380 ? -3.609 1.118 3.705 1 98.31 380 LEU A C 1
ATOM 2938 O O . LEU A 1 380 ? -2.439 0.731 3.686 1 98.31 380 LEU A O 1
ATOM 2942 N N . PRO A 1 381 ? -3.926 2.367 4.133 1 98.44 381 PRO A N 1
ATOM 2943 C CA . PRO A 1 381 ? -2.818 3.23 4.547 1 98.44 381 PRO A CA 1
ATOM 2944 C C . PRO A 1 381 ? -2.053 2.674 5.746 1 98.44 381 PRO A C 1
ATOM 2946 O O . PRO A 1 381 ? -0.821 2.75 5.785 1 98.44 381 PRO A O 1
ATOM 2949 N N . LEU A 1 382 ? -2.76 2.113 6.695 1 98.5 382 LEU A N 1
ATOM 2950 C CA . LEU A 1 382 ? -2.113 1.581 7.891 1 98.5 382 LEU A CA 1
ATOM 2951 C C . LEU A 1 382 ? -1.21 0.404 7.543 1 98.5 382 LEU A C 1
ATOM 2953 O O . LEU A 1 382 ? -0.101 0.289 8.07 1 98.5 382 LEU A O 1
ATOM 2957 N N . MET A 1 383 ? -1.679 -0.497 6.648 1 98.56 383 MET A N 1
ATOM 2958 C CA . MET A 1 383 ? -0.855 -1.611 6.188 1 98.56 383 MET A CA 1
ATOM 2959 C C . MET A 1 383 ? 0.453 -1.109 5.586 1 98.56 383 MET A C 1
ATOM 2961 O O . MET A 1 383 ? 1.52 -1.663 5.855 1 98.56 383 MET A O 1
ATOM 2965 N N . HIS A 1 384 ? 0.372 -0.077 4.816 1 98.56 384 HIS A N 1
ATOM 2966 C CA . HIS A 1 384 ? 1.535 0.496 4.148 1 98.56 384 HIS A CA 1
ATOM 2967 C C . HIS A 1 384 ? 2.523 1.071 5.16 1 98.56 384 HIS A C 1
ATOM 2969 O O . HIS A 1 384 ? 3.711 0.747 5.125 1 98.56 384 HIS A O 1
ATOM 2975 N N . ILE A 1 385 ? 2.068 1.897 6.109 1 98.19 385 ILE A N 1
ATOM 2976 C CA . ILE A 1 385 ? 2.986 2.607 6.992 1 98.19 385 ILE A CA 1
ATOM 2977 C C . ILE A 1 385 ? 3.615 1.629 7.98 1 98.19 385 ILE A C 1
ATOM 2979 O O . ILE A 1 385 ? 4.73 1.846 8.453 1 98.19 385 ILE A O 1
ATOM 2983 N N . ARG A 1 386 ? 2.959 0.517 8.25 1 97.62 386 ARG A N 1
ATOM 2984 C CA . ARG A 1 386 ? 3.521 -0.503 9.133 1 97.62 386 ARG A CA 1
ATOM 2985 C C . ARG A 1 386 ? 4.734 -1.171 8.484 1 97.62 386 ARG A C 1
ATOM 2987 O O . ARG A 1 386 ? 5.637 -1.633 9.188 1 97.62 386 ARG A O 1
ATOM 2994 N N . GLY A 1 387 ? 4.746 -1.178 7.16 1 98 387 GLY A N 1
ATOM 2995 C CA . GLY A 1 387 ? 5.766 -1.946 6.469 1 98 387 GLY A CA 1
ATOM 2996 C C . GLY A 1 387 ? 6.852 -1.081 5.855 1 98 387 GLY A C 1
ATOM 2997 O O . GLY A 1 387 ? 7.875 -1.592 5.395 1 98 387 GLY A O 1
ATOM 2998 N N . VAL A 1 388 ? 6.758 0.261 5.898 1 98.44 388 VAL A N 1
ATOM 2999 C CA . VAL A 1 388 ? 7.598 1.14 5.086 1 98.44 388 VAL A CA 1
ATOM 3000 C C . VAL A 1 388 ? 9.039 1.09 5.594 1 98.44 388 VAL A C 1
ATOM 3002 O O . VAL A 1 388 ? 9.953 0.751 4.844 1 98.44 388 VAL A O 1
ATOM 3005 N N . ILE A 1 389 ? 9.32 1.302 6.887 1 98.31 389 ILE A N 1
ATOM 3006 C CA . ILE A 1 389 ? 10.688 1.44 7.379 1 98.31 389 ILE A CA 1
ATOM 3007 C C . ILE A 1 389 ? 11.336 0.064 7.48 1 98.31 389 ILE A C 1
ATOM 3009 O O . ILE A 1 389 ? 12.469 -0.129 7.027 1 98.31 389 ILE A O 1
ATOM 3013 N N . PRO A 1 390 ? 10.633 -0.969 8.023 1 97.88 390 PRO A N 1
ATOM 3014 C CA . PRO A 1 390 ? 11.273 -2.285 8.055 1 97.88 390 PRO A CA 1
ATOM 3015 C C . PRO A 1 390 ? 11.703 -2.77 6.676 1 97.88 390 PRO A C 1
ATOM 3017 O O . PRO A 1 390 ? 12.727 -3.441 6.547 1 97.88 390 PRO A O 1
ATOM 3020 N N . SER A 1 391 ? 10.969 -2.447 5.641 1 98.19 391 SER A N 1
ATOM 3021 C CA . SER A 1 391 ? 11.258 -2.951 4.301 1 98.19 391 SER A CA 1
ATOM 3022 C C . SER A 1 391 ? 12.57 -2.379 3.77 1 98.19 391 SER A C 1
ATOM 3024 O O . SER A 1 391 ? 13.328 -3.076 3.088 1 98.19 391 SER A O 1
ATOM 3026 N N . VAL A 1 392 ? 12.867 -1.13 4.031 1 98.5 392 VAL A N 1
ATOM 3027 C CA . VAL A 1 392 ? 14.039 -0.516 3.418 1 98.5 392 VAL A CA 1
ATOM 3028 C C . VAL A 1 392 ? 15.258 -0.736 4.309 1 98.5 392 VAL A C 1
ATOM 3030 O O . VAL A 1 392 ? 16.391 -0.529 3.877 1 98.5 392 VAL A O 1
ATOM 3033 N N . TYR A 1 393 ? 15.117 -1.259 5.543 1 98.38 393 TYR A N 1
ATOM 3034 C CA . TYR A 1 393 ? 16.25 -1.413 6.457 1 98.38 393 TYR A CA 1
ATOM 3035 C C . TYR A 1 393 ? 16.578 -2.885 6.66 1 98.38 393 TYR A C 1
ATOM 3037 O O . TYR A 1 393 ? 17.641 -3.215 7.211 1 98.38 393 TYR A O 1
ATOM 3045 N N . GLU A 1 394 ? 15.656 -3.799 6.289 1 96.94 394 GLU A N 1
ATOM 3046 C CA . GLU A 1 394 ? 15.977 -5.219 6.418 1 96.94 394 GLU A CA 1
ATOM 3047 C C . GLU A 1 394 ? 17.219 -5.574 5.609 1 96.94 394 GLU A C 1
ATOM 3049 O O . GLU A 1 394 ? 17.328 -5.219 4.434 1 96.94 394 GLU A O 1
ATOM 3054 N N . PRO A 1 395 ? 18.172 -6.199 6.172 1 95.62 395 PRO A N 1
ATOM 3055 C CA . PRO A 1 395 ? 18.188 -6.945 7.434 1 95.62 395 PRO A CA 1
ATOM 3056 C C . PRO A 1 395 ? 18.641 -6.09 8.617 1 95.62 395 PRO A C 1
ATOM 3058 O O . PRO A 1 395 ? 18.688 -6.574 9.75 1 95.62 395 PRO A O 1
ATOM 3061 N N . ASN A 1 396 ? 18.938 -4.84 8.469 1 97.25 396 ASN A N 1
ATOM 3062 C CA . ASN A 1 396 ? 19.359 -3.967 9.562 1 97.25 396 ASN A CA 1
ATOM 3063 C C . ASN A 1 396 ? 18.156 -3.477 10.367 1 97.25 396 ASN A C 1
ATOM 3065 O O . ASN A 1 396 ? 18.203 -2.391 10.945 1 97.25 396 ASN A O 1
ATOM 3069 N N . TRP A 1 397 ? 17.078 -4.098 10.297 1 96.19 397 TRP A N 1
ATOM 3070 C CA . TRP A 1 397 ? 15.891 -3.816 11.102 1 96.19 397 TRP A CA 1
ATOM 3071 C C . TRP A 1 397 ? 15.859 -4.695 12.352 1 96.19 397 TRP A C 1
ATOM 3073 O O . TRP A 1 397 ? 15.766 -4.191 13.469 1 96.19 397 TRP A O 1
ATOM 3083 N N . GLY A 1 398 ? 16.078 -6.039 12.109 1 91.69 398 GLY A N 1
ATOM 3084 C CA . GLY A 1 398 ? 16.156 -6.973 13.219 1 91.69 398 GLY A CA 1
ATOM 3085 C C . GLY A 1 398 ? 14.797 -7.332 13.797 1 91.69 398 GLY A C 1
ATOM 3086 O O . GLY A 1 398 ? 13.773 -7.176 13.125 1 91.69 398 GLY A O 1
ATOM 3087 N N . THR A 1 399 ? 14.695 -7.91 15.031 1 89.5 399 THR A N 1
ATOM 3088 C CA . THR A 1 399 ? 13.492 -8.43 15.664 1 89.5 399 THR A CA 1
ATOM 3089 C C . THR A 1 399 ? 12.992 -7.465 16.75 1 89.5 399 THR A C 1
ATOM 3091 O O . THR A 1 399 ? 13.641 -6.449 17.016 1 89.5 399 THR A O 1
ATOM 3094 N N . GLY A 1 400 ? 11.797 -7.711 17.219 1 88.75 400 GLY A N 1
ATOM 3095 C CA . GLY A 1 400 ? 11.336 -7.027 18.422 1 88.75 400 GLY A CA 1
ATOM 3096 C C . GLY A 1 400 ? 10.539 -5.773 18.109 1 88.75 400 GLY A C 1
ATOM 3097 O O . GLY A 1 400 ? 10.039 -5.113 19.031 1 88.75 400 GLY A O 1
ATOM 3098 N N . SER A 1 401 ? 10.43 -5.402 16.859 1 93.44 401 SER A N 1
ATOM 3099 C CA . SER A 1 401 ? 9.617 -4.234 16.516 1 93.44 401 SER A CA 1
ATOM 3100 C C . SER A 1 401 ? 8.148 -4.465 16.859 1 93.44 401 SER A C 1
ATOM 3102 O O . SER A 1 401 ? 7.68 -5.605 16.875 1 93.44 401 SER A O 1
ATOM 3104 N N . SER A 1 402 ? 7.43 -3.408 17.219 1 94.25 402 SER A N 1
ATOM 3105 C CA . SER A 1 402 ? 6.02 -3.514 17.562 1 94.25 402 SER A CA 1
ATOM 3106 C C . SER A 1 402 ? 5.281 -2.205 17.297 1 94.25 402 SER A C 1
ATOM 3108 O O . SER A 1 402 ? 5.898 -1.14 17.25 1 94.25 402 SER A O 1
ATOM 3110 N N . LEU A 1 403 ? 4.02 -2.273 17.094 1 96.19 403 LEU A N 1
ATOM 3111 C CA . LEU A 1 403 ? 3.145 -1.108 17.031 1 96.19 403 LEU A CA 1
ATOM 3112 C C . LEU A 1 403 ? 2.738 -0.646 18.422 1 96.19 403 LEU A C 1
ATOM 3114 O O . LEU A 1 403 ? 2.225 -1.438 19.219 1 96.19 403 LEU A O 1
ATOM 3118 N N . ILE A 1 404 ? 3.008 0.567 18.719 1 96.81 404 ILE A N 1
ATOM 3119 C CA . ILE A 1 404 ? 2.588 1.137 20 1 96.81 404 ILE A CA 1
ATOM 3120 C C . ILE A 1 404 ? 1.18 1.714 19.859 1 96.81 404 ILE A C 1
ATOM 3122 O O . ILE A 1 404 ? 0.316 1.458 20.703 1 96.81 404 ILE A O 1
ATOM 3126 N N . LYS A 1 405 ? 0.984 2.506 18.797 1 97.19 405 LYS A N 1
ATOM 3127 C CA . LYS A 1 405 ? -0.294 3.17 18.562 1 97.19 405 LYS A CA 1
ATOM 3128 C C . LYS A 1 405 ? -0.451 3.547 17.094 1 97.19 405 LYS A C 1
ATOM 3130 O O . LYS A 1 405 ? 0.54 3.779 16.391 1 97.19 405 LYS A O 1
ATOM 3135 N N . ALA A 1 406 ? -1.673 3.559 16.609 1 98.25 406 ALA A N 1
ATOM 3136 C CA . ALA A 1 406 ? -2.043 4.086 15.289 1 98.25 406 ALA A CA 1
ATOM 3137 C C . ALA A 1 406 ? -3.23 5.039 15.398 1 98.25 406 ALA A C 1
ATOM 3139 O O . ALA A 1 406 ? -4.16 4.801 16.172 1 98.25 406 ALA A O 1
ATOM 3140 N N . TRP A 1 407 ? -3.199 6.184 14.672 1 98.69 407 TRP A N 1
ATOM 3141 C CA . TRP A 1 407 ? -4.289 7.156 14.734 1 98.69 407 TRP A CA 1
ATOM 3142 C C . TRP A 1 407 ? -4.406 7.926 13.422 1 98.69 407 TRP A C 1
ATOM 3144 O O . TRP A 1 407 ? -3.576 7.773 12.531 1 98.69 407 TRP A O 1
ATOM 3154 N N . THR A 1 408 ? -5.477 8.633 13.266 1 98.69 408 THR A N 1
ATOM 3155 C CA . THR A 1 408 ? -5.73 9.469 12.094 1 98.69 408 THR A CA 1
ATOM 3156 C C . THR A 1 408 ? -5.84 10.938 12.5 1 98.69 408 THR A C 1
ATOM 3158 O O . THR A 1 408 ? -5.977 11.25 13.68 1 98.69 408 THR A O 1
ATOM 3161 N N . GLY A 1 409 ? -5.68 11.812 11.633 1 98.44 409 GLY A N 1
ATOM 3162 C CA . GLY A 1 409 ? -5.895 13.25 11.742 1 98.44 409 GLY A CA 1
ATOM 3163 C C . GLY A 1 409 ? -6.41 13.875 10.453 1 98.44 409 GLY A C 1
ATOM 3164 O O . GLY A 1 409 ? -6.312 13.273 9.383 1 98.44 409 GLY A O 1
ATOM 3165 N N . ILE A 1 410 ? -6.98 15.047 10.586 1 98.56 410 ILE A N 1
ATOM 3166 C CA . ILE A 1 410 ? -7.559 15.742 9.438 1 98.56 410 ILE A CA 1
ATOM 3167 C C . ILE A 1 410 ? -6.664 16.922 9.047 1 98.56 410 ILE A C 1
ATOM 3169 O O . ILE A 1 410 ? -6.402 17.812 9.859 1 98.56 410 ILE A O 1
ATOM 3173 N N . ILE A 1 411 ? -6.199 16.906 7.836 1 97.69 411 ILE A N 1
ATOM 3174 C CA . ILE A 1 411 ? -5.402 17.969 7.242 1 97.69 411 ILE A CA 1
ATOM 3175 C C . ILE A 1 411 ? -6.309 18.938 6.492 1 97.69 411 ILE A C 1
ATOM 3177 O O . ILE A 1 411 ? -7.289 18.531 5.867 1 97.69 411 ILE A O 1
ATOM 3181 N N . GLY A 1 412 ? -6.047 20.219 6.598 1 98 412 GLY A N 1
ATOM 3182 C CA . GLY A 1 412 ? -6.68 21.203 5.742 1 98 412 GLY A CA 1
ATOM 3183 C C . GLY A 1 412 ? -5.906 21.484 4.465 1 98 412 GLY A C 1
ATOM 3184 O O . GLY A 1 412 ? -4.801 22.016 4.508 1 98 412 GLY A O 1
ATOM 3185 N N . PHE A 1 413 ? -6.578 21.172 3.338 1 96.12 413 PHE A N 1
ATOM 3186 C CA . PHE A 1 413 ? -5.918 21.266 2.041 1 96.12 413 PHE A CA 1
ATOM 3187 C C . PHE A 1 413 ? -6.52 22.375 1.192 1 96.12 413 PHE A C 1
ATOM 3189 O O . PHE A 1 413 ? -7.738 22.578 1.205 1 96.12 413 PHE A O 1
ATOM 3196 N N . THR A 1 414 ? -5.664 23.062 0.462 1 97.12 414 THR A N 1
ATOM 3197 C CA . THR A 1 414 ? -6.117 24.016 -0.545 1 97.12 414 THR A CA 1
ATOM 3198 C C . THR A 1 414 ? -5.668 23.594 -1.938 1 97.12 414 THR A C 1
ATOM 3200 O O . THR A 1 414 ? -4.738 22.797 -2.078 1 97.12 414 THR A O 1
ATOM 3203 N N . GLY A 1 415 ? -6.293 24.141 -2.922 1 94.25 415 GLY A N 1
ATOM 3204 C CA . GLY A 1 415 ? -6.039 23.734 -4.297 1 94.25 415 GLY A CA 1
ATOM 3205 C C . GLY A 1 415 ? -4.711 24.234 -4.832 1 94.25 415 GLY A C 1
ATOM 3206 O O . GLY A 1 415 ? -4.176 23.672 -5.793 1 94.25 415 GLY A O 1
ATOM 3207 N N . ASP A 1 416 ? -4.18 25.25 -4.234 1 94.31 416 ASP A N 1
ATOM 3208 C CA . ASP A 1 416 ? -2.898 25.781 -4.699 1 94.31 416 ASP A CA 1
ATOM 3209 C C . ASP A 1 416 ? -1.79 25.484 -3.688 1 94.31 416 ASP A C 1
ATOM 3211 O O . ASP A 1 416 ? -0.698 26.047 -3.779 1 94.31 416 ASP A O 1
ATOM 3215 N N . LEU A 1 417 ? -2.062 24.766 -2.641 1 95.88 417 LEU A N 1
ATOM 3216 C CA . LEU A 1 417 ? -1.132 24.203 -1.673 1 95.88 417 LEU A CA 1
ATOM 3217 C C . LEU A 1 417 ? -0.502 25.281 -0.813 1 95.88 417 LEU A C 1
ATOM 3219 O O . LEU A 1 417 ? 0.64 25.156 -0.367 1 95.88 417 LEU A O 1
ATOM 3223 N N . MET A 1 418 ? -1.209 26.375 -0.625 1 97.75 418 MET A N 1
ATOM 3224 C CA . MET A 1 418 ? -0.788 27.453 0.259 1 97.75 418 MET A CA 1
ATOM 3225 C C . MET A 1 418 ? -1.906 27.828 1.223 1 97.75 418 MET A C 1
ATOM 3227 O O . MET A 1 418 ? -3.084 27.781 0.867 1 97.75 418 MET A O 1
ATOM 3231 N N . PRO A 1 419 ? -1.551 28.234 2.441 1 98.5 419 PRO A N 1
ATOM 3232 C CA . PRO A 1 419 ? -2.582 28.594 3.418 1 98.5 419 PRO A CA 1
ATOM 3233 C C . PRO A 1 419 ? -3.295 29.891 3.072 1 98.5 419 PRO A C 1
ATOM 3235 O O . PRO A 1 419 ? -2.814 30.656 2.234 1 98.5 419 PRO A O 1
ATOM 3238 N N . LEU A 1 420 ? -4.457 30.094 3.656 1 98.5 420 LEU A N 1
ATOM 3239 C CA . LEU A 1 420 ? -5.234 31.328 3.621 1 98.5 420 LEU A CA 1
ATOM 3240 C C . LEU A 1 420 ? -5.105 32.094 4.938 1 98.5 420 LEU A C 1
ATOM 3242 O O . LEU A 1 420 ? -5.527 31.609 5.984 1 98.5 420 LEU A O 1
ATOM 3246 N N . VAL A 1 421 ? -4.559 33.312 4.863 1 98.75 421 VAL A N 1
ATOM 3247 C CA . VAL A 1 421 ? -4.27 34.062 6.074 1 98.75 421 VAL A CA 1
ATOM 3248 C C . VAL A 1 421 ? -4.73 35.531 5.898 1 98.75 421 VAL A C 1
ATOM 3250 O O . VAL A 1 421 ? -4.312 36.188 4.961 1 98.75 421 VAL A O 1
ATOM 3253 N N . GLY A 1 422 ? -5.602 36 6.742 1 98.12 422 GLY A N 1
ATOM 3254 C CA . GLY A 1 422 ? -6.09 37.375 6.688 1 98.12 422 GLY A CA 1
ATOM 3255 C C . GLY A 1 422 ? -7.531 37.5 7.137 1 98.12 422 GLY A C 1
ATOM 3256 O O . GLY A 1 422 ? -7.992 36.75 8 1 98.12 422 GLY A O 1
ATOM 3257 N N . ARG A 1 423 ? -8.188 38.531 6.609 1 97.25 423 ARG A N 1
ATOM 3258 C CA . ARG A 1 423 ? -9.602 38.75 6.922 1 97.25 423 ARG A CA 1
ATOM 3259 C C . ARG A 1 423 ? -10.445 37.594 6.367 1 97.25 423 ARG A C 1
ATOM 3261 O O . ARG A 1 423 ? -10.211 37.125 5.254 1 97.25 423 ARG A O 1
ATOM 3268 N N . ALA A 1 424 ? -11.352 37.188 7.227 1 97.25 424 ALA A N 1
ATOM 3269 C CA . ALA A 1 424 ? -12.234 36.094 6.777 1 97.25 424 ALA A CA 1
ATOM 3270 C C . ALA A 1 424 ? -13.07 36.531 5.578 1 97.25 424 ALA A C 1
ATOM 3272 O O . ALA A 1 424 ? -13.656 37.625 5.586 1 97.25 424 ALA A O 1
ATOM 3273 N N . PRO A 1 425 ? -13.078 35.719 4.617 1 95.56 425 PRO A N 1
ATOM 3274 C CA . PRO A 1 425 ? -13.883 36.094 3.455 1 95.56 425 PRO A CA 1
ATOM 3275 C C . PRO A 1 425 ? -15.383 36.094 3.754 1 95.56 425 PRO A C 1
ATOM 3277 O O . PRO A 1 425 ? -15.867 35.25 4.508 1 95.56 425 PRO A O 1
ATOM 3280 N N . GLY A 1 426 ? -16.047 37.094 3.16 1 89.31 426 GLY A N 1
ATOM 3281 C CA . GLY A 1 426 ? -17.484 37.188 3.326 1 89.31 426 GLY A CA 1
ATOM 3282 C C . GLY A 1 426 ? -17.891 37.875 4.625 1 89.31 426 GLY A C 1
ATOM 3283 O O . GLY A 1 426 ? -19.078 38.031 4.902 1 89.31 426 GLY A O 1
ATOM 3284 N N . SER A 1 427 ? -17 38.25 5.375 1 87.75 427 SER A N 1
ATOM 3285 C CA . SER A 1 427 ? -17.297 38.875 6.645 1 87.75 427 SER A CA 1
ATOM 3286 C C . SER A 1 427 ? -17.922 40.25 6.426 1 87.75 427 SER A C 1
ATOM 3288 O O . SER A 1 427 ? -17.531 41 5.523 1 87.75 427 SER A O 1
ATOM 3290 N N . LYS A 1 428 ? -19 40.688 7.129 1 87.12 428 LYS A N 1
ATOM 3291 C CA . LYS A 1 428 ? -19.672 41.969 7.039 1 87.12 428 LYS A CA 1
ATOM 3292 C C . LYS A 1 428 ? -18.906 43.062 7.797 1 87.12 428 LYS A C 1
ATOM 3294 O O . LYS A 1 428 ? -19.031 44.25 7.496 1 87.12 428 LYS A O 1
ATOM 3299 N N . GLY A 1 429 ? -17.938 42.625 8.648 1 86.88 429 GLY A N 1
ATOM 3300 C CA . GLY A 1 429 ? -17.125 43.562 9.43 1 86.88 429 GLY A CA 1
ATOM 3301 C C . GLY A 1 429 ? -15.633 43.344 9.266 1 86.88 429 GLY A C 1
ATOM 3302 O O . GLY A 1 429 ? -15.219 42.469 8.492 1 86.88 429 GLY A O 1
ATOM 3303 N N . SER A 1 430 ? -14.891 44.25 9.867 1 89.56 430 SER A N 1
ATOM 3304 C CA . SER A 1 430 ? -13.438 44.188 9.742 1 89.56 430 SER A CA 1
ATOM 3305 C C . SER A 1 430 ? -12.828 43.375 10.875 1 89.56 430 SER A C 1
ATOM 3307 O O . SER A 1 430 ? -11.609 43.25 10.977 1 89.56 430 SER A O 1
ATOM 3309 N N . GLY A 1 431 ? -13.602 42.781 11.75 1 96.75 431 GLY A N 1
ATOM 3310 C CA . GLY A 1 431 ? -13.078 42.156 12.961 1 96.75 431 GLY A CA 1
ATOM 3311 C C . GLY A 1 431 ? -13.039 40.656 12.906 1 96.75 431 GLY A C 1
ATOM 3312 O O . GLY A 1 431 ? -12.797 40 13.922 1 96.75 431 GLY A O 1
ATOM 3313 N N . GLU A 1 432 ? -13.234 40.062 11.734 1 97.75 432 GLU A N 1
ATOM 3314 C CA . GLU A 1 432 ? -13.219 38.625 11.586 1 97.75 432 GLU A CA 1
ATOM 3315 C C . GLU A 1 432 ? -12.023 38.156 10.758 1 97.75 432 GLU A C 1
ATOM 3317 O O . GLU A 1 432 ? -11.781 38.688 9.664 1 97.75 432 GLU A O 1
ATOM 3322 N N . TRP A 1 433 ? -11.227 37.219 11.312 1 98.5 433 TRP A N 1
ATOM 3323 C CA . TRP A 1 433 ? -9.938 36.844 10.742 1 98.5 433 TRP A CA 1
ATOM 3324 C C . TRP A 1 433 ? -9.812 35.344 10.641 1 98.5 433 TRP A 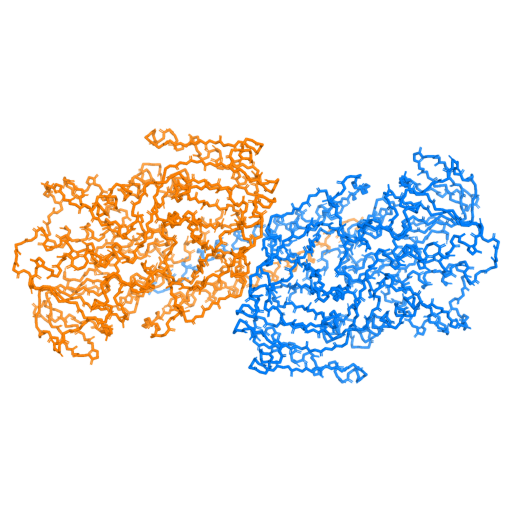C 1
ATOM 3326 O O . TRP A 1 433 ? -10.562 34.594 11.297 1 98.5 433 TRP A O 1
ATOM 3336 N N . MET A 1 434 ? -8.828 34.906 9.766 1 98.62 434 MET A N 1
ATOM 3337 C CA . MET A 1 434 ? -8.633 33.469 9.656 1 98.62 434 MET A CA 1
ATOM 3338 C C . MET A 1 434 ? -7.188 33.125 9.281 1 98.62 434 MET A C 1
ATOM 3340 O O . MET A 1 434 ? -6.496 33.969 8.68 1 98.62 434 MET A O 1
ATOM 3344 N N . ALA A 1 435 ? -6.711 32 9.664 1 98.81 435 ALA A N 1
ATOM 3345 C CA . ALA A 1 435 ? -5.543 31.281 9.156 1 98.81 435 ALA A CA 1
ATOM 3346 C C . ALA A 1 435 ? -5.812 29.781 9.094 1 98.81 435 ALA A C 1
ATOM 3348 O O . ALA A 1 435 ? -6.098 29.156 10.109 1 98.81 435 ALA A O 1
ATOM 3349 N N . ALA A 1 436 ? -5.781 29.188 7.879 1 98.56 436 ALA A N 1
ATOM 3350 C CA . ALA A 1 436 ? -6.172 27.797 7.668 1 98.56 436 ALA A CA 1
ATOM 3351 C C . ALA A 1 436 ? -5.617 27.266 6.352 1 98.56 436 ALA A C 1
ATOM 3353 O O . ALA A 1 436 ? -5.066 28.016 5.551 1 98.56 436 ALA A O 1
ATOM 3354 N N . GLY A 1 437 ? -5.699 25.938 6.215 1 98.44 437 GLY A N 1
ATOM 3355 C CA . GLY A 1 437 ? -5.336 25.312 4.953 1 98.44 437 GLY A CA 1
ATOM 3356 C C . GLY A 1 437 ? -3.844 25.094 4.797 1 98.44 437 GLY A C 1
ATOM 3357 O O . GLY A 1 437 ? -3.256 25.484 3.783 1 98.44 437 GLY A O 1
ATOM 3358 N N . PHE A 1 438 ? -3.246 24.406 5.699 1 98.5 438 PHE A N 1
ATOM 3359 C CA . PHE A 1 438 ? -1.792 24.328 5.77 1 98.5 438 PHE A CA 1
ATOM 3360 C C . PHE A 1 438 ? -1.276 23.125 4.996 1 98.5 438 PHE A C 1
ATOM 3362 O O . PHE A 1 438 ? -0.089 22.797 5.062 1 98.5 438 PHE A O 1
ATOM 3369 N N . CYS A 1 439 ? -2.068 22.391 4.355 1 97.06 439 CYS A N 1
ATOM 3370 C CA . CYS A 1 439 ? -1.774 21.375 3.344 1 97.06 439 CYS A CA 1
ATOM 3371 C C . CYS A 1 439 ? -0.857 20.297 3.902 1 97.06 439 CYS A C 1
ATOM 3373 O O . CYS A 1 439 ? 0.043 19.828 3.209 1 97.06 439 CYS A O 1
ATOM 3375 N N . GLY A 1 440 ? -1.002 20 5.168 1 96.56 440 GLY A N 1
ATOM 3376 C CA . GLY A 1 440 ? -0.213 18.953 5.785 1 96.56 440 GLY A CA 1
ATOM 3377 C C . GLY A 1 440 ? 1.146 19.422 6.262 1 96.56 440 GLY A C 1
ATOM 3378 O O . GLY A 1 440 ? 1.913 18.641 6.84 1 96.56 440 GLY A O 1
ATOM 3379 N N . GLU A 1 441 ? 1.403 20.672 6.09 1 97.31 441 GLU A N 1
ATOM 3380 C CA . GLU A 1 441 ? 2.691 21.25 6.465 1 97.31 441 GLU A CA 1
ATOM 3381 C C . GLU A 1 441 ? 2.52 22.344 7.512 1 97.31 441 GLU A C 1
ATOM 3383 O O . GLU A 1 441 ? 3.164 23.391 7.43 1 97.31 441 GLU A O 1
ATOM 3388 N N . GLY A 1 442 ? 1.658 22.109 8.438 1 97.88 442 GLY A N 1
ATOM 3389 C CA . GLY A 1 442 ? 1.336 23.109 9.445 1 97.88 442 GLY A CA 1
ATOM 3390 C C . GLY A 1 442 ? 2.529 23.5 10.297 1 97.88 442 GLY A C 1
ATOM 3391 O O . GLY A 1 442 ? 2.658 24.656 10.688 1 97.88 442 GLY A O 1
ATOM 3392 N N . MET A 1 443 ? 3.436 22.594 10.492 1 98.06 443 MET A N 1
ATOM 3393 C CA . MET A 1 443 ? 4.543 22.844 11.406 1 98.06 443 MET A CA 1
ATOM 3394 C C . MET A 1 443 ? 5.543 23.828 10.797 1 98.06 443 MET A C 1
ATOM 3396 O O . MET A 1 443 ? 6.383 24.391 11.508 1 98.06 443 MET A O 1
ATOM 3400 N N . VAL A 1 444 ? 5.41 24.062 9.461 1 98.5 444 VAL A N 1
ATOM 3401 C CA . VAL A 1 444 ? 6.324 25.016 8.836 1 98.5 444 VAL A CA 1
ATOM 3402 C C . VAL A 1 444 ? 5.523 26.094 8.125 1 98.5 444 VAL A C 1
ATOM 3404 O O . VAL A 1 444 ? 6.031 26.766 7.215 1 98.5 444 VAL A O 1
ATOM 3407 N N . TYR A 1 445 ? 4.254 26.266 8.508 1 98.75 445 TYR A N 1
ATOM 3408 C CA . TYR A 1 445 ? 3.404 27.359 8.062 1 98.75 445 TYR A CA 1
ATOM 3409 C C . TYR A 1 445 ? 2.725 28.047 9.242 1 98.75 445 TYR A C 1
ATOM 3411 O O . TYR A 1 445 ? 2.799 29.266 9.383 1 98.75 445 TYR A O 1
ATOM 3419 N N . ALA A 1 446 ? 2.162 27.297 10.133 1 98.81 446 ALA A N 1
ATOM 3420 C CA . ALA A 1 446 ? 1.06 27.703 11 1 98.81 446 ALA A CA 1
ATOM 3421 C C . ALA A 1 446 ? 1.521 28.734 12.031 1 98.81 446 ALA A C 1
ATOM 3423 O O . ALA A 1 446 ? 0.825 29.719 12.289 1 98.81 446 ALA A O 1
ATOM 3424 N N . TRP A 1 447 ? 2.693 28.5 12.633 1 98.94 447 TRP A N 1
ATOM 3425 C CA . TRP A 1 447 ? 3.139 29.391 13.703 1 98.94 447 TRP A CA 1
ATOM 3426 C C . TRP A 1 447 ? 3.342 30.812 13.188 1 98.94 447 TRP A C 1
ATOM 3428 O O . TRP A 1 447 ? 2.787 31.766 13.734 1 98.94 447 TRP A O 1
ATOM 3438 N N . LEU A 1 448 ? 4.055 30.938 12.125 1 98.88 448 LEU A N 1
ATOM 3439 C CA . LEU A 1 448 ? 4.344 32.281 11.609 1 98.88 448 LEU A CA 1
ATOM 3440 C C . LEU A 1 448 ? 3.119 32.875 10.914 1 98.88 448 LEU A C 1
ATOM 3442 O O . LEU A 1 448 ? 2.949 34.094 10.883 1 98.88 448 LEU A O 1
ATOM 3446 N N . CYS A 1 449 ? 2.258 32.031 10.344 1 98.94 449 CYS A N 1
ATOM 3447 C CA . CYS A 1 449 ? 0.991 32.562 9.836 1 98.94 449 CYS A CA 1
ATOM 3448 C C . CYS A 1 449 ? 0.156 33.156 10.961 1 98.94 449 CYS A C 1
ATOM 3450 O O . CYS A 1 449 ? -0.434 34.219 10.797 1 98.94 449 CYS A O 1
ATOM 3452 N N . GLY A 1 450 ? 0.103 32.438 12.102 1 98.88 450 GLY A N 1
ATOM 3453 C CA . GLY A 1 450 ? -0.585 32.969 13.258 1 98.88 450 GLY A CA 1
ATOM 3454 C C . GLY A 1 450 ? 0.036 34.281 13.758 1 98.88 450 GLY A C 1
ATOM 3455 O O . GLY A 1 450 ? -0.675 35.219 14.086 1 98.88 450 GLY A O 1
ATOM 3456 N N . THR A 1 451 ? 1.353 34.312 13.805 1 98.81 451 THR A N 1
ATOM 3457 C CA . THR A 1 451 ? 2.08 35.5 14.211 1 98.81 451 THR A CA 1
ATOM 3458 C C . THR A 1 451 ? 1.767 36.656 13.281 1 98.81 451 THR A C 1
ATOM 3460 O O . THR A 1 451 ? 1.493 37.781 13.742 1 98.81 451 THR A O 1
ATOM 3463 N N . ALA A 1 452 ? 1.815 36.375 12.008 1 98.88 452 ALA A N 1
ATOM 3464 C CA . ALA A 1 452 ? 1.516 37.406 11.008 1 98.88 452 ALA A CA 1
ATOM 3465 C C . ALA A 1 452 ? 0.093 37.938 11.172 1 98.88 452 ALA A C 1
ATOM 3467 O O . ALA A 1 452 ? -0.146 39.156 11.062 1 98.88 452 ALA A O 1
ATOM 3468 N N . LEU A 1 453 ? -0.792 37.062 11.391 1 98.69 453 LEU A N 1
ATOM 3469 C CA . LEU A 1 453 ? -2.193 37.438 11.555 1 98.69 453 LEU A CA 1
ATOM 3470 C C . LEU A 1 453 ? -2.365 38.406 12.711 1 98.69 453 LEU A C 1
ATOM 3472 O O . LEU A 1 453 ? -3.131 39.375 12.617 1 98.69 453 LEU A O 1
ATOM 3476 N N . ALA A 1 454 ? -1.712 38.125 13.836 1 98.31 454 ALA A N 1
ATOM 3477 C CA . ALA A 1 454 ? -1.765 39.031 14.992 1 98.31 454 ALA A CA 1
ATOM 3478 C C . ALA A 1 454 ? -1.26 40.406 14.633 1 98.31 454 ALA A C 1
ATOM 3480 O O . ALA A 1 454 ? -1.864 41.406 15.016 1 98.31 454 ALA A O 1
ATOM 3481 N N . VAL A 1 455 ? -0.158 40.469 13.93 1 98.31 455 VAL A N 1
ATOM 3482 C CA . VAL A 1 455 ? 0.429 41.75 13.523 1 98.31 455 VAL A CA 1
ATOM 3483 C C . VAL A 1 455 ? -0.561 42.531 12.656 1 98.31 455 VAL A C 1
ATOM 3485 O O . VAL A 1 455 ? -0.745 43.719 12.836 1 98.31 455 VAL A O 1
ATOM 3488 N N . MET A 1 456 ? -1.208 41.844 11.75 1 97.75 456 MET A N 1
ATOM 3489 C CA . MET A 1 456 ? -2.211 42.469 10.883 1 97.75 456 MET A CA 1
ATOM 3490 C C . MET A 1 456 ? -3.383 43 11.703 1 97.75 456 MET A C 1
ATOM 3492 O O . MET A 1 456 ? -3.836 44.125 11.492 1 97.75 456 MET A O 1
ATOM 3496 N N . MET A 1 457 ? -3.869 42.188 12.586 1 96.69 457 MET A N 1
ATOM 3497 C CA . MET A 1 457 ? -5.027 42.562 13.398 1 96.69 457 MET A CA 1
ATOM 3498 C C . MET A 1 457 ? -4.754 43.812 14.219 1 96.69 457 MET A C 1
ATOM 3500 O O . MET A 1 457 ? -5.645 44.656 14.414 1 96.69 457 MET A O 1
ATOM 3504 N N . LEU A 1 458 ? -3.555 43.969 14.672 1 96.06 458 LEU A N 1
ATOM 3505 C CA . LEU A 1 458 ? -3.174 45.094 15.523 1 96.06 458 LEU A CA 1
ATOM 3506 C C . LEU A 1 458 ? -2.846 46.312 14.68 1 96.06 458 LEU A C 1
ATOM 3508 O O . LEU A 1 458 ? -2.561 47.375 15.227 1 96.06 458 LEU A O 1
ATOM 3512 N N . GLY A 1 459 ? -2.822 46.156 13.328 1 96.19 459 GLY A N 1
ATOM 3513 C CA . GLY A 1 459 ? -2.488 47.25 12.453 1 96.19 459 GLY A CA 1
ATOM 3514 C C . GLY A 1 459 ? -1.021 47.656 12.5 1 96.19 459 GLY A C 1
ATOM 3515 O O . GLY A 1 459 ? -0.67 48.812 12.359 1 96.19 459 GLY A O 1
ATOM 3516 N N . LYS A 1 460 ? -0.158 46.688 12.727 1 96.94 460 LYS A N 1
ATOM 3517 C CA . LYS A 1 460 ? 1.261 47 12.922 1 96.94 460 LYS A CA 1
ATOM 3518 C C . LYS A 1 460 ? 2.09 46.469 11.75 1 96.94 460 LYS A C 1
ATOM 3520 O O . LYS A 1 460 ? 3.291 46.219 11.891 1 96.94 460 LYS A O 1
ATOM 3525 N N . GLU A 1 461 ? 1.555 46.25 10.602 1 96.94 461 GLU A N 1
ATOM 3526 C CA . GLU A 1 461 ? 2.232 45.656 9.445 1 96.94 461 GLU A CA 1
ATOM 3527 C C . GLU A 1 461 ? 3.426 46.531 9.016 1 96.94 461 GLU A C 1
ATOM 3529 O O . GLU A 1 461 ? 4.461 45.969 8.609 1 96.94 461 GLU A O 1
ATOM 3534 N N . GLY A 1 462 ? 3.254 47.844 9.102 1 96.75 462 GLY A N 1
ATOM 3535 C CA . GLY A 1 462 ? 4.293 48.75 8.633 1 96.75 462 GLY A CA 1
ATOM 3536 C C . GLY A 1 462 ? 5.305 49.094 9.703 1 96.75 462 GLY A C 1
ATOM 3537 O O . GLY A 1 462 ? 6.297 49.75 9.43 1 96.75 462 GLY A O 1
ATOM 3538 N N . GLU A 1 463 ? 5.098 48.625 10.898 1 97.25 463 GLU A N 1
ATOM 3539 C CA . GLU A 1 463 ? 5.98 48.938 12.023 1 97.25 463 GLU A CA 1
ATOM 3540 C C . GLU A 1 463 ? 7.18 48 12.062 1 97.25 463 GLU A C 1
ATOM 3542 O O . GLU A 1 463 ? 7.043 46.812 11.812 1 97.25 463 GLU A O 1
ATOM 3547 N N . LYS A 1 464 ? 8.305 48.531 12.328 1 98.12 464 LYS A N 1
ATOM 3548 C CA . LYS A 1 464 ? 9.477 47.688 12.602 1 98.12 464 LYS A CA 1
ATOM 3549 C C . LYS A 1 464 ? 9.43 47.125 14.023 1 98.12 464 LYS A C 1
ATOM 3551 O O . LYS A 1 464 ? 9.953 47.75 14.953 1 98.12 464 LYS A O 1
ATOM 3556 N N . LEU A 1 465 ? 8.969 46 14.148 1 97.69 465 LEU A N 1
ATOM 3557 C CA . LEU A 1 465 ? 8.781 45.375 15.445 1 97.69 465 LEU A CA 1
ATOM 3558 C C . LEU A 1 465 ? 10.078 44.75 15.945 1 97.69 465 LEU A C 1
ATOM 3560 O O . LEU A 1 465 ? 10.906 44.312 15.141 1 97.69 465 LEU A O 1
ATOM 3564 N N . GLY A 1 466 ? 10.273 44.719 17.234 1 96.56 466 GLY A N 1
ATOM 3565 C CA . GLY A 1 466 ? 11.391 43.969 17.812 1 96.56 466 GLY A CA 1
ATOM 3566 C C . GLY A 1 466 ? 11.203 42.469 17.719 1 96.56 466 GLY A C 1
ATOM 3567 O O . GLY A 1 466 ? 10.078 41.969 17.609 1 96.56 466 GLY A O 1
ATOM 3568 N N . GLU A 1 467 ? 12.305 41.812 17.828 1 96.25 467 GLU A N 1
ATOM 3569 C CA . GLU A 1 467 ? 12.258 40.344 17.875 1 96.25 467 GLU A CA 1
ATOM 3570 C C . GLU A 1 467 ? 11.625 39.875 19.172 1 96.25 467 GLU A C 1
ATOM 3572 O O . GLU A 1 467 ? 11.727 40.531 20.203 1 96.25 467 GLU A O 1
ATOM 3577 N N . GLY A 1 468 ? 10.914 38.812 19.109 1 96.12 468 GLY A N 1
ATOM 3578 C CA . GLY A 1 468 ? 10.406 38.031 20.234 1 96.12 468 GLY A CA 1
ATOM 3579 C C . GLY A 1 468 ? 10.656 36.562 20.094 1 96.12 468 GLY A C 1
ATOM 3580 O O . GLY A 1 468 ? 11.039 36.094 19.016 1 96.12 468 GLY A O 1
ATOM 3581 N N . VAL A 1 469 ? 10.492 35.844 21.172 1 97.44 469 VAL A N 1
ATOM 3582 C CA . VAL A 1 469 ? 10.633 34.375 21.109 1 97.44 469 VAL A CA 1
ATOM 3583 C C . VAL A 1 469 ? 9.633 33.812 20.109 1 97.44 469 VAL A C 1
ATOM 3585 O O . VAL A 1 469 ? 8.422 33.844 20.328 1 97.44 469 VAL A O 1
ATOM 3588 N N . GLY A 1 470 ? 10.133 33.281 19.016 1 97.81 470 GLY A N 1
ATOM 3589 C CA . GLY A 1 470 ? 9.297 32.719 17.984 1 97.81 470 GLY A CA 1
ATOM 3590 C C . GLY A 1 470 ? 8.695 33.75 17.047 1 97.81 470 GLY A C 1
ATOM 3591 O O . GLY A 1 470 ? 7.809 33.438 16.25 1 97.81 470 GLY A O 1
ATOM 3592 N N . ARG A 1 471 ? 9.094 35 17.125 1 98.19 471 ARG A N 1
ATOM 3593 C CA . ARG A 1 471 ? 8.57 36.062 16.281 1 98.19 471 ARG A CA 1
ATOM 3594 C C . ARG A 1 471 ? 9.695 36.875 15.648 1 98.19 471 ARG A C 1
ATOM 3596 O O . ARG A 1 471 ? 10.461 37.531 16.344 1 98.19 471 ARG A O 1
ATOM 3603 N N . PRO A 1 472 ? 9.75 36.812 14.352 1 97.75 472 PRO A N 1
ATOM 3604 C CA . PRO A 1 472 ? 10.773 37.625 13.68 1 97.75 472 PRO A CA 1
ATOM 3605 C C . PRO A 1 472 ? 10.602 39.125 13.93 1 97.75 472 PRO A C 1
ATOM 3607 O O . PRO A 1 472 ? 9.477 39.594 14.086 1 97.75 472 PRO A O 1
ATOM 3610 N N . GLY A 1 473 ? 11.695 39.844 14.016 1 97.06 473 GLY A N 1
ATOM 3611 C CA . GLY A 1 473 ? 11.633 41.312 14.031 1 97.06 473 GLY A CA 1
ATOM 3612 C C . GLY A 1 473 ? 11.453 41.906 12.656 1 97.06 473 GLY A C 1
ATOM 3613 O O . GLY A 1 473 ? 11.281 41.188 11.672 1 97.06 473 GLY A O 1
ATOM 3614 N N . GLY A 1 474 ? 11.328 43.281 12.625 1 97.69 474 GLY A N 1
ATOM 3615 C CA . GLY A 1 474 ? 11.18 43.938 11.344 1 97.69 474 GLY A CA 1
ATOM 3616 C C . GLY A 1 474 ? 9.727 44.156 10.953 1 97.69 474 GLY A C 1
ATOM 3617 O O . GLY A 1 474 ? 8.82 43.938 11.758 1 97.69 474 GLY A O 1
ATOM 3618 N N . ARG A 1 475 ? 9.562 44.594 9.742 1 98.31 475 ARG A N 1
ATOM 3619 C CA . ARG A 1 475 ? 8.227 44.781 9.188 1 98.31 475 ARG A CA 1
ATOM 3620 C C . ARG A 1 475 ? 7.652 43.438 8.695 1 98.31 475 ARG A C 1
ATOM 3622 O O . ARG A 1 475 ? 8.398 42.562 8.297 1 98.31 475 ARG A O 1
ATOM 3629 N N . LEU A 1 476 ? 6.355 43.375 8.734 1 98.38 476 LEU A N 1
ATOM 3630 C CA . LEU A 1 476 ? 5.668 42.156 8.398 1 98.38 476 LEU A CA 1
ATOM 3631 C C . LEU A 1 476 ? 6.074 41.656 7.008 1 98.38 476 LEU A C 1
ATOM 3633 O O . LEU A 1 476 ? 6.359 40.469 6.82 1 98.38 476 LEU A O 1
ATOM 3637 N N . GLU A 1 477 ? 6.168 42.531 6.008 1 97.75 477 GLU A N 1
ATOM 3638 C CA . GLU A 1 477 ? 6.406 42.156 4.613 1 97.75 477 GLU A CA 1
ATOM 3639 C C . GLU A 1 477 ? 7.816 41.625 4.422 1 97.75 477 GLU A C 1
ATOM 3641 O O . GLU A 1 477 ? 8.109 41 3.402 1 97.75 477 GLU A O 1
ATOM 3646 N N . GLU A 1 478 ? 8.664 41.781 5.426 1 97.69 478 GLU A N 1
ATOM 3647 C CA . GLU A 1 478 ? 10.047 41.344 5.32 1 97.69 478 GLU A CA 1
ATOM 3648 C C . GLU A 1 478 ? 10.156 39.812 5.527 1 97.69 478 GLU A C 1
ATOM 3650 O O . GLU A 1 478 ? 11.156 39.219 5.156 1 97.69 478 GLU A O 1
ATOM 3655 N N . TRP A 1 479 ? 9.094 39.281 6.09 1 97.88 479 TRP A N 1
ATOM 3656 C CA . TRP A 1 479 ? 9.242 37.844 6.352 1 97.88 479 TRP A CA 1
ATOM 3657 C C . TRP A 1 479 ? 7.961 37.094 6.02 1 97.88 479 TRP A C 1
ATOM 3659 O O . TRP A 1 479 ? 7.965 35.875 5.91 1 97.88 479 TRP A O 1
ATOM 3669 N N . PHE A 1 480 ? 6.875 37.719 5.895 1 98.44 480 PHE A N 1
ATOM 3670 C CA . PHE A 1 480 ? 5.602 37.094 5.578 1 98.44 480 PHE A CA 1
ATOM 3671 C C . PHE A 1 480 ? 5.148 37.469 4.172 1 98.44 480 PHE A C 1
ATOM 3673 O O . PHE A 1 480 ? 4.914 38.625 3.879 1 98.44 480 PHE A O 1
ATOM 3680 N N . PRO A 1 481 ? 5.043 36.469 3.316 1 98.25 481 PRO A N 1
ATOM 3681 C CA . PRO A 1 481 ? 4.586 36.781 1.957 1 98.25 481 PRO A CA 1
ATOM 3682 C C . PRO A 1 481 ? 3.072 36.938 1.867 1 98.25 481 PRO A C 1
ATOM 3684 O O . PRO A 1 481 ? 2.396 36.156 1.193 1 98.25 481 PRO A O 1
ATOM 3687 N N . GLY A 1 482 ? 2.592 38.031 2.33 1 97.31 482 GLY A N 1
ATOM 3688 C CA . GLY A 1 482 ? 1.168 38.312 2.463 1 97.31 482 GLY A CA 1
ATOM 3689 C C . GLY A 1 482 ? 0.453 38.406 1.128 1 97.31 482 GLY A C 1
ATOM 3690 O O . GLY A 1 482 ? -0.729 38.062 1.026 1 97.31 482 GLY A O 1
ATOM 3691 N N . ASP A 1 483 ? 1.114 38.875 0.104 1 96.06 483 ASP A N 1
ATOM 3692 C CA . ASP A 1 483 ? 0.528 38.969 -1.227 1 96.06 483 ASP A CA 1
ATOM 3693 C C . ASP A 1 483 ? 0.225 37.594 -1.82 1 96.06 483 ASP A C 1
ATOM 3695 O O . ASP A 1 483 ? -0.621 37.469 -2.707 1 96.06 483 ASP A O 1
ATOM 3699 N N . LEU A 1 484 ? 0.953 36.594 -1.342 1 97.12 484 LEU A N 1
ATOM 3700 C CA . LEU A 1 484 ? 0.754 35.219 -1.832 1 97.12 484 LEU A CA 1
ATOM 3701 C C . LEU A 1 484 ? -0.203 34.469 -0.928 1 97.12 484 LEU A C 1
ATOM 3703 O O . LEU A 1 484 ? -0.991 33.625 -1.405 1 97.12 484 LEU A O 1
ATOM 3707 N N . LEU A 1 485 ? -0.182 34.75 0.426 1 98.06 485 LEU A N 1
ATOM 3708 C CA . LEU A 1 485 ? -0.892 33.906 1.391 1 98.06 485 LEU A CA 1
ATOM 3709 C C . LEU A 1 485 ? -2.18 34.594 1.848 1 98.06 485 LEU A C 1
ATOM 3711 O O . LEU A 1 485 ? -3.02 33.938 2.496 1 98.06 485 LEU A O 1
ATOM 3715 N N . GLY A 1 486 ? -2.408 35.781 1.489 1 96.81 486 GLY A N 1
ATOM 3716 C CA . GLY A 1 486 ? -3.588 36.531 1.898 1 96.81 486 GLY A CA 1
ATOM 3717 C C . GLY A 1 486 ? -4.875 35.969 1.319 1 96.81 486 GLY A C 1
ATOM 3718 O O . GLY A 1 486 ? -4.844 35.094 0.447 1 96.81 486 GLY A O 1
ATOM 3719 N N . VAL A 1 487 ? -5.973 36.5 1.85 1 93.88 487 VAL A N 1
ATOM 3720 C CA . VAL A 1 487 ? -7.289 36.031 1.421 1 93.88 487 VAL A CA 1
ATOM 3721 C C . VAL A 1 487 ? -7.953 37.125 0.564 1 93.88 487 VAL A C 1
ATOM 3723 O O . VAL A 1 487 ? -8.125 38.25 1.008 1 93.88 487 VAL A O 1
ATOM 3726 N N . ASP A 1 488 ? -8.289 36.812 -0.608 1 92.06 488 ASP A N 1
ATOM 3727 C CA . ASP A 1 488 ? -9.125 37.656 -1.478 1 92.06 488 ASP A CA 1
ATOM 3728 C C . ASP A 1 488 ? -9.875 36.781 -2.494 1 92.06 488 ASP A C 1
ATOM 3730 O O . ASP A 1 488 ? -9.766 35.562 -2.473 1 92.06 488 ASP A O 1
ATOM 3734 N N . LYS A 1 489 ? -10.633 37.375 -3.258 1 91.81 489 LYS A N 1
ATOM 3735 C CA . LYS A 1 489 ? -11.5 36.625 -4.18 1 91.81 489 LYS A CA 1
ATOM 3736 C C . LYS A 1 489 ? -10.672 35.844 -5.18 1 91.81 489 LYS A C 1
ATOM 3738 O O . LYS A 1 489 ? -11.016 34.688 -5.496 1 91.81 489 LYS A O 1
ATOM 3743 N N . GLU A 1 490 ? -9.664 36.438 -5.656 1 93 490 GLU A N 1
ATOM 3744 C CA . GLU A 1 490 ? -8.812 35.75 -6.629 1 93 490 GLU A CA 1
ATOM 3745 C C . GLU A 1 490 ? -8.078 34.594 -5.996 1 93 490 GLU A C 1
ATOM 3747 O O . GLU A 1 490 ? -7.898 33.531 -6.633 1 93 490 GLU A O 1
ATOM 3752 N N . ARG A 1 491 ? -7.652 34.812 -4.816 1 95.06 491 ARG A N 1
ATOM 3753 C CA . ARG A 1 491 ? -6.98 33.719 -4.082 1 95.06 491 ARG A CA 1
ATOM 3754 C C . ARG A 1 491 ? -7.918 32.562 -3.852 1 95.06 491 ARG A C 1
ATOM 3756 O O . ARG A 1 491 ? -7.484 31.391 -3.854 1 95.06 491 ARG A O 1
ATOM 3763 N N . LEU A 1 492 ? -9.109 32.781 -3.52 1 95.44 492 LEU A N 1
ATOM 3764 C CA . LEU A 1 492 ? -10.086 31.719 -3.281 1 95.44 492 LEU A CA 1
ATOM 3765 C C . LEU A 1 492 ? -10.305 30.891 -4.5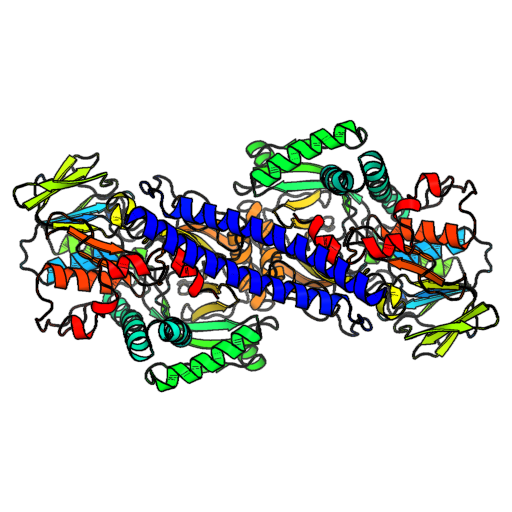43 1 95.44 492 LEU A C 1
ATOM 3767 O O . LEU A 1 492 ? -10.445 29.672 -4.477 1 95.44 492 LEU A O 1
ATOM 3771 N N . LYS A 1 493 ? -10.305 31.547 -5.656 1 92.88 493 LYS A N 1
ATOM 3772 C CA . LYS A 1 493 ? -10.445 30.828 -6.918 1 92.88 493 LYS A CA 1
ATOM 3773 C C . LYS A 1 493 ? -9.281 29.875 -7.137 1 92.88 493 LYS A C 1
ATOM 3775 O O . LYS A 1 493 ? -9.477 28.734 -7.555 1 92.88 493 LYS A O 1
ATOM 3780 N N . ARG A 1 494 ? -8.086 30.297 -6.828 1 92.62 494 ARG A N 1
ATOM 3781 C CA . ARG A 1 494 ? -6.898 29.484 -7.004 1 92.62 494 ARG A CA 1
ATOM 3782 C C . ARG A 1 494 ? -6.852 28.344 -5.977 1 92.62 494 ARG A C 1
ATOM 3784 O O . ARG A 1 494 ? -6.309 27.281 -6.25 1 92.62 494 ARG A O 1
ATOM 3791 N N . ALA A 1 495 ? -7.527 28.625 -4.867 1 95.56 495 ALA A N 1
ATOM 3792 C CA . ALA A 1 495 ? -7.5 27.656 -3.768 1 95.56 495 ALA A CA 1
ATOM 3793 C C . ALA A 1 495 ? -8.578 26.594 -3.938 1 95.56 495 ALA A C 1
ATOM 3795 O O . ALA A 1 495 ? -8.648 25.641 -3.16 1 95.56 495 ALA A O 1
ATOM 3796 N N . TYR A 1 496 ? -9.398 26.734 -4.93 1 94.12 496 TYR A N 1
ATOM 3797 C CA . TYR A 1 496 ? -10.406 25.719 -5.156 1 94.12 496 TYR A CA 1
ATOM 3798 C C . TYR A 1 496 ? -9.766 24.344 -5.367 1 94.12 496 TYR A C 1
ATOM 3800 O O . TYR A 1 496 ? -8.812 24.219 -6.137 1 94.12 496 TYR A O 1
ATOM 3808 N N . ILE A 1 497 ? -10.312 23.312 -4.805 1 93.19 497 ILE A N 1
ATOM 3809 C CA . ILE A 1 497 ? -9.641 22.031 -4.582 1 93.19 497 ILE A CA 1
ATOM 3810 C C . ILE A 1 497 ? -9.383 21.344 -5.922 1 93.19 497 ILE A C 1
ATOM 3812 O O . ILE A 1 497 ? -8.43 20.578 -6.062 1 93.19 497 ILE A O 1
ATOM 3816 N N . ALA A 1 498 ? -10.148 21.578 -6.898 1 87.12 498 ALA A N 1
ATOM 3817 C CA . ALA A 1 498 ? -9.969 20.969 -8.211 1 87.12 498 ALA A CA 1
ATOM 3818 C C . ALA A 1 498 ? -8.617 21.344 -8.812 1 87.12 498 ALA A C 1
ATOM 3820 O O . ALA A 1 498 ? -8.047 20.578 -9.594 1 87.12 498 ALA A O 1
ATOM 3821 N N . ASN A 1 499 ? -8.086 22.484 -8.344 1 87.75 499 ASN A N 1
ATOM 3822 C CA . ASN A 1 499 ? -6.82 22.969 -8.891 1 87.75 499 ASN A CA 1
ATOM 3823 C C . ASN A 1 499 ? -5.637 22.172 -8.352 1 87.75 499 ASN A C 1
ATOM 3825 O O . ASN A 1 499 ? -4.535 22.234 -8.891 1 87.75 499 ASN A O 1
ATOM 3829 N N . ALA A 1 500 ? -5.883 21.391 -7.34 1 88.38 500 ALA A N 1
ATOM 3830 C CA . ALA A 1 500 ? -4.801 20.625 -6.727 1 88.38 500 ALA A CA 1
ATOM 3831 C C . ALA A 1 500 ? -4.254 19.578 -7.691 1 88.38 500 ALA A C 1
ATOM 3833 O O . ALA A 1 500 ? -3.102 19.156 -7.574 1 88.38 500 ALA A O 1
ATOM 3834 N N . ALA A 1 501 ? -5.039 19.125 -8.609 1 80.25 501 ALA A N 1
ATOM 3835 C CA . ALA A 1 501 ? -4.652 18.094 -9.57 1 80.25 501 ALA A CA 1
ATOM 3836 C C . ALA A 1 501 ? -3.406 18.516 -10.352 1 80.25 501 ALA A C 1
ATOM 3838 O O . ALA A 1 501 ? -2.619 17.672 -10.773 1 80.25 501 ALA A O 1
ATOM 3839 N N . GLU A 1 502 ? -3.152 19.766 -10.359 1 77 502 GLU A N 1
ATOM 3840 C CA . GLU A 1 502 ? -2.031 20.312 -11.125 1 77 502 GLU A CA 1
ATOM 3841 C C . GLU A 1 502 ? -0.707 20.078 -10.398 1 77 502 GLU A C 1
ATOM 3843 O O . GLU A 1 502 ? 0.36 20.125 -11.016 1 77 502 GLU A O 1
ATOM 3848 N N . PHE A 1 503 ? -0.788 19.859 -9.164 1 75.88 503 PHE A N 1
ATOM 3849 C CA . PHE A 1 503 ? 0.426 19.734 -8.367 1 75.88 503 PHE A CA 1
ATOM 3850 C C . PHE A 1 503 ? 0.838 18.281 -8.219 1 75.88 503 PHE A C 1
ATOM 3852 O O . PHE A 1 503 ? 1.941 17.984 -7.758 1 75.88 503 PHE A O 1
ATOM 3859 N N . PHE A 1 504 ? 0.104 17.312 -8.492 1 66.81 504 PHE A N 1
ATOM 3860 C CA . PHE A 1 504 ? 0.421 15.914 -8.273 1 66.81 504 PHE A CA 1
ATOM 3861 C C . PHE A 1 504 ? 0.677 15.203 -9.602 1 66.81 504 PHE A C 1
ATOM 3863 O O . PHE A 1 504 ? 0.759 13.977 -9.648 1 66.81 504 PHE A O 1
ATOM 3870 N N . GLU A 1 505 ? 0.872 15.961 -10.648 1 58.88 505 GLU A N 1
ATOM 3871 C CA . GLU A 1 505 ? 1.186 15.406 -11.961 1 58.88 505 GLU A CA 1
ATOM 3872 C C . GLU A 1 505 ? 2.688 15.195 -12.125 1 58.88 505 GLU A C 1
ATOM 3874 O O . GLU A 1 505 ? 3.492 15.93 -11.547 1 58.88 505 GLU A O 1
ATOM 3879 N N . MET B 1 1 ? -25.094 33.969 -12.805 1 32.28 1 MET B N 1
ATOM 3880 C CA . MET B 1 1 ? -24.078 33.906 -13.859 1 32.28 1 MET B CA 1
ATOM 3881 C C . MET B 1 1 ? -22.734 33.438 -13.297 1 32.28 1 MET B C 1
ATOM 3883 O O . MET B 1 1 ? -22.016 32.719 -13.961 1 32.28 1 MET B O 1
ATOM 3887 N N . GLY B 1 2 ? -22.359 33.75 -12.086 1 35.69 2 GLY B N 1
ATOM 3888 C CA . GLY B 1 2 ? -21.172 33.375 -11.328 1 35.69 2 GLY B CA 1
ATOM 3889 C C . GLY B 1 2 ? -21.141 31.922 -10.914 1 35.69 2 GLY B C 1
ATOM 3890 O O . GLY B 1 2 ? -20.078 31.297 -10.93 1 35.69 2 GLY B O 1
ATOM 3891 N N . SER B 1 3 ? -22.266 31.469 -10.539 1 37.59 3 SER B N 1
ATOM 3892 C CA . SER B 1 3 ? -22.422 30.062 -10.164 1 37.59 3 SER B CA 1
ATOM 3893 C C . SER B 1 3 ? -22.219 29.156 -11.375 1 37.59 3 SER B C 1
ATOM 3895 O O . SER B 1 3 ? -21.625 28.078 -11.25 1 37.59 3 SER B O 1
ATOM 3897 N N . ILE B 1 4 ? -22.609 29.641 -12.492 1 38.28 4 ILE B N 1
ATOM 3898 C CA . ILE B 1 4 ? -22.5 28.891 -13.734 1 38.28 4 ILE B CA 1
ATOM 3899 C C . ILE B 1 4 ? -21.062 28.875 -14.219 1 38.28 4 ILE B C 1
ATOM 3901 O O . ILE B 1 4 ? -20.547 27.844 -14.633 1 38.28 4 ILE B O 1
ATOM 3905 N N . ILE B 1 5 ? -20.453 29.969 -14.125 1 38.88 5 ILE B N 1
ATOM 3906 C CA . ILE B 1 5 ? -19.078 30.078 -14.602 1 38.88 5 ILE B CA 1
ATOM 3907 C C . ILE B 1 5 ? -18.156 29.281 -13.695 1 38.88 5 ILE B C 1
ATOM 3909 O O . ILE B 1 5 ? -17.25 28.594 -14.18 1 38.88 5 ILE B O 1
ATOM 3913 N N . SER B 1 6 ? -18.391 29.359 -12.398 1 41.78 6 SER B N 1
ATOM 3914 C CA . SER B 1 6 ? -17.625 28.578 -11.438 1 41.78 6 SER B CA 1
ATOM 3915 C C . SER B 1 6 ? -17.812 27.078 -11.672 1 41.78 6 SER B C 1
ATOM 3917 O O . SER B 1 6 ? -16.844 26.312 -11.609 1 41.78 6 SER B O 1
ATOM 3919 N N . THR B 1 7 ? -18.984 26.766 -12.016 1 42.88 7 THR B N 1
ATOM 3920 C CA . THR B 1 7 ? -19.281 25.375 -12.391 1 42.88 7 THR B CA 1
ATOM 3921 C C . THR B 1 7 ? -18.594 25.016 -13.703 1 42.88 7 THR B C 1
ATOM 3923 O O . THR B 1 7 ? -18.078 23.906 -13.852 1 42.88 7 THR B O 1
ATOM 3926 N N . LEU B 1 8 ? -18.453 26.031 -14.531 1 41.06 8 LEU B N 1
ATOM 3927 C CA . LEU B 1 8 ? -17.859 25.766 -15.836 1 41.06 8 LEU B CA 1
ATOM 3928 C C . LEU B 1 8 ? -16.359 25.625 -15.727 1 41.06 8 LEU B C 1
ATOM 3930 O O . LEU B 1 8 ? -15.758 24.75 -16.359 1 41.06 8 LEU B O 1
ATOM 3934 N N . LYS B 1 9 ? -15.641 26.531 -15.047 1 47.38 9 LYS B N 1
ATOM 3935 C CA . LYS B 1 9 ? -14.188 26.484 -14.891 1 47.38 9 LYS B CA 1
ATOM 3936 C C . LYS B 1 9 ? -13.766 25.297 -14.031 1 47.38 9 LYS B C 1
ATOM 3938 O O . LYS B 1 9 ? -12.758 24.641 -14.32 1 47.38 9 LYS B O 1
ATOM 3943 N N . SER B 1 10 ? -14.617 25.125 -13.023 1 51.41 10 SER B N 1
ATOM 3944 C CA . SER B 1 10 ? -14.477 23.906 -12.234 1 51.41 10 SER B CA 1
ATOM 3945 C C . SER B 1 10 ? -14.641 22.656 -13.102 1 51.41 10 SER B C 1
ATOM 3947 O O . SER B 1 10 ? -13.883 21.688 -12.969 1 51.41 10 SER B O 1
ATOM 3949 N N . THR B 1 11 ? -15.492 22.922 -14.055 1 50.25 11 THR B N 1
ATOM 3950 C CA . THR B 1 11 ? -15.734 21.828 -15 1 50.25 11 THR B CA 1
ATOM 3951 C C . THR B 1 11 ? -14.578 21.703 -15.984 1 50.25 11 THR B C 1
ATOM 3953 O O . THR B 1 11 ? -14.148 20.594 -16.312 1 50.25 11 THR B O 1
ATOM 3956 N N . ALA B 1 12 ? -14.008 22.797 -16.344 1 51.5 12 ALA B N 1
ATOM 3957 C CA . ALA B 1 12 ? -12.922 22.75 -17.328 1 51.5 12 ALA B CA 1
ATOM 3958 C C . ALA B 1 12 ? -11.648 22.188 -16.703 1 51.5 12 ALA B C 1
ATOM 3960 O O . ALA B 1 12 ? -10.945 21.375 -17.328 1 51.5 12 ALA B O 1
ATOM 3961 N N . SER B 1 13 ? -11.328 22.812 -15.5 1 54.19 13 SER B N 1
ATOM 3962 C CA . SER B 1 13 ? -10.188 22.281 -14.773 1 54.19 13 SER B CA 1
ATOM 3963 C C . SER B 1 13 ? -10.367 20.797 -14.477 1 54.19 13 SER B C 1
ATOM 3965 O O . SER B 1 13 ? -9.43 20 -14.602 1 54.19 13 SER B O 1
ATOM 3967 N N . ALA B 1 14 ? -11.562 20.594 -14.133 1 55.59 14 ALA B N 1
ATOM 3968 C CA . ALA B 1 14 ? -11.906 19.188 -13.93 1 55.59 14 ALA B CA 1
ATOM 3969 C C . ALA B 1 14 ? -11.758 18.406 -15.219 1 55.59 14 ALA B C 1
ATOM 3971 O O . ALA B 1 14 ? -11.242 17.281 -15.211 1 55.59 14 ALA B O 1
ATOM 3972 N N . ILE B 1 15 ? -12.047 19.062 -16.234 1 54.75 15 ILE B N 1
ATOM 3973 C CA . ILE B 1 15 ? -11.945 18.422 -17.547 1 54.75 15 ILE B CA 1
ATOM 3974 C C . ILE B 1 15 ? -10.469 18.281 -17.938 1 54.75 15 ILE B C 1
ATOM 3976 O O . ILE B 1 15 ? -10.039 17.219 -18.391 1 54.75 15 ILE B O 1
ATOM 3980 N N . SER B 1 16 ? -9.719 19.328 -17.688 1 60.66 16 SER B N 1
ATOM 3981 C CA . SER B 1 16 ? -8.305 19.266 -18.047 1 60.66 16 SER B CA 1
ATOM 3982 C C . SER B 1 16 ? -7.57 18.234 -17.203 1 60.66 16 SER B C 1
ATOM 3984 O O . SER B 1 16 ? -6.77 17.453 -17.719 1 60.66 16 SER B O 1
ATOM 3986 N N . ALA B 1 17 ? -7.855 18.328 -15.977 1 61.78 17 ALA B N 1
ATOM 3987 C CA . ALA B 1 17 ? -7.277 17.312 -15.094 1 61.78 17 ALA B CA 1
ATOM 3988 C C . ALA B 1 17 ? -7.719 15.914 -15.508 1 61.78 17 ALA B C 1
ATOM 3990 O O . ALA B 1 17 ? -6.918 14.977 -15.508 1 61.78 17 ALA B O 1
ATOM 3991 N N . GLY B 1 18 ? -8.891 15.891 -15.867 1 61.84 18 GLY B N 1
ATOM 3992 C CA . GLY B 1 18 ? -9.406 14.625 -16.375 1 61.84 18 GLY B CA 1
ATOM 3993 C C . GLY B 1 18 ? -8.703 14.164 -17.641 1 61.84 18 GLY B C 1
ATOM 3994 O O . GLY B 1 18 ? -8.359 12.984 -17.766 1 61.84 18 GLY B O 1
ATOM 3995 N N . LEU B 1 19 ? -8.359 15.133 -18.453 1 63.06 19 LEU B N 1
ATOM 3996 C CA . LEU B 1 19 ? -7.695 14.812 -19.703 1 63.06 19 LEU B CA 1
ATOM 3997 C C . LEU B 1 19 ? -6.266 14.344 -19.453 1 63.06 19 LEU B C 1
ATOM 3999 O O . LEU B 1 19 ? -5.805 13.375 -20.078 1 63.06 19 LEU B O 1
ATOM 4003 N N . LYS B 1 20 ? -5.539 15 -18.688 1 69 20 LYS B N 1
ATOM 4004 C CA . LYS B 1 20 ? -4.168 14.609 -18.375 1 69 20 LYS B CA 1
ATOM 4005 C C . LYS B 1 20 ? -4.129 13.211 -17.75 1 69 20 LYS B C 1
ATOM 4007 O O . LYS B 1 20 ? -3.252 12.406 -18.078 1 69 20 LYS B O 1
ATOM 4012 N N . THR B 1 21 ? -5.051 13.031 -16.891 1 70.06 21 THR B N 1
ATOM 4013 C CA . THR B 1 21 ? -5.152 11.703 -16.281 1 70.06 21 THR B CA 1
ATOM 4014 C C . THR B 1 21 ? -5.414 10.641 -17.344 1 70.06 21 THR B C 1
ATOM 4016 O O . THR B 1 21 ? -4.809 9.57 -17.312 1 70.06 21 THR B O 1
ATOM 4019 N N . VAL B 1 22 ? -6.172 10.992 -18.234 1 68.06 22 VAL B N 1
ATOM 4020 C CA . VAL B 1 22 ? -6.496 10.07 -19.328 1 68.06 22 VAL B CA 1
ATOM 4021 C C . VAL B 1 22 ? -5.25 9.797 -20.156 1 68.06 22 VAL B C 1
ATOM 4023 O O . VAL B 1 22 ? -4.977 8.648 -20.531 1 68.06 22 VAL B O 1
ATOM 4026 N N . LEU B 1 23 ? -4.512 10.828 -20.406 1 71.19 23 LEU B N 1
ATOM 4027 C CA . LEU B 1 23 ? -3.303 10.68 -21.203 1 71.19 23 LEU B CA 1
ATOM 4028 C C . LEU B 1 23 ? -2.264 9.836 -20.484 1 71.19 23 LEU B C 1
ATOM 4030 O O . LEU B 1 23 ? -1.593 9.008 -21.094 1 71.19 23 LEU B O 1
ATOM 4034 N N . THR B 1 24 ? -2.156 10.062 -19.234 1 76.31 24 THR B N 1
ATOM 4035 C CA . THR B 1 24 ? -1.223 9.273 -18.438 1 76.31 24 THR B CA 1
ATOM 4036 C C . THR B 1 24 ? -1.622 7.801 -18.438 1 76.31 24 THR B C 1
ATOM 4038 O O . THR B 1 24 ? -0.776 6.922 -18.609 1 76.31 24 THR B O 1
ATOM 4041 N N . LEU B 1 25 ? -2.824 7.574 -18.281 1 75.81 25 LEU B N 1
ATOM 4042 C CA . LEU B 1 25 ? -3.326 6.203 -18.281 1 75.81 25 LEU B CA 1
ATOM 4043 C C . LEU B 1 25 ? -3.104 5.543 -19.641 1 75.81 25 LEU B C 1
ATOM 4045 O O . LEU B 1 25 ? -2.736 4.367 -19.719 1 75.81 25 LEU B O 1
ATOM 4049 N N . HIS B 1 26 ? -3.293 6.277 -20.688 1 75.75 26 HIS B N 1
ATOM 4050 C CA . HIS B 1 26 ? -3.043 5.773 -22.031 1 75.75 26 HIS B CA 1
ATOM 4051 C C . HIS B 1 26 ? -1.582 5.379 -22.219 1 75.75 26 HIS B C 1
ATOM 4053 O O . HIS B 1 26 ? -1.283 4.332 -22.797 1 75.75 26 HIS B O 1
ATOM 4059 N N . LYS B 1 27 ? -0.745 6.227 -21.719 1 80.25 27 LYS B N 1
ATOM 4060 C CA . LYS B 1 27 ? 0.682 5.941 -21.828 1 80.25 27 LYS B CA 1
ATOM 4061 C C . LYS B 1 27 ? 1.049 4.68 -21.047 1 80.25 27 LYS B C 1
ATOM 4063 O O . LYS B 1 27 ? 1.834 3.857 -21.516 1 80.25 27 LYS B O 1
ATOM 4068 N N . GLN B 1 28 ? 0.517 4.586 -19.922 1 82.06 28 GLN B N 1
ATOM 4069 C CA . GLN B 1 28 ? 0.784 3.426 -19.078 1 82.06 28 GLN B CA 1
ATOM 4070 C C . GLN B 1 28 ? 0.276 2.145 -19.734 1 82.06 28 GLN B C 1
ATOM 4072 O O . GLN B 1 28 ? 0.965 1.122 -19.734 1 82.06 28 GLN B O 1
ATOM 4077 N N . PHE B 1 29 ? -0.87 2.156 -20.297 1 82 29 PHE B N 1
ATOM 4078 C CA . PHE B 1 29 ? -1.463 0.996 -20.953 1 82 29 PHE B CA 1
ATOM 4079 C C . PHE B 1 29 ? -0.68 0.623 -22.203 1 82 29 PHE B C 1
ATOM 4081 O O . PHE B 1 29 ? -0.455 -0.559 -22.469 1 82 29 PHE B O 1
ATOM 4088 N N . SER B 1 30 ? -0.304 1.623 -22.938 1 83.69 30 SER B N 1
ATOM 4089 C CA . SER B 1 30 ? 0.5 1.377 -24.125 1 83.69 30 SER B CA 1
ATOM 4090 C C . SER B 1 30 ? 1.83 0.722 -23.766 1 83.69 30 SER B C 1
ATOM 4092 O O . SER B 1 30 ? 2.266 -0.215 -24.438 1 83.69 30 SER B O 1
ATOM 4094 N N . SER B 1 31 ? 2.42 1.244 -22.75 1 87.12 31 SER B N 1
ATOM 4095 C CA . SER B 1 31 ? 3.678 0.67 -22.281 1 87.12 31 SER B CA 1
ATOM 4096 C C . SER B 1 31 ? 3.496 -0.781 -21.844 1 87.12 31 SER B C 1
ATOM 4098 O O . SER B 1 31 ? 4.336 -1.633 -22.141 1 87.12 31 SER B O 1
ATOM 4100 N N . LEU B 1 32 ? 2.441 -1.073 -21.203 1 88.25 32 LEU B N 1
ATOM 4101 C CA . LEU B 1 32 ? 2.125 -2.428 -20.766 1 88.25 32 LEU B CA 1
ATOM 4102 C C . LEU B 1 32 ? 1.97 -3.363 -21.969 1 88.25 32 LEU B C 1
ATOM 4104 O O . LEU B 1 32 ? 2.508 -4.473 -21.953 1 88.25 32 LEU B O 1
ATOM 4108 N N . LEU B 1 33 ? 1.269 -2.941 -22.953 1 88.56 33 LEU B N 1
ATOM 4109 C CA . LEU B 1 33 ? 1.023 -3.785 -24.109 1 88.56 33 LEU B CA 1
ATOM 4110 C C . LEU B 1 33 ? 2.318 -4.047 -24.875 1 88.56 33 LEU B C 1
ATOM 4112 O O . LEU B 1 33 ? 2.516 -5.141 -25.406 1 88.56 33 LEU B O 1
ATOM 4116 N N . GLU B 1 34 ? 3.166 -3.051 -24.891 1 91.19 34 GLU B N 1
ATOM 4117 C CA . GLU B 1 34 ? 4.469 -3.232 -25.516 1 91.19 34 GLU B CA 1
ATOM 4118 C C . GLU B 1 34 ? 5.297 -4.289 -24.781 1 91.19 34 GLU B C 1
ATOM 4120 O O . GLU B 1 34 ? 5.863 -5.184 -25.406 1 91.19 34 GLU B O 1
ATOM 4125 N N . ARG B 1 35 ? 5.34 -4.242 -23.5 1 92.31 35 ARG B N 1
ATOM 4126 C CA . ARG B 1 35 ? 6.055 -5.242 -22.719 1 92.31 35 ARG B CA 1
ATOM 4127 C C . ARG B 1 35 ? 5.434 -6.625 -22.891 1 92.31 35 ARG B C 1
ATOM 4129 O O . ARG B 1 35 ? 6.148 -7.613 -23.078 1 92.31 35 ARG B O 1
ATOM 4136 N N . ALA B 1 36 ? 4.125 -6.648 -22.859 1 91.38 36 ALA B N 1
ATOM 4137 C CA . ALA B 1 36 ? 3.379 -7.902 -22.922 1 91.38 36 ALA B CA 1
ATOM 4138 C C . ALA B 1 36 ? 3.633 -8.633 -24.234 1 91.38 36 ALA B C 1
ATOM 4140 O O . ALA B 1 36 ? 3.615 -9.867 -24.281 1 91.38 36 ALA B O 1
ATOM 4141 N N . SER B 1 37 ? 3.895 -7.93 -25.266 1 91.94 37 SER B N 1
ATOM 4142 C CA . SER B 1 37 ? 4.051 -8.516 -26.594 1 91.94 37 SER B CA 1
ATOM 4143 C C . SER B 1 37 ? 5.512 -8.844 -26.891 1 91.94 37 SER B C 1
ATOM 4145 O O . SER B 1 37 ? 5.824 -9.469 -27.906 1 91.94 37 SER B O 1
ATOM 4147 N N . SER B 1 38 ? 6.371 -8.461 -25.984 1 93.38 38 SER B N 1
ATOM 4148 C CA . SER B 1 38 ? 7.797 -8.695 -26.188 1 93.38 38 SER B CA 1
ATOM 4149 C C . SER B 1 38 ? 8.172 -10.133 -25.859 1 93.38 38 SER B C 1
ATOM 4151 O O . SER B 1 38 ? 7.395 -10.859 -25.234 1 93.38 38 SER B O 1
ATOM 4153 N N . GLU B 1 39 ? 9.336 -10.555 -26.344 1 95.5 39 GLU B N 1
ATOM 4154 C CA . GLU B 1 39 ? 9.883 -11.844 -25.938 1 95.5 39 GLU B CA 1
ATOM 4155 C C . GLU B 1 39 ? 10.219 -11.867 -24.453 1 95.5 39 GLU B C 1
ATOM 4157 O O . GLU B 1 39 ? 10.883 -10.961 -23.953 1 95.5 39 GLU B O 1
ATOM 4162 N N . PRO B 1 40 ? 9.766 -12.891 -23.781 1 96.75 40 PRO B N 1
ATOM 4163 C CA . PRO B 1 40 ? 10.031 -12.984 -22.344 1 96.75 40 PRO B CA 1
ATOM 4164 C C . PRO B 1 40 ? 11.523 -13.078 -22.016 1 96.75 40 PRO B C 1
ATOM 4166 O O . PRO B 1 40 ? 11.969 -12.602 -20.969 1 96.75 40 PRO B O 1
ATOM 4169 N N . GLY B 1 41 ? 12.258 -13.648 -23 1 96.38 41 GLY B N 1
ATOM 4170 C CA . GLY B 1 41 ? 13.609 -14.07 -22.641 1 96.38 41 GLY B CA 1
ATOM 4171 C C . GLY B 1 41 ? 13.633 -15.312 -21.781 1 96.38 41 GLY B C 1
ATOM 4172 O O . GLY B 1 41 ? 12.586 -15.82 -21.375 1 96.38 41 GLY B O 1
ATOM 4173 N N . PHE B 1 42 ? 14.852 -15.875 -21.531 1 96.75 42 PHE B N 1
ATOM 4174 C CA . PHE B 1 42 ? 15.016 -17.031 -20.656 1 96.75 42 PHE B CA 1
ATOM 4175 C C . PHE B 1 42 ? 14.945 -16.625 -19.188 1 96.75 42 PHE B C 1
ATOM 4177 O O . PHE B 1 42 ? 15.164 -15.461 -18.859 1 96.75 42 PHE B O 1
ATOM 4184 N N . PRO B 1 43 ? 14.539 -17.562 -18.266 1 97.38 43 PRO B N 1
ATOM 4185 C CA . PRO B 1 43 ? 14.57 -17.234 -16.844 1 97.38 43 PRO B CA 1
ATOM 4186 C C . PRO B 1 43 ? 15.93 -16.703 -16.375 1 97.38 43 PRO B C 1
ATOM 4188 O O . PRO B 1 43 ? 16.969 -17.266 -16.75 1 97.38 43 PRO B O 1
ATOM 4191 N N . VAL B 1 44 ? 15.898 -15.648 -15.641 1 96.81 44 VAL B N 1
ATOM 4192 C CA . VAL B 1 44 ? 17.156 -15.047 -15.188 1 96.81 44 VAL B CA 1
ATOM 4193 C C . VAL B 1 44 ? 17.922 -16.062 -14.344 1 96.81 44 VAL B C 1
ATOM 4195 O O . VAL B 1 44 ? 17.344 -16.797 -13.547 1 96.81 44 VAL B O 1
ATOM 4198 N N . PRO B 1 45 ? 19.203 -16.156 -14.516 1 95.31 45 PRO B N 1
ATOM 4199 C CA . PRO B 1 45 ? 20 -17.203 -13.875 1 95.31 45 PRO B CA 1
ATOM 4200 C C . PRO B 1 45 ? 20.078 -17.031 -12.359 1 95.31 45 PRO B C 1
ATOM 4202 O O . PRO B 1 45 ? 20.266 -18.016 -11.633 1 95.31 45 PRO B O 1
ATOM 4205 N N . GLU B 1 46 ? 20.016 -15.727 -11.836 1 96.06 46 GLU B N 1
ATOM 4206 C CA . GLU B 1 46 ? 20.125 -15.469 -10.406 1 96.06 46 GLU B CA 1
ATOM 4207 C C . GLU B 1 46 ? 18.859 -14.836 -9.852 1 96.06 46 GLU B C 1
ATOM 4209 O O . GLU B 1 46 ? 18.844 -13.648 -9.508 1 96.06 46 GLU B O 1
ATOM 4214 N N . PRO B 1 47 ? 17.828 -15.609 -9.672 1 97.94 47 PRO B N 1
ATOM 4215 C CA . PRO B 1 47 ? 16.578 -15.086 -9.109 1 97.94 47 PRO B CA 1
ATOM 4216 C C . PRO B 1 47 ? 16.672 -14.828 -7.609 1 97.94 47 PRO B C 1
ATOM 4218 O O . PRO B 1 47 ? 17.656 -15.219 -6.969 1 97.94 47 PRO B O 1
ATOM 4221 N N . THR B 1 48 ? 15.734 -14.094 -7.074 1 98.12 48 THR B N 1
ATOM 4222 C CA . THR B 1 48 ? 15.594 -14.016 -5.625 1 98.12 48 THR B CA 1
ATOM 4223 C C . THR B 1 48 ? 15.469 -15.406 -5.016 1 98.12 48 THR B C 1
ATOM 4225 O O . THR B 1 48 ? 15.062 -16.359 -5.695 1 98.12 48 THR B O 1
ATOM 4228 N N . LYS B 1 49 ? 15.789 -15.586 -3.797 1 97.5 49 LYS B N 1
ATOM 4229 C CA . LYS B 1 49 ? 15.797 -16.891 -3.137 1 97.5 49 LYS B CA 1
ATOM 4230 C C . LYS B 1 49 ? 14.469 -17.156 -2.439 1 97.5 49 LYS B C 1
ATOM 4232 O O . LYS B 1 49 ? 14.094 -16.453 -1.504 1 97.5 49 LYS B O 1
ATOM 4237 N N . SER B 1 50 ? 13.828 -18.156 -2.85 1 98.44 50 SER B N 1
ATOM 4238 C CA . SER B 1 50 ? 12.531 -18.531 -2.295 1 98.44 50 SER B CA 1
ATOM 4239 C C . SER B 1 50 ? 12.695 -19.391 -1.042 1 98.44 50 SER B C 1
ATOM 4241 O O . SER B 1 50 ? 13.547 -20.281 -1.001 1 98.44 50 SER B O 1
ATOM 4243 N N . TYR B 1 51 ? 11.867 -19.125 -0.096 1 98.56 51 TYR B N 1
ATOM 4244 C CA . TYR B 1 51 ? 11.766 -19.875 1.15 1 98.56 51 TYR B CA 1
ATOM 4245 C C . TYR B 1 51 ? 11.539 -21.359 0.878 1 98.56 51 TYR B C 1
ATOM 4247 O O . TYR B 1 51 ? 12.078 -22.219 1.583 1 98.56 51 TYR B O 1
ATOM 4255 N N . TRP B 1 52 ? 10.852 -21.703 -0.093 1 98.69 52 TRP B N 1
ATOM 4256 C CA . TRP B 1 52 ? 10.398 -23.062 -0.373 1 98.69 52 TRP B CA 1
ATOM 4257 C C . TRP B 1 52 ? 11.562 -23.953 -0.783 1 98.69 52 TRP B C 1
ATOM 4259 O O . TRP B 1 52 ? 11.477 -25.188 -0.69 1 98.69 52 TRP B O 1
ATOM 4269 N N . LEU B 1 53 ? 12.609 -23.344 -1.271 1 98.38 53 LEU B N 1
ATOM 4270 C CA . LEU B 1 53 ? 13.719 -24.109 -1.823 1 98.38 53 LEU B CA 1
ATOM 4271 C C . LEU B 1 53 ? 14.75 -24.422 -0.743 1 98.38 53 LEU B C 1
ATOM 4273 O O . LEU B 1 53 ? 15.695 -25.188 -0.984 1 98.38 53 LEU B O 1
ATOM 4277 N N . ASP B 1 54 ? 14.531 -23.906 0.43 1 97.81 54 ASP B N 1
ATOM 4278 C CA . ASP B 1 54 ? 15.477 -24.156 1.517 1 97.81 54 ASP B CA 1
ATOM 4279 C C . ASP B 1 54 ? 15.414 -25.594 2 1 97.81 54 ASP B C 1
ATOM 4281 O O . ASP B 1 54 ? 14.328 -26.188 2.051 1 97.81 54 ASP B O 1
ATOM 4285 N N . ASP B 1 55 ? 16.516 -26.172 2.357 1 97.31 55 ASP B N 1
ATOM 4286 C CA . ASP B 1 55 ? 16.641 -27.5 2.934 1 97.31 55 ASP B CA 1
ATOM 4287 C C . ASP B 1 55 ? 15.883 -28.531 2.098 1 97.31 55 ASP B C 1
ATOM 4289 O O . ASP B 1 55 ? 14.969 -29.188 2.598 1 97.31 55 ASP B O 1
ATOM 4293 N N . PRO B 1 56 ? 16.25 -28.719 0.862 1 98.31 56 PRO B N 1
ATOM 4294 C CA . PRO B 1 56 ? 15.555 -29.656 -0.027 1 98.31 56 PRO B CA 1
ATOM 4295 C C . PRO B 1 56 ? 15.578 -31.094 0.486 1 98.31 56 PRO B C 1
ATOM 4297 O O . PRO B 1 56 ? 16.625 -31.578 0.933 1 98.31 56 PRO B O 1
ATOM 4300 N N . PRO B 1 57 ? 14.484 -31.797 0.405 1 97.88 57 PRO B N 1
ATOM 4301 C CA . PRO B 1 57 ? 14.445 -33.188 0.871 1 97.88 57 PRO B CA 1
A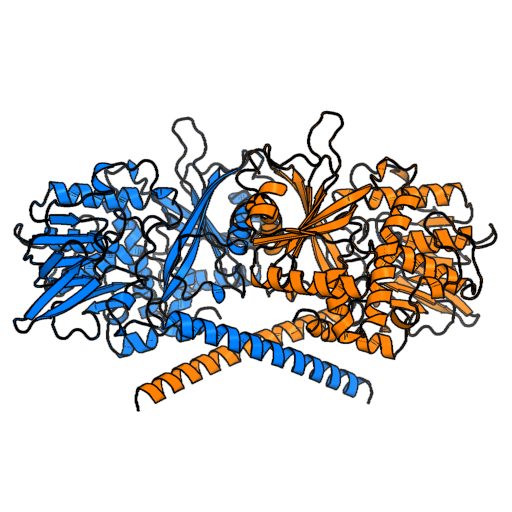TOM 4302 C C . PRO B 1 57 ? 15.281 -34.125 0.001 1 97.88 57 PRO B C 1
ATOM 4304 O O . PRO B 1 57 ? 15.734 -35.156 0.474 1 97.88 57 PRO B O 1
ATOM 4307 N N . PHE B 1 58 ? 15.516 -33.812 -1.239 1 98.38 58 PHE B N 1
ATOM 4308 C CA . PHE B 1 58 ? 16.344 -34.562 -2.176 1 98.38 58 PHE B CA 1
ATOM 4309 C C . PHE B 1 58 ? 17.406 -33.656 -2.801 1 98.38 58 PHE B C 1
ATOM 4311 O O . PHE B 1 58 ? 17.312 -33.312 -3.982 1 98.38 58 PHE B O 1
ATOM 4318 N N . PRO B 1 59 ? 18.453 -33.375 -2.119 1 98.19 59 PRO B N 1
ATOM 4319 C CA . PRO B 1 59 ? 19.453 -32.406 -2.576 1 98.19 59 PRO B CA 1
ATOM 4320 C C . PRO B 1 59 ? 20.078 -32.781 -3.914 1 98.19 59 PRO B C 1
ATOM 4322 O O . PRO B 1 59 ? 20.438 -31.922 -4.707 1 98.19 59 PRO B O 1
ATOM 4325 N N . ALA B 1 60 ? 20.156 -34.094 -4.223 1 97.81 60 ALA B N 1
ATOM 4326 C CA . ALA B 1 60 ? 20.781 -34.562 -5.457 1 97.81 60 ALA B CA 1
ATOM 4327 C C . ALA B 1 60 ? 19.953 -34.156 -6.676 1 97.81 60 ALA B C 1
ATOM 4329 O O . ALA B 1 60 ? 20.484 -34.062 -7.785 1 97.81 60 ALA B O 1
ATOM 4330 N N . LEU B 1 61 ? 18.688 -33.875 -6.477 1 98.56 61 LEU B N 1
ATOM 4331 C CA . LEU B 1 61 ? 17.797 -33.531 -7.582 1 98.56 61 LEU B CA 1
ATOM 4332 C C . LEU B 1 61 ? 17.938 -32.062 -7.949 1 98.56 61 LEU B C 1
ATOM 4334 O O . LEU B 1 61 ? 17.578 -31.656 -9.055 1 98.56 61 LEU B O 1
ATOM 4338 N N . CYS B 1 62 ? 18.438 -31.266 -7.031 1 98.5 62 CYS B N 1
ATOM 4339 C CA . CYS B 1 62 ? 18.438 -29.812 -7.211 1 98.5 62 CYS B CA 1
ATOM 4340 C C . CYS B 1 62 ? 19.172 -29.422 -8.492 1 98.5 62 CYS B C 1
ATOM 4342 O O . CYS B 1 62 ? 18.688 -28.609 -9.266 1 98.5 62 CYS B O 1
ATOM 4344 N N . ASP B 1 63 ? 20.312 -30.016 -8.734 1 98.44 63 ASP B N 1
ATOM 4345 C CA . ASP B 1 63 ? 21.156 -29.719 -9.891 1 98.44 63 ASP B CA 1
ATOM 4346 C C . ASP B 1 63 ? 21.422 -30.969 -10.719 1 98.44 63 ASP B C 1
ATOM 4348 O O . ASP B 1 63 ? 22.531 -31.141 -11.258 1 98.44 63 ASP B O 1
ATOM 4352 N N . ILE B 1 64 ? 20.406 -31.844 -10.781 1 98.56 64 ILE B N 1
ATOM 4353 C CA . ILE B 1 64 ? 20.562 -33.125 -11.469 1 98.56 64 ILE B CA 1
ATOM 4354 C C . ILE B 1 64 ? 20.797 -32.875 -12.961 1 98.56 64 ILE B C 1
ATOM 4356 O O . ILE B 1 64 ? 20.156 -32 -13.555 1 98.56 64 ILE B O 1
ATOM 4360 N N . GLN B 1 65 ? 21.719 -33.594 -13.57 1 96.81 65 GLN B N 1
ATOM 4361 C CA . GLN B 1 65 ? 22.047 -33.562 -14.992 1 96.81 65 GLN B CA 1
ATOM 4362 C C . GLN B 1 65 ? 22.766 -34.844 -15.438 1 96.81 65 GLN B C 1
ATOM 4364 O O . GLN B 1 65 ? 23.594 -35.375 -14.695 1 96.81 65 GLN B O 1
ATOM 4369 N N . ASP B 1 66 ? 22.438 -35.281 -16.641 1 96.81 66 ASP B N 1
ATOM 4370 C CA . ASP B 1 66 ? 23.234 -36.344 -17.25 1 96.81 66 ASP B CA 1
ATOM 4371 C C . ASP B 1 66 ? 24.562 -35.781 -17.766 1 96.81 66 ASP B C 1
ATOM 4373 O O . ASP B 1 66 ? 24.672 -34.594 -18.078 1 96.81 66 ASP B O 1
ATOM 4377 N N . ASP B 1 67 ? 25.531 -36.688 -17.844 1 96.31 67 ASP B N 1
ATOM 4378 C CA . ASP B 1 67 ? 26.797 -36.281 -18.422 1 96.31 67 ASP B CA 1
ATOM 4379 C C . ASP B 1 67 ? 26.609 -35.812 -19.875 1 96.31 67 ASP B C 1
ATOM 4381 O O . ASP B 1 67 ? 27.172 -34.812 -20.281 1 96.31 67 ASP B O 1
ATOM 4385 N N . LYS B 1 68 ? 25.859 -36.625 -20.562 1 96.38 68 LYS B N 1
ATOM 4386 C CA . LYS B 1 68 ? 25.531 -36.281 -21.953 1 96.38 68 LYS B CA 1
ATOM 4387 C C . LYS B 1 68 ? 24.031 -36.469 -22.219 1 96.38 68 LYS B C 1
ATOM 4389 O O . LYS B 1 68 ? 23.438 -37.438 -21.766 1 96.38 68 LYS B O 1
ATOM 4394 N N . LEU B 1 69 ? 23.531 -35.5 -22.953 1 97.81 69 LEU B N 1
ATOM 4395 C CA . LEU B 1 69 ? 22.125 -35.625 -23.344 1 97.81 69 LEU B CA 1
ATOM 4396 C C . LEU B 1 69 ? 21.938 -36.75 -24.359 1 97.81 69 LEU B C 1
ATOM 4398 O O . LEU B 1 69 ? 22.797 -36.938 -25.234 1 97.81 69 LEU B O 1
ATOM 4402 N N . PRO B 1 70 ? 20.875 -37.469 -24.266 1 96.44 70 PRO B N 1
ATOM 4403 C CA . PRO B 1 70 ? 20.625 -38.406 -25.344 1 96.44 70 PRO B CA 1
ATOM 4404 C C . PRO B 1 70 ? 20.391 -37.719 -26.688 1 96.44 70 PRO B C 1
ATOM 4406 O O . PRO B 1 70 ? 19.797 -36.656 -26.734 1 96.44 70 PRO B O 1
ATOM 4409 N N . SER B 1 71 ? 20.75 -38.438 -27.75 1 97.06 71 SER B N 1
ATOM 4410 C CA . SER B 1 71 ? 20.609 -37.875 -29.078 1 97.06 71 SER B CA 1
ATOM 4411 C C . SER B 1 71 ? 19.172 -37.938 -29.562 1 97.06 71 SER B C 1
ATOM 4413 O O . SER B 1 71 ? 18.734 -37.125 -30.375 1 97.06 71 SER B O 1
ATOM 4415 N N . GLU B 1 72 ? 18.453 -39 -29.125 1 97.62 72 GLU B N 1
ATOM 4416 C CA . GLU B 1 72 ? 17.078 -39.188 -29.562 1 97.62 72 GLU B CA 1
ATOM 4417 C C . GLU B 1 72 ? 16.219 -39.75 -28.438 1 97.62 72 GLU B C 1
ATOM 4419 O O . GLU B 1 72 ? 16.656 -40.625 -27.688 1 97.62 72 GLU B O 1
ATOM 4424 N N . VAL B 1 73 ? 15.055 -39.219 -28.312 1 98.06 73 VAL B N 1
ATOM 4425 C CA . VAL B 1 73 ? 14.109 -39.688 -27.312 1 98.06 73 VAL B CA 1
ATOM 4426 C C . VAL B 1 73 ? 12.688 -39.625 -27.875 1 98.06 73 VAL B C 1
ATOM 4428 O O . VAL B 1 73 ? 12.477 -39.125 -28.969 1 98.06 73 VAL B O 1
ATOM 4431 N N . ASP B 1 74 ? 11.734 -40.188 -27.125 1 97.5 74 ASP B N 1
ATOM 4432 C CA . ASP B 1 74 ? 10.336 -40.125 -27.531 1 97.5 74 ASP B CA 1
ATOM 4433 C C . ASP B 1 74 ? 9.75 -38.719 -27.219 1 97.5 74 ASP B C 1
ATOM 4435 O O . ASP B 1 74 ? 9 -38.188 -28.031 1 97.5 74 ASP B O 1
ATOM 4439 N N . ILE B 1 75 ? 10.102 -38.219 -26.031 1 98.31 75 ILE B N 1
ATOM 4440 C CA . ILE B 1 75 ? 9.453 -37 -25.562 1 98.31 75 ILE B CA 1
ATOM 4441 C C . ILE B 1 75 ? 10.469 -36.094 -24.875 1 98.31 75 ILE B C 1
ATOM 4443 O O . ILE B 1 75 ? 11.281 -36.562 -24.078 1 98.31 75 ILE B O 1
ATOM 4447 N N . VAL B 1 76 ? 10.477 -34.781 -25.156 1 98.88 76 VAL B N 1
ATOM 4448 C CA . VAL B 1 76 ? 11.156 -33.75 -24.375 1 98.88 76 VAL B CA 1
ATOM 4449 C C . VAL B 1 76 ? 10.133 -32.906 -23.656 1 98.88 76 VAL B C 1
ATOM 4451 O O . VAL B 1 76 ? 9.203 -32.375 -24.281 1 98.88 76 VAL B O 1
ATOM 4454 N N . VAL B 1 77 ? 10.211 -32.844 -22.359 1 98.94 77 VAL B N 1
ATOM 4455 C CA . VAL B 1 77 ? 9.406 -31.938 -21.531 1 98.94 77 VAL B CA 1
ATOM 4456 C C . VAL B 1 77 ? 10.25 -30.719 -21.125 1 98.94 77 VAL B C 1
ATOM 4458 O O . VAL B 1 77 ? 11.336 -30.875 -20.562 1 98.94 77 VAL B O 1
ATOM 4461 N N . ILE B 1 78 ? 9.781 -29.531 -21.469 1 98.94 78 ILE B N 1
ATOM 4462 C CA . ILE B 1 78 ? 10.508 -28.312 -21.141 1 98.94 78 ILE B CA 1
ATOM 4463 C C . ILE B 1 78 ? 9.898 -27.656 -19.906 1 98.94 78 ILE B C 1
ATOM 4465 O O . ILE B 1 78 ? 8.82 -27.047 -19.969 1 98.94 78 ILE B O 1
ATOM 4469 N N . GLY B 1 79 ? 10.602 -27.719 -18.766 1 98.81 79 GLY B N 1
ATOM 4470 C CA . GLY B 1 79 ? 10.133 -27.25 -17.484 1 98.81 79 GLY B CA 1
ATOM 4471 C C . GLY B 1 79 ? 9.883 -28.359 -16.484 1 98.81 79 GLY B C 1
ATOM 4472 O O . GLY B 1 79 ? 9.258 -29.359 -16.828 1 98.81 79 GLY B O 1
ATOM 4473 N N . SER B 1 80 ? 10.328 -28.188 -15.273 1 98.88 80 SER B N 1
ATOM 4474 C CA . SER B 1 80 ? 10.258 -29.25 -14.273 1 98.88 80 SER B CA 1
ATOM 4475 C C . SER B 1 80 ? 9.273 -28.891 -13.164 1 98.88 80 SER B C 1
ATOM 4477 O O . SER B 1 80 ? 9.25 -29.547 -12.117 1 98.88 80 SER B O 1
ATOM 4479 N N . GLY B 1 81 ? 8.445 -27.875 -13.336 1 98.81 81 GLY B N 1
ATOM 4480 C CA . GLY B 1 81 ? 7.441 -27.531 -12.344 1 98.81 81 GLY B CA 1
ATOM 4481 C C . GLY B 1 81 ? 6.312 -28.531 -12.25 1 98.81 81 GLY B C 1
ATOM 4482 O O . GLY B 1 81 ? 6.418 -29.641 -12.781 1 98.81 81 GLY B O 1
ATOM 4483 N N . ILE B 1 82 ? 5.297 -28.062 -11.602 1 98.94 82 ILE B N 1
ATOM 4484 C CA . ILE B 1 82 ? 4.191 -28.969 -11.273 1 98.94 82 ILE B CA 1
ATOM 4485 C C . ILE B 1 82 ? 3.525 -29.453 -12.562 1 98.94 82 ILE B C 1
ATOM 4487 O O . ILE B 1 82 ? 3.09 -30.609 -12.641 1 98.94 82 ILE B O 1
ATOM 4491 N N . THR B 1 83 ? 3.424 -28.625 -13.57 1 98.94 83 THR B N 1
ATOM 4492 C CA . THR B 1 83 ? 2.828 -29.016 -14.836 1 98.94 83 THR B CA 1
ATOM 4493 C C . THR B 1 83 ? 3.67 -30.109 -15.508 1 98.94 83 THR B C 1
ATOM 4495 O O . THR B 1 83 ? 3.137 -31.109 -15.992 1 98.94 83 THR B O 1
ATOM 4498 N N . GLY B 1 84 ? 4.996 -29.891 -15.578 1 98.94 84 GLY B N 1
ATOM 4499 C CA . GLY B 1 84 ? 5.887 -30.891 -16.141 1 98.94 84 GLY B CA 1
ATOM 4500 C C . GLY B 1 84 ? 5.836 -32.219 -15.414 1 98.94 84 GLY B C 1
ATOM 4501 O O . GLY B 1 84 ? 5.816 -33.281 -16.047 1 98.94 84 GLY B O 1
ATOM 4502 N N . ALA B 1 85 ? 5.797 -32.156 -14.125 1 98.88 85 ALA B N 1
ATOM 4503 C CA . ALA B 1 85 ? 5.703 -33.375 -13.328 1 98.88 85 ALA B CA 1
ATOM 4504 C C . ALA B 1 85 ? 4.406 -34.125 -13.617 1 98.88 85 ALA B C 1
ATOM 4506 O O . ALA B 1 85 ? 4.406 -35.344 -13.75 1 98.88 85 ALA B O 1
ATOM 4507 N N . ALA B 1 86 ? 3.318 -33.406 -13.695 1 98.88 86 ALA B N 1
ATOM 4508 C CA . ALA B 1 86 ? 2.008 -34 -13.922 1 98.88 86 ALA B CA 1
ATOM 4509 C C . ALA B 1 86 ? 1.95 -34.688 -15.281 1 98.88 86 ALA B C 1
ATOM 4511 O O . ALA B 1 86 ? 1.473 -35.812 -15.383 1 98.88 86 ALA B O 1
ATOM 4512 N N . VAL B 1 87 ? 2.428 -34 -16.328 1 98.5 87 VAL B N 1
ATOM 4513 C CA . VAL B 1 87 ? 2.4 -34.562 -17.672 1 98.5 87 VAL B CA 1
ATOM 4514 C C . VAL B 1 87 ? 3.283 -35.812 -17.719 1 98.5 87 VAL B C 1
ATOM 4516 O O . VAL B 1 87 ? 2.871 -36.844 -18.25 1 98.5 87 VAL B O 1
ATOM 4519 N N . THR B 1 88 ? 4.457 -35.719 -17.172 1 98.56 88 THR B N 1
ATOM 4520 C CA . THR B 1 88 ? 5.414 -36.812 -17.219 1 98.56 88 THR B CA 1
ATOM 4521 C C . THR B 1 88 ? 4.879 -38.031 -16.453 1 98.56 88 THR B C 1
ATOM 4523 O O . THR B 1 88 ? 4.922 -39.156 -16.953 1 98.56 88 THR B O 1
ATOM 4526 N N . LYS B 1 89 ? 4.379 -37.781 -15.234 1 98.31 89 LYS B N 1
ATOM 4527 C CA . LYS B 1 89 ? 3.818 -38.875 -14.43 1 98.31 89 LYS B CA 1
ATOM 4528 C C . LYS B 1 89 ? 2.707 -39.594 -15.18 1 98.31 89 LYS B C 1
ATOM 4530 O O . LYS B 1 89 ? 2.686 -40.812 -15.234 1 98.31 89 LYS B O 1
ATOM 4535 N N . SER B 1 90 ? 1.802 -38.844 -15.711 1 98.19 90 SER B N 1
ATOM 4536 C CA . SER B 1 90 ? 0.657 -39.438 -16.406 1 98.19 90 SER B CA 1
ATOM 4537 C C . SER B 1 90 ? 1.092 -40.188 -17.641 1 98.19 90 SER B C 1
ATOM 4539 O O . SER B 1 90 ? 0.584 -41.281 -17.922 1 98.19 90 SER B O 1
ATOM 4541 N N . LEU B 1 91 ? 2.023 -39.625 -18.422 1 97.75 91 LEU B N 1
ATOM 4542 C CA . LEU B 1 91 ? 2.525 -40.281 -19.625 1 97.75 91 LEU B CA 1
ATOM 4543 C C . LEU B 1 91 ? 3.146 -41.625 -19.266 1 97.75 91 LEU B C 1
ATOM 4545 O O . LEU B 1 91 ? 2.84 -42.656 -19.906 1 97.75 91 LEU B O 1
ATOM 4549 N N . LEU B 1 92 ? 3.992 -41.625 -18.281 1 97.69 92 LEU B N 1
ATOM 4550 C CA . LEU B 1 92 ? 4.734 -42.812 -17.922 1 97.69 92 LEU B CA 1
ATOM 4551 C C . LEU B 1 92 ? 3.807 -43.906 -17.344 1 97.69 92 LEU B C 1
ATOM 4553 O O . LEU B 1 92 ? 3.961 -45.094 -17.625 1 97.69 92 LEU B O 1
ATOM 4557 N N . GLU B 1 93 ? 2.82 -43.469 -16.562 1 97 93 GLU B N 1
ATOM 4558 C CA . GLU B 1 93 ? 1.933 -44.406 -15.883 1 97 93 GLU B CA 1
ATOM 4559 C C . GLU B 1 93 ? 0.889 -44.969 -16.844 1 97 93 GLU B C 1
ATOM 4561 O O . GLU B 1 93 ? 0.422 -46.094 -16.688 1 97 93 GLU B O 1
ATOM 4566 N N . LEU B 1 94 ? 0.508 -44.156 -17.828 1 95.88 94 LEU B N 1
ATOM 4567 C CA . LEU B 1 94 ? -0.563 -44.562 -18.734 1 95.88 94 LEU B CA 1
ATOM 4568 C C . LEU B 1 94 ? 0.002 -45.281 -19.969 1 95.88 94 LEU B C 1
ATOM 4570 O O . LEU B 1 94 ? -0.746 -45.875 -20.75 1 95.88 94 LEU B O 1
ATOM 4574 N N . SER B 1 95 ? 1.265 -45.094 -20.125 1 90.88 95 SER B N 1
ATOM 4575 C CA . SER B 1 95 ? 1.893 -45.75 -21.266 1 90.88 95 SER B CA 1
ATOM 4576 C C . SER B 1 95 ? 2.568 -47.031 -20.859 1 90.88 95 SER B C 1
ATOM 4578 O O . SER B 1 95 ? 2.623 -47.375 -19.672 1 90.88 95 SER B O 1
ATOM 4580 N N . ASN B 1 96 ? 3.043 -47.75 -21.891 1 76.5 96 ASN B N 1
ATOM 4581 C CA . ASN B 1 96 ? 3.822 -48.938 -21.625 1 76.5 96 ASN B CA 1
ATOM 4582 C C . ASN B 1 96 ? 5.25 -48.625 -21.203 1 76.5 96 ASN B C 1
ATOM 4584 O O . ASN B 1 96 ? 5.762 -47.531 -21.547 1 76.5 96 ASN B O 1
ATOM 4588 N N . SER B 1 97 ? 5.977 -49.156 -20.219 1 67.94 97 SER B N 1
ATOM 4589 C CA . SER B 1 97 ? 7.219 -48.906 -19.484 1 67.94 97 SER B CA 1
ATOM 4590 C C . SER B 1 97 ? 8.367 -48.594 -20.438 1 67.94 97 SER B C 1
ATOM 4592 O O . SER B 1 97 ? 9.359 -47.969 -20.047 1 67.94 97 SER B O 1
ATOM 4594 N N . GLY B 1 98 ? 8.219 -48.375 -21.719 1 87.31 98 GLY B N 1
ATOM 4595 C CA . GLY B 1 98 ? 9.398 -48.25 -22.562 1 87.31 98 GLY B CA 1
ATOM 4596 C C . GLY B 1 98 ? 9.539 -46.844 -23.141 1 87.31 98 GLY B C 1
ATOM 4597 O O . GLY B 1 98 ? 10.406 -46.594 -23.984 1 87.31 98 GLY B O 1
ATOM 4598 N N . LEU B 1 99 ? 8.852 -45.906 -22.594 1 94.44 99 LEU B N 1
ATOM 4599 C CA . LEU B 1 99 ? 8.891 -44.531 -23.094 1 94.44 99 LEU B CA 1
ATOM 4600 C C . LEU B 1 99 ? 10.148 -43.812 -22.625 1 94.44 99 LEU B C 1
ATOM 4602 O O . LEU B 1 99 ? 10.508 -43.875 -21.438 1 94.44 99 LEU B O 1
ATOM 4606 N N . ARG B 1 100 ? 10.984 -43.188 -23.5 1 97.25 100 ARG B N 1
ATOM 4607 C CA . ARG B 1 100 ? 12.141 -42.375 -23.156 1 97.25 100 ARG B CA 1
ATOM 4608 C C . ARG B 1 100 ? 11.773 -40.875 -23.094 1 97.25 100 ARG B C 1
ATOM 4610 O O . ARG B 1 100 ? 11.406 -40.281 -24.109 1 97.25 100 ARG B O 1
ATOM 4617 N N . VAL B 1 101 ? 11.867 -40.344 -21.891 1 98.06 101 VAL B N 1
ATOM 4618 C CA . VAL B 1 101 ? 11.477 -38.969 -21.641 1 98.06 101 VAL B CA 1
ATOM 4619 C C . VAL B 1 101 ? 12.656 -38.188 -21.078 1 98.06 101 VAL B C 1
ATOM 4621 O O . VAL B 1 101 ? 13.312 -38.625 -20.125 1 98.06 101 VAL B O 1
ATOM 4624 N N . VAL B 1 102 ? 12.992 -37 -21.625 1 98.69 102 VAL B N 1
ATOM 4625 C CA . VAL B 1 102 ? 13.977 -36.062 -21.078 1 98.69 102 VAL B CA 1
ATOM 4626 C C . VAL B 1 102 ? 13.289 -34.781 -20.625 1 98.69 102 VAL B C 1
ATOM 4628 O O . VAL B 1 102 ? 12.531 -34.188 -21.375 1 98.69 102 VAL B O 1
ATOM 4631 N N . VAL B 1 103 ? 13.484 -34.469 -19.391 1 98.88 103 VAL B N 1
ATOM 4632 C CA . VAL B 1 103 ? 13.016 -33.188 -18.844 1 98.88 103 VAL B CA 1
ATOM 4633 C C . VAL B 1 103 ? 14.156 -32.156 -18.844 1 98.88 103 VAL B C 1
ATOM 4635 O O . VAL B 1 103 ? 15.242 -32.438 -18.312 1 98.88 103 VAL B O 1
ATOM 4638 N N . CYS B 1 104 ? 13.945 -31.031 -19.5 1 98.88 104 CYS B N 1
ATOM 4639 C CA . CYS B 1 104 ? 14.906 -29.938 -19.5 1 98.88 104 CYS B CA 1
ATOM 4640 C C . CYS B 1 104 ? 14.43 -28.781 -18.625 1 98.88 104 CYS B C 1
ATOM 4642 O O . CYS B 1 104 ? 13.32 -28.281 -18.812 1 98.88 104 CYS B O 1
ATOM 4644 N N . GLU B 1 105 ? 15.172 -28.391 -17.688 1 98.75 105 GLU B N 1
ATOM 4645 C CA . GLU B 1 105 ? 14.922 -27.266 -16.797 1 98.75 105 GLU B CA 1
ATOM 4646 C C . GLU B 1 105 ? 16.016 -26.219 -16.922 1 98.75 105 GLU B C 1
ATOM 4648 O O . GLU B 1 105 ? 17.203 -26.547 -16.922 1 98.75 105 GLU B O 1
ATOM 4653 N N . ALA B 1 106 ? 15.594 -24.953 -17.094 1 98.44 106 ALA B N 1
ATOM 4654 C CA . ALA B 1 106 ? 16.531 -23.875 -17.391 1 98.44 106 ALA B CA 1
ATOM 4655 C C . ALA B 1 106 ? 17.375 -23.547 -16.156 1 98.44 106 ALA B C 1
ATOM 4657 O O . ALA B 1 106 ? 18.531 -23.141 -16.281 1 98.44 106 ALA B O 1
ATOM 4658 N N . ARG B 1 107 ? 16.781 -23.703 -14.977 1 98.19 107 ARG B N 1
ATOM 4659 C CA . ARG B 1 107 ? 17.453 -23.406 -13.719 1 98.19 107 ARG B CA 1
ATOM 4660 C C . ARG B 1 107 ? 17.578 -24.656 -12.859 1 98.19 107 ARG B C 1
ATOM 4662 O O . ARG B 1 107 ? 17.891 -25.75 -13.359 1 98.19 107 ARG B O 1
ATOM 4669 N N . GLN B 1 108 ? 17.5 -24.5 -11.586 1 98.38 108 GLN B N 1
ATOM 4670 C CA . GLN B 1 108 ? 17.406 -25.641 -10.68 1 98.38 108 GLN B CA 1
ATOM 4671 C C . GLN B 1 108 ? 16.016 -26.281 -10.758 1 98.38 108 GLN B C 1
ATOM 4673 O O . GLN B 1 108 ? 15.047 -25.625 -11.156 1 98.38 108 GLN B O 1
ATOM 4678 N N . LEU B 1 109 ? 15.992 -27.531 -10.398 1 98.69 109 LEU B N 1
ATOM 4679 C CA . LEU B 1 109 ? 14.75 -28.297 -10.477 1 98.69 109 LEU B CA 1
ATOM 4680 C C . LEU B 1 109 ? 13.625 -27.594 -9.742 1 98.69 109 LEU B C 1
ATOM 4682 O O . LEU B 1 109 ? 13.781 -27.203 -8.578 1 98.69 109 LEU B O 1
ATOM 4686 N N . CYS B 1 110 ? 12.508 -27.359 -10.391 1 98.56 110 CYS B N 1
ATOM 4687 C CA . CYS B 1 110 ? 11.258 -26.891 -9.812 1 98.56 110 CYS B CA 1
ATOM 4688 C C . CYS B 1 110 ? 11.445 -25.547 -9.117 1 98.56 110 CYS B C 1
ATOM 4690 O O . CYS B 1 110 ? 10.82 -25.281 -8.086 1 98.56 110 CYS B O 1
ATOM 4692 N N . SER B 1 111 ? 12.32 -24.656 -9.641 1 98.12 111 SER B N 1
ATOM 4693 C CA . SER B 1 111 ? 12.688 -23.438 -8.938 1 98.12 111 SER B CA 1
ATOM 4694 C C . SER B 1 111 ? 11.906 -22.234 -9.469 1 98.12 111 SER B C 1
ATOM 4696 O O . SER B 1 111 ? 12.039 -21.125 -8.953 1 98.12 111 SER B O 1
ATOM 4698 N N . GLY B 1 112 ? 11.086 -22.453 -10.555 1 97.94 112 GLY B N 1
ATOM 4699 C CA . GLY B 1 112 ? 10.281 -21.375 -11.117 1 97.94 112 GLY B CA 1
ATOM 4700 C C . GLY B 1 112 ? 9.031 -21.094 -10.32 1 97.94 112 GLY B C 1
ATOM 4701 O O . GLY B 1 112 ? 9.062 -21.062 -9.086 1 97.94 112 GLY B O 1
ATOM 4702 N N . ALA B 1 113 ? 7.879 -20.875 -10.992 1 98.25 113 ALA B N 1
ATOM 4703 C CA . ALA B 1 113 ? 6.629 -20.453 -10.359 1 98.25 113 ALA B CA 1
ATOM 4704 C C . ALA B 1 113 ? 6.195 -21.438 -9.281 1 98.25 113 ALA B C 1
ATOM 4706 O O . ALA B 1 113 ? 5.715 -21.031 -8.219 1 98.25 113 ALA B O 1
ATOM 4707 N N . THR B 1 114 ? 6.383 -22.703 -9.461 1 98.62 114 THR B N 1
ATOM 4708 C CA . THR B 1 114 ? 5.965 -23.719 -8.508 1 98.62 114 THR B CA 1
ATOM 4709 C C . THR B 1 114 ? 6.723 -23.562 -7.191 1 98.62 114 THR B C 1
ATOM 4711 O O . THR B 1 114 ? 6.141 -23.688 -6.113 1 98.62 114 THR B O 1
ATOM 4714 N N . GLY B 1 115 ? 7.961 -23.297 -7.234 1 98.56 115 GLY B N 1
ATOM 4715 C CA . GLY B 1 115 ? 8.781 -23.156 -6.039 1 98.56 115 GLY B CA 1
ATOM 4716 C C . GLY B 1 115 ? 8.742 -21.766 -5.449 1 98.56 115 GLY B C 1
ATOM 4717 O O . GLY B 1 115 ? 9.555 -21.422 -4.594 1 98.56 115 GLY B O 1
ATOM 4718 N N . ARG B 1 116 ? 7.742 -20.906 -5.867 1 98.62 116 ARG B N 1
ATOM 4719 C CA . ARG B 1 116 ? 7.797 -19.516 -5.434 1 98.62 116 ARG B CA 1
ATOM 4720 C C . ARG B 1 116 ? 6.414 -19.016 -5.055 1 98.62 116 ARG B C 1
ATOM 4722 O O . ARG B 1 116 ? 6.25 -17.844 -4.703 1 98.62 116 ARG B O 1
ATOM 4729 N N . ASN B 1 117 ? 5.391 -19.828 -5.09 1 98.12 117 ASN B N 1
ATOM 4730 C CA . ASN B 1 117 ? 4.016 -19.391 -4.867 1 98.12 117 ASN B CA 1
ATOM 4731 C C . ASN B 1 117 ? 3.674 -19.344 -3.383 1 98.12 117 ASN B C 1
ATOM 4733 O O . ASN B 1 117 ? 4.566 -19.391 -2.535 1 98.12 117 ASN B O 1
ATOM 4737 N N . GLY B 1 118 ? 2.412 -19.172 -3.033 1 98.12 118 GLY B N 1
ATOM 4738 C CA . GLY B 1 118 ? 1.992 -18.922 -1.666 1 98.12 118 GLY B CA 1
ATOM 4739 C C . GLY B 1 118 ? 1.701 -20.188 -0.879 1 98.12 118 GLY B C 1
ATOM 4740 O O . GLY B 1 118 ? 1.402 -20.125 0.315 1 98.12 118 GLY B O 1
ATOM 4741 N N . GLY B 1 119 ? 1.761 -21.344 -1.521 1 98.62 119 GLY B N 1
ATOM 4742 C CA . GLY B 1 119 ? 1.521 -22.609 -0.848 1 98.62 119 GLY B CA 1
ATOM 4743 C C . GLY B 1 119 ? 0.048 -22.922 -0.65 1 98.62 119 GLY B C 1
ATOM 4744 O O . GLY B 1 119 ? -0.322 -23.672 0.255 1 98.62 119 GLY B O 1
ATOM 4745 N N . HIS B 1 120 ? -0.767 -22.312 -1.464 1 98.56 120 HIS B N 1
ATOM 4746 C CA . HIS B 1 120 ? -2.209 -22.516 -1.383 1 98.56 120 HIS B CA 1
ATOM 4747 C C . HIS B 1 120 ? -2.668 -23.609 -2.348 1 98.56 120 HIS B C 1
ATOM 4749 O O . HIS B 1 120 ? -2.158 -23.703 -3.467 1 98.56 120 HIS B O 1
ATOM 4755 N N . ILE B 1 121 ? -3.521 -24.422 -1.922 1 98.69 121 ILE B N 1
ATOM 4756 C CA . ILE B 1 121 ? -4.453 -25.125 -2.799 1 98.69 121 ILE B CA 1
ATOM 4757 C C . ILE B 1 121 ? -5.848 -24.516 -2.666 1 98.69 121 ILE B C 1
ATOM 4759 O O . ILE B 1 121 ? -6.684 -25.016 -1.918 1 98.69 121 ILE B O 1
ATOM 4763 N N . LYS B 1 122 ? -6.027 -23.375 -3.375 1 98.19 122 LYS B N 1
ATOM 4764 C CA . LYS B 1 122 ? -7.227 -22.594 -3.07 1 98.19 122 LYS B CA 1
ATOM 4765 C C . LYS B 1 122 ? -7.887 -22.078 -4.344 1 98.19 122 LYS B C 1
ATOM 4767 O O . LYS B 1 122 ? -7.23 -21.453 -5.18 1 98.19 122 LYS B O 1
ATOM 4772 N N . SER B 1 123 ? -9.117 -22.406 -4.527 1 97.31 123 SER B N 1
ATOM 4773 C CA . SER B 1 123 ? -10.102 -21.766 -5.391 1 97.31 123 SER B CA 1
ATOM 4774 C C . SER B 1 123 ? -11.242 -21.156 -4.578 1 97.31 123 SER B C 1
ATOM 4776 O O . SER B 1 123 ? -11.75 -21.781 -3.648 1 97.31 123 SER B O 1
ATOM 4778 N N . ALA B 1 124 ? -11.547 -19.922 -4.84 1 98 124 ALA B N 1
ATOM 4779 C CA . ALA B 1 124 ? -12.68 -19.281 -4.172 1 98 124 ALA B CA 1
ATOM 4780 C C . ALA B 1 124 ? -13.953 -19.391 -5.012 1 98 124 ALA B C 1
ATOM 4782 O O . ALA B 1 124 ? -14.242 -18.516 -5.832 1 98 124 ALA B O 1
ATOM 4783 N N . PRO B 1 125 ? -14.773 -20.359 -4.727 1 98.31 125 PRO B N 1
ATOM 4784 C CA . PRO B 1 125 ? -15.883 -20.672 -5.629 1 98.31 125 PRO B CA 1
ATOM 4785 C C . PRO B 1 125 ? -16.828 -19.484 -5.816 1 98.31 125 PRO B C 1
ATOM 4787 O O . PRO B 1 125 ? -17.281 -19.219 -6.934 1 98.31 125 PRO B O 1
ATOM 4790 N N . TYR B 1 126 ? -17.156 -18.75 -4.758 1 98.19 126 TYR B N 1
ATOM 4791 C CA . TYR B 1 126 ? -18.141 -17.672 -4.863 1 98.19 126 TYR B CA 1
ATOM 4792 C C . TYR B 1 126 ? -17.625 -16.562 -5.766 1 98.19 126 TYR B C 1
ATOM 4794 O O . TYR B 1 126 ? -18.359 -16.047 -6.609 1 98.19 126 TYR B O 1
ATOM 4802 N N . ASP B 1 127 ? -16.453 -16.25 -5.594 1 97.12 127 ASP B N 1
ATOM 4803 C CA . ASP B 1 127 ? -15.844 -15.164 -6.352 1 97.12 127 ASP B CA 1
ATOM 4804 C C . ASP B 1 127 ? -15.586 -15.578 -7.801 1 97.12 127 ASP B C 1
ATOM 4806 O O . ASP B 1 127 ? -15.898 -14.828 -8.727 1 97.12 127 ASP B O 1
ATOM 4810 N N . GLU B 1 128 ? -15 -16.766 -7.992 1 97 128 GLU B N 1
ATOM 4811 C CA . GLU B 1 128 ? -14.633 -17.234 -9.32 1 97 128 GLU B CA 1
ATOM 4812 C C . GLU B 1 128 ? -15.867 -17.547 -10.164 1 97 128 GLU B C 1
ATOM 4814 O O . GLU B 1 128 ? -15.883 -17.297 -11.367 1 97 128 GLU B O 1
ATOM 4819 N N . PHE B 1 129 ? -16.875 -18.109 -9.539 1 98.06 129 PHE B N 1
ATOM 4820 C CA . PHE B 1 129 ? -18.125 -18.328 -10.25 1 98.06 129 PHE B CA 1
ATOM 4821 C C . PHE B 1 129 ? -18.688 -17.031 -10.797 1 98.06 129 PHE B C 1
ATOM 4823 O O . PHE B 1 129 ? -19.078 -16.938 -11.961 1 98.06 129 PHE B O 1
ATOM 4830 N N . ALA B 1 130 ? -18.75 -16.031 -9.922 1 97 130 ALA B N 1
ATOM 4831 C CA . ALA B 1 130 ? -19.281 -14.734 -10.336 1 97 130 ALA B CA 1
ATOM 4832 C C . ALA B 1 130 ? -18.453 -14.148 -11.484 1 97 130 ALA B C 1
ATOM 4834 O O . ALA B 1 130 ? -19.016 -13.602 -12.438 1 97 130 ALA B O 1
ATOM 4835 N N . MET B 1 131 ? -17.172 -14.266 -11.391 1 94.88 131 MET B N 1
ATOM 4836 C CA . MET B 1 131 ? -16.25 -13.719 -12.383 1 94.88 131 MET B CA 1
ATOM 4837 C C . MET B 1 131 ? -16.5 -14.352 -13.75 1 94.88 131 MET B C 1
ATOM 4839 O O . MET B 1 131 ? -16.641 -13.648 -14.75 1 94.88 131 MET B O 1
ATOM 4843 N N . PHE B 1 132 ? -16.547 -15.664 -13.844 1 96.38 132 PHE B N 1
ATOM 4844 C CA . PHE B 1 132 ? -16.656 -16.375 -15.109 1 96.38 132 PHE B CA 1
ATOM 4845 C C . PHE B 1 132 ? -18.094 -16.359 -15.617 1 96.38 132 PHE B C 1
ATOM 4847 O O . PHE B 1 132 ? -18.328 -16.422 -16.828 1 96.38 132 PHE B O 1
ATOM 4854 N N . LYS B 1 133 ? -19.078 -16.328 -14.688 1 96.44 133 LYS B N 1
ATOM 4855 C CA . LYS B 1 133 ? -20.484 -16.312 -15.078 1 96.44 133 LYS B CA 1
ATOM 4856 C C . LYS B 1 133 ? -20.797 -15.141 -16 1 96.44 133 LYS B C 1
ATOM 4858 O O . LYS B 1 133 ? -21.547 -15.281 -16.969 1 96.44 133 LYS B O 1
ATOM 4863 N N . SER B 1 134 ? -20.188 -14.062 -15.719 1 89.44 134 SER B N 1
ATOM 4864 C CA . SER B 1 134 ? -20.438 -12.836 -16.469 1 89.44 134 SER B CA 1
ATOM 4865 C C . SER B 1 134 ? -19.984 -12.977 -17.922 1 89.44 134 SER B C 1
ATOM 4867 O O . SER B 1 134 ? -20.562 -12.367 -18.812 1 89.44 134 SER B O 1
ATOM 4869 N N . LYS B 1 135 ? -19.047 -13.852 -18.203 1 89.5 135 LYS B N 1
ATOM 4870 C CA . LYS B 1 135 ? -18.422 -13.938 -19.531 1 89.5 135 LYS B CA 1
ATOM 4871 C C . LYS B 1 135 ? -18.812 -15.242 -20.219 1 89.5 135 LYS B C 1
ATOM 4873 O O . LYS B 1 135 ? -18.938 -15.289 -21.438 1 89.5 135 LYS B O 1
ATOM 4878 N N . LEU B 1 136 ? -19 -16.312 -19.438 1 95.44 136 LEU B N 1
ATOM 4879 C CA . LEU B 1 136 ? -19.125 -17.641 -20.016 1 95.44 136 LEU B CA 1
ATOM 4880 C C . LEU B 1 136 ? -20.531 -18.203 -19.797 1 95.44 136 LEU B C 1
ATOM 4882 O O . LEU B 1 136 ? -20.891 -19.234 -20.375 1 95.44 136 LEU B O 1
ATOM 4886 N N . GLY B 1 137 ? -21.375 -17.516 -19 1 96.75 137 GLY B N 1
ATOM 4887 C CA . GLY B 1 137 ? -22.625 -18.109 -18.531 1 96.75 137 GLY B CA 1
ATOM 4888 C C . GLY B 1 137 ? -22.438 -19.016 -17.344 1 96.75 137 GLY B C 1
ATOM 4889 O O . GLY B 1 137 ? -21.328 -19.453 -17.047 1 96.75 137 GLY B O 1
ATOM 4890 N N . PRO B 1 138 ? -23.5 -19.281 -16.609 1 97.38 138 PRO B N 1
ATOM 4891 C CA . PRO B 1 138 ? -23.406 -20 -15.328 1 97.38 138 PRO B CA 1
ATOM 4892 C C . PRO B 1 138 ? -22.922 -21.438 -15.492 1 97.38 138 PRO B C 1
ATOM 4894 O O . PRO B 1 138 ? -22.172 -21.938 -14.656 1 97.38 138 PRO B O 1
ATOM 4897 N N . GLU B 1 139 ? -23.312 -22.125 -16.562 1 97.81 139 GLU B N 1
ATOM 4898 C CA . GLU B 1 139 ? -22.953 -23.531 -16.75 1 97.81 139 GLU B CA 1
ATOM 4899 C C . GLU B 1 139 ? -21.453 -23.688 -16.953 1 97.81 139 GLU B C 1
ATOM 4901 O O . GLU B 1 139 ? -20.828 -24.547 -16.344 1 97.81 139 GLU B O 1
ATOM 4906 N N . ASN B 1 140 ? -20.906 -22.891 -17.797 1 98 140 ASN B N 1
ATOM 4907 C CA . ASN B 1 140 ? -19.469 -22.953 -18.047 1 98 140 ASN B CA 1
ATOM 4908 C C . ASN B 1 140 ? -18.656 -22.469 -16.859 1 98 140 ASN B C 1
ATOM 4910 O O . ASN B 1 140 ? -17.578 -23 -16.562 1 98 140 ASN B O 1
ATOM 4914 N N . ALA B 1 141 ? -19.172 -21.453 -16.172 1 98.12 141 ALA B N 1
ATOM 4915 C CA . ALA B 1 141 ? -18.516 -20.984 -14.945 1 98.12 141 ALA B CA 1
ATOM 4916 C C . ALA B 1 141 ? -18.422 -22.109 -13.914 1 98.12 141 ALA B C 1
ATOM 4918 O O . ALA B 1 141 ? -17.375 -22.328 -13.312 1 98.12 141 ALA B O 1
ATOM 4919 N N . ARG B 1 142 ? -19.531 -22.812 -13.781 1 98 142 ARG B N 1
ATOM 4920 C CA . ARG B 1 142 ? -19.578 -23.938 -12.852 1 98 142 ARG B CA 1
ATOM 4921 C C . ARG B 1 142 ? -18.562 -25 -13.242 1 98 142 ARG B C 1
ATOM 4923 O O . ARG B 1 142 ? -17.891 -25.578 -12.383 1 98 142 ARG B O 1
ATOM 4930 N N . ARG B 1 143 ? -18.391 -25.328 -14.516 1 98.12 143 ARG B N 1
ATOM 4931 C CA . ARG B 1 143 ? -17.453 -26.344 -14.992 1 98.12 143 ARG B CA 1
ATOM 4932 C C . ARG B 1 143 ? -16.016 -25.969 -14.664 1 98.12 143 ARG B C 1
ATOM 4934 O O . ARG B 1 143 ? -15.234 -26.812 -14.234 1 98.12 143 ARG B O 1
ATOM 4941 N N . ILE B 1 144 ? -15.688 -24.688 -14.828 1 98.25 144 ILE B N 1
ATOM 4942 C CA . ILE B 1 144 ? -14.344 -24.203 -14.555 1 98.25 144 ILE B CA 1
ATOM 4943 C C . ILE B 1 144 ? -14.055 -24.297 -13.055 1 98.25 144 ILE B C 1
ATOM 4945 O O . ILE B 1 144 ? -13.008 -24.797 -12.641 1 98.25 144 ILE B O 1
ATOM 4949 N N . VAL B 1 145 ? -15.023 -23.859 -12.25 1 98.38 145 VAL B N 1
ATOM 4950 C CA . VAL B 1 145 ? -14.82 -23.812 -10.805 1 98.38 145 VAL B CA 1
ATOM 4951 C C . VAL B 1 145 ? -14.727 -25.234 -10.266 1 98.38 145 VAL B C 1
ATOM 4953 O O . VAL B 1 145 ? -13.891 -25.531 -9.406 1 98.38 145 VAL B O 1
ATOM 4956 N N . ARG B 1 146 ? -15.516 -26.125 -10.758 1 98.31 146 ARG B N 1
ATOM 4957 C CA . ARG B 1 146 ? -15.453 -27.531 -10.32 1 98.31 146 ARG B CA 1
ATOM 4958 C C . ARG B 1 146 ? -14.117 -28.156 -10.695 1 98.31 146 ARG B C 1
ATOM 4960 O O . ARG B 1 146 ? -13.562 -28.938 -9.922 1 98.31 146 ARG B O 1
ATOM 4967 N N . PHE B 1 147 ? -13.719 -27.859 -11.867 1 98.56 147 PHE B N 1
ATOM 4968 C CA . PHE B 1 147 ? -12.414 -28.344 -12.297 1 98.56 147 PHE B CA 1
ATOM 4969 C C . PHE B 1 147 ? -11.32 -27.891 -11.328 1 98.56 147 PHE B C 1
ATOM 4971 O O . PHE B 1 147 ? -10.516 -28.703 -10.875 1 98.56 147 PHE B O 1
ATOM 4978 N N . LYS B 1 148 ? -11.32 -26.641 -10.961 1 98.69 148 LYS B N 1
ATOM 4979 C CA . LYS B 1 148 ? -10.344 -26.078 -10.023 1 98.69 148 LYS B CA 1
ATOM 4980 C C . LYS B 1 148 ? -10.469 -26.734 -8.648 1 98.69 148 LYS B C 1
ATOM 4982 O O . LYS B 1 148 ? -9.469 -27.125 -8.047 1 98.69 148 LYS B O 1
ATOM 4987 N N . ARG B 1 149 ? -11.695 -26.891 -8.211 1 98.44 149 ARG B N 1
ATOM 4988 C CA . ARG B 1 149 ? -11.977 -27.422 -6.883 1 98.44 149 ARG B CA 1
ATOM 4989 C C . ARG B 1 149 ? -11.539 -28.875 -6.773 1 98.44 149 ARG B C 1
ATOM 4991 O O . ARG B 1 149 ? -11.195 -29.344 -5.688 1 98.44 149 ARG B O 1
ATOM 4998 N N . ARG B 1 150 ? -11.43 -29.594 -7.836 1 98.19 150 ARG B N 1
ATOM 4999 C CA . ARG B 1 150 ? -11.039 -31 -7.855 1 98.19 150 ARG B CA 1
ATOM 5000 C C . ARG B 1 150 ? -9.578 -31.156 -7.453 1 98.19 150 ARG B C 1
ATOM 5002 O O . ARG B 1 150 ? -9.164 -32.219 -6.996 1 98.19 150 ARG B O 1
ATOM 5009 N N . HIS B 1 151 ? -8.812 -30.125 -7.586 1 98.75 151 HIS B N 1
ATOM 5010 C CA . HIS B 1 151 ? -7.383 -30.203 -7.32 1 98.75 151 HIS B CA 1
ATOM 5011 C C . HIS B 1 151 ? -7.113 -30.484 -5.848 1 98.75 151 HIS B C 1
ATOM 5013 O O . HIS B 1 151 ? -6.109 -31.109 -5.504 1 98.75 151 HIS B O 1
ATOM 5019 N N . LEU B 1 152 ? -7.984 -29.984 -4.977 1 98.44 152 LEU B N 1
ATOM 5020 C CA . LEU B 1 152 ? -7.754 -30.219 -3.555 1 98.44 152 LEU B CA 1
ATOM 5021 C C . LEU B 1 152 ? -7.633 -31.719 -3.26 1 98.44 152 LEU B C 1
ATOM 5023 O O . LEU B 1 152 ? -6.664 -32.156 -2.639 1 98.44 152 LEU B O 1
ATOM 5027 N N . GLU B 1 153 ? -8.578 -32.469 -3.73 1 98 153 GLU B N 1
ATOM 5028 C CA . GLU B 1 153 ? -8.547 -33.906 -3.502 1 98 153 GLU B CA 1
ATOM 5029 C C . GLU B 1 153 ? -7.355 -34.531 -4.211 1 98 153 GLU B C 1
ATOM 5031 O O . GLU B 1 153 ? -6.727 -35.469 -3.672 1 98 153 GLU B O 1
ATOM 5036 N N . MET B 1 154 ? -7.031 -34.156 -5.41 1 98.38 154 MET B N 1
ATOM 5037 C CA . MET B 1 154 ? -5.91 -34.688 -6.172 1 98.38 154 MET B CA 1
ATOM 5038 C C . MET B 1 154 ? -4.59 -34.438 -5.453 1 98.38 154 MET B C 1
ATOM 5040 O O . MET B 1 154 ? -3.736 -35.312 -5.379 1 98.38 154 MET B O 1
ATOM 5044 N N . MET B 1 155 ? -4.422 -33.188 -4.938 1 98.44 155 MET B N 1
ATOM 5045 C CA . MET B 1 155 ? -3.186 -32.844 -4.242 1 98.44 155 MET B CA 1
ATOM 5046 C C . MET B 1 155 ? -3.049 -33.625 -2.941 1 98.44 155 MET B C 1
ATOM 5048 O O . MET B 1 155 ? -1.945 -34 -2.561 1 98.44 155 MET B O 1
ATOM 5052 N N . LYS B 1 156 ? -4.168 -33.812 -2.277 1 98.38 156 LYS B N 1
ATOM 5053 C CA . LYS B 1 156 ? -4.152 -34.625 -1.065 1 98.38 156 LYS B CA 1
ATOM 5054 C C . LYS B 1 156 ? -3.713 -36.062 -1.369 1 98.38 156 LYS B C 1
ATOM 5056 O O . LYS B 1 156 ? -2.934 -36.656 -0.618 1 98.38 156 LYS B O 1
ATOM 5061 N N . GLN B 1 157 ? -4.199 -36.594 -2.465 1 98.38 157 GLN B N 1
ATOM 5062 C CA . GLN B 1 157 ? -3.787 -37.938 -2.891 1 98.38 157 GLN B CA 1
ATOM 5063 C C . GLN B 1 157 ? -2.289 -37.969 -3.178 1 98.38 157 GLN B C 1
ATOM 5065 O O . GLN B 1 157 ? -1.599 -38.906 -2.744 1 98.38 157 GLN B O 1
ATOM 5070 N N . LEU B 1 158 ? -1.852 -37 -3.857 1 98.06 158 LEU B N 1
ATOM 5071 C CA . LEU B 1 158 ? -0.441 -36.938 -4.223 1 98.06 158 LEU B CA 1
ATOM 5072 C C . LEU B 1 158 ? 0.438 -36.844 -2.979 1 98.06 158 LEU B C 1
ATOM 5074 O O . LEU B 1 158 ? 1.555 -37.375 -2.963 1 98.06 158 LEU B O 1
ATOM 5078 N N . GLY B 1 159 ? -0.031 -36.156 -2.031 1 98.19 159 GLY B N 1
ATOM 5079 C CA . GLY B 1 159 ? 0.75 -35.875 -0.832 1 98.19 159 GLY B CA 1
ATOM 5080 C C . GLY B 1 159 ? 0.697 -37 0.175 1 98.19 159 GLY B C 1
ATOM 5081 O O . GLY B 1 159 ? 1.448 -37.031 1.152 1 98.19 159 GLY B O 1
ATOM 5082 N N . LYS B 1 160 ? -0.249 -37.969 -0.079 1 97.56 160 LYS B N 1
ATOM 5083 C CA . LYS B 1 160 ? -0.377 -39.094 0.856 1 97.56 160 LYS B CA 1
ATOM 5084 C C . LYS B 1 160 ? 0.94 -39.844 0.99 1 97.56 160 LYS B C 1
ATOM 5086 O O . LYS B 1 160 ? 1.522 -40.281 -0.01 1 97.56 160 LYS B O 1
ATOM 5091 N N . GLY B 1 161 ? 1.479 -39.969 2.186 1 95.88 161 GLY B N 1
ATOM 5092 C CA . GLY B 1 161 ? 2.729 -40.656 2.447 1 95.88 161 GLY B CA 1
ATOM 5093 C C . GLY B 1 161 ? 3.949 -39.781 2.295 1 95.88 161 GLY B C 1
ATOM 5094 O O . GLY B 1 161 ? 5.074 -40.219 2.529 1 95.88 161 GLY B O 1
ATOM 5095 N N . ILE B 1 162 ? 3.746 -38.562 1.895 1 97.75 162 ILE B N 1
ATOM 5096 C CA . ILE B 1 162 ? 4.836 -37.594 1.766 1 97.75 162 ILE B CA 1
ATOM 5097 C C . ILE B 1 162 ? 4.699 -36.5 2.828 1 97.75 162 ILE B C 1
ATOM 5099 O O . ILE B 1 162 ? 4.379 -35.375 2.512 1 97.75 162 ILE B O 1
ATOM 5103 N N . GLU B 1 163 ? 5.094 -36.781 3.994 1 96.44 163 GLU B N 1
ATOM 5104 C CA . GLU B 1 163 ? 4.875 -35.906 5.141 1 96.44 163 GLU B CA 1
ATOM 5105 C C . GLU B 1 163 ? 5.609 -34.562 4.965 1 96.44 163 GLU B C 1
ATOM 5107 O O . GLU B 1 163 ? 5.121 -33.531 5.395 1 96.44 163 GLU B O 1
ATOM 5112 N N . VAL B 1 164 ? 6.723 -34.594 4.297 1 96.88 164 VAL B N 1
ATOM 5113 C CA . VAL B 1 164 ? 7.562 -33.406 4.164 1 96.88 164 VAL B CA 1
ATOM 5114 C C . VAL B 1 164 ? 6.859 -32.344 3.297 1 96.88 164 VAL B C 1
ATOM 5116 O O . VAL B 1 164 ? 7.184 -31.172 3.357 1 96.88 164 VAL B O 1
ATOM 5119 N N . ALA B 1 165 ? 5.863 -32.812 2.541 1 98.19 165 ALA B N 1
ATOM 5120 C CA . ALA B 1 165 ? 5.156 -31.906 1.631 1 98.19 165 ALA B CA 1
ATOM 5121 C C . ALA B 1 165 ? 4.066 -31.125 2.363 1 98.19 165 ALA B C 1
ATOM 5123 O O . ALA B 1 165 ? 3.545 -30.141 1.845 1 98.19 165 ALA B O 1
ATOM 5124 N N . GLU B 1 166 ? 3.646 -31.547 3.535 1 98 166 GLU B N 1
ATOM 5125 C CA . GLU B 1 166 ? 2.715 -30.844 4.418 1 98 166 GLU B CA 1
ATOM 5126 C C . GLU B 1 166 ? 1.379 -30.594 3.721 1 98 166 GLU B C 1
ATOM 5128 O O . GLU B 1 166 ? 0.765 -29.547 3.908 1 98 166 GLU B O 1
ATOM 5133 N N . VAL B 1 167 ? 0.961 -31.484 2.766 1 98.69 167 VAL B N 1
ATOM 5134 C CA . VAL B 1 167 ? -0.332 -31.312 2.111 1 98.69 167 VAL B CA 1
ATOM 5135 C C . VAL B 1 167 ? -1.456 -31.531 3.125 1 98.69 167 VAL B C 1
ATOM 5137 O O . VAL B 1 167 ? -1.53 -32.562 3.773 1 98.69 167 VAL B O 1
ATOM 5140 N N . ARG B 1 168 ? -2.328 -30.531 3.215 1 98.25 168 ARG B N 1
ATOM 5141 C CA . ARG B 1 168 ? -3.404 -30.625 4.195 1 98.25 168 ARG B CA 1
ATOM 5142 C C . ARG B 1 168 ? -4.594 -29.766 3.787 1 98.25 168 ARG B C 1
ATOM 5144 O O . ARG B 1 168 ? -4.43 -28.781 3.064 1 98.25 168 ARG B O 1
ATOM 5151 N N . GLU B 1 169 ? -5.746 -30.188 4.211 1 98.19 169 GLU B N 1
ATOM 5152 C CA . GLU B 1 169 ? -6.938 -29.344 4.086 1 98.19 169 GLU B CA 1
ATOM 5153 C C . GLU B 1 169 ? -6.969 -28.266 5.172 1 98.19 169 GLU B C 1
ATOM 5155 O O . GLU B 1 169 ? -6.574 -28.516 6.312 1 98.19 169 GLU B O 1
ATOM 5160 N N . VAL B 1 170 ? -7.414 -27.047 4.84 1 98.62 170 VAL B N 1
ATOM 5161 C CA . VAL B 1 170 ? -7.516 -25.969 5.809 1 98.62 170 VAL B CA 1
ATOM 5162 C C . VAL B 1 170 ? -8.852 -25.25 5.641 1 98.62 170 VAL B C 1
ATOM 5164 O O . VAL B 1 170 ? -9.516 -25.391 4.609 1 98.62 170 VAL B O 1
ATOM 5167 N N . GLU B 1 171 ? -9.273 -24.578 6.676 1 98.38 171 GLU B N 1
ATOM 5168 C CA . GLU B 1 171 ? -10.305 -23.547 6.543 1 98.38 171 GLU B CA 1
ATOM 5169 C C . GLU B 1 171 ? -9.703 -22.234 6.066 1 98.38 171 GLU B C 1
ATOM 5171 O O . GLU B 1 171 ? -8.781 -21.703 6.691 1 98.38 171 GLU B O 1
ATOM 5176 N N . THR B 1 172 ? -10.18 -21.781 4.945 1 98.81 172 THR B N 1
ATOM 5177 C CA . THR B 1 172 ? -9.719 -20.484 4.5 1 98.81 172 THR B CA 1
ATOM 5178 C C . THR B 1 172 ? -10.703 -19.391 4.91 1 98.81 172 THR B C 1
ATOM 5180 O O . THR B 1 172 ? -11.914 -19.609 4.941 1 98.81 172 THR B O 1
ATOM 5183 N N . VAL B 1 173 ? -10.172 -18.25 5.332 1 98.81 173 VAL B N 1
ATOM 5184 C CA . VAL B 1 173 ? -10.961 -17.094 5.758 1 98.81 173 VAL B CA 1
ATOM 5185 C C . VAL B 1 173 ? -10.656 -15.906 4.855 1 98.81 173 VAL B C 1
ATOM 5187 O O . VAL B 1 173 ? -9.539 -15.367 4.875 1 98.81 173 VAL B O 1
ATOM 5190 N N . ASP B 1 174 ? -11.586 -15.523 4.012 1 98.88 174 ASP B N 1
ATOM 5191 C CA . ASP B 1 174 ? -11.5 -14.25 3.295 1 98.88 174 ASP B CA 1
ATOM 5192 C C . ASP B 1 174 ? -11.945 -13.094 4.18 1 98.88 174 ASP B C 1
ATOM 5194 O O . ASP B 1 174 ? -13.117 -13 4.555 1 98.88 174 ASP B O 1
ATOM 5198 N N . VAL B 1 175 ? -11.016 -12.242 4.492 1 98.81 175 VAL B N 1
ATOM 5199 C CA . VAL B 1 175 ? -11.234 -11.109 5.383 1 98.81 175 VAL B CA 1
ATOM 5200 C C . VAL B 1 175 ? -11.438 -9.836 4.566 1 98.81 175 VAL B C 1
ATOM 5202 O O . VAL B 1 175 ? -10.586 -9.484 3.742 1 98.81 175 VAL B O 1
ATOM 5205 N N . PHE B 1 176 ? -12.578 -9.141 4.809 1 98.88 176 PHE B N 1
ATOM 5206 C CA . PHE B 1 176 ? -12.898 -7.945 4.035 1 98.88 176 PHE B CA 1
ATOM 5207 C C . PHE B 1 176 ? -12.625 -6.684 4.844 1 98.88 176 PHE B C 1
ATOM 5209 O O . PHE B 1 176 ? -13.062 -6.57 5.992 1 98.88 176 PHE B O 1
ATOM 5216 N N . VAL B 1 177 ? -11.953 -5.676 4.234 1 98.44 177 VAL B N 1
ATOM 5217 C CA . VAL B 1 177 ? -11.625 -4.449 4.957 1 98.44 177 VAL B CA 1
ATOM 5218 C C . VAL B 1 177 ? -12.43 -3.285 4.387 1 98.44 177 VAL B C 1
ATOM 5220 O O . VAL B 1 177 ? -12.336 -2.158 4.879 1 98.44 177 VAL B O 1
ATOM 5223 N N . GLU B 1 178 ? -13.219 -3.523 3.359 1 96.94 178 GLU B N 1
ATOM 5224 C CA . GLU B 1 178 ? -14.133 -2.551 2.771 1 96.94 178 GLU B CA 1
ATOM 5225 C C . GLU B 1 178 ? -15.562 -3.082 2.754 1 96.94 178 GLU B C 1
ATOM 5227 O O . GLU B 1 178 ? -15.812 -4.203 2.307 1 96.94 178 GLU B O 1
ATOM 5232 N N . ARG B 1 179 ? -16.5 -2.312 3.164 1 97 179 ARG B N 1
ATOM 5233 C CA . ARG B 1 179 ? -17.891 -2.732 3.305 1 97 179 ARG B CA 1
ATOM 5234 C C . ARG B 1 179 ? -18.484 -3.111 1.953 1 97 179 ARG B C 1
ATOM 5236 O O . ARG B 1 179 ? -19.203 -4.105 1.844 1 97 179 ARG B O 1
ATOM 5243 N N . GLU B 1 180 ? -18.203 -2.332 0.949 1 96.31 180 GLU B N 1
ATOM 5244 C CA . GLU B 1 180 ? -18.75 -2.59 -0.38 1 96.31 180 GLU B CA 1
ATOM 5245 C C . GLU B 1 180 ? -18.312 -3.949 -0.907 1 96.31 180 GLU B C 1
ATOM 5247 O O . GLU B 1 180 ? -19.094 -4.672 -1.526 1 96.31 180 GLU B O 1
ATOM 5252 N N . ASP B 1 181 ? -17.094 -4.285 -0.687 1 97.62 181 ASP B N 1
ATOM 5253 C CA . ASP B 1 181 ? -16.562 -5.574 -1.117 1 97.62 181 ASP B CA 1
ATOM 5254 C C . ASP B 1 181 ? -17.25 -6.727 -0.389 1 97.62 181 ASP B C 1
ATOM 5256 O O . ASP B 1 181 ? -17.547 -7.758 -0.993 1 97.62 181 ASP B O 1
ATOM 5260 N N . PHE B 1 182 ? -17.484 -6.516 0.927 1 98.75 182 PHE B N 1
ATOM 5261 C CA . PHE B 1 182 ? -18.125 -7.543 1.738 1 98.75 182 PHE B CA 1
ATOM 5262 C C . PHE B 1 182 ? -19.562 -7.773 1.289 1 98.75 182 PHE B C 1
ATOM 5264 O O . PHE B 1 182 ? -20 -8.914 1.177 1 98.75 182 PHE B O 1
ATOM 5271 N N . GLU B 1 183 ? -20.266 -6.699 1.016 1 98.69 183 GLU B N 1
ATOM 5272 C CA . GLU B 1 183 ? -21.656 -6.812 0.551 1 98.69 183 GLU B CA 1
ATOM 5273 C C . GLU B 1 183 ? -21.719 -7.531 -0.794 1 98.69 183 GLU B C 1
ATOM 5275 O O . GLU B 1 183 ? -22.625 -8.336 -1.026 1 98.69 183 GLU B O 1
ATOM 5280 N N . LYS B 1 184 ? -20.781 -7.223 -1.615 1 98 184 LYS B N 1
ATOM 5281 C CA . LYS B 1 184 ? -20.703 -7.926 -2.895 1 98 184 LYS B CA 1
ATOM 5282 C C . LYS B 1 184 ? -20.453 -9.414 -2.688 1 98 184 LYS B C 1
ATOM 5284 O O . LYS B 1 184 ? -21.078 -10.25 -3.342 1 98 184 LYS B O 1
ATOM 5289 N N . ALA B 1 185 ? -19.578 -9.758 -1.808 1 98.56 185 ALA B N 1
ATOM 5290 C CA . ALA B 1 185 ? -19.25 -11.148 -1.518 1 98.56 185 ALA B CA 1
ATOM 5291 C C . ALA B 1 185 ? -20.469 -11.898 -0.992 1 98.56 185 ALA B C 1
ATOM 5293 O O . ALA B 1 185 ? -20.688 -13.062 -1.339 1 98.56 185 ALA B O 1
ATOM 5294 N N . LYS B 1 186 ? -21.234 -11.242 -0.13 1 98.44 186 LYS B N 1
ATOM 5295 C CA . LYS B 1 186 ? -22.453 -11.859 0.395 1 98.44 186 LYS B CA 1
ATOM 5296 C C . LYS B 1 186 ? -23.406 -12.25 -0.734 1 98.44 186 LYS B C 1
ATOM 5298 O O . LYS B 1 186 ? -23.969 -13.352 -0.728 1 98.44 186 LYS B O 1
ATOM 5303 N N . LYS B 1 187 ? -23.547 -11.391 -1.683 1 98.31 187 LYS B N 1
ATOM 5304 C CA . LYS B 1 187 ? -24.406 -11.664 -2.824 1 98.31 187 LYS B CA 1
ATOM 5305 C C . LYS B 1 187 ? -23.844 -12.805 -3.676 1 98.31 187 LYS B C 1
ATOM 5307 O O . LYS B 1 187 ? -24.609 -13.625 -4.195 1 98.31 187 LYS B O 1
ATOM 5312 N N . GLN B 1 188 ? -22.562 -12.812 -3.834 1 98.38 188 GLN B N 1
ATOM 5313 C CA . GLN B 1 188 ? -21.922 -13.859 -4.617 1 98.38 188 GLN B CA 1
ATOM 5314 C C . GLN B 1 188 ? -22.078 -15.227 -3.951 1 98.38 188 GLN B C 1
ATOM 5316 O O . GLN B 1 188 ? -22.25 -16.234 -4.633 1 98.38 188 GLN B O 1
ATOM 5321 N N . VAL B 1 189 ? -21.938 -15.273 -2.631 1 98.5 189 VAL B N 1
ATOM 5322 C CA . VAL B 1 189 ? -22.109 -16.516 -1.882 1 98.5 189 VAL B CA 1
ATOM 5323 C C . VAL B 1 189 ? -23.531 -17.047 -2.092 1 98.5 189 VAL B C 1
ATOM 5325 O O . VAL B 1 189 ? -23.719 -18.25 -2.285 1 98.5 189 VAL B O 1
ATOM 5328 N N . GLU B 1 190 ? -24.516 -16.188 -2.086 1 97.19 190 GLU B N 1
ATOM 5329 C CA . GLU B 1 190 ? -25.891 -16.594 -2.334 1 97.19 190 GLU B CA 1
ATOM 5330 C C . GLU B 1 190 ? -26.062 -17.141 -3.75 1 97.19 190 GLU B C 1
ATOM 5332 O O . GLU B 1 190 ? -26.734 -18.141 -3.955 1 97.19 190 GLU B O 1
ATOM 5337 N N . ASP B 1 191 ? -25.422 -16.516 -4.637 1 96.56 191 ASP B N 1
ATOM 5338 C CA . ASP B 1 191 ? -25.531 -16.906 -6.039 1 96.56 191 ASP B CA 1
ATOM 5339 C C . ASP B 1 191 ? -24.922 -18.281 -6.281 1 96.56 191 ASP B C 1
ATOM 5341 O O . ASP B 1 191 ? -25.531 -19.125 -6.945 1 96.56 191 ASP B O 1
ATOM 5345 N N . VAL B 1 192 ? -23.75 -18.516 -5.777 1 97.31 192 VAL B N 1
ATOM 5346 C CA . VAL B 1 192 ? -23.031 -19.766 -6.055 1 97.31 192 VAL B CA 1
ATOM 5347 C C . VAL B 1 192 ? -23.75 -20.922 -5.367 1 97.31 192 VAL B C 1
ATOM 5349 O O . VAL B 1 192 ? -23.719 -22.062 -5.859 1 97.31 192 VAL B O 1
ATOM 5352 N N . ARG B 1 193 ? -24.375 -20.688 -4.293 1 96.38 193 ARG B N 1
ATOM 5353 C CA . ARG B 1 193 ? -25.125 -21.719 -3.584 1 96.38 193 ARG B CA 1
ATOM 5354 C C . ARG B 1 193 ? -26.172 -22.359 -4.484 1 96.38 193 ARG B C 1
ATOM 5356 O O . ARG B 1 193 ? -26.438 -23.5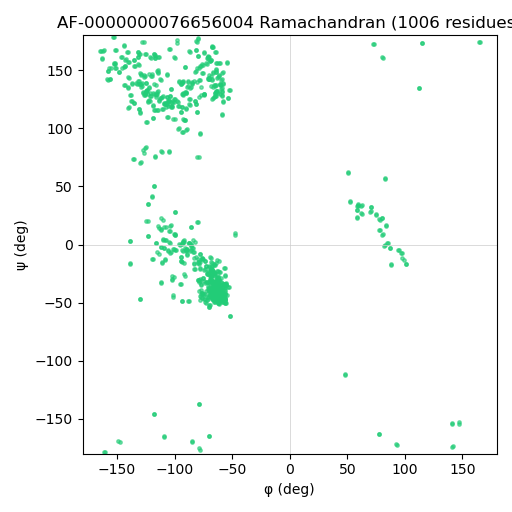62 -4.402 1 96.38 193 ARG B O 1
ATOM 5363 N N . ALA B 1 194 ? -26.734 -21.641 -5.352 1 95.69 194 ALA B N 1
ATOM 5364 C CA . ALA B 1 194 ? -27.781 -22.109 -6.258 1 95.69 194 ALA B CA 1
ATOM 5365 C C . ALA B 1 194 ? -27.188 -22.984 -7.359 1 95.69 194 ALA B C 1
ATOM 5367 O O . ALA B 1 194 ? -27.828 -23.938 -7.812 1 95.69 194 ALA B O 1
ATOM 5368 N N . TRP B 1 195 ? -26 -22.719 -7.73 1 96.56 195 TRP B N 1
ATOM 5369 C CA . TRP B 1 195 ? -25.406 -23.359 -8.898 1 96.56 195 TRP B CA 1
ATOM 5370 C C . TRP B 1 195 ? -24.453 -24.469 -8.477 1 96.56 195 TRP B C 1
ATOM 5372 O O . TRP B 1 195 ? -24.234 -25.422 -9.227 1 96.56 195 TRP B O 1
ATOM 5382 N N . MET B 1 196 ? -23.891 -24.344 -7.285 1 97.56 196 MET B N 1
ATOM 5383 C CA . MET B 1 196 ? -22.938 -25.312 -6.754 1 97.56 196 MET B CA 1
ATOM 5384 C C . MET B 1 196 ? -23.25 -25.625 -5.289 1 97.56 196 MET B C 1
ATOM 5386 O O . MET B 1 196 ? -22.438 -25.312 -4.406 1 97.56 196 MET B O 1
ATOM 5390 N N . PRO B 1 197 ? -24.266 -26.344 -5.051 1 96.06 197 PRO B N 1
ATOM 5391 C CA . PRO B 1 197 ? -24.719 -26.594 -3.682 1 96.06 197 PRO B CA 1
ATOM 5392 C C . PRO B 1 197 ? -23.719 -27.422 -2.875 1 96.06 197 PRO B C 1
ATOM 5394 O O . PRO B 1 197 ? -23.781 -27.438 -1.643 1 96.06 197 PRO B O 1
ATOM 5397 N N . GLU B 1 198 ? -22.781 -28.094 -3.508 1 96.06 198 GLU B N 1
ATOM 5398 C CA . GLU B 1 198 ? -21.766 -28.875 -2.822 1 96.06 198 GLU B CA 1
ATOM 5399 C C . GLU B 1 198 ? -20.734 -27.984 -2.141 1 96.06 198 GLU B C 1
ATOM 5401 O O . GLU B 1 198 ? -20 -28.438 -1.258 1 96.06 198 GLU B O 1
ATOM 5406 N N . GLU B 1 199 ? -20.688 -26.719 -2.582 1 96.81 199 GLU B N 1
ATOM 5407 C CA . GLU B 1 199 ? -19.75 -25.781 -1.983 1 96.81 199 GLU B CA 1
ATOM 5408 C C . GLU B 1 199 ? -20.359 -25.094 -0.759 1 96.81 199 GLU B C 1
ATOM 5410 O O . GLU B 1 199 ? -21.422 -24.453 -0.855 1 96.81 199 GLU B O 1
ATOM 5415 N N . LYS B 1 200 ? -19.75 -25.25 0.35 1 97.44 200 LYS B N 1
ATOM 5416 C CA . LYS B 1 200 ? -20.25 -24.672 1.597 1 97.44 200 LYS B CA 1
ATOM 5417 C C . LYS B 1 200 ? -19.469 -23.422 1.982 1 97.44 200 LYS B C 1
ATOM 5419 O O . LYS B 1 200 ? -18.234 -23.469 2.088 1 97.44 200 LYS B O 1
ATOM 5424 N N . HIS B 1 201 ? -20.172 -22.344 2.113 1 98.38 201 HIS B N 1
ATOM 5425 C CA . HIS B 1 201 ? -19.625 -21.062 2.586 1 98.38 201 HIS B CA 1
ATOM 5426 C C . HIS B 1 201 ? -20.328 -20.609 3.852 1 98.38 201 HIS B C 1
ATOM 5428 O O . HIS B 1 201 ? -21.531 -20.828 4.012 1 98.38 201 HIS B O 1
ATOM 5434 N N . ARG B 1 202 ? -19.625 -20 4.699 1 98.56 202 ARG B N 1
ATOM 5435 C CA . ARG B 1 202 ? -20.219 -19.312 5.84 1 98.56 202 ARG B CA 1
ATOM 5436 C C . ARG B 1 202 ? -19.859 -17.828 5.828 1 98.56 202 ARG B C 1
ATOM 5438 O O . ARG B 1 202 ? -18.688 -17.469 5.676 1 98.56 202 ARG B O 1
ATOM 5445 N N . VAL B 1 203 ? -20.875 -17 5.934 1 98.75 203 VAL B N 1
ATOM 5446 C CA . VAL B 1 203 ? -20.703 -15.555 6.012 1 98.75 203 VAL B CA 1
ATOM 5447 C C . VAL B 1 203 ? -20.656 -15.117 7.473 1 98.75 203 VAL B C 1
ATOM 5449 O O . VAL B 1 203 ? -21.5 -15.531 8.273 1 98.75 203 VAL B O 1
ATOM 5452 N N . TRP B 1 204 ? -19.625 -14.328 7.848 1 98.81 204 TRP B N 1
ATOM 5453 C CA . TRP B 1 204 ? -19.453 -13.789 9.188 1 98.81 204 TRP B CA 1
ATOM 5454 C C . TRP B 1 204 ? -19.562 -12.266 9.18 1 98.81 204 TRP B C 1
ATOM 5456 O O . TRP B 1 204 ? -18.734 -11.578 8.594 1 98.81 204 TRP B O 1
ATOM 5466 N N . GLU B 1 205 ? -20.578 -11.719 9.844 1 98.56 205 GLU B N 1
ATOM 5467 C CA . GLU B 1 205 ? -20.703 -10.273 9.969 1 98.56 205 GLU B CA 1
ATOM 5468 C C . GLU B 1 205 ? -19.594 -9.688 10.828 1 98.56 205 GLU B C 1
ATOM 5470 O O . GLU B 1 205 ? -18.844 -10.438 11.453 1 98.56 205 GLU B O 1
ATOM 5475 N N . SER B 1 206 ? -19.469 -8.398 10.867 1 97.56 206 SER B N 1
ATOM 5476 C CA . SER B 1 206 ? -18.312 -7.676 11.375 1 97.56 206 SER B CA 1
ATOM 5477 C C . SER B 1 206 ? -17.938 -8.141 12.781 1 97.56 206 SER B C 1
ATOM 5479 O O . SER B 1 206 ? -16.875 -8.727 12.984 1 97.56 206 SER B O 1
ATOM 5481 N N . GLU B 1 207 ? -18.797 -8.008 13.766 1 97.81 207 GLU B N 1
ATOM 5482 C CA . GLU B 1 207 ? -18.5 -8.344 15.156 1 97.81 207 GLU B CA 1
ATOM 5483 C C . GLU B 1 207 ? -18.234 -9.844 15.32 1 97.81 207 GLU B C 1
ATOM 5485 O O . GLU B 1 207 ? -17.328 -10.234 16.047 1 97.81 207 GLU B O 1
ATOM 5490 N N . GLU B 1 208 ? -19.016 -10.672 14.641 1 98.38 208 GLU B N 1
ATOM 5491 C CA . GLU B 1 208 ? -18.859 -12.125 14.695 1 98.38 208 GLU B CA 1
ATOM 5492 C C . GLU B 1 208 ? -17.5 -12.547 14.133 1 98.38 208 GLU B C 1
ATOM 5494 O O . GLU B 1 208 ? -16.812 -13.383 14.719 1 98.38 208 GLU B O 1
ATOM 5499 N N . ALA B 1 209 ? -17.141 -11.992 12.984 1 98.56 209 ALA B N 1
ATOM 5500 C CA . ALA B 1 209 ? -15.859 -12.312 12.367 1 98.56 209 ALA B CA 1
ATOM 5501 C C . ALA B 1 209 ? -14.703 -11.93 13.289 1 98.56 209 ALA B C 1
ATOM 5503 O O . ALA B 1 209 ? -13.758 -12.703 13.461 1 98.56 209 ALA B O 1
ATOM 5504 N N . ARG B 1 210 ? -14.773 -10.734 13.859 1 98.31 210 ARG B N 1
ATOM 5505 C CA . ARG B 1 210 ? -13.719 -10.227 14.734 1 98.31 210 ARG B CA 1
ATOM 5506 C C . ARG B 1 210 ? -13.547 -11.117 15.961 1 98.31 210 ARG B C 1
ATOM 5508 O O . ARG B 1 210 ? -12.43 -11.461 16.344 1 98.31 210 ARG B O 1
ATOM 5515 N N . LYS B 1 211 ? -14.641 -11.57 16.531 1 98.06 211 LYS B N 1
ATOM 5516 C CA . LYS B 1 211 ? -14.609 -12.43 17.703 1 98.06 211 LYS B CA 1
ATOM 5517 C C . LYS B 1 211 ? -14.109 -13.828 17.359 1 98.06 211 LYS B C 1
ATOM 5519 O O . LYS B 1 211 ? -13.25 -14.375 18.047 1 98.06 211 LYS B O 1
ATOM 5524 N N . GLU B 1 212 ? -14.602 -14.383 16.281 1 98.12 212 GLU B N 1
ATOM 5525 C CA . GLU B 1 212 ? -14.312 -15.758 15.906 1 98.12 212 GLU B CA 1
ATOM 5526 C C . GLU B 1 212 ? -12.844 -15.93 15.516 1 98.12 212 GLU B C 1
ATOM 5528 O O . GLU B 1 212 ? -12.227 -16.938 15.852 1 98.12 212 GLU B O 1
ATOM 5533 N N . PHE B 1 213 ? -12.297 -14.938 14.891 1 98.31 213 PHE B N 1
ATOM 5534 C CA . PHE B 1 213 ? -10.992 -15.148 14.281 1 98.31 213 PHE B CA 1
ATOM 5535 C C . PHE B 1 213 ? -9.938 -14.258 14.93 1 98.31 213 PHE B C 1
ATOM 5537 O O . PHE B 1 213 ? -8.773 -14.258 14.516 1 98.31 213 PHE B O 1
ATOM 5544 N N . GLY B 1 214 ? -10.32 -13.453 15.938 1 98 214 GLY B N 1
ATOM 5545 C CA . GLY B 1 214 ? -9.383 -12.594 16.641 1 98 214 GLY B CA 1
ATOM 5546 C C . GLY B 1 214 ? -8.969 -11.375 15.836 1 98 214 GLY B C 1
ATOM 5547 O O . GLY B 1 214 ? -7.867 -10.852 16.016 1 98 214 GLY B O 1
ATOM 5548 N N . LEU B 1 215 ? -9.797 -10.906 14.891 1 98.5 215 LEU B N 1
ATOM 5549 C CA . LEU B 1 215 ? -9.523 -9.766 14.023 1 98.5 215 LEU B CA 1
ATOM 5550 C C . LEU B 1 215 ? -9.953 -8.461 14.688 1 98.5 215 LEU B C 1
ATOM 5552 O O . LEU B 1 215 ? -10.625 -8.477 15.719 1 98.5 215 LEU B O 1
ATOM 5556 N N . ASN B 1 216 ? -9.508 -7.355 14.141 1 98 216 ASN B N 1
ATOM 5557 C CA . ASN B 1 216 ? -9.812 -6.09 14.797 1 98 216 ASN B CA 1
ATOM 5558 C C . ASN B 1 216 ? -10.828 -5.277 13.992 1 98 216 ASN B C 1
ATOM 5560 O O . ASN B 1 216 ? -11.5 -5.812 13.109 1 98 216 ASN B O 1
ATOM 5564 N N . GLU B 1 217 ? -11 -3.998 14.281 1 97.12 217 GLU B N 1
ATOM 5565 C CA . GLU B 1 217 ? -12.086 -3.152 13.805 1 97.12 217 GLU B CA 1
ATOM 5566 C C . GLU B 1 217 ? -11.891 -2.762 12.344 1 97.12 217 GLU B C 1
ATOM 5568 O O . GLU B 1 217 ? -12.82 -2.268 11.695 1 97.12 217 GLU B O 1
ATOM 5573 N N . LEU B 1 218 ? -10.742 -2.994 11.812 1 98.06 218 LEU B N 1
ATOM 5574 C CA . LEU B 1 218 ? -10.516 -2.723 10.391 1 98.06 218 LEU B CA 1
ATOM 5575 C C . LEU B 1 218 ? -11.328 -3.68 9.523 1 98.06 218 LEU B C 1
ATOM 5577 O O . LEU B 1 218 ? -11.539 -3.418 8.336 1 98.06 218 LEU B O 1
ATOM 5581 N N . VAL B 1 219 ? -11.719 -4.844 10.078 1 98.62 219 VAL B N 1
ATOM 5582 C CA . VAL B 1 219 ? -12.391 -5.906 9.336 1 98.62 219 VAL B CA 1
ATOM 5583 C C . VAL B 1 219 ? -13.906 -5.715 9.414 1 98.62 219 VAL B C 1
ATOM 5585 O O . VAL B 1 219 ? -14.461 -5.574 10.5 1 98.62 219 VAL B O 1
ATOM 5588 N N . VAL B 1 220 ? -14.555 -5.793 8.234 1 98.5 220 VAL B N 1
ATOM 5589 C CA . VAL B 1 220 ? -15.984 -5.484 8.188 1 98.5 220 VAL B CA 1
ATOM 5590 C C . VAL B 1 220 ? -16.781 -6.766 7.945 1 98.5 220 VAL B C 1
ATOM 5592 O O . VAL B 1 220 ? -18.016 -6.734 7.898 1 98.5 220 VAL B O 1
ATOM 5595 N N . GLY B 1 221 ? -16.125 -7.859 7.762 1 98.81 221 GLY B N 1
ATOM 5596 C CA . GLY B 1 221 ? -16.75 -9.156 7.566 1 98.81 221 GLY B CA 1
ATOM 5597 C C . GLY B 1 221 ? -15.797 -10.203 7.02 1 98.81 221 GLY B C 1
ATOM 5598 O O . GLY B 1 221 ? -14.641 -9.898 6.719 1 98.81 221 GLY B O 1
ATOM 5599 N N . ALA B 1 222 ? -16.266 -11.461 6.93 1 98.94 222 ALA B N 1
ATOM 5600 C CA . ALA B 1 222 ? -15.445 -12.555 6.43 1 98.94 222 ALA B CA 1
ATOM 5601 C C . ALA B 1 222 ? -16.297 -13.641 5.781 1 98.94 222 ALA B C 1
ATOM 5603 O O . ALA B 1 222 ? -17.516 -13.695 6 1 98.94 222 ALA B O 1
ATOM 5604 N N . VAL B 1 223 ? -15.758 -14.398 4.914 1 98.94 223 VAL B N 1
ATOM 5605 C CA . VAL B 1 223 ? -16.344 -15.602 4.328 1 98.94 223 VAL B CA 1
ATOM 5606 C C . VAL B 1 223 ? -15.375 -16.781 4.508 1 98.94 223 VAL B C 1
ATOM 5608 O O . VAL B 1 223 ? -14.18 -16.656 4.246 1 98.94 223 VAL B O 1
ATOM 5611 N N . THR B 1 224 ? -15.875 -17.906 5.02 1 98.81 224 THR B N 1
ATOM 5612 C CA . THR B 1 224 ? -15.039 -19.094 5.168 1 98.81 224 THR B CA 1
ATOM 5613 C C . THR B 1 224 ? -15.523 -20.219 4.254 1 98.81 224 THR B C 1
ATOM 5615 O O . THR B 1 224 ? -16.719 -20.297 3.934 1 98.81 224 THR B O 1
ATOM 5618 N N . TYR B 1 225 ? -14.641 -21 3.793 1 98.69 225 TYR B N 1
ATOM 5619 C CA . TYR B 1 225 ? -14.867 -22.219 3.014 1 98.69 225 TYR B CA 1
ATOM 5620 C C . TYR B 1 225 ? -13.633 -23.125 3.041 1 98.69 225 TYR B C 1
ATOM 5622 O O . TYR B 1 225 ? -12.656 -22.812 3.732 1 98.69 225 TYR B O 1
ATOM 5630 N N . THR B 1 226 ? -13.68 -24.234 2.365 1 98.38 226 THR B N 1
ATOM 5631 C CA . THR B 1 226 ? -12.602 -25.219 2.426 1 98.38 226 THR B CA 1
ATOM 5632 C C . THR B 1 226 ? -11.539 -24.922 1.375 1 98.38 226 THR B C 1
ATOM 5634 O O . THR B 1 226 ? -11.859 -24.547 0.248 1 98.38 226 THR B O 1
ATOM 5637 N N . ALA B 1 227 ? -10.289 -25.094 1.698 1 98.62 227 ALA B N 1
ATOM 5638 C CA . ALA B 1 227 ? -9.117 -24.984 0.835 1 98.62 227 ALA B CA 1
ATOM 5639 C C . ALA B 1 227 ? -8.008 -25.938 1.297 1 98.62 227 ALA B C 1
ATOM 5641 O O . ALA B 1 227 ? -8.273 -26.906 2.018 1 98.62 227 ALA B O 1
ATOM 5642 N N . GLY B 1 228 ? -6.859 -25.781 0.765 1 98.75 228 GLY B N 1
ATOM 5643 C CA . GLY B 1 228 ? -5.703 -26.547 1.185 1 98.75 228 GLY B CA 1
ATOM 5644 C C . GLY B 1 228 ? -4.422 -25.75 1.224 1 98.75 228 GLY B C 1
ATOM 5645 O O . GLY B 1 228 ? -4.391 -24.609 0.759 1 98.75 228 GLY B O 1
ATOM 5646 N N . ALA B 1 229 ? -3.414 -26.266 1.855 1 98.81 229 ALA B N 1
ATOM 5647 C CA . ALA B 1 229 ? -2.068 -25.703 1.901 1 98.81 229 ALA B CA 1
ATOM 5648 C C . ALA B 1 229 ? -1.01 -26.797 1.782 1 98.81 229 ALA B C 1
ATOM 5650 O O . ALA B 1 229 ? -1.292 -27.969 2.023 1 98.81 229 ALA B O 1
ATOM 5651 N N . LEU B 1 230 ? 0.159 -26.438 1.353 1 98.81 230 LEU B N 1
ATOM 5652 C CA . LEU B 1 230 ? 1.236 -27.391 1.155 1 98.81 230 LEU B CA 1
ATOM 5653 C C . LEU B 1 230 ? 2.582 -26.688 1.027 1 98.81 230 LEU B C 1
ATOM 5655 O O . LEU B 1 230 ? 2.637 -25.453 0.971 1 98.81 230 LEU B O 1
ATOM 5659 N N . TRP B 1 231 ? 3.668 -27.438 1.118 1 98.81 231 TRP B N 1
ATOM 5660 C CA . TRP B 1 231 ? 4.988 -27.062 0.632 1 98.81 231 TRP B CA 1
ATOM 5661 C C . TRP B 1 231 ? 5.184 -27.5 -0.816 1 98.81 231 TRP B C 1
ATOM 5663 O O . TRP B 1 231 ? 5.547 -28.641 -1.084 1 98.81 231 TRP B O 1
ATOM 5673 N N . PRO B 1 232 ? 4.996 -26.578 -1.788 1 98.75 232 PRO B N 1
ATOM 5674 C CA . PRO B 1 232 ? 4.891 -26.969 -3.193 1 98.75 232 PRO B CA 1
ATOM 5675 C C . PRO B 1 232 ? 6.164 -27.625 -3.719 1 98.75 232 PRO B C 1
ATOM 5677 O O . PRO B 1 232 ? 6.098 -28.672 -4.371 1 98.75 232 PRO B O 1
ATOM 5680 N N . TYR B 1 233 ? 7.305 -27.062 -3.449 1 98.75 233 TYR B N 1
ATOM 5681 C CA . TYR B 1 233 ? 8.586 -27.578 -3.912 1 98.75 233 TYR B CA 1
ATOM 5682 C C . TYR B 1 233 ? 8.805 -29 -3.414 1 98.75 233 TYR B C 1
ATOM 5684 O O . TYR B 1 233 ? 9.227 -29.875 -4.176 1 98.75 233 TYR B O 1
ATOM 5692 N N . ARG B 1 234 ? 8.508 -29.25 -2.213 1 98.88 234 ARG B N 1
ATOM 5693 C CA . ARG B 1 234 ? 8.758 -30.578 -1.634 1 98.88 234 ARG B CA 1
ATOM 5694 C C . ARG B 1 234 ? 7.801 -31.609 -2.213 1 98.88 234 ARG B C 1
ATOM 5696 O O . ARG B 1 234 ? 8.188 -32.75 -2.432 1 98.88 234 ARG B O 1
ATOM 5703 N N . LEU B 1 235 ? 6.574 -31.219 -2.453 1 98.81 235 LEU B N 1
ATOM 5704 C CA . LEU B 1 235 ? 5.652 -32.156 -3.088 1 98.81 235 LEU B CA 1
ATOM 5705 C C . LEU B 1 235 ? 6.145 -32.531 -4.477 1 98.81 235 LEU B C 1
ATOM 5707 O O . LEU B 1 235 ? 6.254 -33.719 -4.793 1 98.81 235 LEU B O 1
ATOM 5711 N N . VAL B 1 236 ? 6.504 -31.578 -5.285 1 98.81 236 VAL B N 1
ATOM 5712 C CA . VAL B 1 236 ? 6.82 -31.812 -6.688 1 98.81 236 VAL B CA 1
ATOM 5713 C C . VAL B 1 236 ? 8.148 -32.562 -6.797 1 98.81 236 VAL B C 1
ATOM 5715 O O . VAL B 1 236 ? 8.297 -33.469 -7.625 1 98.81 236 VAL B O 1
ATOM 5718 N N . THR B 1 237 ? 9.125 -32.219 -5.945 1 98.81 237 THR B N 1
ATOM 5719 C CA . THR B 1 237 ? 10.406 -32.938 -5.996 1 98.81 237 THR B CA 1
ATOM 5720 C C . THR B 1 237 ? 10.258 -34.375 -5.52 1 98.81 237 THR B C 1
ATOM 5722 O O . THR B 1 237 ? 10.953 -35.281 -5.996 1 98.81 237 THR B O 1
ATOM 5725 N N . SER B 1 238 ? 9.32 -34.594 -4.586 1 98.81 238 SER B N 1
ATOM 5726 C CA . SER B 1 238 ? 9.031 -35.938 -4.176 1 98.81 238 SER B CA 1
ATOM 5727 C C . SER B 1 238 ? 8.43 -36.75 -5.32 1 98.81 238 SER B C 1
ATOM 5729 O O . SER B 1 238 ? 8.742 -37.938 -5.484 1 98.81 238 SER B O 1
ATOM 5731 N N . VAL B 1 239 ? 7.586 -36.125 -6.098 1 98.69 239 VAL B N 1
ATOM 5732 C CA . VAL B 1 239 ? 7.008 -36.781 -7.266 1 98.69 239 VAL B CA 1
ATOM 5733 C C . VAL B 1 239 ? 8.109 -37.125 -8.266 1 98.69 239 VAL B C 1
ATOM 5735 O O . VAL B 1 239 ? 8.18 -38.25 -8.766 1 98.69 239 VAL B O 1
ATOM 5738 N N . TRP B 1 240 ? 9 -36.188 -8.547 1 98.81 240 TRP B N 1
ATOM 5739 C CA . TRP B 1 240 ? 10.102 -36.438 -9.469 1 98.81 240 TRP B CA 1
ATOM 5740 C C . TRP B 1 240 ? 10.992 -37.562 -8.969 1 98.81 240 TRP B C 1
ATOM 5742 O O . TRP B 1 240 ? 11.406 -38.438 -9.75 1 98.81 240 TRP B O 1
ATOM 5752 N N . ASN B 1 241 ? 11.305 -37.5 -7.684 1 98.69 241 ASN B N 1
ATOM 5753 C CA . ASN B 1 241 ? 12.141 -38.562 -7.102 1 98.69 241 ASN B CA 1
ATOM 5754 C C . ASN B 1 241 ? 11.523 -39.938 -7.309 1 98.69 241 ASN B C 1
ATOM 5756 O O . ASN B 1 241 ? 12.227 -40.875 -7.695 1 98.69 241 ASN B O 1
ATOM 5760 N N . ASP B 1 242 ? 10.258 -40.062 -7.023 1 98.12 242 ASP B N 1
ATOM 5761 C CA . ASP B 1 242 ? 9.531 -41.344 -7.195 1 98.12 242 ASP B CA 1
ATOM 5762 C C . ASP B 1 242 ? 9.57 -41.781 -8.656 1 98.12 242 ASP B C 1
ATOM 5764 O O . ASP B 1 242 ? 9.789 -42.969 -8.93 1 98.12 242 ASP B O 1
ATOM 5768 N N . LEU B 1 243 ? 9.352 -40.906 -9.594 1 97.94 243 LEU B N 1
ATOM 5769 C CA . LEU B 1 243 ? 9.336 -41.219 -11.016 1 97.94 243 LEU B CA 1
ATOM 5770 C C . LEU B 1 243 ? 10.695 -41.75 -11.477 1 97.94 243 LEU B C 1
ATOM 5772 O O . LEU B 1 243 ? 10.781 -42.719 -12.234 1 97.94 243 LEU B O 1
ATOM 5776 N N . LEU B 1 244 ? 11.734 -41.062 -11.031 1 97.94 244 LEU B N 1
ATOM 5777 C CA . LEU B 1 244 ? 13.086 -41.469 -11.406 1 97.94 244 LEU B CA 1
ATOM 5778 C C . LEU B 1 244 ? 13.398 -42.875 -10.906 1 97.94 244 LEU B C 1
ATOM 5780 O O . LEU B 1 244 ? 14.125 -43.625 -11.562 1 97.94 244 LEU B O 1
ATOM 5784 N N . GLU B 1 245 ? 12.875 -43.188 -9.773 1 97.31 245 GLU B N 1
ATOM 5785 C CA . GLU B 1 245 ? 13.094 -44.531 -9.195 1 97.31 245 GLU B CA 1
ATOM 5786 C C . GLU B 1 245 ? 12.32 -45.594 -9.961 1 97.31 245 GLU B C 1
ATOM 5788 O O . GLU B 1 245 ? 12.797 -46.719 -10.102 1 97.31 245 GLU B O 1
ATOM 5793 N N . ARG B 1 246 ? 11.195 -45.25 -10.484 1 96.25 246 ARG B N 1
ATOM 5794 C CA . ARG B 1 246 ? 10.281 -46.25 -11.055 1 96.25 246 ARG B CA 1
ATOM 5795 C C . ARG B 1 246 ? 10.539 -46.438 -12.547 1 96.25 246 ARG B C 1
ATOM 5797 O O . ARG B 1 246 ? 10.25 -47.5 -13.102 1 96.25 246 ARG B O 1
ATOM 5804 N N . PHE B 1 247 ? 11.07 -45.438 -13.188 1 97.12 247 PHE B N 1
ATOM 5805 C CA . PHE B 1 247 ? 11.117 -45.469 -14.641 1 97.12 247 PHE B CA 1
ATOM 5806 C C . PHE B 1 247 ? 12.523 -45.156 -15.148 1 97.12 247 PHE B C 1
ATOM 5808 O O . PHE B 1 247 ? 12.938 -44 -15.164 1 97.12 247 PHE B O 1
ATOM 5815 N N . SER B 1 248 ? 13.195 -46.062 -15.758 1 95.56 248 SER B N 1
ATOM 5816 C CA . SER B 1 248 ? 14.594 -45.938 -16.156 1 95.56 248 SER B CA 1
ATOM 5817 C C . SER B 1 248 ? 14.719 -45.125 -17.438 1 95.56 248 SER B C 1
ATOM 5819 O O . SER B 1 248 ? 15.805 -44.625 -17.75 1 95.56 248 SER B O 1
ATOM 5821 N N . GLY B 1 249 ? 13.656 -44.938 -18.125 1 95.94 249 GLY B N 1
ATOM 5822 C CA . GLY B 1 249 ? 13.68 -44.156 -19.359 1 95.94 249 GLY B CA 1
ATOM 5823 C C . GLY B 1 249 ? 13.562 -42.656 -19.125 1 95.94 249 GLY B C 1
ATOM 5824 O O . GLY B 1 249 ? 13.664 -41.875 -20.078 1 95.94 249 GLY B O 1
ATOM 5825 N N . LEU B 1 250 ? 13.398 -42.281 -17.891 1 97.56 250 LEU B N 1
ATOM 5826 C CA . LEU B 1 250 ? 13.25 -40.875 -17.547 1 97.56 250 LEU B CA 1
ATOM 5827 C C . LEU B 1 250 ? 14.602 -40.25 -17.203 1 97.56 250 LEU B C 1
ATOM 5829 O O . LEU B 1 250 ? 15.375 -40.844 -16.438 1 97.56 250 LEU B O 1
ATOM 5833 N N . SER B 1 251 ? 14.891 -39.156 -17.797 1 97.88 251 SER B N 1
ATOM 5834 C CA . SER B 1 251 ? 16.062 -38.344 -17.453 1 97.88 251 SER B CA 1
ATOM 5835 C C . SER B 1 251 ? 15.664 -36.906 -17.203 1 97.88 251 SER B C 1
ATOM 5837 O O . SER B 1 251 ? 14.828 -36.344 -17.922 1 97.88 251 SER B O 1
ATOM 5839 N N . ILE B 1 252 ? 16.219 -36.312 -16.141 1 98.81 252 ILE B N 1
ATOM 5840 C CA . ILE B 1 252 ? 15.992 -34.906 -15.82 1 98.81 252 ILE B CA 1
ATOM 5841 C C . ILE B 1 252 ? 17.312 -34.125 -15.922 1 98.81 252 ILE B C 1
ATOM 5843 O O . ILE B 1 252 ? 18.328 -34.562 -15.352 1 98.81 252 ILE B O 1
ATOM 5847 N N . ASN B 1 253 ? 17.312 -33.094 -16.656 1 98.81 253 ASN B N 1
ATOM 5848 C CA . ASN B 1 253 ? 18.5 -32.281 -16.875 1 98.81 253 ASN B CA 1
ATOM 5849 C C . ASN B 1 253 ? 18.266 -30.812 -16.5 1 98.81 253 ASN B C 1
ATOM 5851 O O . ASN B 1 253 ? 17.625 -30.078 -17.266 1 98.81 253 ASN B O 1
ATOM 5855 N N . THR B 1 254 ? 18.797 -30.375 -15.383 1 98.62 254 THR B N 1
ATOM 5856 C CA . THR B 1 254 ? 18.734 -28.984 -14.93 1 98.62 254 THR B CA 1
ATOM 5857 C C . THR B 1 254 ? 19.812 -28.141 -15.609 1 98.62 254 THR B C 1
ATOM 5859 O O . THR B 1 254 ? 20.656 -28.688 -16.328 1 98.62 254 THR B O 1
ATOM 5862 N N . HIS B 1 255 ? 19.672 -26.766 -15.461 1 98.06 255 HIS B N 1
ATOM 5863 C CA . HIS B 1 255 ? 20.609 -25.844 -16.094 1 98.06 255 HIS B CA 1
ATOM 5864 C C . HIS B 1 255 ? 20.734 -26.141 -17.594 1 98.06 255 HIS B C 1
ATOM 5866 O O . HIS B 1 255 ? 21.859 -26.156 -18.125 1 98.06 255 HIS B O 1
ATOM 5872 N N . THR B 1 256 ? 19.688 -26.5 -18.172 1 98.44 256 THR B N 1
ATOM 5873 C CA . THR B 1 256 ? 19.609 -26.859 -19.578 1 98.44 256 THR B CA 1
ATOM 5874 C C . THR B 1 256 ? 18.469 -26.109 -20.266 1 98.44 256 THR B C 1
ATOM 5876 O O . THR B 1 256 ? 17.453 -26.719 -20.656 1 98.44 256 THR B O 1
ATOM 5879 N N . PRO B 1 257 ? 18.656 -24.812 -20.438 1 98.5 257 PRO B N 1
ATOM 5880 C CA . PRO B 1 257 ? 17.609 -24.062 -21.125 1 98.5 257 PRO B CA 1
ATOM 5881 C C . PRO B 1 257 ? 17.453 -24.484 -22.594 1 98.5 257 PRO B C 1
ATOM 5883 O O . PRO B 1 257 ? 18.438 -24.578 -23.312 1 98.5 257 PRO B O 1
ATOM 5886 N N . VAL B 1 258 ? 16.25 -24.812 -22.984 1 98.88 258 VAL B N 1
ATOM 5887 C CA . VAL B 1 258 ? 15.969 -25.047 -24.391 1 98.88 258 VAL B CA 1
ATOM 5888 C C . VAL B 1 258 ? 15.93 -23.719 -25.156 1 98.88 258 VAL B C 1
ATOM 5890 O O . VAL B 1 258 ? 15.188 -22.812 -24.781 1 98.88 258 VAL B O 1
ATOM 5893 N N . GLU B 1 259 ? 16.672 -23.656 -26.219 1 98.56 259 GLU B N 1
ATOM 5894 C CA . GLU B 1 259 ? 16.828 -22.391 -26.922 1 98.56 259 GLU B CA 1
ATOM 5895 C C . GLU B 1 259 ? 15.953 -22.344 -28.188 1 98.56 259 GLU B C 1
ATOM 5897 O O . GLU B 1 259 ? 15.531 -21.281 -28.609 1 98.56 259 GLU B O 1
ATOM 5902 N N . LYS B 1 260 ? 15.781 -23.531 -28.688 1 98.06 260 LYS B N 1
ATOM 5903 C CA . LYS B 1 260 ? 15.062 -23.594 -29.969 1 98.06 260 LYS B CA 1
ATOM 5904 C C . LYS B 1 260 ? 14.414 -24.969 -30.156 1 98.06 260 LYS B C 1
ATOM 5906 O O . LYS B 1 260 ? 14.977 -25.984 -29.766 1 98.06 260 LYS B O 1
ATOM 5911 N N . VAL B 1 261 ? 13.234 -25.016 -30.734 1 98.25 261 VAL B N 1
ATOM 5912 C CA . VAL B 1 261 ? 12.539 -26.219 -31.188 1 98.25 261 VAL B CA 1
ATOM 5913 C C . VAL B 1 261 ? 12.211 -26.109 -32.656 1 98.25 261 VAL B C 1
ATOM 5915 O O . VAL B 1 261 ? 11.602 -25.125 -33.094 1 98.25 261 VAL B O 1
ATOM 5918 N N . SER B 1 262 ? 12.672 -27.047 -33.406 1 97 262 SER B N 1
ATOM 5919 C CA . SER B 1 262 ? 12.406 -27.031 -34.844 1 97 262 SER B CA 1
ATOM 5920 C C . SER B 1 262 ? 11.773 -28.344 -35.312 1 97 262 SER B C 1
ATOM 5922 O O . SER B 1 262 ? 12.062 -29.406 -34.75 1 97 262 SER B O 1
ATOM 5924 N N . HIS B 1 263 ? 10.914 -28.219 -36.25 1 97.12 263 HIS B N 1
ATOM 5925 C CA . HIS B 1 263 ? 10.266 -29.375 -36.844 1 97.12 263 HIS B CA 1
ATOM 5926 C C . HIS B 1 263 ? 11.07 -29.922 -38.031 1 97.12 263 HIS B C 1
ATOM 5928 O O . HIS B 1 263 ? 11.531 -29.156 -38.875 1 97.12 263 HIS B O 1
ATOM 5934 N N . ASN B 1 264 ? 11.203 -31.203 -38.062 1 96.69 264 ASN B N 1
ATOM 5935 C CA . ASN B 1 264 ? 11.945 -31.859 -39.125 1 96.69 264 ASN B CA 1
ATOM 5936 C C . ASN B 1 264 ? 11.016 -32.438 -40.219 1 96.69 264 ASN B C 1
ATOM 5938 O O . ASN B 1 264 ? 9.852 -32.719 -39.938 1 96.69 264 ASN B O 1
ATOM 5942 N N . PRO B 1 265 ? 11.539 -32.688 -41.344 1 95.06 265 PRO B N 1
ATOM 5943 C CA . PRO B 1 265 ? 10.727 -33.219 -42.438 1 95.06 265 PRO B CA 1
ATOM 5944 C C . PRO B 1 265 ? 10.141 -34.594 -42.125 1 95.06 265 PRO B C 1
ATOM 5946 O O . PRO B 1 265 ? 9.062 -34.938 -42.625 1 95.06 265 PRO B O 1
ATOM 5949 N N . ASP B 1 266 ? 10.836 -35.344 -41.312 1 95.19 266 ASP B N 1
ATOM 5950 C CA . ASP B 1 266 ? 10.375 -36.688 -41 1 95.19 266 ASP B CA 1
ATOM 5951 C C . ASP B 1 266 ? 9.32 -36.688 -39.906 1 95.19 266 ASP B C 1
ATOM 5953 O O . ASP B 1 266 ? 8.891 -37.75 -39.438 1 95.19 266 ASP B O 1
ATOM 5957 N N . GLY B 1 267 ? 8.984 -35.562 -39.469 1 94.88 267 GLY B N 1
ATOM 5958 C CA . GLY B 1 267 ? 7.926 -35.438 -38.469 1 94.88 267 GLY B CA 1
ATOM 5959 C C . GLY B 1 267 ? 8.445 -35.281 -37.062 1 94.88 267 GLY B C 1
ATOM 5960 O O . GLY B 1 267 ? 7.707 -34.844 -36.156 1 94.88 267 GLY B O 1
ATOM 5961 N N . SER B 1 268 ? 9.703 -35.531 -36.875 1 96.94 268 SER B N 1
ATOM 5962 C CA . SER B 1 268 ? 10.32 -35.375 -35.562 1 96.94 268 SER B CA 1
ATOM 5963 C C . SER B 1 268 ? 10.664 -33.906 -35.281 1 96.94 268 SER B C 1
ATOM 5965 O O . SER B 1 268 ? 10.414 -33.031 -36.094 1 96.94 268 SER B O 1
ATOM 5967 N N . TYR B 1 269 ? 11.117 -33.719 -34.062 1 98.25 269 TYR B N 1
ATOM 5968 C CA . TYR B 1 269 ? 11.539 -32.375 -33.625 1 98.25 269 TYR B CA 1
ATOM 5969 C C . TYR B 1 269 ? 13 -32.375 -33.219 1 98.25 269 TYR B C 1
ATOM 5971 O O . TYR B 1 269 ? 13.5 -33.375 -32.688 1 98.25 269 TYR B O 1
ATOM 5979 N N . THR B 1 270 ? 13.648 -31.25 -33.469 1 98.56 270 THR B N 1
ATOM 5980 C CA . THR B 1 270 ? 14.984 -31 -32.938 1 98.56 270 THR B CA 1
ATOM 5981 C C . THR B 1 270 ? 14.938 -29.969 -31.828 1 98.56 270 THR B C 1
ATOM 5983 O O . THR B 1 270 ? 14.469 -28.844 -32.031 1 98.56 270 THR B O 1
ATOM 5986 N N . VAL B 1 271 ? 15.336 -30.359 -30.656 1 98.81 271 VAL B N 1
ATOM 5987 C CA . VAL B 1 271 ? 15.422 -29.484 -29.484 1 98.81 271 VAL B CA 1
ATOM 5988 C C . VAL B 1 271 ? 16.875 -29.078 -29.234 1 98.81 271 VAL B C 1
ATOM 5990 O O . VAL B 1 271 ? 17.734 -29.938 -28.984 1 98.81 271 VAL B O 1
ATOM 5993 N N . THR B 1 272 ? 17.156 -27.781 -29.297 1 98.75 272 THR B N 1
ATOM 5994 C CA . THR B 1 272 ? 18.516 -27.266 -29.172 1 98.75 272 THR B CA 1
ATOM 5995 C C . THR B 1 272 ? 18.734 -26.656 -27.797 1 98.75 272 THR B C 1
ATOM 5997 O O . THR B 1 272 ? 17.938 -25.828 -27.344 1 98.75 272 THR B O 1
ATOM 6000 N N . THR B 1 273 ? 19.781 -27.078 -27.094 1 98.44 273 THR B N 1
ATOM 6001 C CA . THR B 1 273 ? 20.219 -26.531 -25.828 1 98.44 273 THR B CA 1
ATOM 6002 C C . THR B 1 273 ? 21.703 -26.219 -25.844 1 98.44 273 THR B C 1
ATOM 6004 O O . THR B 1 273 ? 22.422 -26.672 -26.734 1 98.44 273 THR B O 1
ATOM 6007 N N . PRO B 1 274 ? 22.172 -25.422 -24.891 1 97.56 274 PRO B N 1
ATOM 6008 C CA . PRO B 1 274 ? 23.625 -25.203 -24.797 1 97.56 274 PRO B CA 1
ATOM 6009 C C . PRO B 1 274 ? 24.406 -26.484 -24.516 1 97.56 274 PRO B C 1
ATOM 6011 O O . PRO B 1 274 ? 25.609 -26.531 -24.734 1 97.56 274 PRO B O 1
ATOM 6014 N N . ARG B 1 275 ? 23.734 -27.531 -24.109 1 97.94 275 ARG B N 1
ATOM 6015 C CA . ARG B 1 275 ? 24.406 -28.766 -23.719 1 97.94 275 ARG B CA 1
ATOM 6016 C C . ARG B 1 275 ? 24.344 -29.797 -24.828 1 97.94 275 ARG B C 1
ATOM 6018 O O . ARG B 1 275 ? 24.906 -30.891 -24.703 1 97.94 275 ARG B O 1
ATOM 6025 N N . GLY B 1 276 ? 23.609 -29.438 -25.953 1 97.88 276 GLY B N 1
ATOM 6026 C CA . GLY B 1 276 ? 23.484 -30.359 -27.062 1 97.88 276 GLY B CA 1
ATOM 6027 C C . GLY B 1 276 ? 22.109 -30.359 -27.703 1 97.88 276 GLY B C 1
ATOM 6028 O O . GLY B 1 276 ? 21.266 -29.547 -27.359 1 97.88 276 GLY B O 1
ATOM 6029 N N . ILE B 1 277 ? 21.969 -31.297 -28.625 1 98.38 277 ILE B N 1
ATOM 6030 C CA . ILE B 1 277 ? 20.75 -31.375 -29.422 1 98.38 277 ILE B CA 1
ATOM 6031 C C . ILE B 1 277 ? 20.047 -32.719 -29.156 1 98.38 277 ILE B C 1
ATOM 6033 O O . ILE B 1 277 ? 20.703 -33.75 -29.031 1 98.38 277 ILE B O 1
ATOM 6037 N N . ILE B 1 278 ? 18.75 -32.656 -29.031 1 98.75 278 ILE B N 1
ATOM 6038 C CA . ILE B 1 278 ? 17.938 -33.844 -28.828 1 98.75 278 ILE B CA 1
ATOM 6039 C C . ILE B 1 278 ? 16.906 -33.969 -29.953 1 98.75 278 ILE B C 1
ATOM 6041 O O . ILE B 1 278 ? 16.156 -33 -30.203 1 98.75 278 ILE B O 1
ATOM 6045 N N . LYS B 1 279 ? 16.875 -35 -30.625 1 98.62 279 LYS B N 1
ATOM 6046 C CA . LYS B 1 279 ? 15.766 -35.312 -31.531 1 98.62 279 LYS B CA 1
ATOM 6047 C C . LYS B 1 279 ? 14.633 -36.031 -30.781 1 98.62 279 LYS B C 1
ATOM 6049 O O . LYS B 1 279 ? 14.875 -36.906 -29.953 1 98.62 279 LYS B O 1
ATOM 6054 N N . ALA B 1 280 ? 13.414 -35.625 -31 1 98.38 280 ALA B N 1
ATOM 6055 C CA . ALA B 1 280 ? 12.289 -36.156 -30.25 1 98.38 280 ALA B CA 1
ATOM 6056 C C . ALA B 1 280 ? 11.047 -36.281 -31.141 1 98.38 280 ALA B C 1
ATOM 6058 O O . ALA B 1 280 ? 10.898 -35.531 -32.094 1 98.38 280 ALA B O 1
ATOM 6059 N N . LYS B 1 281 ? 10.18 -37.188 -30.812 1 97.44 281 LYS B N 1
ATOM 6060 C CA . LYS B 1 281 ? 8.891 -37.312 -31.5 1 97.44 281 LYS B CA 1
ATOM 6061 C C . LYS B 1 281 ? 7.91 -36.25 -31 1 97.44 281 LYS B C 1
ATOM 6063 O O . LYS B 1 281 ? 7.121 -35.719 -31.781 1 97.44 281 LYS B O 1
ATOM 6068 N N . HIS B 1 282 ? 7.902 -36 -29.75 1 97.94 282 HIS B N 1
ATOM 6069 C CA . HIS B 1 282 ? 7.027 -35 -29.125 1 97.94 282 HIS B CA 1
ATOM 6070 C C . HIS B 1 282 ? 7.828 -34 -28.281 1 97.94 282 HIS B C 1
ATOM 6072 O O . HIS B 1 282 ? 8.852 -34.375 -27.703 1 97.94 282 HIS B O 1
ATOM 6078 N N . VAL B 1 283 ? 7.391 -32.75 -28.25 1 98.81 283 VAL B N 1
ATOM 6079 C CA . VAL B 1 283 ? 7.914 -31.703 -27.391 1 98.81 283 VAL B CA 1
ATOM 6080 C C . VAL B 1 283 ? 6.773 -31.078 -26.594 1 98.81 283 VAL B C 1
ATOM 6082 O O . VAL B 1 283 ? 5.746 -30.703 -27.156 1 98.81 283 VAL B O 1
ATOM 6085 N N . ILE B 1 284 ? 6.922 -30.984 -25.281 1 98.88 284 ILE B N 1
ATOM 6086 C CA . ILE B 1 284 ? 5.879 -30.453 -24.422 1 98.88 284 ILE B CA 1
ATOM 6087 C C . ILE B 1 284 ? 6.395 -29.203 -23.703 1 98.88 284 ILE B C 1
ATOM 6089 O O . ILE B 1 284 ? 7.344 -29.266 -22.922 1 98.88 284 ILE B O 1
ATOM 6093 N N . HIS B 1 285 ? 5.723 -28.078 -23.938 1 98.81 285 HIS B N 1
ATOM 6094 C CA . HIS B 1 285 ? 6.059 -26.812 -23.312 1 98.81 285 HIS B CA 1
ATOM 6095 C C . HIS B 1 285 ? 5.285 -26.625 -22 1 98.81 285 HIS B C 1
ATOM 6097 O O . HIS B 1 285 ? 4.086 -26.344 -22.031 1 98.81 285 HIS B O 1
ATOM 6103 N N . THR B 1 286 ? 5.941 -26.734 -20.891 1 98.81 286 THR B N 1
ATOM 6104 C CA . THR B 1 286 ? 5.383 -26.453 -19.578 1 98.81 286 THR B CA 1
ATOM 6105 C C . THR B 1 286 ? 6.133 -25.312 -18.906 1 98.81 286 THR B C 1
ATOM 6107 O O . THR B 1 286 ? 6.496 -25.391 -17.734 1 98.81 286 THR B O 1
ATOM 6110 N N . THR B 1 287 ? 6.285 -24.172 -19.672 1 98.44 287 THR B N 1
ATOM 6111 C CA . THR B 1 287 ? 7.168 -23.078 -19.281 1 98.44 287 THR B CA 1
ATOM 6112 C C . THR B 1 287 ? 6.359 -21.906 -18.75 1 98.44 287 THR B C 1
ATOM 6114 O O . THR B 1 287 ? 6.922 -20.859 -18.422 1 98.44 287 THR B O 1
ATOM 6117 N N . ASN B 1 288 ? 5.059 -22.047 -18.688 1 98.31 288 ASN B N 1
ATOM 6118 C CA . ASN B 1 288 ? 4.148 -21.062 -18.109 1 98.31 288 ASN B CA 1
ATOM 6119 C C . ASN B 1 288 ? 4.434 -19.656 -18.625 1 98.31 288 ASN B C 1
ATOM 6121 O O . ASN B 1 288 ? 4.387 -19.406 -19.828 1 98.31 288 ASN B O 1
ATOM 6125 N N . ALA B 1 289 ? 4.91 -18.766 -17.828 1 98.06 289 ALA B N 1
ATOM 6126 C CA . ALA B 1 289 ? 5.062 -17.344 -18.156 1 98.06 289 ALA B CA 1
ATOM 6127 C C . ALA B 1 289 ? 6.043 -17.172 -19.312 1 98.06 289 ALA B C 1
ATOM 6129 O O . ALA B 1 289 ? 5.996 -16.172 -20.031 1 98.06 289 ALA B O 1
ATOM 6130 N N . HIS B 1 290 ? 6.926 -18.109 -19.547 1 98.31 290 HIS B N 1
ATOM 6131 C CA . HIS B 1 290 ? 7.977 -17.969 -20.547 1 98.31 290 HIS B CA 1
ATOM 6132 C C . HIS B 1 290 ? 7.613 -18.688 -21.844 1 98.31 290 HIS B C 1
ATOM 6134 O O . HIS B 1 290 ? 8.461 -18.859 -22.719 1 98.31 290 HIS B O 1
ATOM 6140 N N . ALA B 1 291 ? 6.406 -19.156 -21.953 1 98.12 291 ALA B N 1
ATOM 6141 C CA . ALA B 1 291 ? 5.969 -19.938 -23.094 1 98.12 291 ALA B CA 1
ATOM 6142 C C . ALA B 1 291 ? 6.258 -19.203 -24.406 1 98.12 291 ALA B C 1
ATOM 6144 O O . ALA B 1 291 ? 6.652 -19.828 -25.391 1 98.12 291 ALA B O 1
ATOM 6145 N N . GLY B 1 292 ? 6.109 -17.891 -24.375 1 97.56 292 GLY B N 1
ATOM 6146 C CA . GLY B 1 292 ? 6.258 -17.078 -25.578 1 97.56 292 GLY B CA 1
ATOM 6147 C C . GLY B 1 292 ? 7.68 -17.047 -26.109 1 97.56 292 GLY B C 1
ATOM 6148 O O . GLY B 1 292 ? 7.918 -16.641 -27.25 1 97.56 292 GLY B O 1
ATOM 6149 N N . GLN B 1 293 ? 8.625 -17.453 -25.281 1 98 293 GLN B N 1
ATOM 6150 C CA . GLN B 1 293 ? 10.008 -17.469 -25.734 1 98 293 GLN B CA 1
ATOM 6151 C C . GLN B 1 293 ? 10.203 -18.5 -26.844 1 98 293 GLN B C 1
ATOM 6153 O O . GLN B 1 293 ? 10.953 -18.25 -27.797 1 98 293 GLN B O 1
ATOM 6158 N N . LEU B 1 294 ? 9.516 -19.672 -26.719 1 97.88 294 LEU B N 1
ATOM 6159 C CA . LEU B 1 294 ? 9.703 -20.766 -27.672 1 97.88 294 LEU B CA 1
ATOM 6160 C C . LEU B 1 294 ? 8.484 -20.922 -28.578 1 97.88 294 LEU B C 1
ATOM 6162 O O . LEU B 1 294 ? 8.539 -21.609 -29.594 1 97.88 294 LEU B O 1
ATOM 6166 N N . LEU B 1 295 ? 7.375 -20.25 -28.203 1 97.25 295 LEU B N 1
ATOM 6167 C CA . LEU B 1 295 ? 6.133 -20.281 -28.969 1 97.25 295 LEU B CA 1
ATOM 6168 C C . LEU B 1 295 ? 5.668 -18.875 -29.312 1 97.25 295 LEU B C 1
ATOM 6170 O O . LEU B 1 295 ? 4.742 -18.359 -28.688 1 97.25 295 LEU B O 1
ATOM 6174 N N . PRO B 1 296 ? 6.168 -18.297 -30.328 1 95.94 296 PRO B N 1
ATOM 6175 C CA . PRO B 1 296 ? 5.879 -16.906 -30.688 1 95.94 296 PRO B CA 1
ATOM 6176 C C . PRO B 1 296 ? 4.383 -16.641 -30.828 1 95.94 296 PRO B C 1
ATOM 6178 O O . PRO B 1 296 ? 3.91 -15.562 -30.438 1 95.94 296 PRO B O 1
ATOM 6181 N N . PRO B 1 297 ? 3.562 -17.547 -31.266 1 95.69 297 PRO B N 1
ATOM 6182 C CA . PRO B 1 297 ? 2.146 -17.234 -31.469 1 95.69 297 PRO B CA 1
ATOM 6183 C C . PRO B 1 297 ? 1.431 -16.906 -30.156 1 95.69 297 PRO B C 1
ATOM 6185 O O . PRO B 1 297 ? 0.339 -16.328 -30.172 1 95.69 297 PRO B O 1
ATOM 6188 N N . VAL B 1 298 ? 2 -17.266 -28.984 1 97.31 298 VAL B N 1
ATOM 6189 C CA . VAL B 1 298 ? 1.283 -17.016 -27.734 1 97.31 298 VAL B CA 1
ATOM 6190 C C . VAL B 1 298 ? 1.753 -15.703 -27.125 1 97.31 298 VAL B C 1
ATOM 6192 O O . VAL B 1 298 ? 1.292 -15.32 -26.047 1 97.31 298 VAL B O 1
ATOM 6195 N N . ARG B 1 299 ? 2.725 -14.984 -27.797 1 96.12 299 ARG B N 1
ATOM 6196 C CA . ARG B 1 299 ? 3.123 -13.672 -27.312 1 96.12 299 ARG B CA 1
ATOM 6197 C C . ARG B 1 299 ? 1.933 -12.719 -27.266 1 96.12 299 ARG B C 1
ATOM 6199 O O . ARG B 1 299 ? 1.134 -12.672 -28.203 1 96.12 299 ARG B O 1
ATOM 6206 N N . GLY B 1 300 ? 1.808 -12.055 -26.125 1 95.62 300 GLY B N 1
ATOM 6207 C CA . GLY B 1 300 ? 0.667 -11.18 -25.906 1 95.62 300 GLY B CA 1
ATOM 6208 C C . GLY B 1 300 ? -0.535 -11.891 -25.328 1 95.62 300 GLY B C 1
ATOM 6209 O O . GLY B 1 300 ? -1.458 -11.258 -24.812 1 95.62 300 GLY B O 1
ATOM 6210 N N . CYS B 1 301 ? -0.539 -13.219 -25.406 1 96.44 301 CYS B N 1
ATOM 6211 C CA . CYS B 1 301 ? -1.632 -14.031 -24.875 1 96.44 301 CYS B CA 1
ATOM 6212 C C . CYS B 1 301 ? -1.253 -14.648 -23.531 1 96.44 301 CYS B C 1
ATOM 6214 O O . CYS B 1 301 ? -2.07 -14.695 -22.609 1 96.44 301 CYS B O 1
ATOM 6216 N N . VAL B 1 302 ? -0.085 -15.172 -23.438 1 97.81 302 VAL B N 1
ATOM 6217 C CA . VAL B 1 302 ? 0.534 -15.586 -22.188 1 97.81 302 VAL B CA 1
ATOM 6218 C C . VAL B 1 302 ? 1.616 -14.586 -21.797 1 97.81 302 VAL B C 1
ATOM 6220 O O . VAL B 1 302 ? 2.691 -14.547 -22.391 1 97.81 302 VAL B O 1
ATOM 6223 N N . VAL B 1 303 ? 1.334 -13.82 -20.734 1 97.75 303 VAL B N 1
ATOM 6224 C CA . VAL B 1 303 ? 2.18 -12.68 -20.406 1 97.75 303 VAL B CA 1
ATOM 6225 C C . VAL B 1 303 ? 2.715 -12.836 -18.984 1 97.75 303 VAL B C 1
ATOM 6227 O O . VAL B 1 303 ? 1.983 -13.25 -18.078 1 97.75 303 VAL B O 1
ATOM 6230 N N . GLY B 1 304 ? 3.992 -12.562 -18.875 1 97.94 304 GLY B N 1
ATOM 6231 C CA . GLY B 1 304 ? 4.57 -12.578 -17.547 1 97.94 304 GLY B CA 1
ATOM 6232 C C . GLY B 1 304 ? 4.117 -11.414 -16.688 1 97.94 304 GLY B C 1
ATOM 6233 O O . GLY B 1 304 ? 3.904 -10.305 -17.188 1 97.94 304 GLY B O 1
ATOM 6234 N N . ALA B 1 305 ? 3.91 -11.664 -15.422 1 97.69 305 ALA B N 1
ATOM 6235 C CA . ALA B 1 305 ? 3.713 -10.656 -14.383 1 97.69 305 ALA B CA 1
ATOM 6236 C C . ALA B 1 305 ? 4.496 -11.008 -13.125 1 97.69 305 ALA B C 1
ATOM 6238 O O . ALA B 1 305 ? 4.539 -12.172 -12.719 1 97.69 305 ALA B O 1
ATOM 6239 N N . ILE B 1 306 ? 5.098 -10.016 -12.562 1 98.19 306 ILE B N 1
ATOM 6240 C CA . ILE B 1 306 ? 5.906 -10.281 -11.375 1 98.19 306 ILE B CA 1
ATOM 6241 C C . ILE B 1 306 ? 5.039 -10.156 -10.125 1 98.19 306 ILE B C 1
ATOM 6243 O O . ILE B 1 306 ? 4.219 -9.25 -10.016 1 98.19 306 ILE B O 1
ATOM 6247 N N . ALA B 1 307 ? 5.086 -11.156 -9.242 1 98.31 307 ALA B N 1
ATOM 6248 C CA . ALA B 1 307 ? 4.383 -11.18 -7.965 1 98.31 307 ALA B CA 1
ATOM 6249 C C . ALA B 1 307 ? 5.367 -11.258 -6.801 1 98.31 307 ALA B C 1
ATOM 6251 O O . ALA B 1 307 ? 6.551 -11.547 -6.996 1 98.31 307 ALA B O 1
ATOM 6252 N N . HIS B 1 308 ? 4.918 -10.953 -5.574 1 98.75 308 HIS B N 1
ATOM 6253 C CA . HIS B 1 308 ? 5.785 -10.844 -4.406 1 98.75 308 HIS B CA 1
ATOM 6254 C C . HIS B 1 308 ? 5.312 -11.758 -3.283 1 98.75 308 HIS B C 1
ATOM 6256 O O . HIS B 1 308 ? 4.109 -11.906 -3.059 1 98.75 308 HIS B O 1
ATOM 6262 N N . MET B 1 309 ? 6.281 -12.406 -2.613 1 98.69 309 MET B N 1
ATOM 6263 C CA . MET B 1 309 ? 6.062 -13.328 -1.504 1 98.69 309 MET B CA 1
ATOM 6264 C C . MET B 1 309 ? 6.98 -13 -0.332 1 98.69 309 MET B C 1
ATOM 6266 O O . MET B 1 309 ? 8.039 -12.398 -0.519 1 98.69 309 MET B O 1
ATOM 6270 N N . SER B 1 310 ? 6.531 -13.398 0.856 1 98.62 310 SER B N 1
ATOM 6271 C CA . SER B 1 310 ? 7.391 -13.328 2.035 1 98.62 310 SER B CA 1
ATOM 6272 C C . SER B 1 310 ? 7.066 -14.453 3.018 1 98.62 310 SER B C 1
ATOM 6274 O O . SER B 1 310 ? 5.957 -14.984 3.012 1 98.62 310 SER B O 1
ATOM 6276 N N . ALA B 1 311 ? 8.016 -14.914 3.729 1 98.56 311 ALA B N 1
ATOM 6277 C CA . ALA B 1 311 ? 7.867 -15.742 4.922 1 98.56 311 ALA B CA 1
ATOM 6278 C C . ALA B 1 311 ? 8.133 -14.93 6.188 1 98.56 311 ALA B C 1
ATOM 6280 O O . ALA B 1 311 ? 9.172 -14.281 6.312 1 98.56 311 ALA B O 1
ATOM 6281 N N . GLN B 1 312 ? 7.16 -14.93 7.062 1 97.38 312 GLN B N 1
ATOM 6282 C CA . GLN B 1 312 ? 7.266 -14.117 8.266 1 97.38 312 GLN B CA 1
ATOM 6283 C C . GLN B 1 312 ? 6.93 -14.93 9.516 1 97.38 312 GLN B C 1
ATOM 6285 O O . GLN B 1 312 ? 6.008 -15.75 9.5 1 97.38 312 GLN B O 1
ATOM 6290 N N . ARG B 1 313 ? 7.672 -14.703 10.609 1 96.38 313 ARG B N 1
ATOM 6291 C CA . ARG B 1 313 ? 7.293 -15.219 11.914 1 96.38 313 ARG B CA 1
ATOM 6292 C C . ARG B 1 313 ? 6.125 -14.43 12.5 1 96.38 313 ARG B C 1
ATOM 6294 O O . ARG B 1 313 ? 6.141 -13.195 12.508 1 96.38 313 ARG B O 1
ATOM 6301 N N . PRO B 1 314 ? 5.105 -15.133 12.93 1 96.25 314 PRO B N 1
ATOM 6302 C CA . PRO B 1 314 ? 3.986 -14.383 13.516 1 96.25 314 PRO B CA 1
ATOM 6303 C C . PRO B 1 314 ? 4.34 -13.75 14.859 1 96.25 314 PRO B C 1
ATOM 6305 O O . PRO B 1 314 ? 5.309 -14.164 15.5 1 96.25 314 PRO B O 1
ATOM 6308 N N . GLY B 1 315 ? 3.572 -12.719 15.219 1 95.12 315 GLY B N 1
ATOM 6309 C CA . GLY B 1 315 ? 3.727 -12.141 16.547 1 95.12 315 GLY B CA 1
ATOM 6310 C C . GLY B 1 315 ? 3.357 -13.102 17.656 1 95.12 315 GLY B C 1
ATOM 6311 O O . GLY B 1 315 ? 2.688 -14.109 17.422 1 95.12 315 GLY B O 1
ATOM 6312 N N . SER B 1 316 ? 3.746 -12.758 18.844 1 94.69 316 SER B N 1
ATOM 6313 C CA . SER B 1 316 ? 3.641 -13.656 19.984 1 94.69 316 SER B CA 1
ATOM 6314 C C . SER B 1 316 ? 2.186 -13.859 20.406 1 94.69 316 SER B C 1
ATOM 6316 O O . SER B 1 316 ? 1.856 -14.844 21.062 1 94.69 316 SER B O 1
ATOM 6318 N N . SER B 1 317 ? 1.269 -12.969 20 1 96.25 317 SER B N 1
ATOM 6319 C CA . SER B 1 317 ? -0.121 -13.062 20.438 1 96.25 317 SER B CA 1
ATOM 6320 C C . SER B 1 317 ? -1.027 -13.523 19.297 1 96.25 317 SER B C 1
ATOM 6322 O O . SER B 1 317 ? -2.25 -13.57 19.453 1 96.25 317 SER B O 1
ATOM 6324 N N . PHE B 1 318 ? -0.397 -13.836 18.141 1 96.81 318 PHE B N 1
ATOM 6325 C CA . PHE B 1 318 ? -1.183 -14.328 17.016 1 96.81 318 PHE B CA 1
ATOM 6326 C C . PHE B 1 318 ? -1.929 -15.602 17.391 1 96.81 318 PHE B C 1
ATOM 6328 O O . PHE B 1 318 ? -1.344 -16.531 17.953 1 96.81 318 PHE B O 1
ATOM 6335 N N . PRO B 1 319 ? -3.244 -15.672 17.016 1 96 319 PRO B N 1
ATOM 6336 C CA . PRO B 1 319 ? -4.02 -16.844 17.438 1 96 319 PRO B CA 1
ATOM 6337 C C . PRO B 1 319 ? -3.467 -18.156 16.859 1 96 319 PRO B C 1
ATOM 6339 O O . PRO B 1 319 ? -3.174 -18.234 15.664 1 96 319 PRO B O 1
ATOM 6342 N N . PRO B 1 320 ? -3.279 -19.094 17.688 1 93.12 320 PRO B N 1
ATOM 6343 C CA . PRO B 1 320 ? -2.76 -20.375 17.219 1 93.12 320 PRO B CA 1
ATOM 6344 C C . PRO B 1 320 ? -3.721 -21.094 16.266 1 93.12 320 PRO B C 1
ATOM 6346 O O . PRO B 1 320 ? -4.898 -21.266 16.594 1 93.12 320 PRO B O 1
ATOM 6349 N N . THR B 1 321 ? -3.258 -21.5 15.109 1 94.5 321 THR B N 1
ATOM 6350 C CA . THR B 1 321 ? -4.078 -22.266 14.164 1 94.5 321 THR B CA 1
ATOM 6351 C C . THR B 1 321 ? -3.475 -23.641 13.906 1 94.5 321 THR B C 1
ATOM 6353 O O . THR B 1 321 ? -4.125 -24.5 13.312 1 94.5 321 THR B O 1
ATOM 6356 N N . GLN B 1 322 ? -2.229 -23.844 14.328 1 95.62 322 GLN B N 1
ATOM 6357 C CA . GLN B 1 322 ? -1.477 -25.078 14.094 1 95.62 322 GLN B CA 1
ATOM 6358 C C . GLN B 1 322 ? -1.349 -25.375 12.602 1 95.62 322 GLN B C 1
ATOM 6360 O O . GLN B 1 322 ? -1.288 -26.531 12.195 1 95.62 322 GLN B O 1
ATOM 6365 N N . GLY B 1 323 ? -1.464 -24.406 11.828 1 97 323 GLY B N 1
ATOM 6366 C CA . GLY B 1 323 ? -1.337 -24.547 10.383 1 97 323 GLY B CA 1
ATOM 6367 C C . GLY B 1 323 ? -2.621 -25 9.711 1 97 323 GLY B C 1
ATOM 6368 O O . GLY B 1 323 ? -2.617 -25.375 8.539 1 97 323 GLY B O 1
ATOM 6369 N N . ASN B 1 324 ? -3.768 -24.906 10.336 1 97.75 324 ASN B N 1
ATOM 6370 C CA . ASN B 1 324 ? -5.023 -25.438 9.82 1 97.75 324 ASN B CA 1
ATOM 6371 C C . ASN B 1 324 ? -5.918 -24.328 9.273 1 97.75 324 ASN B C 1
ATOM 6373 O O . ASN B 1 324 ? -7.113 -24.547 9.055 1 97.75 324 ASN B O 1
ATOM 6377 N N . ARG B 1 325 ? -5.363 -23.188 9.047 1 98.12 325 ARG B N 1
ATOM 6378 C CA . ARG B 1 325 ? -6.105 -22.062 8.5 1 98.12 325 ARG B CA 1
ATOM 6379 C C . ARG B 1 325 ? -5.273 -21.297 7.473 1 98.12 325 ARG B C 1
ATOM 6381 O O . ARG B 1 325 ? -4.051 -21.219 7.594 1 98.12 325 ARG B O 1
ATOM 6388 N N . SER B 1 326 ? -5.887 -20.812 6.449 1 98.69 326 SER B N 1
ATOM 6389 C CA . SER B 1 326 ? -5.305 -19.844 5.527 1 98.69 326 SER B CA 1
ATOM 6390 C C . SER B 1 326 ? -6.18 -18.594 5.406 1 98.69 326 SER B C 1
ATOM 6392 O O . SER B 1 326 ? -7.328 -18.594 5.852 1 98.69 326 SER B O 1
ATOM 6394 N N . TRP B 1 327 ? -5.688 -17.5 4.887 1 98.75 327 TRP B N 1
ATOM 6395 C CA . TRP B 1 327 ? -6.398 -16.234 4.848 1 98.75 327 TRP B CA 1
ATOM 6396 C C . TRP B 1 327 ? -6.281 -15.586 3.473 1 98.75 327 TRP B C 1
ATOM 6398 O O . TRP B 1 327 ? -5.344 -15.867 2.723 1 98.75 327 TRP B O 1
ATOM 6408 N N . SER B 1 328 ? -7.203 -14.805 3.135 1 98.75 328 SER B N 1
ATOM 6409 C CA . SER B 1 328 ? -7.09 -13.719 2.164 1 98.75 328 SER B CA 1
ATOM 6410 C C . SER B 1 328 ? -7.578 -12.398 2.75 1 98.75 328 SER B C 1
ATOM 6412 O O . SER B 1 328 ? -8.562 -12.367 3.488 1 98.75 328 SER B O 1
ATOM 6414 N N . VAL B 1 329 ? -6.863 -11.391 2.621 1 98.81 329 VAL B N 1
ATOM 6415 C CA . VAL B 1 329 ? -7.344 -10.039 2.914 1 98.81 329 VAL B CA 1
ATOM 6416 C C . VAL B 1 329 ? -7.797 -9.359 1.623 1 98.81 329 VAL B C 1
ATOM 6418 O O . VAL B 1 329 ? -6.992 -9.125 0.72 1 98.81 329 VAL B O 1
ATOM 6421 N N . ILE B 1 330 ? -9.094 -9 1.595 1 98.5 330 ILE B N 1
ATOM 6422 C CA . ILE B 1 330 ? -9.727 -8.602 0.344 1 98.5 330 ILE B CA 1
ATOM 6423 C C . ILE B 1 330 ? -9.953 -7.09 0.343 1 98.5 330 ILE B C 1
ATOM 6425 O O . ILE B 1 330 ? -10.484 -6.535 1.305 1 98.5 330 ILE B O 1
ATOM 6429 N N . TYR B 1 331 ? -9.477 -6.469 -0.675 1 95.75 331 TYR B N 1
ATOM 6430 C CA . TYR B 1 331 ? -9.766 -5.086 -1.04 1 95.75 331 TYR B CA 1
ATOM 6431 C C . TYR B 1 331 ? -9.867 -4.93 -2.553 1 95.75 331 TYR B C 1
ATOM 6433 O O . TYR B 1 331 ? -9.391 -5.789 -3.303 1 95.75 331 TYR B O 1
ATOM 6441 N N . SER B 1 332 ? -10.5 -3.893 -3.1 1 90.56 332 SER B N 1
ATOM 6442 C CA . SER B 1 332 ? -10.688 -3.754 -4.539 1 90.56 332 SER B CA 1
ATOM 6443 C C . SER B 1 332 ? -9.945 -2.541 -5.082 1 90.56 332 SER B C 1
ATOM 6445 O O . SER B 1 332 ? -10.062 -1.439 -4.543 1 90.56 332 SER B O 1
ATOM 6447 N N . PRO B 1 333 ? -9.266 -2.789 -6.086 1 89.56 333 PRO B N 1
ATOM 6448 C CA . PRO B 1 333 ? -8.906 -4.098 -6.633 1 89.56 333 PRO B CA 1
ATOM 6449 C C . PRO B 1 333 ? -7.805 -4.793 -5.832 1 89.56 333 PRO B C 1
ATOM 6451 O O . PRO B 1 333 ? -6.961 -4.121 -5.227 1 89.56 333 PRO B O 1
ATOM 6454 N N . GLY B 1 334 ? -7.855 -6.078 -5.789 1 92.56 334 GLY B N 1
ATOM 6455 C CA . GLY B 1 334 ? -6.727 -6.848 -5.285 1 92.56 334 GLY B CA 1
ATOM 6456 C C . GLY B 1 334 ? -7.043 -7.605 -4.008 1 92.56 334 GLY B C 1
ATOM 6457 O O . GLY B 1 334 ? -8.148 -7.5 -3.477 1 92.56 334 GLY B O 1
ATOM 6458 N N . PHE B 1 335 ? -6.172 -8.367 -3.6 1 97.06 335 PHE B N 1
ATOM 6459 C CA . PHE B 1 335 ? -6.191 -9.164 -2.381 1 97.06 335 PHE B CA 1
ATOM 6460 C C . PHE B 1 335 ? -4.785 -9.641 -2.02 1 97.06 335 PHE B C 1
ATOM 6462 O O . PHE B 1 335 ? -3.881 -9.602 -2.855 1 97.06 335 PHE B O 1
ATOM 6469 N N . ASP B 1 336 ? -4.617 -9.984 -0.833 1 98.44 336 ASP B N 1
ATOM 6470 C CA . ASP B 1 336 ? -3.43 -10.68 -0.337 1 98.44 336 ASP B CA 1
ATOM 6471 C C . ASP B 1 336 ? -3.777 -12.078 0.153 1 98.44 336 ASP B C 1
ATOM 6473 O O . ASP B 1 336 ? -4.922 -12.344 0.529 1 98.44 336 ASP B O 1
ATOM 6477 N N . TYR B 1 337 ? -2.885 -12.977 0.052 1 98.62 337 TYR B N 1
ATOM 6478 C CA . TYR B 1 337 ? -3.135 -14.375 0.393 1 98.62 337 TYR B CA 1
ATOM 6479 C C . TYR B 1 337 ? -2.07 -14.898 1.351 1 98.62 337 TYR B C 1
ATOM 6481 O O . TYR B 1 337 ? -0.887 -14.586 1.208 1 98.62 337 TYR B O 1
ATOM 6489 N N . ILE B 1 338 ? -2.49 -15.703 2.383 1 98.81 338 ILE B N 1
ATOM 6490 C CA . ILE B 1 338 ? -1.625 -16.125 3.479 1 98.81 338 ILE B CA 1
ATOM 6491 C C . ILE B 1 338 ? -1.886 -17.594 3.801 1 98.81 338 ILE B C 1
ATOM 6493 O O . ILE B 1 338 ? -3.039 -18.016 3.936 1 98.81 338 ILE B O 1
ATOM 6497 N N . THR B 1 339 ? -0.872 -18.391 3.857 1 98.75 339 THR B N 1
ATOM 6498 C CA . THR B 1 339 ? -0.904 -19.688 4.523 1 98.75 339 THR B CA 1
ATOM 6499 C C . THR B 1 339 ? 0.017 -19.688 5.738 1 98.75 339 THR B C 1
ATOM 6501 O O . THR B 1 339 ? 0.858 -18.797 5.891 1 98.75 339 THR B O 1
ATOM 6504 N N . GLN B 1 340 ? -0.206 -20.625 6.602 1 98.62 340 GLN B N 1
ATOM 6505 C CA . GLN B 1 340 ? 0.686 -20.844 7.734 1 98.62 340 GLN B CA 1
ATOM 6506 C C . GLN B 1 340 ? 1.19 -22.281 7.766 1 98.62 340 GLN B C 1
ATOM 6508 O O . GLN B 1 340 ? 0.411 -23.234 7.598 1 98.62 340 GLN B O 1
ATOM 6513 N N . ARG B 1 341 ? 2.439 -22.438 7.926 1 98.31 341 ARG B N 1
ATOM 6514 C CA . ARG B 1 341 ? 2.986 -23.781 8.094 1 98.31 341 ARG B CA 1
ATOM 6515 C C . ARG B 1 341 ? 2.549 -24.391 9.422 1 98.31 341 ARG B C 1
ATOM 6517 O O . ARG B 1 341 ? 2.207 -23.672 10.359 1 98.31 341 ARG B O 1
ATOM 6524 N N . PRO B 1 342 ? 2.59 -25.719 9.539 1 97.75 342 PRO B N 1
ATOM 6525 C CA . PRO B 1 342 ? 2.32 -26.344 10.828 1 97.75 342 PRO B CA 1
ATOM 6526 C C . PRO B 1 342 ? 3.312 -25.922 11.914 1 97.75 342 PRO B C 1
ATOM 6528 O O . PRO B 1 342 ? 4.422 -25.484 11.594 1 97.75 342 PRO B O 1
ATOM 6531 N N . ASP B 1 343 ? 2.857 -26.031 13.148 1 97.19 343 ASP B N 1
ATOM 6532 C CA . ASP B 1 343 ? 3.75 -25.734 14.266 1 97.19 343 ASP B CA 1
ATOM 6533 C C . ASP B 1 343 ? 4.984 -26.625 14.234 1 97.19 343 ASP B C 1
ATOM 6535 O O . ASP B 1 343 ? 4.918 -27.766 13.766 1 97.19 343 ASP B O 1
ATOM 6539 N N . ARG B 1 344 ? 6.039 -26.062 14.703 1 94 344 ARG B N 1
ATOM 6540 C CA . ARG B 1 344 ? 7.246 -26.875 14.883 1 94 344 ARG B CA 1
ATOM 6541 C C . ARG B 1 344 ? 7.09 -27.844 16.031 1 94 344 ARG B C 1
ATOM 6543 O O . ARG B 1 344 ? 6.195 -27.703 16.875 1 94 344 ARG B O 1
ATOM 6550 N N . PRO B 1 345 ? 7.91 -28.828 16.047 1 92.56 345 PRO B N 1
ATOM 6551 C CA . PRO B 1 345 ? 7.797 -29.844 17.094 1 92.56 345 PRO B CA 1
ATOM 6552 C C . PRO B 1 345 ? 7.871 -29.25 18.5 1 92.56 345 PRO B C 1
ATOM 6554 O O . PRO B 1 345 ? 7.258 -29.781 19.438 1 92.56 345 PRO B O 1
ATOM 6557 N N . ASP B 1 346 ? 8.523 -28.109 18.703 1 93.81 346 ASP B N 1
ATOM 6558 C CA . ASP B 1 346 ? 8.695 -27.5 20.016 1 93.81 346 ASP B CA 1
ATOM 6559 C C . ASP B 1 346 ? 7.504 -26.594 20.359 1 93.81 346 ASP B C 1
ATOM 6561 O O . ASP B 1 346 ? 7.504 -25.922 21.406 1 93.81 346 ASP B O 1
ATOM 6565 N N . GLY B 1 347 ? 6.562 -26.516 19.516 1 91.44 347 GLY B N 1
ATOM 6566 C CA . GLY B 1 347 ? 5.352 -25.766 19.781 1 91.44 347 GLY B CA 1
ATOM 6567 C C . GLY B 1 347 ? 5.379 -24.359 19.188 1 91.44 347 GLY B C 1
ATOM 6568 O O . GLY B 1 347 ? 4.367 -23.656 19.203 1 91.44 347 GLY B O 1
ATOM 6569 N N . THR B 1 348 ? 6.496 -23.984 18.672 1 92.81 348 THR B N 1
ATOM 6570 C CA . THR B 1 348 ? 6.594 -22.672 18.031 1 92.81 348 THR B CA 1
ATOM 6571 C C . THR B 1 348 ? 5.684 -22.609 16.812 1 92.81 348 THR B C 1
ATOM 6573 O O . THR B 1 348 ? 5.68 -23.531 15.977 1 92.81 348 THR B O 1
ATOM 6576 N N . PRO B 1 349 ? 4.926 -21.531 16.75 1 95.5 349 PRO B N 1
ATOM 6577 C CA . PRO B 1 349 ? 4.035 -21.422 15.594 1 95.5 349 PRO B CA 1
ATOM 6578 C C . PRO B 1 349 ? 4.789 -21.438 14.266 1 95.5 349 PRO B C 1
ATOM 6580 O O . PRO B 1 349 ? 5.883 -20.875 14.164 1 95.5 349 PRO B O 1
ATOM 6583 N N . GLY B 1 350 ? 4.195 -22.094 13.273 1 97.44 350 GLY B N 1
ATOM 6584 C CA . GLY B 1 350 ? 4.781 -22.094 11.945 1 97.44 350 GLY B CA 1
ATOM 6585 C C . GLY B 1 350 ? 4.82 -20.703 11.32 1 97.44 350 GLY B C 1
ATOM 6586 O O . GLY B 1 350 ? 4.051 -19.828 11.703 1 97.44 350 GLY B O 1
ATOM 6587 N N . ASP B 1 351 ? 5.711 -20.516 10.398 1 97.81 351 ASP B N 1
ATOM 6588 C CA . ASP B 1 351 ? 5.855 -19.234 9.695 1 97.81 351 ASP B CA 1
ATOM 6589 C C . ASP B 1 351 ? 4.629 -18.953 8.828 1 97.81 351 ASP B C 1
ATOM 6591 O O . ASP B 1 351 ? 3.959 -19.875 8.359 1 97.81 351 ASP B O 1
ATOM 6595 N N . LEU B 1 352 ? 4.328 -17.703 8.703 1 98.5 352 LEU B N 1
ATOM 6596 C CA . LEU B 1 352 ? 3.312 -17.234 7.766 1 98.5 352 LEU B CA 1
ATOM 6597 C C . LEU B 1 352 ? 3.916 -17 6.383 1 98.5 352 LEU B C 1
ATOM 6599 O O . LEU B 1 352 ? 4.938 -16.328 6.254 1 98.5 352 LEU B O 1
ATOM 6603 N N . MET B 1 353 ? 3.342 -17.641 5.355 1 98.81 353 MET B N 1
ATOM 6604 C CA . MET B 1 353 ? 3.662 -17.359 3.961 1 98.81 353 MET B CA 1
ATOM 6605 C C . MET B 1 353 ? 2.717 -16.312 3.391 1 98.81 353 MET B C 1
ATOM 6607 O O . MET B 1 353 ? 1.546 -16.594 3.139 1 98.81 353 MET B O 1
ATOM 6611 N N . ILE B 1 354 ? 3.168 -15.109 3.168 1 98.81 354 ILE B N 1
ATOM 6612 C CA . ILE B 1 354 ? 2.322 -13.969 2.83 1 98.81 354 ILE B CA 1
ATOM 6613 C C . ILE B 1 354 ? 2.678 -13.453 1.437 1 98.81 354 ILE B C 1
ATOM 6615 O O . ILE B 1 354 ? 3.812 -13.031 1.193 1 98.81 354 ILE B O 1
ATOM 6619 N N . GLY B 1 355 ? 1.76 -13.539 0.506 1 98.69 355 GLY B N 1
ATOM 6620 C CA . GLY B 1 355 ? 1.899 -12.984 -0.83 1 98.69 355 GLY B CA 1
ATOM 6621 C C . GLY B 1 355 ? 0.826 -11.969 -1.167 1 98.69 355 GLY B C 1
ATOM 6622 O O . GLY B 1 355 ? -0.205 -11.898 -0.494 1 98.69 355 GLY B O 1
ATOM 6623 N N . GLY B 1 356 ? 1.068 -11.195 -2.104 1 98.19 356 GLY B N 1
ATOM 6624 C CA . GLY B 1 356 ? 0.118 -10.188 -2.537 1 98.19 356 GLY B CA 1
ATOM 6625 C C . GLY B 1 356 ? 0.776 -8.875 -2.918 1 98.19 356 GLY B C 1
ATOM 6626 O O . GLY B 1 356 ? 1.882 -8.859 -3.463 1 98.19 356 GLY B O 1
ATOM 6627 N N . GLY B 1 357 ? 0.067 -7.809 -2.812 1 97.88 357 GLY B N 1
ATOM 6628 C CA . GLY B 1 357 ? 0.55 -6.461 -3.078 1 97.88 357 GLY B CA 1
ATOM 6629 C C . GLY B 1 357 ? 0.637 -6.141 -4.559 1 97.88 357 GLY B C 1
ATOM 6630 O O . GLY B 1 357 ? 1.224 -5.129 -4.945 1 97.88 357 GLY B O 1
ATOM 6631 N N . PHE B 1 358 ? 0.044 -6.969 -5.434 1 96.75 358 PHE B N 1
ATOM 6632 C CA . PHE B 1 358 ? 0.156 -6.773 -6.875 1 96.75 358 PHE B CA 1
ATOM 6633 C C . PHE B 1 358 ? -0.381 -5.406 -7.281 1 96.75 358 PHE B C 1
ATOM 6635 O O . PHE B 1 358 ? 0.303 -4.645 -7.965 1 96.75 358 PHE B O 1
ATOM 6642 N N . PHE B 1 359 ? -1.547 -5.047 -6.785 1 94.94 359 PHE B N 1
ATOM 6643 C CA . PHE B 1 359 ? -2.189 -3.789 -7.141 1 94.94 359 PHE B CA 1
ATOM 6644 C C . PHE B 1 359 ? -1.723 -2.664 -6.223 1 94.94 359 PHE B C 1
ATOM 6646 O O . PHE B 1 359 ? -2.223 -1.541 -6.305 1 94.94 359 PHE B O 1
ATOM 6653 N N . ARG B 1 360 ? -0.823 -2.986 -5.309 1 96.88 360 ARG B N 1
ATOM 6654 C CA . ARG B 1 360 ? -0.238 -1.998 -4.406 1 96.88 360 ARG B CA 1
ATOM 6655 C C . ARG B 1 360 ? 1.143 -1.565 -4.891 1 96.88 360 ARG B C 1
ATOM 6657 O O . ARG B 1 360 ? 1.892 -0.924 -4.152 1 96.88 360 ARG B O 1
ATOM 6664 N N . SER B 1 361 ? 1.51 -1.979 -6.117 1 95.75 361 SER B N 1
ATOM 6665 C CA . SER B 1 361 ? 2.723 -1.484 -6.758 1 95.75 361 SER B CA 1
ATOM 6666 C C . SER B 1 361 ? 2.512 -0.092 -7.344 1 95.75 361 SER B C 1
ATOM 6668 O O . SER B 1 361 ? 1.453 0.511 -7.156 1 95.75 361 SER B O 1
ATOM 6670 N N . LYS B 1 362 ? 3.627 0.293 -8.023 1 90.81 362 LYS B N 1
ATOM 6671 C CA . LYS B 1 362 ? 3.508 1.543 -8.766 1 90.81 362 LYS B CA 1
ATOM 6672 C C . LYS B 1 362 ? 2.459 1.43 -9.867 1 90.81 362 LYS B C 1
ATOM 6674 O O . LYS B 1 362 ? 2.264 0.354 -10.438 1 90.81 362 LYS B O 1
ATOM 6679 N N . GLU B 1 363 ? 1.708 2.4 -10.172 1 88 363 GLU B N 1
ATOM 6680 C CA . GLU B 1 363 ? 0.73 2.463 -11.258 1 88 363 GLU B CA 1
ATOM 6681 C C . GLU B 1 363 ? -0.372 1.425 -11.062 1 88 363 GLU B C 1
ATOM 6683 O O . GLU B 1 363 ? -0.843 0.826 -12.031 1 88 363 GLU B O 1
ATOM 6688 N N . ASP B 1 364 ? -0.684 0.983 -9.82 1 88.88 364 ASP B N 1
ATOM 6689 C CA . ASP B 1 364 ? -1.795 0.107 -9.461 1 88.88 364 ASP B CA 1
ATOM 6690 C C . ASP B 1 364 ? -1.656 -1.259 -10.133 1 88.88 364 ASP B C 1
ATOM 6692 O O . ASP B 1 364 ? -2.641 -1.819 -10.617 1 88.88 364 ASP B O 1
ATOM 6696 N N . GLY B 1 365 ? -0.417 -1.719 -10.305 1 92.75 365 GLY B N 1
ATOM 6697 C CA . GLY B 1 365 ? -0.182 -3.059 -10.82 1 92.75 365 GLY B CA 1
ATOM 6698 C C . GLY B 1 365 ? 0.181 -3.08 -12.289 1 92.75 365 GLY B C 1
ATOM 6699 O O . GLY B 1 365 ? 0.714 -4.074 -12.789 1 92.75 365 GLY B O 1
ATOM 6700 N N . LEU B 1 366 ? -0.049 -1.998 -13.109 1 91 366 LEU B N 1
ATOM 6701 C CA . LEU B 1 366 ? 0.235 -1.987 -14.539 1 91 366 LEU B CA 1
ATOM 6702 C C . LEU B 1 366 ? 1.729 -2.152 -14.797 1 91 366 LEU B C 1
ATOM 6704 O O . LEU B 1 366 ? 2.125 -2.756 -15.797 1 91 366 LEU B O 1
ATOM 6708 N N . ASP B 1 367 ? 2.531 -1.683 -13.828 1 93.5 367 ASP B N 1
ATOM 6709 C CA . ASP B 1 367 ? 3.982 -1.745 -13.984 1 93.5 367 ASP B CA 1
ATOM 6710 C C . ASP B 1 367 ? 4.504 -3.154 -13.711 1 93.5 367 ASP B C 1
ATOM 6712 O O . ASP B 1 367 ? 5.66 -3.461 -14.008 1 93.5 367 ASP B O 1
ATOM 6716 N N . GLN B 1 368 ? 3.631 -4.035 -13.227 1 95.94 368 GLN B N 1
ATOM 6717 C CA . GLN B 1 368 ? 4.043 -5.383 -12.852 1 95.94 368 GLN B CA 1
ATOM 6718 C C . GLN B 1 368 ? 3.822 -6.363 -13.992 1 95.94 368 GLN B C 1
ATOM 6720 O O . GLN B 1 368 ? 4.297 -7.5 -13.945 1 95.94 368 GLN B O 1
ATOM 6725 N N . VAL B 1 369 ? 3.113 -5.992 -15.07 1 95.25 369 VAL B N 1
ATOM 6726 C CA . VAL B 1 369 ? 2.756 -6.855 -16.188 1 95.25 369 VAL B CA 1
ATOM 6727 C C . VAL B 1 369 ? 3.809 -6.738 -17.281 1 95.25 369 VAL B C 1
ATOM 6729 O O . VAL B 1 369 ? 4.309 -5.645 -17.562 1 95.25 369 VAL B O 1
ATOM 6732 N N . GLY B 1 370 ? 4.121 -7.82 -17.875 1 96.69 370 GLY B N 1
ATOM 6733 C CA . GLY B 1 370 ? 5.172 -7.844 -18.875 1 96.69 370 GLY B CA 1
ATOM 6734 C C . GLY B 1 370 ? 6.566 -7.836 -18.281 1 96.69 370 GLY B C 1
ATOM 6735 O O . GLY B 1 370 ? 7.512 -7.355 -18.922 1 96.69 370 GLY B O 1
ATOM 6736 N N . ILE B 1 371 ? 6.645 -8.25 -17.062 1 96.5 371 ILE B N 1
ATOM 6737 C CA . ILE B 1 371 ? 7.918 -8.328 -16.344 1 96.5 371 ILE B CA 1
ATOM 6738 C C . ILE B 1 371 ? 8.297 -9.789 -16.109 1 96.5 371 ILE B C 1
ATOM 6740 O O . ILE B 1 371 ? 7.5 -10.562 -15.586 1 96.5 371 ILE B O 1
ATOM 6744 N N . TRP B 1 372 ? 9.539 -10.234 -16.516 1 97.25 372 TRP B N 1
ATOM 6745 C CA . TRP B 1 372 ? 9.969 -11.625 -16.406 1 97.25 372 TRP B CA 1
ATOM 6746 C C . TRP B 1 372 ? 11.25 -11.727 -15.586 1 97.25 372 TRP B C 1
ATOM 6748 O O . TRP B 1 372 ? 11.867 -12.797 -15.508 1 97.25 372 TRP B O 1
ATOM 6758 N N . ASP B 1 373 ? 11.703 -10.586 -14.961 1 97.19 373 ASP B N 1
ATOM 6759 C CA . ASP B 1 373 ? 12.922 -10.539 -14.148 1 97.19 373 ASP B CA 1
ATOM 6760 C C . ASP B 1 373 ? 12.602 -10.688 -12.664 1 97.19 373 ASP B C 1
ATOM 6762 O O . ASP B 1 373 ? 12.242 -9.711 -12.008 1 97.19 373 ASP B O 1
ATOM 6766 N N . ASP B 1 374 ? 12.773 -11.852 -12.148 1 98.31 374 ASP B N 1
ATOM 6767 C CA . ASP B 1 374 ? 12.492 -12.102 -10.734 1 98.31 374 ASP B CA 1
ATOM 6768 C C . ASP B 1 374 ? 13.773 -12.086 -9.906 1 98.31 374 ASP B C 1
ATOM 6770 O O . ASP B 1 374 ? 13.867 -12.758 -8.883 1 98.31 374 ASP B O 1
ATOM 6774 N N . SER B 1 375 ? 14.805 -11.336 -10.344 1 97.88 375 SER B N 1
ATOM 6775 C CA . SER B 1 375 ? 16.062 -11.219 -9.617 1 97.88 375 SER B CA 1
ATOM 6776 C C . SER B 1 375 ? 15.992 -10.125 -8.555 1 97.88 375 SER B C 1
ATOM 6778 O O . SER B 1 375 ? 16.938 -9.945 -7.777 1 97.88 375 SER B O 1
ATOM 6780 N N . LYS B 1 376 ? 14.867 -9.445 -8.438 1 95.62 376 LYS B N 1
ATOM 6781 C CA . LYS B 1 376 ? 14.758 -8.328 -7.5 1 95.62 376 LYS B CA 1
ATOM 6782 C C . LYS B 1 376 ? 13.375 -8.281 -6.863 1 95.62 376 LYS B C 1
ATOM 6784 O O . LYS B 1 376 ? 12.406 -8.773 -7.438 1 95.62 376 LYS B O 1
ATOM 6789 N N . ASN B 1 377 ? 13.336 -7.711 -5.656 1 97 377 ASN B N 1
ATOM 6790 C CA . ASN B 1 377 ? 12.078 -7.312 -5.031 1 97 377 ASN B CA 1
ATOM 6791 C C . ASN B 1 377 ? 11.719 -5.871 -5.371 1 97 377 ASN B C 1
ATOM 6793 O O . ASN B 1 377 ? 12.594 -5.07 -5.707 1 97 377 ASN B O 1
ATOM 6797 N N . HIS B 1 378 ? 10.469 -5.578 -5.367 1 97.69 378 HIS B N 1
ATOM 6798 C CA . HIS B 1 378 ? 10.016 -4.199 -5.512 1 97.69 378 HIS B CA 1
ATOM 6799 C C . HIS B 1 378 ? 9.492 -3.652 -4.188 1 97.69 378 HIS B C 1
ATOM 6801 O O . HIS B 1 378 ? 8.844 -4.371 -3.424 1 97.69 378 HIS B O 1
ATOM 6807 N N . ALA B 1 379 ? 9.68 -2.408 -3.955 1 98.31 379 ALA B N 1
ATOM 6808 C CA . ALA B 1 379 ? 9.531 -1.803 -2.635 1 98.31 379 ALA B CA 1
ATOM 6809 C C . ALA B 1 379 ? 8.062 -1.758 -2.213 1 98.31 379 ALA B C 1
ATOM 6811 O O . ALA B 1 379 ? 7.699 -2.275 -1.155 1 98.31 379 ALA B O 1
ATOM 6812 N N . LEU B 1 380 ? 7.219 -1.182 -3.062 1 98.31 380 LEU B N 1
ATOM 6813 C CA . LEU B 1 380 ? 5.859 -0.85 -2.65 1 98.31 380 LEU B CA 1
ATOM 6814 C C . LEU B 1 380 ? 5.059 -2.111 -2.35 1 98.31 380 LEU B C 1
ATOM 6816 O O . LEU B 1 380 ? 4.426 -2.215 -1.296 1 98.31 380 LEU B O 1
ATOM 6820 N N . PRO B 1 381 ? 5.148 -3.154 -3.217 1 98.44 381 PRO B N 1
ATOM 6821 C CA . PRO B 1 381 ? 4.445 -4.387 -2.85 1 98.44 381 PRO B CA 1
ATOM 6822 C C . PRO B 1 381 ? 4.977 -5.008 -1.56 1 98.44 381 PRO B C 1
ATOM 6824 O O . PRO B 1 381 ? 4.191 -5.492 -0.738 1 98.44 381 PRO B O 1
ATOM 6827 N N . LEU B 1 382 ? 6.273 -4.988 -1.376 1 98.5 382 LEU B N 1
ATOM 6828 C CA . LEU B 1 382 ? 6.867 -5.586 -0.187 1 98.5 382 LEU B CA 1
ATOM 6829 C C . LEU B 1 382 ? 6.438 -4.84 1.071 1 98.5 382 LEU B C 1
ATOM 6831 O O . LEU B 1 382 ? 6.133 -5.461 2.092 1 98.5 382 LEU B O 1
ATOM 6835 N N . MET B 1 383 ? 6.41 -3.486 1.008 1 98.56 383 MET B N 1
ATOM 6836 C CA . MET B 1 383 ? 5.93 -2.686 2.131 1 98.56 383 MET B CA 1
ATOM 6837 C C . MET B 1 383 ? 4.516 -3.088 2.523 1 98.56 383 MET B C 1
ATOM 6839 O O . MET B 1 383 ? 4.207 -3.223 3.709 1 98.56 383 MET B O 1
ATOM 6843 N N . HIS B 1 384 ? 3.693 -3.301 1.558 1 98.56 384 HIS B N 1
ATOM 6844 C CA . HIS B 1 384 ? 2.301 -3.666 1.784 1 98.56 384 HIS B CA 1
ATOM 6845 C C . HIS B 1 384 ? 2.189 -5.035 2.445 1 98.56 384 HIS B C 1
ATOM 6847 O O . HIS B 1 384 ? 1.515 -5.184 3.467 1 98.56 384 HIS B O 1
ATOM 6853 N N . ILE B 1 385 ? 2.871 -6.062 1.924 1 98.19 385 ILE B N 1
ATOM 6854 C CA . ILE B 1 385 ? 2.676 -7.426 2.408 1 98.19 385 ILE B CA 1
ATOM 6855 C C . ILE B 1 385 ? 3.281 -7.57 3.803 1 98.19 385 ILE B C 1
ATOM 6857 O O . ILE B 1 385 ? 2.818 -8.383 4.605 1 98.19 385 ILE B O 1
ATOM 6861 N N . ARG B 1 386 ? 4.258 -6.754 4.137 1 97.62 386 ARG B N 1
ATOM 6862 C CA . ARG B 1 386 ? 4.848 -6.785 5.469 1 97.62 386 ARG B CA 1
ATOM 6863 C C . ARG B 1 386 ? 3.854 -6.305 6.52 1 97.62 386 ARG B C 1
ATOM 6865 O O . ARG B 1 386 ? 3.924 -6.711 7.684 1 97.62 386 ARG B O 1
ATOM 6872 N N . GLY B 1 387 ? 2.918 -5.465 6.086 1 98.06 387 GLY B N 1
ATOM 6873 C CA . GLY B 1 387 ? 2.039 -4.824 7.051 1 98.06 387 GLY B CA 1
ATOM 6874 C C . GLY B 1 387 ? 0.638 -5.406 7.062 1 98.06 387 GLY B C 1
ATOM 6875 O O . GLY B 1 387 ? -0.158 -5.105 7.953 1 98.06 387 GLY B O 1
ATOM 6876 N N . VAL B 1 388 ? 0.276 -6.332 6.16 1 98.44 388 VAL B N 1
ATOM 6877 C CA . VAL B 1 388 ? -1.112 -6.711 5.918 1 98.44 388 VAL B CA 1
ATOM 6878 C C . VAL B 1 388 ? -1.656 -7.477 7.125 1 98.44 388 VAL B C 1
ATOM 6880 O O . VAL B 1 388 ? -2.65 -7.07 7.727 1 98.44 388 VAL B O 1
ATOM 6883 N N . ILE B 1 389 ? -1.001 -8.539 7.617 1 98.31 389 ILE B N 1
ATOM 6884 C CA . ILE B 1 389 ? -1.569 -9.398 8.648 1 98.31 389 ILE B CA 1
ATOM 6885 C C . ILE B 1 389 ? -1.458 -8.711 10.008 1 98.31 389 ILE B C 1
ATOM 6887 O O . ILE B 1 389 ? -2.43 -8.664 10.773 1 98.31 389 ILE B O 1
ATOM 6891 N N . PRO B 1 390 ? -0.288 -8.102 10.352 1 97.88 390 PRO B N 1
ATOM 6892 C CA . PRO B 1 390 ? -0.234 -7.414 11.641 1 97.88 390 PRO B CA 1
ATOM 6893 C C . PRO B 1 390 ? -1.312 -6.34 11.789 1 97.88 390 PRO B C 1
ATOM 6895 O O . PRO B 1 390 ? -1.832 -6.129 12.891 1 97.88 390 PRO B O 1
ATOM 6898 N N . SER B 1 391 ? -1.668 -5.668 10.727 1 98.19 391 SER B N 1
ATOM 6899 C CA . SER B 1 391 ? -2.619 -4.562 10.805 1 98.19 391 SER B CA 1
ATOM 6900 C C . SER B 1 391 ? -4.012 -5.059 11.172 1 98.19 391 SER B C 1
ATOM 6902 O O . SER B 1 391 ? -4.738 -4.395 11.914 1 98.19 391 SER B O 1
ATOM 6904 N N . VAL B 1 392 ? -4.43 -6.195 10.672 1 98.5 392 VAL B N 1
ATOM 6905 C CA . VAL B 1 392 ? -5.805 -6.625 10.906 1 98.5 392 VAL B CA 1
ATOM 6906 C C . VAL B 1 392 ? -5.883 -7.438 12.195 1 98.5 392 VAL B C 1
ATOM 6908 O O . VAL B 1 392 ? -6.977 -7.684 12.711 1 98.5 392 VAL B O 1
ATOM 6911 N N . TYR B 1 393 ? -4.762 -7.812 12.836 1 98.38 393 TYR B N 1
ATOM 6912 C CA . TYR B 1 393 ? -4.789 -8.656 14.031 1 98.38 393 TYR B CA 1
ATOM 6913 C C . TYR B 1 393 ? -4.367 -7.863 15.266 1 98.38 393 TYR B C 1
ATOM 6915 O O . TYR B 1 393 ? -4.543 -8.328 16.391 1 98.38 393 TYR B O 1
ATOM 6923 N N . GLU B 1 394 ? -3.746 -6.68 15.062 1 97 394 GLU B N 1
ATOM 6924 C CA . GLU B 1 394 ? -3.389 -5.871 16.234 1 97 394 GLU B CA 1
ATOM 6925 C C . GLU B 1 394 ? -4.621 -5.52 17.062 1 97 394 GLU B C 1
ATOM 6927 O O . GLU B 1 394 ? -5.625 -5.055 16.516 1 97 394 GLU B O 1
ATOM 6932 N N . PRO B 1 395 ? -4.629 -5.75 18.281 1 95.62 395 PRO B N 1
ATOM 6933 C CA . PRO B 1 395 ? -3.514 -6.027 19.203 1 95.62 395 PRO B CA 1
ATOM 6934 C C . PRO B 1 395 ? -3.25 -7.52 19.375 1 95.62 395 PRO B C 1
ATOM 6936 O O . PRO B 1 395 ? -2.338 -7.91 20.109 1 95.62 395 PRO B O 1
ATOM 6939 N N . ASN B 1 396 ? -3.959 -8.406 18.75 1 97.25 396 ASN B N 1
ATOM 6940 C CA . ASN B 1 396 ? -3.748 -9.852 18.859 1 97.25 396 ASN B CA 1
ATOM 6941 C C . ASN B 1 396 ? -2.582 -10.312 17.984 1 97.25 396 ASN B C 1
ATOM 6943 O O . ASN B 1 396 ? -2.566 -11.453 17.516 1 97.25 396 ASN B O 1
ATOM 6947 N N . TRP B 1 397 ? -1.743 -9.469 17.594 1 96.12 397 TRP B N 1
ATOM 6948 C CA . TRP B 1 397 ? -0.523 -9.789 16.859 1 96.12 397 TRP B CA 1
ATOM 6949 C C . TRP B 1 397 ? 0.66 -9.945 17.812 1 96.12 397 TRP B C 1
ATOM 6951 O O . TRP B 1 397 ? 1.341 -10.977 17.797 1 96.12 397 TRP B O 1
ATOM 6961 N N . GLY B 1 398 ? 0.804 -8.914 18.734 1 91.56 398 GLY B N 1
ATOM 6962 C CA . GLY B 1 398 ? 1.843 -8.984 19.75 1 91.56 398 GLY B CA 1
ATOM 6963 C C . GLY B 1 398 ? 3.223 -8.648 19.219 1 91.56 398 GLY B C 1
ATOM 6964 O O . GLY B 1 398 ? 3.35 -8.008 18.172 1 91.56 398 GLY B O 1
ATOM 6965 N N . THR B 1 399 ? 4.336 -8.992 19.922 1 89.56 399 THR B N 1
ATOM 6966 C CA . THR B 1 399 ? 5.719 -8.641 19.609 1 89.56 399 THR B CA 1
ATOM 6967 C C . THR B 1 399 ? 6.465 -9.828 19.031 1 89.56 399 THR B C 1
ATOM 6969 O O . THR B 1 399 ? 5.914 -10.93 18.938 1 89.56 399 THR B O 1
ATOM 6972 N N . GLY B 1 400 ? 7.629 -9.57 18.5 1 88.5 400 GLY B N 1
ATOM 6973 C CA . GLY B 1 400 ? 8.531 -10.656 18.141 1 88.5 400 GLY B CA 1
ATOM 6974 C C . GLY B 1 400 ? 8.414 -11.086 16.688 1 88.5 400 GLY B C 1
ATOM 6975 O O . GLY B 1 400 ? 9.148 -11.961 16.234 1 88.5 400 GLY B O 1
ATOM 6976 N N . SER B 1 401 ? 7.477 -10.516 15.961 1 93.31 401 SER B N 1
ATOM 6977 C CA . SER B 1 401 ? 7.367 -10.852 14.547 1 93.31 401 SER B CA 1
ATOM 6978 C C . SER B 1 401 ? 8.617 -10.422 13.781 1 93.31 401 SER B C 1
ATOM 6980 O O . SER B 1 401 ? 9.297 -9.477 14.172 1 93.31 401 SER B O 1
ATOM 6982 N N . SER B 1 402 ? 8.977 -11.156 12.734 1 94.12 402 SER B N 1
ATOM 6983 C CA . SER B 1 402 ? 10.156 -10.844 11.938 1 94.12 402 SER B CA 1
ATOM 6984 C C . SER B 1 402 ? 10 -11.344 10.508 1 94.12 402 SER B C 1
ATOM 6986 O O . SER B 1 402 ? 9.227 -12.266 10.242 1 94.12 402 SER B O 1
ATOM 6988 N N . LEU B 1 403 ? 10.68 -10.75 9.602 1 96.19 403 LEU B N 1
ATOM 6989 C CA . LEU B 1 403 ? 10.797 -11.227 8.227 1 96.19 403 LEU B CA 1
ATOM 6990 C C . LEU B 1 403 ? 11.875 -12.305 8.117 1 96.19 403 LEU B C 1
ATOM 6992 O O . LEU B 1 403 ? 13.023 -12.086 8.523 1 96.19 403 LEU B O 1
ATOM 6996 N N . ILE B 1 404 ? 11.508 -13.422 7.645 1 96.81 404 ILE B N 1
ATOM 6997 C CA . ILE B 1 404 ? 12.477 -14.492 7.418 1 96.81 404 ILE B CA 1
ATOM 6998 C C . ILE B 1 404 ? 13.086 -14.352 6.023 1 96.81 404 ILE B C 1
ATOM 7000 O O . ILE B 1 404 ? 14.305 -14.43 5.859 1 96.81 404 ILE B O 1
ATOM 7004 N N . LYS B 1 405 ? 12.211 -14.172 5.035 1 97.25 405 LYS B N 1
ATOM 7005 C CA . LYS B 1 405 ? 12.633 -14.062 3.643 1 97.25 405 LYS B CA 1
ATOM 7006 C C . LYS B 1 405 ? 11.586 -13.344 2.805 1 97.25 405 LYS B C 1
ATOM 7008 O O . LYS B 1 405 ? 10.391 -13.391 3.115 1 97.25 405 LYS B O 1
ATOM 7013 N N . ALA B 1 406 ? 12.008 -12.641 1.781 1 98.25 406 ALA B N 1
ATOM 7014 C CA . ALA B 1 406 ? 11.156 -12.055 0.75 1 98.25 406 ALA B CA 1
ATOM 7015 C C . ALA B 1 406 ? 11.664 -12.398 -0.646 1 98.25 406 ALA B C 1
ATOM 7017 O O . ALA B 1 406 ? 12.875 -12.406 -0.884 1 98.25 406 ALA B O 1
ATOM 7018 N N . TRP B 1 407 ? 10.766 -12.742 -1.591 1 98.75 407 TRP B N 1
ATOM 7019 C CA . TRP B 1 407 ? 11.18 -13.109 -2.941 1 98.75 407 TRP B CA 1
ATOM 7020 C C . TRP B 1 407 ? 10.086 -12.781 -3.953 1 98.75 407 TRP B C 1
ATOM 7022 O O . TRP B 1 407 ? 8.977 -12.383 -3.576 1 98.75 407 TRP B O 1
ATOM 7032 N N . THR B 1 408 ? 10.422 -12.82 -5.195 1 98.69 408 THR B N 1
ATOM 7033 C CA . THR B 1 408 ? 9.484 -12.586 -6.293 1 98.69 408 THR B CA 1
ATOM 7034 C C . THR B 1 408 ? 9.352 -13.828 -7.164 1 98.69 408 THR B C 1
ATOM 7036 O O . THR B 1 408 ? 10.164 -14.758 -7.062 1 98.69 408 THR B O 1
ATOM 7039 N N . GLY B 1 409 ? 8.359 -13.938 -7.902 1 98.44 409 GLY B N 1
ATOM 7040 C CA . GLY B 1 409 ? 8.102 -14.945 -8.922 1 98.44 409 GLY B CA 1
ATOM 7041 C C . GLY B 1 409 ? 7.32 -14.406 -10.109 1 98.44 409 GLY B C 1
ATOM 7042 O O . GLY B 1 409 ? 6.707 -13.336 -10.016 1 98.44 409 GLY B O 1
ATOM 7043 N N . ILE B 1 410 ? 7.387 -15.133 -11.211 1 98.56 410 ILE B N 1
ATOM 7044 C CA . ILE B 1 410 ? 6.723 -14.703 -12.438 1 98.56 410 ILE B CA 1
ATOM 7045 C C . ILE B 1 410 ? 5.492 -15.57 -12.688 1 98.56 410 ILE B C 1
ATOM 7047 O O . ILE B 1 410 ? 5.598 -16.797 -12.797 1 98.56 410 ILE B O 1
ATOM 7051 N N . ILE B 1 411 ? 4.348 -14.945 -12.758 1 97.69 411 ILE B N 1
ATOM 7052 C CA . ILE B 1 411 ? 3.076 -15.578 -13.07 1 97.69 411 ILE B CA 1
ATOM 7053 C C . ILE B 1 411 ? 2.809 -15.477 -14.57 1 97.69 411 ILE B C 1
ATOM 7055 O O . ILE B 1 411 ? 3.146 -14.477 -15.203 1 97.69 411 ILE B O 1
ATOM 7059 N N . GLY B 1 412 ? 2.279 -16.516 -15.164 1 98.06 412 GLY B N 1
ATOM 7060 C CA . GLY B 1 412 ? 1.758 -16.469 -16.531 1 98.06 412 GLY B CA 1
ATOM 7061 C C . GLY B 1 412 ? 0.287 -16.094 -16.578 1 98.06 412 GLY B C 1
ATOM 7062 O O . GLY B 1 412 ? -0.569 -16.875 -16.156 1 98.06 412 GLY B O 1
ATOM 7063 N N . PHE B 1 413 ? 0.031 -14.938 -17.219 1 96.31 413 PHE B N 1
ATOM 7064 C CA . PHE B 1 413 ? -1.321 -14.398 -17.25 1 96.31 413 PHE B CA 1
ATOM 7065 C C . PHE B 1 413 ? -1.897 -14.445 -18.656 1 96.31 413 PHE B C 1
ATOM 7067 O O . PHE B 1 413 ? -1.186 -14.195 -19.641 1 96.31 413 PHE B O 1
ATOM 7074 N N . THR B 1 414 ? -3.18 -14.75 -18.75 1 97.19 414 THR B N 1
ATOM 7075 C CA . THR B 1 414 ? -3.908 -14.625 -20.016 1 97.19 414 THR B CA 1
ATOM 7076 C C . THR B 1 414 ? -5.023 -13.586 -19.891 1 97.19 414 THR B C 1
ATOM 7078 O O . THR B 1 414 ? -5.449 -13.25 -18.781 1 97.19 414 THR B O 1
ATOM 7081 N N . GLY B 1 415 ? -5.496 -13.156 -21 1 94.38 415 GLY B N 1
ATOM 7082 C CA . GLY B 1 415 ? -6.48 -12.078 -21.031 1 94.38 415 GLY B CA 1
ATOM 7083 C C . GLY B 1 415 ? -7.863 -12.531 -20.594 1 94.38 415 GLY B C 1
ATOM 7084 O O . GLY B 1 415 ? -8.688 -11.711 -20.188 1 94.38 415 GLY B O 1
ATOM 7085 N N . ASP B 1 416 ? -8.117 -13.789 -20.672 1 94.38 416 ASP B N 1
ATOM 7086 C CA . ASP B 1 416 ? -9.43 -14.289 -20.266 1 94.38 416 ASP B CA 1
ATOM 7087 C C . ASP B 1 416 ? -9.336 -15.094 -18.969 1 94.38 416 ASP B C 1
ATOM 7089 O O . ASP B 1 416 ? -10.281 -15.789 -18.594 1 94.38 416 ASP B O 1
ATOM 7093 N N . LEU B 1 417 ? -8.195 -15.164 -18.359 1 95.94 417 LEU B N 1
ATOM 7094 C CA . LEU B 1 417 ? -7.918 -15.688 -17.016 1 95.94 417 LEU B CA 1
ATOM 7095 C C . LEU B 1 417 ? -8.078 -17.203 -16.984 1 95.94 417 LEU B C 1
ATOM 7097 O O . LEU B 1 417 ? -8.445 -17.766 -15.945 1 95.94 417 LEU B O 1
ATOM 7101 N N . MET B 1 418 ? -7.852 -17.844 -18.094 1 97.81 418 MET B N 1
ATOM 7102 C CA . MET B 1 418 ? -7.863 -19.297 -18.188 1 97.81 418 MET B CA 1
ATOM 7103 C C . MET B 1 418 ? -6.609 -19.797 -18.875 1 97.81 418 MET B C 1
ATOM 7105 O O . MET B 1 418 ? -6.09 -19.156 -19.781 1 97.81 418 MET B O 1
ATOM 7109 N N . PRO B 1 419 ? -6.117 -20.984 -18.484 1 98.5 419 PRO B N 1
ATOM 7110 C CA . PRO B 1 419 ? -4.902 -21.516 -19.094 1 98.5 419 PRO B CA 1
ATOM 7111 C C . PRO B 1 419 ? -5.121 -21.969 -20.531 1 98.5 419 PRO B C 1
ATOM 7113 O O . PRO B 1 419 ? -6.266 -22.125 -20.969 1 98.5 419 PRO B O 1
ATOM 7116 N N . LEU B 1 420 ? -4.043 -22.094 -21.281 1 98.5 420 LEU B N 1
ATOM 7117 C CA . LEU B 1 420 ? -3.986 -22.688 -22.609 1 98.5 420 LEU B CA 1
ATOM 7118 C C . LEU B 1 420 ? -3.402 -24.094 -22.562 1 98.5 420 LEU B C 1
ATOM 7120 O O . LEU B 1 420 ? -2.238 -24.266 -22.203 1 98.5 420 LEU B O 1
ATOM 7124 N N . VAL B 1 421 ? -4.203 -25.078 -22.984 1 98.75 421 VAL B N 1
ATOM 7125 C CA . VAL B 1 421 ? -3.793 -26.469 -22.859 1 98.75 421 VAL B CA 1
ATOM 7126 C C . VAL B 1 421 ? -4.105 -27.219 -24.156 1 98.75 421 VAL B C 1
ATOM 7128 O O . VAL B 1 421 ? -5.25 -27.234 -24.609 1 98.75 421 VAL B O 1
ATOM 7131 N N . GLY B 1 422 ? -3.123 -27.797 -24.781 1 98.12 422 GLY B N 1
ATOM 7132 C CA . GLY B 1 422 ? -3.307 -28.547 -26 1 98.12 422 GLY B CA 1
ATOM 7133 C C . GLY B 1 422 ? -2.121 -28.453 -26.953 1 98.12 422 GLY B C 1
ATOM 7134 O O . GLY B 1 422 ? -0.979 -28.328 -26.5 1 98.12 422 GLY B O 1
ATOM 7135 N N . ARG B 1 423 ? -2.414 -28.641 -28.234 1 97.25 423 ARG B N 1
ATOM 7136 C CA . ARG B 1 423 ? -1.366 -28.516 -29.25 1 97.25 423 ARG B CA 1
ATOM 7137 C C . ARG B 1 423 ? -0.836 -27.078 -29.297 1 97.25 423 ARG B C 1
ATOM 7139 O O . ARG B 1 423 ? -1.606 -26.125 -29.203 1 97.25 423 ARG B O 1
ATOM 7146 N N . ALA B 1 424 ? 0.472 -27.031 -29.391 1 97.25 424 ALA B N 1
ATOM 7147 C CA . ALA B 1 424 ? 1.076 -25.703 -29.469 1 97.25 424 ALA B CA 1
ATOM 7148 C C . ALA B 1 424 ? 0.629 -24.969 -30.719 1 97.25 424 ALA B C 1
ATOM 7150 O O . ALA B 1 424 ? 0.658 -25.547 -31.828 1 97.25 424 ALA B O 1
ATOM 7151 N N . PRO B 1 425 ? 0.237 -23.781 -30.531 1 95.62 425 PRO B N 1
ATOM 7152 C CA . PRO B 1 425 ? -0.185 -23.047 -31.719 1 95.62 425 PRO B CA 1
ATOM 7153 C C . PRO B 1 425 ? 0.974 -22.75 -32.656 1 95.62 425 PRO B C 1
ATOM 7155 O O . PRO B 1 425 ? 2.09 -22.469 -32.219 1 95.62 425 PRO B O 1
ATOM 7158 N N . GLY B 1 426 ? 0.66 -22.844 -33.969 1 89.44 426 GLY B N 1
ATOM 7159 C CA . GLY B 1 426 ? 1.66 -22.547 -34.969 1 89.44 426 GLY B CA 1
ATOM 7160 C C . GLY B 1 426 ? 2.598 -23.703 -35.25 1 89.44 426 GLY B C 1
ATOM 7161 O O . GLY B 1 426 ? 3.502 -23.594 -36.094 1 89.44 426 GLY B O 1
ATOM 7162 N N . SER B 1 427 ? 2.422 -24.734 -34.594 1 87.81 427 SER B N 1
ATOM 7163 C CA . SER B 1 427 ? 3.281 -25.906 -34.812 1 87.81 427 SER B CA 1
ATOM 7164 C C . SER B 1 427 ? 3.078 -26.516 -36.188 1 87.81 427 SER B C 1
ATOM 7166 O O . SER B 1 427 ? 1.951 -26.594 -36.688 1 87.81 427 SER B O 1
ATOM 7168 N N . LYS B 1 428 ? 4.105 -26.906 -36.969 1 87.06 428 LYS B N 1
ATOM 7169 C CA . LYS B 1 428 ? 4.047 -27.516 -38.281 1 87.06 428 LYS B CA 1
ATOM 7170 C C . LYS B 1 428 ? 3.736 -29.016 -38.188 1 87.06 428 LYS B C 1
ATOM 7172 O O . LYS B 1 428 ? 3.201 -29.609 -39.125 1 87.06 428 LYS B O 1
ATOM 7177 N N . GLY B 1 429 ? 3.83 -29.578 -36.969 1 86.88 429 GLY B N 1
ATOM 7178 C CA . GLY B 1 429 ? 3.555 -30.984 -36.719 1 86.88 429 GLY B CA 1
ATOM 7179 C C . GLY B 1 429 ? 2.566 -31.203 -35.594 1 86.88 429 GLY B C 1
ATOM 7180 O O . GLY B 1 429 ? 2.039 -30.25 -35.031 1 86.88 429 GLY B O 1
ATOM 7181 N N . SER B 1 430 ? 2.213 -32.5 -35.438 1 89.5 430 SER B N 1
ATOM 7182 C CA . SER B 1 430 ? 1.228 -32.844 -34.438 1 89.5 430 SER B CA 1
ATOM 7183 C C . SER B 1 430 ? 1.901 -33.188 -33.094 1 89.5 430 SER B C 1
ATOM 7185 O O . SER B 1 430 ? 1.23 -33.562 -32.125 1 89.5 430 SER B O 1
ATOM 7187 N N . GLY B 1 431 ? 3.195 -33.094 -32.969 1 96.69 431 GLY B N 1
ATOM 7188 C CA . GLY B 1 431 ? 3.906 -33.594 -31.812 1 96.69 431 GLY B CA 1
ATOM 7189 C C . GLY B 1 431 ? 4.344 -32.5 -30.844 1 96.69 431 GLY B C 1
ATOM 7190 O O . GLY B 1 431 ? 5.129 -32.781 -29.938 1 96.69 431 GLY B O 1
ATOM 7191 N N . GLU B 1 432 ? 3.854 -31.297 -31.016 1 97.69 432 GLU B N 1
ATOM 7192 C CA . GLU B 1 432 ? 4.219 -30.188 -30.141 1 97.69 432 GLU B CA 1
ATOM 7193 C C . GLU B 1 432 ? 3.031 -29.75 -29.297 1 97.69 432 GLU B C 1
ATOM 7195 O O . GLU B 1 432 ? 1.946 -29.5 -29.812 1 97.69 432 GLU B O 1
ATOM 7200 N N . TRP B 1 433 ? 3.227 -29.703 -27.953 1 98.5 433 TRP B N 1
ATOM 7201 C CA . TRP B 1 433 ? 2.139 -29.5 -27 1 98.5 433 TRP B CA 1
ATOM 7202 C C . TRP B 1 433 ? 2.494 -28.422 -26 1 98.5 433 TRP B C 1
ATOM 7204 O O . TRP B 1 433 ? 3.666 -28.078 -25.828 1 98.5 433 TRP B O 1
ATOM 7214 N N . MET B 1 434 ? 1.392 -27.891 -25.328 1 98.62 434 MET B N 1
ATOM 7215 C CA . MET B 1 434 ? 1.667 -26.875 -24.328 1 98.62 434 MET B CA 1
ATOM 7216 C C . MET B 1 434 ? 0.6 -26.891 -23.234 1 98.62 434 MET B C 1
ATOM 7218 O O . MET B 1 434 ? -0.534 -27.312 -23.469 1 98.62 434 MET B O 1
ATOM 7222 N N . ALA B 1 435 ? 0.945 -26.5 -22.047 1 98.81 435 ALA B N 1
ATOM 7223 C CA . ALA B 1 435 ? 0.092 -26.062 -20.953 1 98.81 435 ALA B CA 1
ATOM 7224 C C . ALA B 1 435 ? 0.713 -24.875 -20.219 1 98.81 435 ALA B C 1
ATOM 7226 O O . ALA B 1 435 ? 1.816 -24.984 -19.672 1 98.81 435 ALA B O 1
ATOM 7227 N N . ALA B 1 436 ? 0.042 -23.703 -20.203 1 98.56 436 ALA B N 1
ATOM 7228 C CA . ALA B 1 436 ? 0.606 -22.453 -19.672 1 98.56 436 ALA B CA 1
ATOM 7229 C C . ALA B 1 436 ? -0.489 -21.438 -19.391 1 98.56 436 ALA B C 1
ATOM 7231 O O . ALA B 1 436 ? -1.651 -21.641 -19.75 1 98.56 436 ALA B O 1
ATOM 7232 N N . GLY B 1 437 ? -0.096 -20.406 -18.656 1 98.44 437 GLY B N 1
ATOM 7233 C CA . GLY B 1 437 ? -0.999 -19.281 -18.438 1 98.44 437 GLY B CA 1
ATOM 7234 C C . GLY B 1 437 ? -1.983 -19.531 -17.312 1 98.44 437 GLY B C 1
ATOM 7235 O O . GLY B 1 437 ? -3.189 -19.344 -17.484 1 98.44 437 GLY B O 1
ATOM 7236 N N . PHE B 1 438 ? -1.504 -19.812 -16.156 1 98.5 438 PHE B N 1
ATOM 7237 C CA . PHE B 1 438 ? -2.355 -20.281 -15.07 1 98.5 438 PHE B CA 1
ATOM 7238 C C . PHE B 1 438 ? -2.822 -19.109 -14.211 1 98.5 438 PHE B C 1
ATOM 7240 O O . PHE B 1 438 ? -3.426 -19.312 -13.148 1 98.5 438 PHE B O 1
ATOM 7247 N N . CYS B 1 439 ? -2.514 -17.922 -14.5 1 97.06 439 CYS B N 1
ATOM 7248 C CA . CYS B 1 439 ? -3.07 -16.672 -13.992 1 97.06 439 CYS B CA 1
ATOM 7249 C C . CYS B 1 439 ? -2.906 -16.578 -12.484 1 97.06 439 CYS B C 1
ATOM 7251 O O . CYS B 1 439 ? -3.803 -16.094 -11.789 1 97.06 439 CYS B O 1
ATOM 7253 N N . GLY B 1 440 ? -1.835 -17.125 -11.977 1 96.5 440 GLY B N 1
ATOM 7254 C CA . GLY B 1 440 ? -1.557 -17.031 -10.555 1 96.5 440 GLY B CA 1
ATOM 7255 C C . GLY B 1 440 ? -2.246 -18.125 -9.742 1 96.5 440 GLY B C 1
ATOM 7256 O O . GLY B 1 440 ? -2.066 -18.203 -8.531 1 96.5 440 GLY B O 1
ATOM 7257 N N . GLU B 1 441 ? -2.943 -18.969 -10.422 1 97.38 441 GLU B N 1
ATOM 7258 C CA . GLU B 1 441 ? -3.689 -20.031 -9.758 1 97.38 441 GLU B CA 1
ATOM 7259 C C . GLU B 1 441 ? -3.213 -21.406 -10.227 1 97.38 441 GLU B C 1
ATOM 7261 O O . GLU B 1 441 ? -4.023 -22.312 -10.469 1 97.38 441 GLU B O 1
ATOM 7266 N N . GLY B 1 442 ? -1.944 -21.547 -10.352 1 97.88 442 GLY B N 1
ATOM 7267 C CA . GLY B 1 442 ? -1.362 -22.781 -10.867 1 97.88 442 GLY B CA 1
ATOM 7268 C C . GLY B 1 442 ? -1.665 -23.984 -10.008 1 97.88 442 GLY B C 1
ATOM 7269 O O . GLY B 1 442 ? -1.856 -25.094 -10.523 1 97.88 442 GLY B O 1
ATOM 7270 N N . MET B 1 443 ? -1.804 -23.797 -8.734 1 98.06 443 MET B N 1
ATOM 7271 C CA . MET B 1 443 ? -1.956 -24.922 -7.82 1 98.06 443 MET B CA 1
ATOM 7272 C C . MET B 1 443 ? -3.34 -25.547 -7.949 1 98.06 443 MET B C 1
ATOM 7274 O O . MET B 1 443 ? -3.564 -26.672 -7.496 1 98.06 443 MET B O 1
ATOM 7278 N N . VAL B 1 444 ? -4.266 -24.797 -8.625 1 98.5 444 VAL B N 1
ATOM 7279 C CA . VAL B 1 444 ? -5.598 -25.375 -8.805 1 98.5 444 VAL B CA 1
ATOM 7280 C C . VAL B 1 444 ? -5.941 -25.422 -10.289 1 98.5 444 VAL B C 1
ATOM 7282 O O . VAL B 1 444 ? -7.117 -25.484 -10.656 1 98.5 444 VAL B O 1
ATOM 7285 N N . TYR B 1 445 ? -4.922 -25.359 -11.156 1 98.75 445 TYR B N 1
ATOM 7286 C CA . TYR B 1 445 ? -5.062 -25.562 -12.594 1 98.75 445 TYR B CA 1
ATOM 7287 C C . TYR B 1 445 ? -4.035 -26.562 -13.102 1 98.75 445 TYR B C 1
ATOM 7289 O O . TYR B 1 445 ? -4.387 -27.531 -13.781 1 98.75 445 TYR B O 1
ATOM 7297 N N . ALA B 1 446 ? -2.803 -26.422 -12.719 1 98.81 446 ALA B N 1
ATOM 7298 C CA . ALA B 1 446 ? -1.633 -26.891 -13.461 1 98.81 446 ALA B CA 1
ATOM 7299 C C . ALA B 1 446 ? -1.551 -28.422 -13.438 1 98.81 446 ALA B C 1
ATOM 7301 O O . ALA B 1 446 ? -1.262 -29.047 -14.461 1 98.81 446 ALA B O 1
ATOM 7302 N N . TRP B 1 447 ? -1.795 -29.016 -12.273 1 98.94 447 TRP B N 1
ATOM 7303 C CA . TRP B 1 447 ? -1.626 -30.469 -12.164 1 98.94 447 TRP B CA 1
ATOM 7304 C C . TRP B 1 447 ? -2.588 -31.203 -13.094 1 98.94 447 TRP B C 1
ATOM 7306 O O . TRP B 1 447 ? -2.166 -32.031 -13.906 1 98.94 447 TRP B O 1
ATOM 7316 N N . LEU B 1 448 ? -3.828 -30.859 -13.031 1 98.88 448 LEU B N 1
ATOM 7317 C CA . LEU B 1 448 ? -4.812 -31.562 -13.852 1 98.88 448 LEU B CA 1
ATOM 7318 C C . LEU B 1 448 ? -4.719 -31.125 -15.305 1 98.88 448 LEU B C 1
ATOM 7320 O O . LEU B 1 448 ? -5.043 -31.906 -16.219 1 98.88 448 LEU B O 1
ATOM 7324 N N . CYS B 1 449 ? -4.297 -29.906 -15.578 1 98.94 449 CYS B N 1
ATOM 7325 C CA . CYS B 1 449 ? -4.016 -29.531 -16.953 1 98.94 449 CYS B CA 1
ATOM 7326 C C . CYS B 1 449 ? -2.904 -30.391 -17.547 1 98.94 449 CYS B C 1
ATOM 7328 O O . CYS B 1 449 ? -3 -30.844 -18.688 1 98.94 449 CYS B O 1
ATOM 7330 N N . GLY B 1 450 ? -1.827 -30.578 -16.734 1 98.88 450 GLY B N 1
ATOM 7331 C CA . GLY B 1 450 ? -0.77 -31.484 -17.188 1 98.88 450 GLY B CA 1
ATOM 7332 C C . GLY B 1 450 ? -1.244 -32.906 -17.406 1 98.88 450 GLY B C 1
ATOM 7333 O O . GLY B 1 450 ? -0.881 -33.531 -18.391 1 98.88 450 GLY B O 1
ATOM 7334 N N . THR B 1 451 ? -2.055 -33.375 -16.484 1 98.81 451 THR B N 1
ATOM 7335 C CA . THR B 1 451 ? -2.629 -34.719 -16.609 1 98.81 451 THR B CA 1
ATOM 7336 C C . THR B 1 451 ? -3.467 -34.844 -17.875 1 98.81 451 THR B C 1
ATOM 7338 O O . THR B 1 451 ? -3.342 -35.812 -18.609 1 98.81 451 THR B O 1
ATOM 7341 N N . ALA B 1 452 ? -4.297 -33.875 -18.078 1 98.88 452 ALA B N 1
ATOM 7342 C CA . ALA B 1 452 ? -5.141 -33.844 -19.281 1 98.88 452 ALA B CA 1
ATOM 7343 C C . ALA B 1 452 ? -4.301 -33.844 -20.547 1 98.88 452 ALA B C 1
ATOM 7345 O O . ALA B 1 452 ? -4.629 -34.531 -21.516 1 98.88 452 ALA B O 1
ATOM 7346 N N . LEU B 1 453 ? -3.299 -33.094 -20.547 1 98.69 453 LEU B N 1
ATOM 7347 C CA . LEU B 1 453 ? -2.422 -32.969 -21.703 1 98.69 453 LEU B CA 1
ATOM 7348 C C . LEU B 1 453 ? -1.826 -34.344 -22.047 1 98.69 453 LEU B C 1
ATOM 7350 O O . LEU B 1 453 ? -1.731 -34.688 -23.234 1 98.69 453 LEU B O 1
ATOM 7354 N N . ALA B 1 454 ? -1.366 -35.062 -21.047 1 98.31 454 ALA B N 1
ATOM 7355 C CA . ALA B 1 454 ? -0.822 -36.406 -21.266 1 98.31 454 ALA B CA 1
ATOM 7356 C C . ALA B 1 454 ? -1.856 -37.312 -21.906 1 98.31 454 ALA B C 1
ATOM 7358 O O . ALA B 1 454 ? -1.539 -38.062 -22.844 1 98.31 454 ALA B O 1
ATOM 7359 N N . VAL B 1 455 ? -3.07 -37.281 -21.406 1 98.31 455 VAL B N 1
ATOM 7360 C CA . VAL B 1 455 ? -4.148 -38.125 -21.938 1 98.31 455 VAL B CA 1
ATOM 7361 C C . VAL B 1 455 ? -4.383 -37.781 -23.406 1 98.31 455 VAL B C 1
ATOM 7363 O O . VAL B 1 455 ? -4.539 -38.688 -24.25 1 98.31 455 VAL B O 1
ATOM 7366 N N . MET B 1 456 ? -4.379 -36.531 -23.734 1 97.75 456 MET B N 1
ATOM 7367 C CA . MET B 1 456 ? -4.551 -36.062 -25.109 1 97.75 456 MET B CA 1
ATOM 7368 C C . MET B 1 456 ? -3.412 -36.562 -26 1 97.75 456 MET B C 1
ATOM 7370 O O . MET B 1 456 ? -3.646 -37.094 -27.094 1 97.75 456 MET B O 1
ATOM 7374 N N . MET B 1 457 ? -2.227 -36.406 -25.547 1 96.62 457 MET B N 1
ATOM 7375 C CA . MET B 1 457 ? -1.04 -36.812 -26.297 1 96.62 457 MET B CA 1
ATOM 7376 C C . MET B 1 457 ? -1.062 -38.281 -26.625 1 96.62 457 MET B C 1
ATOM 7378 O O . MET B 1 457 ? -0.632 -38.688 -27.719 1 96.62 457 MET B O 1
ATOM 7382 N N . LEU B 1 458 ? -1.551 -39.062 -25.734 1 96.06 458 LEU B N 1
ATOM 7383 C CA . LEU B 1 458 ? -1.574 -40.531 -25.891 1 96.06 458 LEU B CA 1
ATOM 7384 C C . LEU B 1 458 ? -2.777 -40.969 -26.719 1 96.06 458 LEU B C 1
ATOM 7386 O O . LEU B 1 458 ? -2.936 -42.156 -27.016 1 96.06 458 LEU B O 1
ATOM 7390 N N . GLY B 1 459 ? -3.68 -40 -27.062 1 96.19 459 GLY B N 1
ATOM 7391 C CA . GLY B 1 459 ? -4.871 -40.312 -27.812 1 96.19 459 GLY B CA 1
ATOM 7392 C C . GLY B 1 459 ? -5.895 -41.094 -27.016 1 96.19 459 GLY B C 1
ATOM 7393 O O . GLY B 1 459 ? -6.602 -41.969 -27.562 1 96.19 459 GLY B O 1
ATOM 7394 N N . LYS B 1 460 ? -5.977 -40.875 -25.734 1 96.94 460 LYS B N 1
ATOM 7395 C CA . LYS B 1 460 ? -6.836 -41.656 -24.859 1 96.94 460 LYS B CA 1
ATOM 7396 C C . LYS B 1 460 ? -8.008 -40.844 -24.344 1 96.94 460 LYS B C 1
ATOM 7398 O O . LYS B 1 460 ? -8.594 -41.156 -23.312 1 96.94 460 LYS B O 1
ATOM 7403 N N . GLU B 1 461 ? -8.406 -39.781 -24.969 1 96.94 461 GLU B N 1
ATOM 7404 C CA . GLU B 1 461 ? -9.438 -38.875 -24.516 1 96.94 461 GLU B CA 1
ATOM 7405 C C . GLU B 1 461 ? -10.781 -39.562 -24.359 1 96.94 461 GLU B C 1
ATOM 7407 O O . GLU B 1 461 ? -11.539 -39.281 -23.422 1 96.94 461 GLU B O 1
ATOM 7412 N N . GLY B 1 462 ? -11.047 -40.5 -25.281 1 96.81 462 GLY B N 1
ATOM 7413 C CA . GLY B 1 462 ? -12.328 -41.156 -25.281 1 96.81 462 GLY B CA 1
ATOM 7414 C C . GLY B 1 462 ? -12.344 -42.438 -24.438 1 96.81 462 GLY B C 1
ATOM 7415 O O . GLY B 1 462 ? -13.391 -43.062 -24.266 1 96.81 462 GLY B O 1
ATOM 7416 N N . GLU B 1 463 ? -11.227 -42.812 -23.891 1 97.25 463 GLU B N 1
ATOM 7417 C CA . GLU B 1 463 ? -11.117 -44.031 -23.109 1 97.25 463 GLU B CA 1
ATOM 7418 C C . GLU B 1 463 ? -11.531 -43.781 -21.656 1 97.25 463 GLU B C 1
ATOM 7420 O O . GLU B 1 463 ? -11.219 -42.75 -21.078 1 97.25 463 GLU B O 1
ATOM 7425 N N . LYS B 1 464 ? -12.242 -44.719 -21.109 1 98.12 464 LYS B N 1
ATOM 7426 C CA . LYS B 1 464 ? -12.516 -44.688 -19.672 1 98.12 464 LYS B CA 1
ATOM 7427 C C . LYS B 1 464 ? -11.305 -45.156 -18.875 1 98.12 464 LYS B C 1
ATOM 7429 O O . LYS B 1 464 ? -11.188 -46.375 -18.594 1 98.12 464 LYS B O 1
ATOM 7434 N N . LEU B 1 465 ? -10.547 -44.312 -18.453 1 97.69 465 LEU B N 1
ATOM 7435 C CA . LEU B 1 465 ? -9.305 -44.625 -17.75 1 97.69 465 LEU B CA 1
ATOM 7436 C C . LEU B 1 465 ? -9.578 -44.938 -16.281 1 97.69 465 LEU B C 1
ATOM 7438 O O . LEU B 1 465 ? -10.523 -44.375 -15.695 1 97.69 465 LEU B O 1
ATOM 7442 N N . GLY B 1 466 ? -8.789 -45.781 -15.68 1 96.5 466 GLY B N 1
ATOM 7443 C CA . GLY B 1 466 ? -8.852 -46 -14.242 1 96.5 466 GLY B CA 1
ATOM 7444 C C . GLY B 1 466 ? -8.289 -44.812 -13.445 1 96.5 466 GLY B C 1
ATOM 7445 O O . GLY B 1 466 ? -7.504 -44.031 -13.969 1 96.5 466 GLY B O 1
ATOM 7446 N N . GLU B 1 467 ? -8.695 -44.812 -12.234 1 96.25 467 GLU B N 1
ATOM 7447 C CA . GLU B 1 467 ? -8.148 -43.781 -11.336 1 96.25 467 GLU B CA 1
ATOM 7448 C C . GLU B 1 467 ? -6.68 -44.062 -11.031 1 96.25 467 GLU B C 1
ATOM 7450 O O . GLU B 1 467 ? -6.242 -45.219 -11.039 1 96.25 467 GLU B O 1
ATOM 7455 N N . GLY B 1 468 ? -5.922 -43.062 -10.883 1 96.12 468 GLY B N 1
ATOM 7456 C CA . GLY B 1 468 ? -4.559 -43.062 -10.375 1 96.12 468 GLY B CA 1
ATOM 7457 C C . GLY B 1 468 ? -4.32 -42 -9.305 1 96.12 468 GLY B C 1
ATOM 7458 O O . GLY B 1 468 ? -5.152 -41.125 -9.102 1 96.12 468 GLY B O 1
ATOM 7459 N N . VAL B 1 469 ? -3.225 -42.125 -8.609 1 97.44 469 VAL B N 1
ATOM 7460 C CA . VAL B 1 469 ? -2.875 -41.125 -7.613 1 97.44 469 VAL B CA 1
ATOM 7461 C C . VAL B 1 469 ? -2.748 -39.75 -8.281 1 97.44 469 VAL B C 1
ATOM 7463 O O . VAL B 1 469 ? -1.843 -39.531 -9.086 1 97.44 469 VAL B O 1
ATOM 7466 N N . GLY B 1 470 ? -3.643 -38.875 -7.973 1 97.81 470 GLY B N 1
ATOM 7467 C CA . GLY B 1 470 ? -3.652 -37.531 -8.539 1 97.81 470 GLY B CA 1
ATOM 7468 C C . GLY B 1 470 ? -4.27 -37.469 -9.93 1 97.81 470 GLY B C 1
ATOM 7469 O O . GLY B 1 470 ? -4.16 -36.469 -10.617 1 97.81 470 GLY B O 1
ATOM 7470 N N . ARG B 1 471 ? -4.891 -38.531 -10.406 1 98.19 471 ARG B N 1
ATOM 7471 C CA . ARG B 1 471 ? -5.5 -38.562 -11.734 1 98.19 471 ARG B CA 1
ATOM 7472 C C . ARG B 1 471 ? -6.926 -39.094 -11.664 1 98.19 471 ARG B C 1
ATOM 7474 O O . ARG B 1 471 ? -7.145 -40.25 -11.328 1 98.19 471 ARG B O 1
ATOM 7481 N N . PRO B 1 472 ? -7.848 -38.25 -12.023 1 97.81 472 PRO B N 1
ATOM 7482 C CA . PRO B 1 472 ? -9.227 -38.719 -12.047 1 97.81 472 PRO B CA 1
ATOM 7483 C C . PRO B 1 472 ? -9.438 -39.875 -13.031 1 97.81 472 PRO B C 1
ATOM 7485 O O . PRO B 1 472 ? -8.781 -39.938 -14.07 1 97.81 472 PRO B O 1
ATOM 7488 N N . GLY B 1 473 ? -10.312 -40.812 -12.703 1 97.06 473 GLY B N 1
ATOM 7489 C CA . GLY B 1 473 ? -10.742 -41.812 -13.664 1 97.06 473 GLY B CA 1
ATOM 7490 C C . GLY B 1 473 ? -11.789 -41.312 -14.633 1 97.06 473 GLY B C 1
ATOM 7491 O O . GLY B 1 473 ? -12.125 -40.125 -14.633 1 97.06 473 GLY B O 1
ATOM 7492 N N . GLY B 1 474 ? -12.195 -42.188 -15.586 1 97.69 474 GLY B N 1
ATOM 7493 C CA . GLY B 1 474 ? -13.211 -41.812 -16.547 1 97.69 474 GLY B CA 1
ATOM 7494 C C . GLY B 1 474 ? -12.641 -41.219 -17.828 1 97.69 474 GLY B C 1
ATOM 7495 O O . GLY B 1 474 ? -11.438 -41.281 -18.062 1 97.69 474 GLY B O 1
ATOM 7496 N N . ARG B 1 475 ? -13.531 -40.719 -18.625 1 98.31 475 ARG B N 1
ATOM 7497 C CA . ARG B 1 475 ? -13.133 -40.031 -19.859 1 98.31 475 ARG B CA 1
ATOM 7498 C C . ARG B 1 475 ? -12.672 -38.625 -19.578 1 98.31 475 ARG B C 1
ATOM 7500 O O . ARG B 1 475 ? -13.133 -37.969 -18.625 1 98.31 475 ARG B O 1
ATOM 7507 N N . LEU B 1 476 ? -11.805 -38.188 -20.438 1 98.38 476 LEU B N 1
ATOM 7508 C CA . LEU B 1 476 ? -11.188 -36.875 -20.234 1 98.38 476 LEU B CA 1
ATOM 7509 C C . LEU B 1 476 ? -12.25 -35.781 -20.109 1 98.38 476 LEU B C 1
ATOM 7511 O O . LEU B 1 476 ? -12.164 -34.938 -19.219 1 98.38 476 LEU B O 1
ATOM 7515 N N . GLU B 1 477 ? -13.297 -35.781 -20.938 1 97.81 477 GLU B N 1
ATOM 7516 C CA . GLU B 1 477 ? -14.297 -34.719 -21 1 97.81 477 GLU B CA 1
ATOM 7517 C C . GLU B 1 477 ? -15.148 -34.688 -19.734 1 97.81 477 GLU B C 1
ATOM 7519 O O . GLU B 1 477 ? -15.836 -33.688 -19.469 1 97.81 477 GLU B O 1
ATOM 7524 N N . GLU B 1 478 ? -15.031 -35.719 -18.906 1 97.75 478 GLU B N 1
ATOM 7525 C CA . GLU B 1 478 ? -15.836 -35.781 -17.703 1 97.75 478 GLU B CA 1
ATOM 7526 C C . GLU B 1 478 ? -15.258 -34.906 -16.594 1 97.75 478 GLU B C 1
ATOM 7528 O O . GLU B 1 478 ? -15.953 -34.562 -15.633 1 97.75 478 GLU B O 1
ATOM 7533 N N . TRP B 1 479 ? -14.016 -34.531 -16.797 1 97.88 479 TRP B N 1
ATOM 7534 C CA . TRP B 1 479 ? -13.453 -33.719 -15.703 1 97.88 479 TRP B CA 1
ATOM 7535 C C . TRP B 1 479 ? -12.617 -32.562 -16.234 1 97.88 479 TRP B C 1
ATOM 7537 O O . TRP B 1 479 ? -12.289 -31.641 -15.492 1 97.88 479 TRP B O 1
ATOM 7547 N N . PHE B 1 480 ? -12.227 -32.562 -17.438 1 98.44 480 PHE B N 1
ATOM 7548 C CA . PHE B 1 480 ? -11.43 -31.516 -18.031 1 98.44 480 PHE B CA 1
ATOM 7549 C C . PHE B 1 480 ? -12.242 -30.734 -19.047 1 98.44 480 PHE B C 1
ATOM 7551 O O . PHE B 1 480 ? -12.68 -31.297 -20.062 1 98.44 480 PHE B O 1
ATOM 7558 N N . PRO B 1 481 ? -12.445 -29.469 -18.781 1 98.31 481 PRO B N 1
ATOM 7559 C CA . PRO B 1 481 ? -13.203 -28.672 -19.75 1 98.31 481 PRO B CA 1
ATOM 7560 C C . PRO B 1 481 ? -12.359 -28.234 -20.953 1 98.31 481 PRO B C 1
ATOM 7562 O O . PRO B 1 481 ? -12.133 -27.031 -21.156 1 98.31 481 PRO B O 1
ATOM 7565 N N . GLY B 1 482 ? -12.094 -29.141 -21.828 1 97.31 482 GLY B N 1
ATOM 7566 C CA . GLY B 1 482 ? -11.188 -28.938 -22.953 1 97.31 482 GLY B CA 1
ATOM 7567 C C . GLY B 1 482 ? -11.695 -27.922 -23.953 1 97.31 482 GLY B C 1
ATOM 7568 O O . GLY B 1 482 ? -10.898 -27.234 -24.594 1 97.31 482 GLY B O 1
ATOM 7569 N N . ASP B 1 483 ? -12.977 -27.812 -24.109 1 96.12 483 ASP B N 1
ATOM 7570 C CA . ASP B 1 483 ? -13.57 -26.859 -25.047 1 96.12 483 ASP B CA 1
ATOM 7571 C C . ASP B 1 483 ? -13.336 -25.422 -24.594 1 96.12 483 ASP B C 1
ATOM 7573 O O . ASP B 1 483 ? -13.383 -24.484 -25.391 1 96.12 483 ASP B O 1
ATOM 7577 N N . LEU B 1 484 ? -13.125 -25.25 -23.281 1 97.19 484 LEU B N 1
ATOM 7578 C CA . LEU B 1 484 ? -12.891 -23.922 -22.719 1 97.19 484 LEU B CA 1
ATOM 7579 C C . LEU B 1 484 ? -11.398 -23.641 -22.594 1 97.19 484 LEU B C 1
ATOM 7581 O O . LEU B 1 484 ? -10.953 -22.5 -22.797 1 97.19 484 LEU B O 1
ATOM 7585 N N . LEU B 1 485 ? -10.562 -24.703 -22.297 1 98.06 485 LEU B N 1
ATOM 7586 C CA . LEU B 1 485 ? -9.156 -24.5 -21.953 1 98.06 485 LEU B CA 1
ATOM 7587 C C . LEU B 1 485 ? -8.242 -24.844 -23.125 1 98.06 485 LEU B C 1
ATOM 7589 O O . LEU B 1 485 ? -7.051 -24.531 -23.094 1 98.06 485 LEU B O 1
ATOM 7593 N N . GLY B 1 486 ? -8.742 -25.359 -24.156 1 96.81 486 GLY B N 1
ATOM 7594 C CA . GLY B 1 486 ? -7.957 -25.75 -25.312 1 96.81 486 GLY B CA 1
ATOM 7595 C C . GLY B 1 486 ? -7.359 -24.578 -26.047 1 96.81 486 GLY B C 1
ATOM 7596 O O . GLY B 1 486 ? -7.695 -23.422 -25.766 1 96.81 486 GLY B O 1
ATOM 7597 N N . VAL B 1 487 ? -6.477 -24.938 -26.984 1 93.94 487 VAL B N 1
ATOM 7598 C CA . VAL B 1 487 ? -5.789 -23.906 -27.766 1 93.94 487 VAL B CA 1
ATOM 7599 C C . VAL B 1 487 ? -6.324 -23.891 -29.203 1 93.94 487 VAL B C 1
ATOM 7601 O O . VAL B 1 487 ? -6.285 -24.922 -29.891 1 93.94 487 VAL B O 1
ATOM 7604 N N . ASP B 1 488 ? -6.832 -22.828 -29.641 1 92 488 ASP B N 1
ATOM 7605 C CA . ASP B 1 488 ? -7.176 -22.578 -31.031 1 92 488 ASP B CA 1
ATOM 7606 C C . ASP B 1 488 ? -7.125 -21.078 -31.344 1 92 488 ASP B C 1
ATOM 7608 O O . ASP B 1 488 ? -6.773 -20.281 -30.484 1 92 488 ASP B O 1
ATOM 7612 N N . LYS B 1 489 ? -7.371 -20.766 -32.5 1 91.81 489 LYS B N 1
ATOM 7613 C CA . LYS B 1 489 ? -7.219 -19.375 -32.969 1 91.81 489 LYS B CA 1
ATOM 7614 C C . LYS B 1 489 ? -8.172 -18.453 -32.219 1 91.81 489 LYS B C 1
ATOM 7616 O O . LYS B 1 489 ? -7.797 -17.344 -31.828 1 91.81 489 LYS B O 1
ATOM 7621 N N . GLU B 1 490 ? -9.344 -18.906 -32.031 1 93 490 GLU B N 1
ATOM 7622 C CA . GLU B 1 490 ? -10.344 -18.094 -31.359 1 93 490 GLU B CA 1
ATOM 7623 C C . GLU B 1 490 ? -9.977 -17.906 -29.875 1 93 490 GLU B C 1
ATOM 7625 O O . GLU B 1 490 ? -10.195 -16.844 -29.312 1 93 490 GLU B O 1
ATOM 7630 N N . ARG B 1 491 ? -9.5 -18.953 -29.328 1 95.06 491 ARG B N 1
ATOM 7631 C CA . ARG B 1 491 ? -9.062 -18.891 -27.938 1 95.06 491 ARG B CA 1
ATOM 7632 C C . ARG B 1 491 ? -7.91 -17.906 -27.766 1 95.06 491 ARG B C 1
ATOM 7634 O O . ARG B 1 491 ? -7.805 -17.234 -26.734 1 95.06 491 ARG B O 1
ATOM 7641 N N . LEU B 1 492 ? -6.988 -17.875 -28.625 1 95.5 492 LEU B N 1
ATOM 7642 C CA . LEU B 1 492 ? -5.852 -16.969 -28.547 1 95.5 492 LEU B CA 1
ATOM 7643 C C . LEU B 1 492 ? -6.316 -15.516 -28.609 1 95.5 492 LEU B C 1
ATOM 7645 O O . LEU B 1 492 ? -5.777 -14.664 -27.906 1 95.5 492 LEU B O 1
ATOM 7649 N N . LYS B 1 493 ? -7.309 -15.273 -29.391 1 93 493 LYS B N 1
ATOM 7650 C CA . LYS B 1 493 ? -7.855 -13.922 -29.453 1 93 493 LYS B CA 1
ATOM 7651 C C . LYS B 1 493 ? -8.438 -13.492 -28.109 1 93 493 LYS B C 1
ATOM 7653 O O . LYS B 1 493 ? -8.227 -12.367 -27.656 1 93 493 LYS B O 1
ATOM 7658 N N . ARG B 1 494 ? -9.125 -14.383 -27.453 1 92.69 494 ARG B N 1
ATOM 7659 C CA . ARG B 1 494 ? -9.734 -14.094 -26.156 1 92.69 494 ARG B CA 1
ATOM 7660 C C . ARG B 1 494 ? -8.672 -13.969 -25.062 1 92.69 494 ARG B C 1
ATOM 7662 O O . ARG B 1 494 ? -8.852 -13.227 -24.094 1 92.69 494 ARG B O 1
ATOM 7669 N N . ALA B 1 495 ? -7.555 -14.641 -25.344 1 95.69 495 ALA B N 1
ATOM 7670 C CA . ALA B 1 495 ? -6.484 -14.68 -24.344 1 95.69 495 ALA B CA 1
ATOM 7671 C C . ALA B 1 495 ? -5.562 -13.469 -24.484 1 95.69 495 ALA B C 1
ATOM 7673 O O . ALA B 1 495 ? -4.656 -13.273 -23.672 1 95.69 495 ALA B O 1
ATOM 7674 N N . TYR B 1 496 ? -5.773 -12.672 -25.484 1 94.25 496 TYR B N 1
ATOM 7675 C CA . TYR B 1 496 ? -4.949 -11.477 -25.609 1 94.25 496 TYR B CA 1
ATOM 7676 C C . TYR B 1 496 ? -5.051 -10.602 -24.375 1 94.25 496 TYR B C 1
ATOM 7678 O O . TYR B 1 496 ? -6.148 -10.336 -23.875 1 94.25 496 TYR B O 1
ATOM 7686 N N . ILE B 1 497 ? -3.969 -10.047 -23.906 1 93.38 497 ILE B N 1
ATOM 7687 C CA . ILE B 1 497 ? -3.822 -9.523 -22.562 1 93.38 497 ILE B CA 1
ATOM 7688 C C . ILE B 1 497 ? -4.688 -8.273 -22.391 1 93.38 497 ILE B C 1
ATOM 7690 O O . ILE B 1 497 ? -5.141 -7.965 -21.297 1 93.38 497 ILE B O 1
ATOM 7694 N N . ALA B 1 498 ? -4.957 -7.566 -23.406 1 87.38 498 ALA B N 1
ATOM 7695 C CA . ALA B 1 498 ? -5.777 -6.359 -23.328 1 87.38 498 ALA B CA 1
ATOM 7696 C C . ALA B 1 498 ? -7.18 -6.684 -22.828 1 87.38 498 ALA B C 1
ATOM 7698 O O . ALA B 1 498 ? -7.832 -5.836 -22.203 1 87.38 498 ALA B O 1
ATOM 7699 N N . ASN B 1 499 ? -7.578 -7.953 -23.016 1 87.94 499 ASN B N 1
ATOM 7700 C CA . ASN B 1 499 ? -8.922 -8.359 -22.609 1 87.94 499 ASN B CA 1
ATOM 7701 C C . ASN B 1 499 ? -9.031 -8.539 -21.109 1 87.94 499 ASN B C 1
ATOM 7703 O O . ASN B 1 499 ? -10.141 -8.602 -20.562 1 87.94 499 ASN B O 1
ATOM 7707 N N . ALA B 1 500 ? -7.918 -8.547 -20.453 1 88.38 500 ALA B N 1
ATOM 7708 C CA . ALA B 1 500 ? -7.926 -8.758 -19 1 88.38 500 ALA B CA 1
ATOM 7709 C C . ALA B 1 500 ? -8.602 -7.594 -18.281 1 88.38 500 ALA B C 1
ATOM 7711 O O . ALA B 1 500 ? -9.109 -7.758 -17.172 1 88.38 500 ALA B O 1
ATOM 7712 N N . ALA B 1 501 ? -8.586 -6.441 -18.844 1 80.31 501 ALA B N 1
ATOM 7713 C CA . ALA B 1 501 ? -9.164 -5.242 -18.234 1 80.31 501 ALA B CA 1
ATOM 7714 C C . ALA B 1 501 ? -10.633 -5.453 -17.891 1 80.31 501 ALA B C 1
ATOM 7716 O O . ALA B 1 501 ? -11.148 -4.852 -16.953 1 80.31 501 ALA B O 1
ATOM 7717 N N . GLU B 1 502 ? -11.219 -6.402 -18.516 1 76.88 502 GLU B N 1
ATOM 7718 C CA . GLU B 1 502 ? -12.648 -6.66 -18.328 1 76.88 502 GLU B CA 1
ATOM 7719 C C . GLU B 1 502 ? -12.906 -7.395 -17.016 1 76.88 502 GLU B C 1
ATOM 7721 O O . GLU B 1 502 ? -14.031 -7.395 -16.516 1 76.88 502 GLU B O 1
ATOM 7726 N N . PHE B 1 503 ? -11.922 -7.996 -16.531 1 75.75 503 PHE B N 1
ATOM 7727 C CA . PHE B 1 503 ? -12.102 -8.82 -15.336 1 75.75 503 PHE B CA 1
ATOM 7728 C C . PHE B 1 503 ? -11.773 -8.031 -14.078 1 75.75 503 PHE B C 1
ATOM 7730 O O . PHE B 1 503 ? -12.062 -8.484 -12.961 1 75.75 503 PHE B O 1
ATOM 7737 N N . PHE B 1 504 ? -11.172 -6.957 -14.078 1 66.62 504 PHE B N 1
ATOM 7738 C CA . PHE B 1 504 ? -10.758 -6.215 -12.891 1 66.62 504 PHE B CA 1
ATOM 7739 C C . PHE B 1 504 ? -11.617 -4.969 -12.703 1 66.62 504 PHE B C 1
ATOM 7741 O O . PHE B 1 504 ? -11.297 -4.105 -11.883 1 66.62 504 PHE B O 1
ATOM 7748 N N . GLU B 1 505 ? -12.727 -4.91 -13.398 1 58.66 505 GLU B N 1
ATOM 7749 C CA . GLU B 1 505 ? -13.672 -3.803 -13.266 1 58.66 505 GLU B CA 1
ATOM 7750 C C . GLU B 1 505 ? -14.664 -4.051 -12.141 1 58.66 505 GLU B C 1
ATOM 7752 O O . GLU B 1 505 ? -15.008 -5.199 -11.852 1 58.66 505 GLU B O 1
#

Organism: Fusarium proliferatum (strain ET1) (NCBI:txid1227346)

InterPro domains:
  IPR006076 FAD dependent oxidoreductase [PF01266] (74-454)
  IPR036188 FAD/NAD(P)-binding domain superfamily [G3DSA:3.50.50.60] (74-457)
  IPR036188 FAD/NAD(P)-binding domain superfamily [SSF51905] (73-462)

pLDDT: mean 94.42, std 10.49, range [31.55, 98.94]

Nearest PDB structures (foldseek):
  7cyx-assembly1_A  TM=8.395E-01  e=4.441E-21  Bacillus cereus ATCC 14579
  5l46-assembly2_B  TM=7.370E-01  e=3.986E-22  Homo sapiens
  4pab-assembly2_B  TM=6.840E-01  e=2.015E-23  Rattus norvegicus
  7cyx-assembly1_B  TM=8.390E-01  e=2.331E-19  Bacillus cereus ATCC 14579
  3gsi-assembly1_A  TM=7.250E-01  e=3.907E-19  Arthrobacter globiformis

Solvent-accessible surface area (backbone atoms only — not comparable to full-atom values): 49907 Å² total; per-residue (Å²): 114,66,69,55,48,52,51,46,51,53,42,44,46,45,43,48,49,49,46,53,52,49,52,51,50,49,52,52,52,50,52,29,53,53,39,22,50,41,74,52,54,74,77,59,92,68,48,41,66,41,77,58,62,55,85,57,93,56,63,72,54,40,72,27,57,63,96,64,73,61,61,65,41,50,31,36,34,38,25,53,27,52,32,28,47,27,23,51,51,39,40,56,71,74,42,69,87,79,58,33,36,40,33,29,16,58,48,50,54,30,59,56,48,51,18,41,62,53,31,52,30,61,65,59,58,34,60,52,30,53,61,35,26,78,78,59,36,62,70,53,14,48,53,53,46,50,44,25,55,50,32,49,62,28,49,44,48,59,29,60,95,37,72,83,14,52,52,42,73,22,46,29,38,40,34,18,58,39,62,70,59,40,55,52,48,55,53,28,45,58,54,34,41,74,78,40,67,88,60,64,71,46,80,30,54,32,70,58,31,23,66,75,70,50,39,28,87,51,40,52,20,31,41,34,36,74,31,26,36,36,38,51,33,46,42,48,52,50,51,50,53,53,46,54,73,74,33,86,39,52,44,58,26,29,65,32,44,75,74,44,78,43,81,42,95,88,56,34,31,42,38,34,34,91,79,46,58,30,34,18,48,27,41,36,40,31,45,31,28,38,40,24,53,82,31,63,76,38,38,26,20,31,20,20,23,49,42,42,34,30,37,26,42,60,25,72,44,42,78,86,56,66,36,42,41,31,39,28,48,41,48,83,76,53,51,30,40,34,30,33,40,51,45,43,95,88,64,48,74,29,43,31,29,36,23,31,24,50,45,53,31,61,75,60,26,53,72,31,42,37,32,58,73,29,55,53,75,59,58,53,21,50,13,30,49,65,8,46,64,54,59,40,19,46,77,39,18,52,44,57,30,35,81,76,44,63,27,30,27,47,31,9,31,22,8,66,66,52,39,41,36,37,57,37,69,87,53,94,53,91,36,38,32,32,44,32,11,42,51,77,41,40,65,31,41,30,44,59,51,16,34,49,44,26,36,52,75,71,67,41,43,85,41,73,42,71,68,49,86,53,36,80,46,44,32,46,74,77,61,42,65,51,92,77,29,34,58,50,73,69,48,48,62,49,17,24,47,70,49,32,58,72,72,74,109,113,66,70,56,47,51,51,46,52,53,42,44,46,44,44,49,49,49,47,53,52,48,51,51,50,49,50,53,51,52,51,28,52,53,38,22,51,41,72,52,52,76,78,60,91,67,49,40,67,40,76,59,62,54,85,56,92,56,63,73,54,39,72,26,57,64,95,65,72,62,60,65,40,47,31,37,33,37,24,54,28,51,32,28,47,27,23,50,51,41,40,56,70,74,41,71,87,79,57,31,36,39,34,30,16,57,46,49,53,31,59,55,48,51,19,40,62,52,32,54,30,61,64,59,59,34,63,52,32,55,60,34,25,77,77,58,36,63,69,53,15,49,54,52,44,50,44,26,56,50,32,48,62,27,48,44,47,59,30,60,93,36,72,84,14,51,51,42,73,21,45,30,39,40,34,18,58,38,62,69,61,39,56,51,48,54,52,28,44,58,54,35,40,76,79,39,67,88,58,65,72,47,82,30,54,32,71,57,32,23,66,76,70,50,39,28,87,50,40,53,21,30,40,35,35,73,33,25,34,37,39,50,32,47,42,49,51,50,50,53,52,53,47,54,72,75,32,85,40,52,45,57,27,28,64,33,42,75,73,43,78,44,79,43,95,87,57,32,30,42,39,35,33,92,81,46,58,30,35,19,48,26,40,35,41,30,47,31,28,38,41,23,54,82,32,63,78,39,38,28,20,32,21,19,22,49,42,42,36,32,36,26,44,61,25,73,44,40,80,86,56,66,36,42,41,30,40,28,46,40,48,83,77,52,50,32,40,34,31,35,42,51,43,43,96,87,64,48,74,29,44,32,26,37,24,31,26,50,45,50,30,62,77,59,26,53,73,33,41,36,31,57,72,30,55,52,74,58,57,51,22,48,13,31,49,65,8,47,63,52,58,42,19,46,78,38,18,53,43,57,28,36,79,75,43,63,27,30,27,47,31,10,30,21,8,65,67,52,39,41,37,35,57,38,68,87,54,94,53,91,33,39,30,32,44,32,9,43,51,76,41,41,64,32,45,31,45,61,50,18,33,50,45,26,37,52,74,71,69,41,44,85,40,73,40,70,67,50,84,52,36,80,47,43,33,46,74,77,62,42,64,50,93,77,28,33,56,49,74,70,48,47,63,50,17,25,46,70,48,32,58,72,73,75,109

Secondary structure (DSSP, 8-state):
-HHHHHHHHHHHHHHHHHHHHHHHHHHHHHHHHHHHHS---SPPSSPPPPGGGSS-S-HHHHT---SS--SEEEEEEE--SHHHHHHHHHHHHHS-TT--EEEE-SSSTT-SGGGGS--EE---HHHHHHHHHHHH-HHHHHHHHHHHHHHHHHHHHHHTT-GGG--EEEEEEEEESSHHHHHHHHHHHHHHHHH-TT---EEEEHHHHHHHHT--TT--EEEEEEEEE--HHHHHHHHHHHHHHH-TTEEEESS----EEEE-TTS-EEEEETTEEEEEEEEEE--GGGHHHH-GGGTTTSEEEEEEEEEEEPPTTSPP-TT-EEEEEE-SS-EEEEEEPPPPTTSPPPPEEEEE-GGGSGGGGGGGBT----SS--HHHHHHHHHHHHHHHTTSS-S--EEEEEEEEEEEE-TTS--EEEEPTT-SSSSEEEEE--TT-GGGTHHHHHHHHHHHHTT-TTS-BPPBTTB--B-GGGT--HHHHS--HHHHHHH-GGGGGGG--/-HHHHHHHHHHHHHHHHHHHHHHHHHHHHHHHHHHHHS---SPPSSPPPPGGGSS-S-HHHHT---SS--SEEEEEEE--SHHHHHHHHHHHHHS-TT--EEEE-SSSTT-SGGGGS--EE---HHHHHHHHHHHH-HHHHHHHHHHHHHHHHHHHHHHTT-GGG--EEEEEEEEESSHHHHHHHHHHHHHHHHH-TT---EEEEHHHHHHHHT--TT--EEEEEEEEE--HHHHHHHHHHHHHHH-TTEEEESS----EEEE-TTS-EEEEETTEEEEEEEEEE--GGGHHHH-GGGTTTSEEEEEEEEEEEPPTTSPP-TT-EEEEEE-SS-EEEEEEPPPPTTSPPPPEEEEE-GGGSGGGGGGGBT----SS--HHHHHHHHHHHHHHHTTSS-S--EEEEEEEEEEEE-TTS--EEEEPTT-SSSSEEEEE--TT-GGGTHHHHHHHHHHHHTT-TTS-BPPBTTB--B-GGGT--HHHHS--HHHHHHH-GGGGGGG--